Protein AF-A0A1Z5JEF2-F1 (afdb_monomer)

Solvent-accessible surface area (backbone atoms only — not comparable to full-atom values): 67616 Å² total; per-residue (Å²): 136,86,89,84,88,87,86,86,85,82,87,80,86,84,80,88,66,92,82,70,74,78,62,92,79,62,76,77,81,68,90,64,78,68,43,89,60,90,74,77,93,62,70,68,46,42,43,78,57,40,65,59,73,60,76,70,49,68,72,42,95,94,56,54,61,65,60,53,50,50,50,50,39,24,65,69,62,42,24,32,37,39,38,31,70,34,79,54,55,49,65,35,36,37,33,29,79,90,44,35,33,44,58,77,52,59,85,44,60,69,34,50,51,47,52,42,48,53,52,30,44,30,37,38,53,29,63,71,39,94,88,47,55,20,70,59,51,48,48,56,48,19,52,51,30,44,76,66,35,30,17,39,30,27,39,36,30,40,74,79,90,44,56,46,47,53,65,33,72,43,73,48,58,32,42,77,48,37,32,35,62,52,72,77,69,41,68,55,55,74,67,57,41,43,52,60,20,65,74,72,58,47,46,36,53,42,40,32,33,25,61,44,57,68,28,46,49,43,55,53,48,55,45,71,76,26,31,72,73,41,34,38,83,60,48,55,58,52,50,50,69,41,25,81,42,57,30,66,34,79,64,50,52,62,72,32,45,30,47,75,35,42,29,39,35,39,35,57,44,80,39,96,64,66,61,65,64,52,52,52,52,49,51,52,52,20,55,48,36,54,58,48,52,74,52,27,65,56,83,86,58,78,58,56,40,58,50,56,66,73,73,56,60,94,77,76,79,50,71,52,52,56,51,54,66,67,59,50,43,62,60,20,70,79,76,39,72,70,50,34,49,50,50,58,48,50,42,45,55,75,68,67,63,60,73,45,74,44,47,44,54,89,62,46,72,65,56,56,49,58,56,29,65,72,34,52,77,46,89,49,69,44,25,24,19,55,23,43,38,54,52,52,52,63,72,65,73,63,72,62,49,62,46,41,30,44,36,39,42,94,89,48,78,48,35,36,40,33,40,25,53,74,51,76,76,52,54,64,57,47,54,69,68,44,77,88,50,84,43,65,84,65,44,54,20,36,32,31,34,50,32,64,75,73,69,91,78,71,69,76,75,69,80,69,60,83,77,68,82,85,76,83,87,66,82,81,54,44,40,36,46,66,18,36,61,23,44,44,41,40,58,38,62,35,59,31,47,60,40,26,74,76,55,32,35,68,46,26,43,52,53,40,52,52,49,42,56,75,70,65,56,51,72,67,54,46,68,66,45,47,45,58,50,43,42,46,27,46,39,53,38,22,54,78,68,76,44,76,68,58,92,79,76,68,75,74,78,71,84,64,70,81,69,91,69,71,87,43,68,58,46,36,61,60,49,50,56,54,48,48,55,40,48,76,71,45,75,43,60,78,57,65,75,57,72,73,66,68,23,32,28,56,20,41,38,35,25,39,14,54,31,49,69,64,6,38,53,55,21,54,52,53,14,53,75,24,54,57,20,44,79,40,73,62,64,81,72,62,48,72,71,47,52,56,53,13,58,35,81,28,22,8,30,19,33,25,36,14,47,75,72,65,72,78,46,58,66,55,54,51,59,48,33,78,79,43,20,78,43,28,36,36,36,38,35,50,62,76,88,44,74,72,66,64,71,42,73,65,44,43,50,50,50,56,50,54,72,65,53,77,46,52,44,79,48,79,48,68,67,92,78,33,64,46,100,86,69,50,79,53,89,48,75,67,53,52,51,50,49,61,74,58,42,54,79,84,66,74,62,30,56,8,37,39,36,38,29,68,52,44,69,46,70,50,61,62,70,62,61,64,52,51,67,63,51,40,54,60,50,40,72,72,37,65,90,92,65,48,54,54,74,45,76,48,55,47,60,78,48,91,65,70,59,69,63,53,52,36,56,59,31,67,78,40,41,48,26,38,37,41,43,45,45,72,39,43,61,86,44,43,51,61,52,11,43,40,19,35,76,33,51,15,37,38,34,46,48,39,46,58,81,36,50,32,64,34,77,42,78,33,27,21,40,62,85,70,48,78,49,67,85,39,79,48,31,23,27,45,31,69,67,50,53,50,33,14,42,42,54,27,52,70,35,57,65,79,70,41,81,70,57,65,17,53,66,30,87,50,44,53,49,53,42,52,54,51,55,53,50,38,56,80,30,41,34,87,48,46,63,59,56,50,47,48,41,18,40,79,45,43,12,44,62,50,95,64,66,41,69,28,68,50,51,33,91,71,40,84,79,53,80,72,57,67,72,48,49,52,53,53,50,52,51,52,18,33,55,54,21,46,59,60,47,52,61,63,47,70,78,50,53,76,69,55,41,52,50,53,53,48,42,46,50,52,43,49,54,51,52,24,52,54,49,53,52,45,43,61,73,44,36,69,67,45,55,65,33,44,42,63,68,65,62,30,42,53,47,45,52,54,45,52,46,52,53,51,52,56,38,59,69,40,58,64,73,85,66,65,55,74,66,45,54,52,28,35,30,32,43,35,60,60,66,60,55,47,54,55,57,59,58,34,76,81,35,82,89,38,47,65,56,45,46,73,74,44,47,100,54,55,62,67,57,51,72,72,48,87,54,84,39,45,50,89,75,29,34,32,64,35,42,45,48,92,79,39,55,69,67,57,50,44,76,72,40,60,93,44,54,71,41,45,29,51,31,33,39,41,30,43,37,39,46,95,48,38,32,33,35,35,44,51,71,52,60,38,30,80,88,70,48,81,43,83,75,54,72,46,93,62,44,38,30,51,48,35,32,37,96,89,53,57,71,76,59,58,68,46,46,70,62,30,36,77,67,73,66,28,49,77,48,75,48,94,68,60,49,82,46,63,22,31,29,42,72,42,65,116

Structure (mmCIF, N/CA/C/O backbone):
data_AF-A0A1Z5JEF2-F1
#
_entry.id   AF-A0A1Z5JEF2-F1
#
loop_
_atom_site.group_PDB
_atom_site.id
_atom_site.type_symbol
_atom_site.label_atom_id
_atom_site.label_alt_id
_atom_site.label_comp_id
_atom_site.label_asym_id
_atom_site.label_entity_id
_atom_site.label_seq_id
_atom_site.pdbx_PDB_ins_code
_atom_site.Cartn_x
_atom_site.Cartn_y
_atom_site.Cartn_z
_atom_site.occupancy
_atom_site.B_iso_or_equiv
_atom_site.auth_seq_id
_atom_site.auth_comp_id
_atom_site.auth_asym_id
_atom_site.auth_atom_id
_atom_site.pdbx_PDB_model_num
ATOM 1 N N . MET A 1 1 ? 32.557 15.741 56.851 1.00 29.97 1 MET A N 1
ATOM 2 C CA . MET A 1 1 ? 31.474 16.714 56.596 1.00 29.97 1 MET A CA 1
ATOM 3 C C . MET A 1 1 ? 31.023 16.601 55.144 1.00 29.97 1 MET A C 1
ATOM 5 O O . MET A 1 1 ? 31.876 16.558 54.274 1.00 29.97 1 MET A O 1
ATOM 9 N N . ALA A 1 2 ? 29.700 16.559 54.952 1.00 27.38 2 ALA A N 1
ATOM 10 C CA . ALA A 1 2 ? 28.909 16.792 53.732 1.00 27.38 2 ALA A CA 1
ATOM 11 C C . ALA A 1 2 ? 29.033 15.845 52.507 1.00 27.38 2 ALA A C 1
ATOM 13 O O . ALA A 1 2 ? 29.961 15.918 51.709 1.00 27.38 2 ALA A O 1
ATOM 14 N N . LYS A 1 3 ? 27.972 15.038 52.315 1.00 37.88 3 LYS A N 1
ATOM 15 C CA . LYS A 1 3 ? 27.498 14.445 51.044 1.00 37.88 3 LYS A CA 1
ATOM 16 C C . LYS A 1 3 ? 26.755 15.499 50.195 1.00 37.88 3 LYS A C 1
ATOM 18 O O . LYS A 1 3 ? 26.026 16.293 50.780 1.00 37.88 3 LYS A O 1
ATOM 23 N N . ARG A 1 4 ? 26.818 15.402 48.854 1.00 27.50 4 ARG A N 1
ATOM 24 C CA . ARG A 1 4 ? 25.796 15.836 47.852 1.00 27.50 4 ARG A CA 1
ATOM 25 C C . ARG A 1 4 ? 26.129 15.206 46.479 1.00 27.50 4 ARG A C 1
ATOM 27 O O . ARG A 1 4 ? 27.225 15.398 45.977 1.00 27.50 4 ARG A O 1
ATOM 34 N N . SER A 1 5 ? 25.404 14.163 46.055 1.00 25.30 5 SER A N 1
ATOM 35 C CA . SER A 1 5 ? 24.268 14.131 45.098 1.00 25.30 5 SER A CA 1
ATOM 36 C C . SER A 1 5 ? 24.632 14.369 43.614 1.00 25.30 5 SER A C 1
ATOM 38 O O . SER A 1 5 ? 24.854 15.501 43.198 1.00 25.30 5 SER A O 1
ATOM 40 N N . ARG A 1 6 ? 24.626 13.285 42.816 1.00 25.06 6 ARG A N 1
ATOM 41 C CA . ARG A 1 6 ? 24.721 13.251 41.339 1.00 25.06 6 ARG A CA 1
ATOM 42 C C . ARG A 1 6 ? 23.323 13.322 40.708 1.00 25.06 6 ARG A C 1
ATOM 44 O O . ARG A 1 6 ? 22.441 12.576 41.121 1.00 25.06 6 ARG A O 1
ATOM 51 N N . ALA A 1 7 ? 23.161 14.144 39.672 1.00 23.50 7 ALA A N 1
ATOM 52 C CA . ALA A 1 7 ? 21.969 14.193 38.825 1.00 23.50 7 ALA A CA 1
ATOM 53 C C . ALA A 1 7 ? 22.122 13.266 37.601 1.00 23.50 7 ALA A C 1
ATOM 55 O O . ALA A 1 7 ? 23.136 13.322 36.906 1.00 23.50 7 ALA A O 1
ATOM 56 N N . LYS A 1 8 ? 21.114 12.424 37.337 1.00 26.20 8 LYS A N 1
ATOM 57 C CA . LYS A 1 8 ? 20.925 11.667 36.085 1.00 26.20 8 LYS A CA 1
ATOM 58 C C . LYS A 1 8 ? 19.991 12.473 35.168 1.00 26.20 8 LYS A C 1
ATOM 60 O O . LYS A 1 8 ? 18.915 12.860 35.616 1.00 26.20 8 LYS A O 1
ATOM 65 N N . LYS A 1 9 ? 20.373 12.703 33.906 1.00 28.38 9 LYS A N 1
ATOM 66 C CA . LYS A 1 9 ? 19.474 13.177 32.835 1.00 28.38 9 LYS A CA 1
ATOM 67 C C . LYS A 1 9 ? 19.142 11.998 31.915 1.00 28.38 9 LYS A C 1
ATOM 69 O O . LYS A 1 9 ? 20.048 11.368 31.376 1.00 28.38 9 LYS A O 1
ATOM 74 N N . ASN A 1 10 ? 17.848 11.705 31.800 1.00 26.00 10 ASN A N 1
ATOM 75 C CA . ASN A 1 10 ? 17.260 10.669 30.953 1.00 26.00 10 ASN A CA 1
ATOM 76 C C . ASN A 1 10 ? 17.127 11.155 29.502 1.00 26.00 10 ASN A C 1
ATOM 78 O O . ASN A 1 10 ? 16.744 12.300 29.271 1.00 26.00 10 ASN A O 1
ATOM 82 N N . LYS A 1 11 ? 17.404 10.249 28.556 1.00 26.12 11 LYS A N 1
ATOM 83 C CA . LYS A 1 11 ? 16.993 10.312 27.146 1.00 26.12 11 LYS A CA 1
ATOM 84 C C . LYS A 1 11 ? 15.492 10.002 27.054 1.00 26.12 11 LYS A C 1
ATOM 86 O O . LYS A 1 11 ? 15.078 8.981 27.600 1.00 26.12 11 LYS A O 1
ATOM 91 N N . SER A 1 12 ? 14.706 10.823 26.360 1.00 25.62 12 SER A N 1
ATOM 92 C CA . SER A 1 12 ? 13.373 10.449 25.869 1.00 25.62 12 SER A CA 1
ATOM 93 C C . SER A 1 12 ? 13.462 10.182 24.367 1.00 25.62 12 SER A C 1
ATOM 95 O O . SER A 1 12 ? 13.947 11.026 23.621 1.00 25.62 12 SER A O 1
ATOM 97 N N . LYS A 1 13 ? 13.053 8.980 23.954 1.00 24.56 13 LYS A N 1
ATOM 98 C CA . LYS A 1 13 ? 12.656 8.664 22.579 1.00 24.56 13 LYS A CA 1
ATOM 99 C C . LYS A 1 13 ? 11.247 9.229 22.390 1.00 24.56 13 LYS A C 1
ATOM 101 O O . LYS A 1 13 ? 10.395 8.947 23.232 1.00 24.56 13 LYS A O 1
ATOM 106 N N . ASP A 1 14 ? 11.025 10.015 21.345 1.00 26.92 14 ASP A N 1
ATOM 107 C CA . ASP A 1 14 ? 9.692 10.472 20.956 1.00 26.92 14 ASP A CA 1
ATOM 108 C C . ASP A 1 14 ? 9.155 9.554 19.851 1.00 26.92 14 ASP A C 1
ATOM 110 O O . ASP A 1 14 ? 9.616 9.584 18.713 1.00 26.92 14 ASP A O 1
ATOM 114 N N . ASP A 1 15 ? 8.193 8.707 20.222 1.00 24.39 15 ASP A N 1
ATOM 115 C CA . ASP A 1 15 ? 7.328 7.983 19.295 1.00 24.39 15 ASP A CA 1
ATOM 116 C C . ASP A 1 15 ? 6.268 8.963 18.760 1.00 24.39 15 ASP A C 1
ATOM 118 O O . ASP A 1 15 ? 5.462 9.507 19.524 1.00 24.39 15 ASP A O 1
ATOM 122 N N . HIS A 1 16 ? 6.260 9.202 17.446 1.00 25.09 16 HIS A N 1
ATOM 123 C CA . HIS A 1 16 ? 5.211 9.971 16.774 1.00 25.09 16 HIS A CA 1
ATOM 124 C C . HIS A 1 16 ? 3.930 9.131 16.655 1.00 25.09 16 HIS A C 1
ATOM 126 O O . HIS A 1 16 ? 3.722 8.342 15.725 1.00 25.09 16 HIS A O 1
ATOM 132 N N . ASP A 1 17 ? 3.062 9.315 17.644 1.00 25.77 17 ASP A N 1
ATOM 133 C CA . ASP A 1 17 ? 1.716 8.763 17.700 1.00 25.77 17 ASP A CA 1
ATOM 134 C C . ASP A 1 17 ? 0.770 9.613 16.829 1.00 25.77 17 ASP A C 1
ATOM 136 O O . ASP A 1 17 ? 0.467 10.767 17.136 1.00 25.77 17 ASP A O 1
ATOM 140 N N . ALA A 1 18 ? 0.308 9.045 15.712 1.00 25.69 18 ALA A N 1
ATOM 141 C CA . ALA A 1 18 ? -0.560 9.692 14.716 1.00 25.69 18 ALA A CA 1
ATOM 142 C C . ALA A 1 18 ? -2.037 9.786 15.164 1.00 25.69 18 ALA A C 1
ATOM 144 O O . ALA A 1 18 ? -2.947 9.845 14.340 1.00 25.69 18 ALA A O 1
ATOM 145 N N . SER A 1 19 ? -2.287 9.767 16.473 1.00 25.39 19 SER A N 1
ATOM 146 C CA . SER A 1 19 ? -3.623 9.794 17.076 1.00 25.39 19 SER A CA 1
ATOM 147 C C . SER A 1 19 ? -3.971 11.129 17.747 1.00 25.39 19 SER A C 1
ATOM 149 O O . SER A 1 19 ? -5.098 11.293 18.208 1.00 25.39 19 SER A O 1
ATOM 151 N N . ALA A 1 20 ? -3.038 12.090 17.780 1.00 25.12 20 ALA A N 1
ATOM 152 C CA . ALA A 1 20 ? -3.181 13.343 18.525 1.00 25.12 20 ALA A CA 1
ATOM 153 C C . ALA A 1 20 ? -2.886 14.607 17.696 1.00 25.12 20 ALA A C 1
ATOM 155 O O . ALA A 1 20 ? -2.366 15.587 18.230 1.00 25.12 20 ALA A O 1
ATOM 156 N N . ALA A 1 21 ? -3.231 14.615 16.406 1.00 23.00 21 ALA A N 1
ATOM 157 C CA . ALA A 1 21 ? -3.535 15.893 15.773 1.00 23.00 21 ALA A CA 1
ATOM 158 C C . ALA A 1 21 ? -4.885 16.350 16.344 1.00 23.00 21 ALA A C 1
ATOM 160 O O . ALA A 1 21 ? -5.909 15.715 16.091 1.00 23.00 21 ALA A O 1
ATOM 161 N N . GLU A 1 22 ? -4.880 17.401 17.168 1.00 27.14 22 GLU A N 1
ATOM 162 C CA . GLU A 1 22 ? -6.088 18.197 17.376 1.00 27.14 22 GLU A CA 1
ATOM 163 C C . GLU A 1 22 ? -6.564 18.617 15.983 1.00 27.14 22 GLU A C 1
ATOM 165 O O . GLU A 1 22 ? -5.872 19.362 15.292 1.00 27.14 22 GLU A O 1
ATOM 170 N N . ASP A 1 23 ? -7.700 18.081 15.540 1.00 29.34 23 ASP A N 1
ATOM 171 C CA . ASP A 1 23 ? -8.413 18.625 14.393 1.00 29.34 23 ASP A CA 1
ATOM 172 C C . ASP A 1 23 ? -8.838 20.048 14.804 1.00 29.34 23 ASP A C 1
ATOM 174 O O . ASP A 1 23 ? -9.654 20.186 15.724 1.00 29.34 23 ASP A O 1
ATOM 178 N N . PRO A 1 24 ? -8.298 21.119 14.187 1.00 26.47 24 PRO A N 1
ATOM 179 C CA . PRO A 1 24 ? -8.674 22.487 14.531 1.00 26.47 24 PRO A CA 1
ATOM 180 C C . PRO A 1 24 ? -10.150 22.788 14.208 1.00 26.47 24 PRO A C 1
ATOM 182 O O . PRO A 1 24 ? -10.619 23.893 14.479 1.00 26.47 24 PRO A O 1
ATOM 185 N N . PHE A 1 25 ? -10.881 21.821 13.634 1.00 28.06 25 PHE A N 1
ATOM 186 C CA . PHE A 1 25 ? -12.281 21.922 13.239 1.00 28.06 25 PHE A CA 1
ATOM 187 C C . PHE A 1 25 ? -13.244 21.027 14.035 1.00 28.06 25 PHE A C 1
ATOM 189 O O . PHE A 1 25 ? -14.428 20.988 13.702 1.00 28.06 25 PHE A O 1
ATOM 196 N N . VAL A 1 26 ? -12.815 20.374 15.125 1.00 28.50 26 VAL A N 1
ATOM 197 C CA . VAL A 1 26 ? -13.777 19.860 16.119 1.00 28.50 26 VAL A CA 1
ATOM 198 C C . VAL A 1 26 ? -14.276 21.054 16.937 1.00 28.50 26 VAL A C 1
ATOM 200 O O . VAL A 1 26 ? -13.471 21.686 17.628 1.00 28.50 26 VAL A O 1
ATOM 203 N N . PRO A 1 27 ? -15.578 21.400 16.906 1.00 27.14 27 PRO A N 1
ATOM 204 C CA . PRO A 1 27 ? -16.099 22.425 17.789 1.00 27.14 27 PRO A CA 1
ATOM 205 C C . PRO A 1 27 ? -15.818 22.001 19.225 1.00 27.14 27 PRO A C 1
ATOM 207 O O . PRO A 1 27 ? -16.122 20.876 19.628 1.00 27.14 27 PRO A O 1
ATOM 210 N N . SER A 1 28 ? -15.246 22.922 19.997 1.00 26.22 28 SER A N 1
ATOM 211 C CA . SER A 1 28 ? -15.292 22.875 21.455 1.00 26.22 28 SER A CA 1
ATOM 212 C C . SER A 1 28 ? -16.706 22.434 21.874 1.00 26.22 28 SER A C 1
ATOM 214 O O . SER A 1 28 ? -17.677 23.046 21.411 1.00 26.22 28 SER A O 1
ATOM 216 N N . PRO A 1 29 ? -16.861 21.357 22.672 1.00 30.72 29 PRO A N 1
ATOM 217 C CA . PRO A 1 29 ? -18.177 20.941 23.116 1.00 30.72 29 PRO A CA 1
ATOM 218 C C . PRO A 1 29 ? -18.758 22.096 23.918 1.00 30.72 29 PRO A C 1
ATOM 220 O O . PRO A 1 29 ? -18.189 22.464 24.944 1.00 30.72 29 PRO A O 1
ATOM 223 N N . SER A 1 30 ? -19.840 22.665 23.378 1.00 36.69 30 SER A N 1
ATOM 224 C CA . SER A 1 30 ? -20.824 23.539 24.013 1.00 36.69 30 SER A CA 1
ATOM 225 C C . SER A 1 30 ? -20.288 24.346 25.199 1.00 36.69 30 SER A C 1
ATOM 227 O O . SER A 1 30 ? -20.064 23.805 26.284 1.00 36.69 30 SER A O 1
ATOM 229 N N . THR A 1 31 ? -20.170 25.664 25.029 1.00 40.38 31 THR A N 1
ATOM 230 C CA . THR A 1 31 ? -20.057 26.632 26.128 1.00 40.38 31 THR A CA 1
ATOM 231 C C . THR A 1 31 ? -21.191 26.406 27.130 1.00 40.38 31 THR A C 1
ATOM 233 O O . THR A 1 31 ? -22.267 26.991 27.010 1.00 40.38 31 THR A O 1
ATOM 236 N N . PHE A 1 32 ? -20.963 25.529 28.110 1.00 46.47 32 PHE A N 1
ATOM 237 C CA . PHE A 1 32 ? -21.769 25.460 29.315 1.00 46.47 32 PHE A CA 1
ATOM 238 C C . PHE A 1 32 ? -21.761 26.863 29.928 1.00 46.47 32 PHE A C 1
ATOM 240 O O . PHE A 1 32 ? -20.728 27.539 29.859 1.00 46.47 32 PHE A O 1
ATOM 247 N N . PRO A 1 33 ? -22.861 27.326 30.535 1.00 45.97 33 PRO A N 1
ATOM 248 C CA . PRO A 1 33 ? -22.788 28.490 31.400 1.00 45.97 33 PRO A CA 1
ATOM 249 C C . PRO A 1 33 ? -21.775 28.179 32.512 1.00 45.97 33 PRO A C 1
ATOM 251 O O . PRO A 1 33 ? -22.056 27.422 33.438 1.00 45.97 33 PRO A O 1
ATOM 254 N N . GLU A 1 34 ? -20.554 28.696 32.371 1.00 52.41 34 GLU A N 1
ATOM 255 C CA . GLU A 1 34 ? -19.517 28.592 33.389 1.00 52.41 34 GLU A CA 1
ATOM 256 C C . GLU A 1 34 ? -19.886 29.544 34.516 1.00 52.41 34 GLU A C 1
ATOM 258 O O . GLU A 1 34 ? -19.660 30.756 34.442 1.00 52.41 34 GLU A O 1
ATOM 263 N N . ILE A 1 35 ? -20.486 28.989 35.560 1.00 62.44 35 ILE A N 1
ATOM 264 C CA . ILE A 1 35 ? -20.835 29.744 36.754 1.00 62.44 35 ILE A CA 1
ATOM 265 C C . ILE A 1 35 ? -19.670 29.615 37.737 1.00 62.44 35 ILE A C 1
ATOM 267 O O . ILE A 1 35 ? -19.067 28.549 37.889 1.00 62.44 35 ILE A O 1
ATOM 271 N N . ALA A 1 36 ? -19.321 30.717 38.400 1.00 61.75 36 ALA A N 1
ATOM 272 C CA . ALA A 1 36 ? -18.446 30.665 39.562 1.00 61.75 36 ALA A CA 1
ATOM 273 C C . ALA A 1 36 ? -19.211 29.960 40.694 1.00 61.75 36 ALA A C 1
ATOM 275 O O . ALA A 1 36 ? -20.071 30.562 41.332 1.00 61.75 36 ALA A O 1
ATOM 276 N N . ILE A 1 37 ? -18.949 28.668 40.884 1.00 70.69 37 ILE A N 1
ATOM 277 C CA . ILE A 1 37 ? -19.489 27.878 41.993 1.00 70.69 37 ILE A CA 1
ATOM 278 C C . ILE A 1 37 ? -18.377 27.744 43.030 1.00 70.69 37 ILE A C 1
ATOM 280 O O . ILE A 1 37 ? -17.254 27.392 42.670 1.00 70.69 37 ILE A O 1
ATOM 284 N N . ASP A 1 38 ? -18.681 28.025 44.297 1.00 71.00 38 ASP A N 1
ATOM 285 C CA . ASP A 1 38 ? -17.731 27.824 45.392 1.00 71.00 38 ASP A CA 1
ATOM 286 C C . ASP A 1 38 ? -17.523 26.317 45.601 1.00 71.00 38 ASP A C 1
ATOM 288 O O . ASP A 1 38 ? -18.461 25.588 45.938 1.00 71.00 38 ASP A O 1
ATOM 292 N N . VAL A 1 39 ? -16.315 25.836 45.304 1.00 77.31 39 VAL A N 1
ATOM 293 C CA . VAL A 1 39 ? -15.955 24.422 45.445 1.00 77.31 39 VAL A CA 1
ATOM 294 C C . VAL A 1 39 ? -15.628 24.157 46.919 1.00 77.31 39 VAL A C 1
ATOM 296 O O . VAL A 1 39 ? -14.822 24.892 47.498 1.00 77.31 39 VAL A O 1
ATOM 299 N N . PRO A 1 40 ? -16.203 23.114 47.546 1.00 77.31 40 PRO A N 1
ATOM 300 C CA . PRO A 1 40 ? -15.904 22.764 48.927 1.00 77.31 40 PRO A CA 1
ATOM 301 C C . PRO A 1 40 ? -14.400 22.626 49.170 1.00 77.31 40 PRO A C 1
ATOM 303 O O . PRO A 1 40 ? -13.677 21.988 48.407 1.00 77.31 40 PRO A O 1
ATOM 306 N N . LYS A 1 41 ? -13.921 23.195 50.281 1.00 69.75 41 LYS A N 1
ATOM 307 C CA . LYS A 1 41 ? -12.490 23.180 50.634 1.00 69.75 41 LYS A CA 1
ATOM 308 C C . LYS A 1 41 ? -11.982 21.808 51.087 1.00 69.75 41 LYS A C 1
ATOM 310 O O . LYS A 1 41 ? -10.772 21.629 51.205 1.00 69.75 41 LYS A O 1
ATOM 315 N N . LYS A 1 42 ? -12.878 20.873 51.418 1.00 79.69 42 LYS A N 1
ATOM 316 C CA . LYS A 1 42 ? -12.547 19.519 51.878 1.00 79.69 42 LYS A CA 1
ATOM 317 C C . LYS A 1 42 ? -13.590 18.520 51.387 1.00 79.69 42 LYS A C 1
ATOM 319 O O . LYS A 1 42 ? -14.783 18.777 51.500 1.00 79.69 42 LYS A O 1
ATOM 324 N N . PHE A 1 43 ? -13.109 17.370 50.931 1.00 88.12 43 PHE A N 1
ATOM 325 C CA . PHE A 1 43 ? -13.901 16.173 50.659 1.00 88.12 43 PHE A CA 1
ATOM 326 C C . PHE A 1 43 ? -13.441 15.065 51.612 1.00 88.12 43 PHE A C 1
ATOM 328 O O . PHE A 1 43 ? -12.285 15.070 52.035 1.00 88.12 43 PHE A O 1
ATOM 335 N N . SER A 1 44 ? -14.332 14.141 51.972 1.00 86.75 44 SER A N 1
ATOM 336 C CA . SER A 1 44 ? -14.045 13.035 52.902 1.00 86.75 44 SER A CA 1
ATOM 337 C C . SER A 1 44 ? -13.949 11.668 52.217 1.00 86.75 44 SER A C 1
ATOM 339 O O . SER A 1 44 ? -13.297 10.770 52.750 1.00 86.75 44 SER A O 1
ATOM 341 N N . ARG A 1 45 ? -14.542 11.504 51.024 1.00 89.12 45 ARG A N 1
ATOM 342 C CA . ARG A 1 45 ? -14.573 10.229 50.284 1.00 89.12 45 ARG A CA 1
ATOM 343 C C . ARG A 1 45 ? -14.630 10.442 48.766 1.00 89.12 45 ARG A C 1
ATOM 345 O O . ARG A 1 45 ? -15.126 11.471 48.304 1.00 89.12 45 ARG A O 1
ATOM 352 N N . MET A 1 46 ? -14.141 9.462 48.002 1.00 90.62 46 MET A N 1
ATOM 353 C CA . MET A 1 46 ? -14.303 9.368 46.545 1.00 90.62 46 MET A CA 1
ATOM 354 C C . MET A 1 46 ? -14.878 8.009 46.143 1.00 90.62 46 MET A C 1
ATOM 356 O O . MET A 1 46 ? -14.475 6.988 46.697 1.00 90.62 46 MET A O 1
ATOM 360 N N . ARG A 1 47 ? -15.763 7.993 45.142 1.00 91.00 47 ARG A N 1
ATOM 361 C CA . ARG A 1 47 ? -16.294 6.761 44.533 1.00 91.00 47 ARG A CA 1
ATOM 362 C C . ARG A 1 47 ? -16.236 6.823 43.012 1.00 91.00 47 ARG A C 1
ATOM 364 O O . ARG A 1 47 ? -16.315 7.903 42.430 1.00 91.00 47 ARG A O 1
ATOM 371 N N . LEU A 1 48 ? -16.118 5.676 42.354 1.00 91.31 48 LEU A N 1
ATOM 372 C CA . LEU A 1 48 ? -16.297 5.578 40.908 1.00 91.31 48 LEU A CA 1
ATOM 373 C C . LEU A 1 48 ? -17.781 5.754 40.565 1.00 91.31 48 LEU A C 1
ATOM 375 O O . LEU A 1 48 ? -18.644 5.121 41.177 1.00 91.31 48 LEU A O 1
ATOM 379 N N . GLU A 1 49 ? -18.064 6.588 39.562 1.00 91.69 49 GLU A N 1
ATOM 380 C CA . GLU A 1 49 ? -19.418 6.838 39.051 1.00 91.69 49 GLU A CA 1
ATOM 381 C C . GLU A 1 49 ? -19.626 6.227 37.660 1.00 91.69 49 GLU A C 1
ATOM 383 O O . GLU A 1 49 ? -20.670 5.622 37.399 1.00 91.69 49 GLU A O 1
ATOM 388 N N . ALA A 1 50 ? -18.637 6.358 36.771 1.00 92.38 50 ALA A N 1
ATOM 389 C CA . ALA A 1 50 ? -18.671 5.780 35.430 1.00 92.38 50 ALA A CA 1
ATOM 390 C C . ALA A 1 50 ? -17.250 5.522 34.906 1.00 92.38 50 ALA A C 1
ATOM 392 O O . ALA A 1 50 ? -16.401 6.413 34.951 1.00 92.38 50 ALA A O 1
ATOM 393 N N . ILE A 1 51 ? -16.992 4.317 34.397 1.00 89.56 51 ILE A N 1
ATOM 394 C CA . ILE A 1 51 ? -15.686 3.891 33.872 1.00 89.56 51 ILE A CA 1
ATOM 395 C C . ILE A 1 51 ? -15.837 3.198 32.510 1.00 89.56 51 ILE A C 1
ATOM 397 O O . ILE A 1 51 ? -16.791 2.454 32.296 1.00 89.56 51 ILE A O 1
ATOM 401 N N . PHE A 1 52 ? -14.899 3.443 31.589 1.00 85.19 52 PHE A N 1
ATOM 402 C CA . PHE A 1 52 ? -14.749 2.650 30.357 1.00 85.19 52 PHE A CA 1
ATOM 403 C C . PHE A 1 52 ? -13.878 1.419 30.616 1.00 85.19 52 PHE A C 1
ATOM 405 O O . PHE A 1 52 ? -13.214 1.352 31.644 1.00 85.19 52 PHE A O 1
ATOM 412 N N . TYR A 1 53 ? -13.799 0.497 29.652 1.00 83.06 53 TYR A N 1
ATOM 413 C CA . TYR A 1 53 ? -12.734 -0.510 29.644 1.00 83.06 53 TYR A CA 1
ATOM 414 C C . TYR A 1 53 ? -11.340 0.138 29.789 1.00 83.06 53 TYR A C 1
ATOM 416 O O . TYR A 1 53 ? -11.111 1.243 29.268 1.00 83.06 53 TYR A O 1
ATOM 424 N N . PRO A 1 54 ? -10.384 -0.542 30.451 1.00 81.06 54 PRO A N 1
ATOM 425 C CA . PRO A 1 54 ? -8.977 -0.166 30.424 1.00 81.06 54 PRO A CA 1
ATOM 426 C C . PRO A 1 54 ? -8.475 -0.050 28.983 1.00 81.06 54 PRO A C 1
ATOM 428 O O . PRO A 1 54 ? -8.981 -0.702 28.068 1.00 81.06 54 PRO A O 1
ATOM 431 N N . LYS A 1 55 ? -7.462 0.786 28.748 1.00 81.19 55 LYS A N 1
ATOM 432 C CA . LYS A 1 55 ? -6.879 0.921 27.405 1.00 81.19 55 LYS A CA 1
ATOM 433 C C . LYS A 1 55 ? -6.202 -0.390 26.977 1.00 81.19 55 LYS A C 1
ATOM 435 O O . LYS A 1 55 ? -5.144 -0.731 27.498 1.00 81.19 55 LYS A O 1
ATOM 440 N N . PHE A 1 56 ? -6.758 -1.044 25.957 1.00 82.69 56 PHE A N 1
ATOM 441 C CA . PHE A 1 56 ? -6.172 -2.209 25.281 1.00 82.69 56 PHE A CA 1
ATOM 442 C C . PHE A 1 56 ? -5.628 -1.864 23.881 1.00 82.69 56 PHE A C 1
ATOM 444 O O . PHE A 1 56 ? -5.881 -0.774 23.338 1.00 82.69 56 PHE A O 1
ATOM 451 N N . GLU A 1 57 ? -4.813 -2.757 23.319 1.00 78.25 57 GLU A N 1
ATOM 452 C CA . GLU A 1 57 ? -3.967 -2.475 22.154 1.00 78.25 57 GLU A CA 1
ATOM 453 C C . GLU A 1 57 ? -4.616 -2.828 20.809 1.00 78.25 57 GLU A C 1
ATOM 455 O O . GLU A 1 57 ? -5.526 -3.651 20.722 1.00 78.25 57 GLU A O 1
ATOM 460 N N . ASN A 1 58 ? -4.175 -2.139 19.749 1.00 81.62 58 ASN A N 1
ATOM 461 C CA . ASN A 1 58 ? -4.445 -2.591 18.383 1.00 81.62 58 ASN A CA 1
ATOM 462 C C . ASN A 1 58 ? -3.497 -3.745 18.052 1.00 81.62 58 ASN A C 1
ATOM 464 O O . ASN A 1 58 ? -2.346 -3.720 18.488 1.00 81.62 58 ASN A O 1
ATOM 468 N N . GLU A 1 59 ? -3.948 -4.676 17.217 1.00 80.75 59 GLU A N 1
ATOM 469 C CA . GLU A 1 59 ? -3.050 -5.671 16.635 1.00 80.75 59 GLU A CA 1
ATOM 470 C C . GLU A 1 59 ? -1.974 -4.987 15.776 1.00 80.75 59 GLU A C 1
ATOM 472 O O . GLU A 1 59 ? -2.278 -4.113 14.958 1.00 80.75 59 GLU A O 1
ATOM 477 N N . GLN A 1 60 ? -0.712 -5.379 15.962 1.00 68.94 60 GLN A N 1
ATOM 478 C CA . GLN A 1 60 ? 0.423 -4.906 15.168 1.00 68.94 60 GLN A CA 1
ATOM 479 C C . GLN A 1 60 ? 1.145 -6.098 14.546 1.00 68.94 60 GLN A C 1
ATOM 481 O O . GLN A 1 60 ? 1.550 -7.017 15.254 1.00 68.94 60 GLN A O 1
ATOM 486 N N . LYS A 1 61 ? 1.366 -6.058 13.225 1.00 60.84 61 LYS A N 1
ATOM 487 C CA . LYS A 1 61 ? 2.005 -7.153 12.471 1.00 60.84 61 LYS A CA 1
ATOM 488 C C . LYS A 1 61 ? 3.391 -7.524 13.016 1.00 60.84 61 LYS A C 1
ATOM 490 O O . LYS A 1 61 ? 3.767 -8.687 13.006 1.00 60.84 61 LYS A O 1
ATOM 495 N N . GLU A 1 62 ? 4.130 -6.537 13.514 1.00 54.81 62 GLU A N 1
ATOM 496 C CA . GLU A 1 62 ? 5.487 -6.704 14.050 1.00 54.81 62 GLU A CA 1
ATOM 497 C C . GLU A 1 62 ? 5.511 -7.201 15.506 1.00 54.81 62 GLU A C 1
ATOM 499 O O . GLU A 1 62 ? 6.568 -7.572 16.014 1.00 54.81 62 GLU A O 1
ATOM 504 N N . ASN A 1 63 ? 4.365 -7.205 16.198 1.00 64.50 63 ASN A N 1
ATOM 505 C CA . ASN A 1 63 ? 4.275 -7.527 17.619 1.00 64.50 63 ASN A CA 1
ATOM 506 C C . ASN A 1 63 ? 2.995 -8.316 17.937 1.00 64.50 63 ASN A C 1
ATOM 508 O O . ASN A 1 63 ? 2.069 -7.812 18.571 1.00 64.50 63 ASN A O 1
ATOM 512 N N . GLN A 1 64 ? 2.982 -9.588 17.535 1.00 79.44 64 GLN A N 1
ATOM 513 C CA . GLN A 1 64 ? 1.878 -10.530 17.770 1.00 79.44 64 GLN A CA 1
ATOM 514 C C . GLN A 1 64 ? 1.890 -11.147 19.182 1.00 79.44 64 GLN A C 1
ATOM 516 O O . GLN A 1 64 ? 1.283 -12.184 19.429 1.00 79.44 64 GLN A O 1
ATOM 521 N N . ARG A 1 65 ? 2.576 -10.531 20.155 1.00 85.38 65 ARG A N 1
ATOM 522 C CA . ARG A 1 65 ? 2.785 -11.131 21.482 1.00 85.38 65 ARG A CA 1
ATOM 523 C C . ARG A 1 65 ? 1.480 -11.456 22.216 1.00 85.38 65 ARG A C 1
ATOM 525 O O . ARG A 1 65 ? 1.394 -12.511 22.832 1.00 85.38 65 ARG A O 1
ATOM 532 N N . ILE A 1 66 ? 0.493 -10.559 22.178 1.00 87.50 66 ILE A N 1
ATOM 533 C CA . ILE A 1 66 ? -0.797 -10.772 22.859 1.00 87.50 66 ILE A CA 1
ATOM 534 C C . ILE A 1 66 ? -1.555 -11.925 22.191 1.00 87.50 66 ILE A C 1
ATOM 536 O O . ILE A 1 66 ? -2.096 -12.779 22.886 1.00 87.50 66 ILE A O 1
ATOM 540 N N . ARG A 1 67 ? -1.542 -11.980 20.853 1.00 90.44 67 ARG A N 1
ATOM 541 C CA . ARG A 1 67 ? -2.133 -13.066 20.062 1.00 90.44 67 ARG A CA 1
ATOM 542 C C . ARG A 1 67 ? -1.513 -14.416 20.429 1.00 90.44 67 ARG A C 1
ATOM 544 O O . ARG A 1 67 ? -2.244 -15.360 20.703 1.00 90.44 67 ARG A O 1
ATOM 551 N N . GLU A 1 68 ? -0.187 -14.504 20.496 1.00 92.12 68 GLU A N 1
ATOM 552 C CA . GLU A 1 68 ? 0.491 -15.755 20.862 1.00 92.12 68 GLU A CA 1
ATOM 553 C C . GLU A 1 68 ? 0.197 -16.182 22.304 1.00 92.12 68 GLU A C 1
ATOM 555 O O . GLU A 1 68 ? -0.049 -17.356 22.564 1.00 92.12 68 GLU A O 1
ATOM 560 N N . GLN A 1 69 ? 0.120 -15.228 23.236 1.00 91.81 69 GLN A N 1
ATOM 561 C CA . GLN A 1 69 ? -0.302 -15.512 24.611 1.00 91.81 69 GLN A CA 1
ATOM 562 C C . GLN A 1 69 ? -1.739 -16.048 24.670 1.00 91.81 69 GLN A C 1
ATOM 564 O O . GLN A 1 69 ? -2.006 -17.011 25.382 1.00 91.81 69 GLN A O 1
ATOM 569 N N . MET A 1 70 ? -2.660 -15.468 23.892 1.00 93.56 70 MET A N 1
ATOM 570 C CA . MET A 1 70 ? -4.035 -15.965 23.772 1.00 93.56 70 MET A CA 1
ATOM 571 C C . MET A 1 70 ? -4.075 -17.406 23.243 1.00 93.56 70 MET A C 1
ATOM 573 O O . MET A 1 70 ? -4.768 -18.245 23.821 1.00 93.56 70 MET A O 1
ATOM 577 N N . LYS A 1 71 ? -3.311 -17.705 22.182 1.00 94.56 71 LYS A N 1
ATOM 578 C CA . LYS A 1 71 ? -3.199 -19.057 21.611 1.00 94.56 71 LYS A CA 1
ATOM 579 C C . LYS A 1 71 ? -2.654 -20.056 22.633 1.00 94.56 71 LYS A C 1
ATOM 581 O O . LYS A 1 71 ? -3.230 -21.128 22.806 1.00 94.56 71 LYS A O 1
ATOM 586 N N . GLU A 1 72 ? -1.587 -19.694 23.343 1.00 94.31 72 GLU A N 1
ATOM 587 C CA . GLU A 1 72 ? -0.963 -20.536 24.368 1.00 94.31 72 GLU A CA 1
ATOM 588 C C . GLU A 1 72 ? -1.921 -20.836 25.531 1.00 94.31 72 GLU A C 1
ATOM 590 O O . GLU A 1 72 ? -2.028 -21.985 25.963 1.00 94.31 72 GLU A O 1
ATOM 595 N N . CYS A 1 73 ? -2.668 -19.841 26.016 1.00 92.06 73 CYS A N 1
ATOM 596 C CA . CYS A 1 73 ? -3.645 -20.046 27.086 1.00 92.06 73 CYS A CA 1
ATOM 597 C C . CYS A 1 73 ? -4.763 -21.024 26.687 1.00 92.06 73 CYS A C 1
ATOM 599 O O . CYS A 1 73 ? -5.134 -21.887 27.486 1.00 92.06 73 CYS A O 1
ATOM 601 N N . VAL A 1 74 ? -5.279 -20.929 25.455 1.00 93.00 74 VAL A N 1
ATOM 602 C CA . VAL A 1 74 ? -6.306 -21.860 24.953 1.00 93.00 74 VAL A CA 1
ATOM 603 C C . VAL A 1 74 ? -5.724 -23.253 24.706 1.00 93.00 74 VAL A C 1
ATOM 605 O O . VAL A 1 74 ? -6.335 -24.247 25.094 1.00 93.00 74 VAL A O 1
ATOM 608 N N . LEU A 1 75 ? -4.513 -23.349 24.148 1.00 93.19 75 LEU A N 1
ATOM 609 C CA . LEU A 1 75 ? -3.801 -24.621 23.973 1.00 93.19 75 LEU A CA 1
ATOM 610 C C . LEU A 1 75 ? -3.607 -25.360 25.303 1.00 93.19 75 LEU A C 1
ATOM 612 O O . LEU A 1 75 ? -3.786 -26.574 25.374 1.00 93.19 75 LEU A O 1
ATOM 616 N N . ASN A 1 76 ? -3.303 -24.614 26.364 1.00 90.88 76 ASN A N 1
ATOM 617 C CA . ASN A 1 76 ? -3.146 -25.134 27.719 1.00 90.88 76 ASN A CA 1
ATOM 618 C C . ASN A 1 76 ? -4.480 -25.346 28.460 1.00 90.88 76 ASN A C 1
ATOM 620 O O . ASN A 1 76 ? -4.458 -25.645 29.655 1.00 90.88 76 ASN A O 1
ATOM 624 N N . GLN A 1 77 ? -5.626 -25.192 27.784 1.00 88.25 77 GLN A N 1
ATOM 625 C CA . GLN A 1 77 ? -6.975 -25.363 28.340 1.00 88.25 77 GLN A CA 1
ATOM 626 C C . GLN A 1 77 ? -7.251 -24.479 29.569 1.00 88.25 77 GLN A C 1
ATOM 628 O O . GLN A 1 77 ? -7.957 -24.875 30.493 1.00 88.25 77 GLN A O 1
ATOM 633 N N . GLN A 1 78 ? -6.682 -23.271 29.602 1.00 87.88 78 GLN A N 1
ATOM 634 C CA . GLN A 1 78 ? -6.835 -22.336 30.725 1.00 87.88 78 GLN A CA 1
ATOM 635 C C . GLN A 1 78 ? -8.048 -21.404 30.568 1.00 87.88 78 GLN A C 1
ATOM 637 O O . GLN A 1 78 ? -8.413 -20.685 31.504 1.00 87.88 78 GLN A O 1
ATOM 642 N N . GLY A 1 79 ? -8.673 -21.395 29.390 1.00 90.75 79 GLY A N 1
ATOM 643 C CA . GLY A 1 79 ? -9.760 -20.491 29.043 1.00 90.75 79 GLY A CA 1
ATOM 644 C C . GLY A 1 79 ? -10.142 -20.574 27.569 1.00 90.75 79 GLY A C 1
ATOM 645 O O . GLY A 1 79 ? -9.797 -21.533 26.883 1.00 90.75 79 GLY A O 1
ATOM 646 N N . TYR A 1 80 ? -10.852 -19.556 27.092 1.00 92.94 80 TYR A N 1
ATOM 647 C CA . TYR A 1 80 ? -11.353 -19.441 25.718 1.00 92.94 80 TYR A CA 1
ATOM 648 C C . TYR A 1 80 ? -11.281 -17.983 25.236 1.00 92.94 80 TYR A C 1
ATOM 650 O O . TYR A 1 80 ? -11.055 -17.066 26.033 1.00 92.94 80 TYR A O 1
ATOM 658 N N . LEU A 1 81 ? -11.451 -17.757 23.931 1.00 95.25 81 LEU A N 1
ATOM 659 C CA . LEU A 1 81 ? -11.549 -16.423 23.337 1.00 95.25 81 LEU A CA 1
ATOM 660 C C . LEU A 1 81 ? -12.999 -16.060 23.033 1.00 95.25 81 LEU A C 1
ATOM 662 O O . LEU A 1 81 ? -13.782 -16.883 22.566 1.00 95.25 81 LEU A O 1
ATOM 666 N N . GLU A 1 82 ? -13.329 -14.798 23.265 1.00 94.06 82 GLU A N 1
ATOM 667 C CA . GLU A 1 82 ? -14.584 -14.163 22.882 1.00 94.06 82 GLU A CA 1
ATOM 668 C C . GLU A 1 82 ? -14.284 -13.106 21.819 1.00 94.06 82 GLU A C 1
ATOM 670 O O . GLU A 1 82 ? -13.406 -12.263 22.022 1.00 94.06 82 GLU A O 1
ATOM 675 N N . ALA A 1 83 ? -15.013 -13.124 20.705 1.00 95.81 83 ALA A N 1
ATOM 676 C CA . ALA A 1 83 ? -14.954 -12.085 19.683 1.00 95.81 83 ALA A CA 1
ATOM 677 C C . ALA A 1 83 ? -16.289 -11.338 19.598 1.00 95.81 83 ALA A C 1
ATOM 679 O O . ALA A 1 83 ? -17.353 -11.934 19.745 1.00 95.81 83 ALA A O 1
ATOM 680 N N . SER A 1 84 ? -16.229 -10.033 19.341 1.00 95.44 84 SER A N 1
ATOM 681 C CA . SER A 1 84 ? -17.399 -9.186 19.089 1.00 95.44 84 SER A CA 1
ATOM 682 C C . SER A 1 84 ? -17.089 -8.136 18.027 1.00 95.44 84 SER A C 1
ATOM 684 O O . SER A 1 84 ? -15.925 -7.779 17.813 1.00 95.44 84 SER A O 1
ATOM 686 N N . ILE A 1 85 ? -18.121 -7.623 17.357 1.00 95.12 85 ILE A N 1
ATOM 687 C CA . ILE A 1 85 ? -17.931 -6.628 16.299 1.00 95.12 85 ILE A CA 1
ATOM 688 C C . ILE A 1 85 ? -17.438 -5.313 16.903 1.00 95.12 85 ILE A C 1
ATOM 690 O O . ILE A 1 85 ? -18.009 -4.778 17.856 1.00 95.12 85 ILE A O 1
ATOM 694 N N . LYS A 1 86 ? -16.405 -4.723 16.307 1.00 94.25 86 LYS A N 1
ATOM 695 C CA . LYS A 1 86 ? -16.047 -3.341 16.589 1.00 94.25 86 LYS A CA 1
ATOM 696 C C . LYS A 1 86 ? -16.944 -2.418 15.764 1.00 94.25 86 LYS A C 1
ATOM 698 O O . LYS A 1 86 ? -16.641 -2.115 14.615 1.00 94.25 86 LYS A O 1
ATOM 703 N N . HIS A 1 87 ? -18.019 -1.937 16.377 1.00 92.38 87 HIS A N 1
ATOM 704 C CA . HIS A 1 87 ? -18.850 -0.883 15.799 1.00 92.38 87 HIS A CA 1
ATOM 705 C C . HIS A 1 87 ? -18.091 0.445 15.712 1.00 92.38 87 HIS A C 1
ATOM 707 O O . HIS A 1 87 ? -17.135 0.676 16.466 1.00 92.38 87 HIS A O 1
ATOM 713 N N . SER A 1 88 ? -18.528 1.305 14.788 1.00 88.31 88 SER A N 1
ATOM 714 C CA . SER A 1 88 ? -17.946 2.631 14.608 1.00 88.31 88 SER A CA 1
ATOM 715 C C . SER A 1 88 ? -18.935 3.721 14.985 1.00 88.31 88 SER A C 1
ATOM 717 O O . SER A 1 88 ? -19.817 4.092 14.213 1.00 88.31 88 SER A O 1
ATOM 719 N N . GLY A 1 89 ? -18.795 4.231 16.204 1.00 89.25 89 GLY A N 1
ATOM 720 C CA . GLY A 1 89 ? -19.643 5.292 16.712 1.00 89.25 89 GLY A CA 1
ATOM 721 C C . GLY A 1 89 ? -18.993 6.075 17.845 1.00 89.25 89 GLY A C 1
ATOM 722 O O . GLY A 1 89 ? -17.770 6.215 17.956 1.00 89.25 89 GLY A O 1
ATOM 723 N N . SER A 1 90 ? -19.856 6.631 18.688 1.00 88.88 90 SER A N 1
ATOM 724 C CA . SER A 1 90 ? -19.472 7.387 19.873 1.00 88.88 90 SER A CA 1
ATOM 725 C C . SER A 1 90 ? -19.714 6.563 21.131 1.00 88.88 90 SER A C 1
ATOM 727 O O . SER A 1 90 ? -20.843 6.201 21.444 1.00 88.88 90 SER A O 1
ATOM 729 N N . LEU A 1 91 ? -18.646 6.294 21.877 1.00 90.50 91 LEU A N 1
ATOM 730 C CA . LEU A 1 91 ? -18.716 5.507 23.106 1.00 90.50 91 LEU A CA 1
ATOM 731 C C . LEU A 1 91 ? -19.301 6.336 24.266 1.00 90.50 91 LEU A C 1
ATOM 733 O O . LEU A 1 91 ? -18.723 7.359 24.653 1.00 90.50 91 LEU A O 1
ATOM 737 N N . ILE A 1 92 ? -20.408 5.865 24.840 1.00 94.44 92 ILE A N 1
ATOM 738 C CA . ILE A 1 92 ? -21.170 6.505 25.921 1.00 94.44 92 ILE A CA 1
ATOM 739 C C . ILE A 1 92 ? -21.337 5.536 27.091 1.00 94.44 92 ILE A C 1
ATOM 741 O O . ILE A 1 92 ? -21.533 4.343 26.899 1.00 94.44 92 ILE A O 1
ATOM 745 N N . LEU A 1 93 ? -21.264 6.048 28.315 1.00 95.62 93 LEU A N 1
ATOM 746 C CA . LEU A 1 93 ? -21.513 5.298 29.542 1.00 95.62 93 LEU A CA 1
ATOM 747 C C . LEU A 1 93 ? -22.883 5.646 30.105 1.00 95.62 93 LEU A C 1
ATOM 749 O O . LEU A 1 93 ? -23.269 6.814 30.116 1.00 95.62 93 LEU A O 1
ATOM 753 N N . TRP A 1 94 ? -23.563 4.648 30.652 1.00 96.62 94 TRP A N 1
ATOM 754 C CA . TRP A 1 94 ? -24.826 4.787 31.357 1.00 96.62 94 TRP A CA 1
ATOM 755 C C . TRP A 1 94 ? -24.741 4.111 32.725 1.00 96.62 94 TRP A C 1
ATOM 757 O O . TRP A 1 94 ? -24.433 2.923 32.827 1.00 96.62 94 TRP A O 1
ATOM 767 N N . SER A 1 95 ? -25.019 4.874 33.781 1.00 94.44 95 SER A N 1
ATOM 768 C CA . SER A 1 95 ? -25.050 4.389 35.172 1.00 94.44 95 SER A CA 1
ATOM 769 C C . SER A 1 95 ? -26.481 4.352 35.730 1.00 94.44 95 SER A C 1
ATOM 771 O O . SER A 1 95 ? -26.680 4.434 36.942 1.00 94.44 95 SER A O 1
ATOM 773 N N . GLY A 1 96 ? -27.475 4.236 34.842 1.00 92.75 96 GLY A N 1
ATOM 774 C CA . GLY A 1 96 ? -28.899 4.226 35.165 1.00 92.75 96 GLY A CA 1
ATOM 775 C C . GLY A 1 96 ? -29.521 5.625 35.229 1.00 92.75 96 GLY A C 1
ATOM 776 O O . GLY A 1 96 ? -28.850 6.631 35.458 1.00 92.75 96 GLY A O 1
ATOM 777 N N . GLY A 1 97 ? -30.832 5.694 35.023 1.00 89.06 97 GLY A N 1
ATOM 778 C CA . GLY A 1 97 ? -31.610 6.931 34.988 1.00 89.06 97 GLY A CA 1
ATOM 779 C C . GLY A 1 97 ? -31.122 7.858 33.879 1.00 89.06 97 GLY A C 1
ATOM 780 O O . GLY A 1 97 ? -30.777 7.406 32.790 1.00 89.06 97 GLY A O 1
ATOM 781 N N . GLU A 1 98 ? -31.023 9.146 34.193 1.00 89.12 98 GLU A N 1
ATOM 782 C CA . GLU A 1 98 ? -30.521 10.202 33.299 1.00 89.12 98 GLU A CA 1
ATOM 783 C C . GLU A 1 98 ? -28.980 10.365 33.369 1.00 89.12 98 GLU A C 1
ATOM 785 O O . GLU A 1 98 ? -28.407 11.370 32.927 1.00 89.12 98 GLU A O 1
ATOM 790 N N . ARG A 1 99 ? -28.268 9.400 33.973 1.00 92.19 99 ARG A N 1
ATOM 791 C CA . ARG A 1 99 ? -26.816 9.462 34.212 1.00 92.19 99 ARG A CA 1
ATOM 792 C C . ARG A 1 99 ? -26.033 8.899 33.029 1.00 92.19 99 ARG A C 1
ATOM 794 O O . ARG A 1 99 ? -25.562 7.758 33.055 1.00 92.19 99 ARG A O 1
ATOM 801 N N . PHE A 1 100 ? -25.899 9.729 31.998 1.00 93.88 100 PHE A N 1
ATOM 802 C CA . PHE A 1 100 ? -25.110 9.451 30.799 1.00 93.88 100 PHE A CA 1
ATOM 803 C C . PHE A 1 100 ? -23.801 10.243 30.792 1.00 93.88 100 PHE A C 1
ATOM 805 O O . PHE A 1 100 ? -23.787 11.439 31.090 1.00 93.88 100 PHE A O 1
ATOM 812 N N . TYR A 1 101 ? -22.707 9.590 30.405 1.00 93.25 101 TYR A N 1
ATOM 813 C CA . TYR A 1 101 ? -21.369 10.178 30.371 1.00 93.25 101 TYR A CA 1
ATOM 814 C C . TYR A 1 101 ? -20.669 9.878 29.047 1.00 93.25 101 TYR A C 1
ATOM 816 O O . TYR A 1 101 ? -20.759 8.785 28.502 1.00 93.25 101 TYR A O 1
ATOM 824 N N . SER A 1 102 ? -19.915 10.850 28.553 1.00 88.50 102 SER A N 1
ATOM 825 C CA . SER A 1 102 ? -18.986 10.704 27.429 1.00 88.50 102 SER A CA 1
ATOM 826 C C . SER A 1 102 ? -17.542 10.703 27.947 1.00 88.50 102 SER A C 1
ATOM 828 O O . SER A 1 102 ? -17.300 10.899 29.138 1.00 88.50 102 SER A O 1
ATOM 830 N N . LYS A 1 103 ? -16.553 10.517 27.062 1.00 79.00 103 LYS A N 1
ATOM 831 C CA . LYS A 1 103 ? -15.125 10.446 27.443 1.00 79.00 103 LYS A CA 1
ATOM 832 C C . LYS A 1 103 ? -14.613 11.649 28.241 1.00 79.00 103 LYS A C 1
ATOM 834 O O . LYS A 1 103 ? -13.689 11.492 29.032 1.00 79.00 103 LYS A O 1
ATOM 839 N N . ASN A 1 104 ? -15.186 12.828 28.024 1.00 80.81 104 ASN A N 1
ATOM 840 C CA . ASN A 1 104 ? -14.692 14.094 28.565 1.00 80.81 104 ASN A CA 1
ATOM 841 C C . ASN A 1 104 ? -15.786 14.981 29.190 1.00 80.81 104 ASN A C 1
ATOM 843 O O . ASN A 1 104 ? -15.469 16.075 29.656 1.00 80.81 104 ASN A O 1
ATOM 847 N N . SER A 1 105 ? -17.059 14.564 29.181 1.00 86.81 105 SER A N 1
ATOM 848 C CA . SER A 1 105 ? -18.186 15.415 29.594 1.00 86.81 105 SER A CA 1
ATOM 849 C C . SER A 1 105 ? -19.479 14.619 29.876 1.00 86.81 105 SER A C 1
ATOM 851 O O . SER A 1 105 ? -19.539 13.411 29.655 1.00 86.81 105 SER A O 1
ATOM 853 N N . THR A 1 106 ? -20.530 15.305 30.325 1.00 89.88 106 THR A N 1
ATOM 854 C CA . THR A 1 106 ? -21.916 14.834 30.541 1.00 89.88 106 THR A CA 1
ATOM 855 C C . THR A 1 106 ? -22.888 15.924 30.066 1.00 89.88 106 THR A C 1
ATOM 857 O O . THR A 1 106 ? -22.477 17.079 29.974 1.00 89.88 106 THR A O 1
ATOM 860 N N . ASN A 1 107 ? -24.163 15.593 29.815 1.00 86.12 107 ASN A N 1
ATOM 861 C CA . ASN A 1 107 ? -25.203 16.553 29.397 1.00 86.12 107 ASN A CA 1
ATOM 862 C C . ASN A 1 107 ? -24.802 17.367 28.156 1.00 86.12 107 ASN A C 1
ATOM 864 O O . ASN A 1 107 ? -24.855 18.596 28.131 1.00 86.12 107 ASN A O 1
ATOM 868 N N . ASN A 1 108 ? -24.345 16.640 27.142 1.00 85.94 108 ASN A N 1
ATOM 869 C CA . ASN A 1 108 ? -24.085 17.137 25.801 1.00 85.94 108 ASN A CA 1
ATOM 870 C C . ASN A 1 108 ? -24.915 16.344 24.780 1.00 85.94 108 ASN A C 1
ATOM 872 O O . ASN A 1 108 ? -25.495 15.309 25.112 1.00 85.94 108 ASN A O 1
ATOM 876 N N . VAL A 1 109 ? -24.903 16.789 23.523 1.00 87.62 109 VAL A N 1
ATOM 877 C CA . VAL A 1 109 ? -25.693 16.175 22.446 1.00 87.62 109 VAL A CA 1
ATOM 878 C C . VAL A 1 109 ? -25.436 14.671 22.272 1.00 87.62 109 VAL A C 1
ATOM 880 O O . VAL A 1 109 ? -26.362 13.928 21.965 1.00 87.62 109 VAL A O 1
ATOM 883 N N . PHE A 1 110 ? -24.220 14.177 22.538 1.00 91.00 110 PHE A N 1
ATOM 884 C CA . PHE A 1 110 ? -23.920 12.746 22.441 1.00 91.00 110 PHE A CA 1
ATOM 885 C C . PHE A 1 110 ? -24.626 11.947 23.539 1.00 91.00 110 PHE A C 1
ATOM 887 O O . PHE A 1 110 ? -25.237 10.918 23.259 1.00 91.00 110 PHE A O 1
ATOM 894 N N . THR A 1 111 ? -24.557 12.421 24.787 1.00 92.31 111 THR A N 1
ATOM 895 C CA . THR A 1 111 ? -25.243 11.775 25.916 1.00 92.31 111 THR A CA 1
ATOM 896 C C . THR A 1 111 ? -26.761 11.892 25.806 1.00 92.31 111 THR A C 1
ATOM 898 O O . THR A 1 111 ? -27.463 10.947 26.146 1.00 92.31 111 THR A O 1
ATOM 901 N N . ASP A 1 112 ? -27.259 13.014 25.284 1.00 91.94 112 ASP A N 1
ATOM 902 C CA . ASP A 1 112 ? -28.690 13.262 25.110 1.00 91.94 112 ASP A CA 1
ATOM 903 C C . ASP A 1 112 ? -29.280 12.369 24.003 1.00 91.94 112 ASP A C 1
ATOM 905 O O . ASP A 1 112 ? -30.302 11.714 24.199 1.00 91.94 112 ASP A O 1
ATOM 909 N N . CYS A 1 113 ? -28.598 12.244 22.861 1.00 93.00 113 CYS A N 1
ATOM 910 C CA . CYS A 1 113 ? -28.990 11.303 21.809 1.00 93.00 113 CYS A CA 1
ATOM 911 C C . CYS A 1 113 ? -28.935 9.844 22.285 1.00 93.00 113 CYS A C 1
ATOM 913 O O . CYS A 1 113 ? -29.818 9.060 21.937 1.00 93.00 113 CYS A O 1
ATOM 915 N N . ALA A 1 114 ? -27.938 9.474 23.098 1.00 94.94 114 ALA A N 1
ATOM 916 C CA . ALA A 1 114 ? -27.845 8.135 23.679 1.00 94.94 114 ALA A CA 1
ATOM 917 C C . ALA A 1 114 ? -29.048 7.809 24.579 1.00 94.94 114 ALA A C 1
ATOM 919 O O . ALA A 1 114 ? -29.591 6.708 24.498 1.00 94.94 114 ALA A O 1
ATOM 920 N N . GLU A 1 115 ? -29.493 8.768 25.397 1.00 93.75 115 GLU A N 1
ATOM 921 C CA . GLU A 1 115 ? -30.685 8.620 26.236 1.00 93.75 115 GLU A CA 1
ATOM 922 C C . GLU A 1 115 ? -31.935 8.358 25.386 1.00 93.75 115 GLU A C 1
ATOM 924 O O . GLU A 1 115 ? -32.676 7.404 25.638 1.00 93.75 115 GLU A O 1
ATOM 929 N N . ILE A 1 116 ? -32.145 9.168 24.345 1.00 92.50 116 ILE A N 1
ATOM 930 C CA . ILE A 1 116 ? -33.294 9.045 23.440 1.00 92.50 116 ILE A CA 1
ATOM 931 C C . ILE A 1 116 ? -33.291 7.675 22.754 1.00 92.50 116 ILE A C 1
ATOM 933 O O . ILE A 1 116 ? -34.298 6.965 22.786 1.00 92.50 116 ILE A O 1
ATOM 937 N N . LEU A 1 117 ? -32.155 7.279 22.177 1.00 94.25 117 LEU A N 1
ATOM 938 C CA . LEU A 1 117 ? -32.009 6.004 21.475 1.00 94.25 117 LEU A CA 1
ATOM 939 C C . LEU A 1 117 ? -32.186 4.802 22.412 1.00 94.25 117 LEU A C 1
ATOM 941 O O . LEU A 1 117 ? -32.778 3.804 22.003 1.00 94.25 117 LEU A O 1
ATOM 945 N N . LEU A 1 118 ? -31.739 4.885 23.672 1.00 95.19 118 LEU A N 1
ATOM 946 C CA . LEU A 1 118 ? -31.901 3.790 24.635 1.00 95.19 118 LEU A CA 1
ATOM 947 C C . LEU A 1 118 ? -33.374 3.618 25.008 1.00 95.19 118 LEU A C 1
ATOM 949 O O . LEU A 1 118 ? -33.889 2.502 25.013 1.00 95.19 118 LEU A O 1
ATOM 953 N N . ARG A 1 119 ? -34.084 4.721 25.252 1.00 91.62 119 ARG A N 1
ATOM 954 C CA . ARG A 1 119 ? -35.528 4.698 25.531 1.00 91.62 119 ARG A CA 1
ATOM 955 C C . ARG A 1 119 ? -36.325 4.168 24.336 1.00 91.62 119 ARG A C 1
ATOM 957 O O . ARG A 1 119 ? -37.191 3.312 24.504 1.00 91.62 119 ARG A O 1
ATOM 964 N N . GLN A 1 120 ? -35.986 4.601 23.120 1.00 90.44 120 GLN A N 1
ATOM 965 C CA . GLN A 1 120 ? -36.568 4.066 21.881 1.00 90.44 120 GLN A CA 1
ATOM 966 C C . GLN A 1 120 ? -36.273 2.573 21.696 1.00 90.44 120 GLN A C 1
ATOM 968 O O . GLN A 1 120 ? -37.143 1.817 21.260 1.00 90.44 120 GLN A O 1
ATOM 973 N N . HIS A 1 121 ? -35.075 2.121 22.066 1.00 92.81 121 HIS A N 1
ATOM 974 C CA . HIS A 1 121 ? -34.734 0.707 22.052 1.00 92.81 121 HIS A CA 1
ATOM 975 C C . HIS A 1 121 ? -35.664 -0.110 22.961 1.00 92.81 121 HIS A C 1
ATOM 977 O O . HIS A 1 121 ? -36.200 -1.113 22.497 1.00 92.81 121 HIS A O 1
ATOM 983 N N . PHE A 1 122 ? -35.932 0.324 24.198 1.00 92.31 122 PHE A N 1
ATOM 984 C CA . PHE A 1 122 ? -36.865 -0.389 25.081 1.00 92.31 122 PHE A CA 1
ATOM 985 C C . PHE A 1 122 ? -38.282 -0.466 24.496 1.00 92.31 122 PHE A C 1
ATOM 987 O O . PHE A 1 122 ? -38.928 -1.508 24.574 1.00 92.31 122 PHE A O 1
ATOM 994 N N . VAL A 1 123 ? -38.753 0.595 23.840 1.00 88.25 123 VAL A N 1
ATOM 995 C CA . VAL A 1 123 ? -40.048 0.573 23.141 1.00 88.25 123 VAL A CA 1
ATOM 996 C C . VAL A 1 123 ? -40.054 -0.454 22.010 1.00 88.25 123 VAL A C 1
ATOM 998 O O . VAL A 1 123 ? -41.010 -1.215 21.878 1.00 88.25 123 VAL A O 1
ATOM 1001 N N . ARG A 1 124 ? -38.976 -0.537 21.225 1.00 88.69 124 ARG A N 1
ATOM 1002 C CA . ARG A 1 124 ? -38.827 -1.563 20.184 1.00 88.69 124 ARG A CA 1
ATOM 1003 C C . ARG A 1 124 ? -38.743 -2.978 20.776 1.00 88.69 124 ARG A C 1
ATOM 1005 O O . ARG A 1 124 ? -39.362 -3.898 20.246 1.00 88.69 124 ARG A O 1
ATOM 1012 N N . ALA A 1 125 ? -37.973 -3.165 21.844 1.00 91.31 125 ALA A N 1
ATOM 1013 C CA . ALA A 1 125 ? -37.685 -4.470 22.437 1.00 91.31 125 ALA A CA 1
ATOM 1014 C C . ALA A 1 125 ? -38.897 -5.099 23.142 1.00 91.31 125 ALA A C 1
ATOM 1016 O O . ALA A 1 125 ? -38.961 -6.320 23.266 1.00 91.31 125 ALA A O 1
ATOM 1017 N N . TYR A 1 126 ? -39.865 -4.288 23.571 1.00 90.56 126 TYR A N 1
ATOM 1018 C CA . TYR A 1 126 ? -41.101 -4.743 24.220 1.00 90.56 126 TYR A CA 1
ATOM 1019 C C . TYR A 1 126 ? -42.359 -4.408 23.410 1.00 90.56 126 TYR A C 1
ATOM 1021 O O . TYR A 1 126 ? -43.470 -4.524 23.905 1.00 90.56 126 TYR A O 1
ATOM 1029 N N . TRP A 1 127 ? -42.210 -4.040 22.134 1.00 84.12 127 TRP A N 1
ATOM 1030 C CA . TRP A 1 127 ? -43.330 -3.611 21.293 1.00 84.12 127 TRP A CA 1
ATOM 1031 C C . TRP A 1 127 ? -44.470 -4.633 21.202 1.00 84.12 127 TRP A C 1
ATOM 1033 O O . TRP A 1 127 ? -45.637 -4.246 21.192 1.00 84.12 127 TRP A O 1
ATOM 1043 N N . ASN A 1 128 ? -44.135 -5.923 21.106 1.00 84.31 128 ASN A N 1
ATOM 1044 C CA . ASN A 1 128 ? -45.097 -7.023 20.980 1.00 84.31 128 ASN A CA 1
ATOM 1045 C C . ASN A 1 128 ? -45.507 -7.620 22.339 1.00 84.31 128 ASN A C 1
ATOM 1047 O O . ASN A 1 128 ? -46.179 -8.646 22.365 1.00 84.31 128 ASN A O 1
ATOM 1051 N N . ASP A 1 129 ? -45.075 -7.029 23.455 1.00 82.88 129 ASP A N 1
ATOM 1052 C CA . ASP A 1 129 ? -45.380 -7.523 24.796 1.00 82.88 129 ASP A CA 1
ATOM 1053 C C . ASP A 1 129 ? -46.505 -6.692 25.421 1.00 82.88 129 ASP A C 1
ATOM 1055 O O . ASP A 1 129 ? -46.285 -5.595 25.928 1.00 82.88 129 ASP A O 1
ATOM 1059 N N . ASP A 1 130 ? -47.730 -7.219 25.391 1.00 74.00 130 ASP A N 1
ATOM 1060 C CA . ASP A 1 130 ? -48.906 -6.516 25.920 1.00 74.00 130 ASP A CA 1
ATOM 1061 C C . ASP A 1 130 ? -48.861 -6.316 27.450 1.00 74.00 130 ASP A C 1
ATOM 1063 O O . ASP A 1 130 ? -49.612 -5.500 27.986 1.00 74.00 130 ASP A O 1
ATOM 1067 N N . ASN A 1 131 ? -47.981 -7.027 28.170 1.00 73.31 131 ASN A N 1
ATOM 1068 C CA . ASN A 1 131 ? -47.848 -6.921 29.627 1.00 73.31 131 ASN A CA 1
ATOM 1069 C C . ASN A 1 131 ? -46.765 -5.925 30.070 1.00 73.31 131 ASN A C 1
ATOM 1071 O O . ASN A 1 131 ? -46.760 -5.510 31.235 1.00 73.31 131 ASN A O 1
ATOM 1075 N N . ASN A 1 132 ? -45.847 -5.551 29.174 1.00 73.38 132 ASN A N 1
ATOM 1076 C CA . ASN A 1 132 ? -44.669 -4.753 29.502 1.00 73.38 132 ASN A CA 1
ATOM 1077 C C . ASN A 1 132 ? -44.571 -3.505 28.618 1.00 73.38 132 ASN A C 1
ATOM 1079 O O . ASN A 1 132 ? -44.299 -3.577 27.426 1.00 73.38 132 ASN A O 1
ATOM 1083 N N . ASP A 1 133 ? -44.722 -2.333 29.238 1.00 80.31 133 ASP A N 1
ATOM 1084 C CA . ASP A 1 133 ? -44.470 -1.043 28.592 1.00 80.31 133 ASP A CA 1
ATOM 1085 C C . ASP A 1 133 ? -42.960 -0.744 28.527 1.00 80.31 133 ASP A C 1
ATOM 1087 O O . ASP A 1 133 ? -42.240 -0.895 29.517 1.00 80.31 133 ASP A O 1
ATOM 1091 N N . GLY A 1 134 ? -42.470 -0.276 27.375 1.00 86.56 134 GLY A N 1
ATOM 1092 C CA . GLY A 1 134 ? -41.044 -0.012 27.156 1.00 86.56 134 GLY A CA 1
ATOM 1093 C C . GLY A 1 134 ? -40.455 1.013 28.135 1.00 86.56 134 GLY A C 1
ATOM 1094 O O . GLY A 1 134 ? -39.360 0.814 28.654 1.00 86.56 134 GLY A O 1
ATOM 1095 N N . GLU A 1 135 ? -41.185 2.082 28.467 1.00 84.81 135 GLU A N 1
ATOM 1096 C CA . GLU A 1 135 ? -40.713 3.085 29.437 1.00 84.81 135 GLU A CA 1
ATOM 1097 C C . GLU A 1 135 ? -40.682 2.546 30.869 1.00 84.81 135 GLU A C 1
ATOM 1099 O O . GLU A 1 135 ? -39.789 2.895 31.648 1.00 84.81 135 GLU A O 1
ATOM 1104 N N . ARG A 1 136 ? -41.635 1.679 31.227 1.00 88.69 136 ARG A N 1
ATOM 1105 C CA . ARG A 1 136 ? -41.585 0.937 32.489 1.00 88.69 136 ARG A CA 1
ATOM 1106 C C . ARG A 1 136 ? -40.340 0.048 32.548 1.00 88.69 136 ARG A C 1
ATOM 1108 O O . ARG A 1 136 ? -39.605 0.130 33.528 1.00 88.69 136 ARG A O 1
ATOM 1115 N N . MET A 1 137 ? -40.064 -0.730 31.501 1.00 92.94 137 MET A N 1
ATOM 1116 C CA . MET A 1 137 ? -38.893 -1.618 31.459 1.00 92.94 137 MET A CA 1
ATOM 1117 C C . MET A 1 137 ? -37.565 -0.852 31.475 1.00 92.94 137 MET A C 1
ATOM 1119 O O . MET A 1 137 ? -36.621 -1.284 32.137 1.00 92.94 137 MET A O 1
ATOM 1123 N N . PHE A 1 138 ? -37.499 0.315 30.825 1.00 93.00 138 PHE A N 1
ATOM 1124 C CA . PHE A 1 138 ? -36.354 1.223 30.934 1.00 93.00 138 PHE A CA 1
ATOM 1125 C C . PHE A 1 138 ? -36.110 1.649 32.389 1.00 93.00 138 PHE A C 1
ATOM 1127 O O . PHE A 1 138 ? -34.969 1.624 32.851 1.00 93.00 138 PHE A O 1
ATOM 1134 N N . ARG A 1 139 ? -37.171 1.995 33.132 1.00 91.75 139 ARG A N 1
ATOM 1135 C CA . ARG A 1 139 ? -37.073 2.405 34.542 1.00 91.75 139 ARG A CA 1
ATOM 1136 C C . ARG A 1 139 ? -36.637 1.260 35.453 1.00 91.75 139 ARG A C 1
ATOM 1138 O O . ARG A 1 139 ? -35.710 1.445 36.233 1.00 91.75 139 ARG A O 1
ATOM 1145 N N . GLU A 1 140 ? -37.238 0.081 35.304 1.00 94.94 140 GLU A N 1
ATOM 1146 C CA . GLU A 1 140 ? -36.865 -1.111 36.079 1.00 94.94 140 GLU A CA 1
ATOM 1147 C C . GLU A 1 140 ? -35.399 -1.508 35.822 1.00 94.94 140 GLU A C 1
ATOM 1149 O O . GLU A 1 140 ? -34.641 -1.767 36.758 1.00 94.94 140 GLU A O 1
ATOM 1154 N N . CYS A 1 141 ? -34.956 -1.484 34.558 1.00 96.69 141 CYS A N 1
ATOM 1155 C CA . CYS A 1 141 ? -33.554 -1.721 34.208 1.00 96.69 141 CYS A CA 1
ATOM 1156 C C . CYS A 1 141 ? -32.633 -0.646 34.802 1.00 96.69 141 CYS A C 1
ATOM 1158 O O . CYS A 1 141 ? -31.591 -0.959 35.375 1.00 96.69 141 CYS A O 1
ATOM 1160 N N . SER A 1 142 ? -33.035 0.622 34.705 1.00 94.88 142 SER A N 1
ATOM 1161 C CA . SER A 1 142 ? -32.323 1.759 35.283 1.00 94.88 142 SER A CA 1
ATOM 1162 C C . SER A 1 142 ? -32.110 1.598 36.791 1.00 94.88 142 SER A C 1
ATOM 1164 O O . SER A 1 142 ? -30.987 1.762 37.265 1.00 94.88 142 SER A O 1
ATOM 1166 N N . GLU A 1 143 ? -33.162 1.275 37.544 1.00 94.56 143 GLU A N 1
ATOM 1167 C CA . GLU A 1 143 ? -33.091 1.049 38.991 1.00 94.56 143 GLU A CA 1
ATOM 1168 C C . GLU A 1 143 ? -32.144 -0.107 39.317 1.00 94.56 143 GLU A C 1
ATOM 1170 O O . GLU A 1 143 ? -31.274 0.032 40.177 1.00 94.56 143 GLU A O 1
ATOM 1175 N N . TYR A 1 144 ? -32.232 -1.204 38.561 1.00 95.50 144 TYR A N 1
ATOM 1176 C CA . TYR A 1 144 ? -31.342 -2.349 38.718 1.00 95.50 144 TYR A CA 1
ATOM 1177 C C . TYR A 1 144 ? -29.867 -1.990 38.468 1.00 95.50 144 TYR A C 1
ATOM 1179 O O . TYR A 1 144 ? -28.999 -2.364 39.258 1.00 95.50 144 TYR A O 1
ATOM 1187 N N . VAL A 1 145 ? -29.567 -1.233 37.406 1.00 95.25 145 VAL A N 1
ATOM 1188 C CA . VAL A 1 145 ? -28.206 -0.755 37.090 1.00 95.25 145 VAL A CA 1
ATOM 1189 C C . VAL A 1 145 ? -27.654 0.126 38.216 1.00 95.25 145 VAL A C 1
ATOM 1191 O O . VAL A 1 145 ? -26.487 -0.019 38.588 1.00 95.25 145 VAL A O 1
ATOM 1194 N N . GLN A 1 146 ? -28.481 1.006 38.788 1.00 90.75 146 GLN A N 1
ATOM 1195 C CA . GLN A 1 146 ? -28.079 1.883 39.892 1.00 90.75 146 GLN A CA 1
ATOM 1196 C C . GLN A 1 146 ? -27.812 1.100 41.180 1.00 90.75 146 GLN A C 1
ATOM 1198 O O . GLN A 1 146 ? -26.744 1.257 41.772 1.00 90.75 146 GLN A O 1
ATOM 1203 N N . GLN A 1 147 ? -28.752 0.239 41.584 1.00 89.75 147 GLN A N 1
ATOM 1204 C CA . GLN A 1 147 ? -28.672 -0.558 42.814 1.00 89.75 147 GLN A CA 1
ATOM 1205 C C . GLN A 1 147 ? -27.445 -1.473 42.817 1.00 89.75 147 GLN A C 1
ATOM 1207 O O . GLN A 1 147 ? -26.734 -1.552 43.812 1.00 89.75 147 GLN A O 1
ATOM 1212 N N . ASN A 1 148 ? -27.137 -2.097 41.678 1.00 89.12 148 ASN A N 1
ATOM 1213 C CA . ASN A 1 148 ? -25.988 -2.996 41.556 1.00 89.12 148 ASN A CA 1
ATOM 1214 C C . ASN A 1 148 ? -24.667 -2.273 41.237 1.00 89.12 148 ASN A C 1
ATOM 1216 O O . ASN A 1 148 ? -23.646 -2.918 40.997 1.00 89.12 148 ASN A O 1
ATOM 1220 N N . ARG A 1 149 ? -24.659 -0.932 41.220 1.00 91.25 149 ARG A N 1
ATOM 1221 C CA . ARG A 1 149 ? -23.488 -0.104 40.887 1.00 91.25 149 ARG A CA 1
ATOM 1222 C C . ARG A 1 149 ? -22.843 -0.495 39.552 1.00 91.25 149 ARG A C 1
ATOM 1224 O O . ARG A 1 149 ? -21.615 -0.531 39.429 1.00 91.25 149 ARG A O 1
ATOM 1231 N N . TYR A 1 150 ? -23.655 -0.729 38.529 1.00 94.25 150 TYR A N 1
ATOM 1232 C CA . TYR A 1 150 ? -23.158 -1.011 37.187 1.00 94.25 150 TYR A CA 1
ATOM 1233 C C . TYR A 1 150 ? -22.904 0.268 36.388 1.00 94.25 150 TYR A C 1
ATOM 1235 O O . TYR A 1 150 ? -23.497 1.326 36.625 1.00 94.25 150 TYR A O 1
ATOM 1243 N N . THR A 1 151 ? -21.987 0.161 35.434 1.00 94.94 151 THR A N 1
ATOM 1244 C CA . THR A 1 151 ? -21.809 1.110 34.340 1.00 94.94 151 THR A CA 1
ATOM 1245 C C . THR A 1 151 ? -21.839 0.332 33.036 1.00 94.94 151 THR A C 1
ATOM 1247 O O . THR A 1 151 ? -21.000 -0.535 32.805 1.00 94.94 151 THR A O 1
ATOM 1250 N N . LEU A 1 152 ? -22.817 0.642 32.194 1.00 96.62 152 LEU A N 1
ATOM 1251 C CA . LEU A 1 152 ? -23.000 0.039 30.879 1.00 96.62 152 LEU A CA 1
ATOM 1252 C C . LEU A 1 152 ? -22.356 0.954 29.838 1.00 96.62 152 LEU A C 1
ATOM 1254 O O . LEU A 1 152 ? -22.651 2.148 29.814 1.00 96.62 152 LEU A O 1
ATOM 1258 N N . ALA A 1 153 ? -21.485 0.418 28.986 1.00 95.25 153 ALA A N 1
ATOM 1259 C CA . ALA A 1 153 ? -20.902 1.159 27.874 1.00 95.25 153 ALA A CA 1
ATOM 1260 C C . ALA A 1 153 ? -21.612 0.802 26.569 1.00 95.25 153 ALA A C 1
ATOM 1262 O O . ALA A 1 153 ? -21.688 -0.368 26.196 1.00 95.25 153 ALA A O 1
ATOM 1263 N N . PHE A 1 154 ? -22.083 1.820 25.863 1.00 96.31 154 PHE A N 1
ATOM 1264 C CA . PHE A 1 154 ? -22.734 1.698 24.572 1.00 96.31 154 PHE A CA 1
ATOM 1265 C C . PHE A 1 154 ? -21.900 2.364 23.489 1.00 96.31 154 PHE A C 1
ATOM 1267 O O . PHE A 1 154 ? -21.425 3.484 23.676 1.00 96.31 154 PHE A O 1
ATOM 1274 N N . GLU A 1 155 ? -21.774 1.708 22.341 1.00 94.62 155 GLU A N 1
ATOM 1275 C CA . GLU A 1 155 ? -21.400 2.402 21.114 1.00 94.62 155 GLU A CA 1
ATOM 1276 C C . GLU A 1 155 ? -22.674 3.003 20.512 1.00 94.62 155 GLU A C 1
ATOM 1278 O O . GLU A 1 155 ? -23.616 2.277 20.197 1.00 94.62 155 GLU A O 1
ATOM 1283 N N . VAL A 1 156 ? -22.726 4.330 20.399 1.00 94.25 156 VAL A N 1
ATOM 1284 C CA . VAL A 1 156 ? -23.844 5.072 19.806 1.00 94.25 156 VAL A CA 1
ATOM 1285 C C . VAL A 1 156 ? -23.518 5.340 18.343 1.00 94.25 156 VAL A C 1
ATOM 1287 O O . VAL A 1 156 ? -22.621 6.128 18.033 1.00 94.25 156 VAL A O 1
ATOM 1290 N N . VAL A 1 157 ? -24.230 4.660 17.447 1.00 92.88 157 VAL A N 1
ATOM 1291 C CA . VAL A 1 157 ? -23.954 4.623 16.009 1.00 92.88 157 VAL A CA 1
ATOM 1292 C C . VAL A 1 157 ? -25.053 5.403 15.295 1.00 92.88 157 VAL A C 1
ATOM 1294 O O . VAL A 1 157 ? -26.203 4.969 15.225 1.00 92.88 157 VAL A O 1
ATOM 1297 N N . THR A 1 158 ? -24.710 6.597 14.808 1.00 90.56 158 THR A N 1
ATOM 1298 C CA . THR A 1 158 ? -25.682 7.536 14.229 1.00 90.56 158 THR A CA 1
ATOM 1299 C C . THR A 1 158 ? -25.129 8.221 12.990 1.00 90.56 158 THR A C 1
ATOM 1301 O O . THR A 1 158 ? -23.917 8.352 12.849 1.00 90.56 158 THR A O 1
ATOM 1304 N N . SER A 1 159 ? -26.010 8.712 12.122 1.00 84.06 159 SER A N 1
ATOM 1305 C CA . SER A 1 159 ? -25.621 9.477 10.930 1.00 84.06 159 SER A CA 1
ATOM 1306 C C . SER A 1 159 ? -25.337 10.966 11.188 1.00 84.06 159 SER A C 1
ATOM 1308 O O . SER A 1 159 ? -25.187 11.717 10.230 1.00 84.06 159 SER A O 1
ATOM 1310 N N . PHE A 1 160 ? -25.366 11.429 12.444 1.00 82.44 160 PHE A N 1
ATOM 1311 C CA . PHE A 1 160 ? -25.359 12.864 12.775 1.00 82.44 160 PHE A CA 1
ATOM 1312 C C . PHE A 1 160 ? -24.413 13.270 13.915 1.00 82.44 160 PHE A C 1
ATOM 1314 O O . PHE A 1 160 ? -24.088 14.449 14.035 1.00 82.44 160 PHE A O 1
ATOM 1321 N N . LEU A 1 161 ? -23.919 12.331 14.730 1.00 79.38 161 LEU A N 1
ATOM 1322 C CA . LEU A 1 161 ? -22.885 12.604 15.746 1.00 79.38 161 LEU A CA 1
ATOM 1323 C C . LEU A 1 161 ? -21.452 12.472 15.198 1.00 79.38 161 LEU A C 1
ATOM 1325 O O . LEU A 1 161 ? -20.493 12.401 15.966 1.00 79.38 161 LEU A O 1
ATOM 1329 N N . GLY A 1 162 ? -21.312 12.478 13.871 1.00 69.69 162 GLY A N 1
ATOM 1330 C CA . GLY A 1 162 ? -20.054 12.354 13.147 1.00 69.69 162 GLY A CA 1
ATOM 1331 C C . GLY A 1 162 ? -20.011 11.100 12.280 1.00 69.69 162 GLY A C 1
ATOM 1332 O O . GLY A 1 162 ? -20.447 10.027 12.687 1.00 69.69 162 GLY A O 1
ATOM 1333 N N . ASP A 1 163 ? -19.447 11.242 11.085 1.00 69.94 163 ASP A N 1
ATOM 1334 C CA . ASP A 1 163 ? -19.243 10.131 10.165 1.00 69.94 163 ASP A CA 1
ATOM 1335 C C . ASP A 1 163 ? -17.993 9.321 10.599 1.00 69.94 163 ASP A C 1
ATOM 1337 O O . ASP A 1 163 ? -16.838 9.772 10.525 1.00 69.94 163 ASP A O 1
ATOM 1341 N N . HIS A 1 164 ? -18.225 8.111 11.116 1.00 70.69 164 HIS A N 1
ATOM 1342 C CA . HIS A 1 164 ? -17.203 7.195 11.632 1.00 70.69 164 HIS A CA 1
ATOM 1343 C C . HIS A 1 164 ? -16.923 6.080 10.615 1.00 70.69 164 HIS A C 1
ATOM 1345 O O . HIS A 1 164 ? -17.253 4.921 10.825 1.00 70.69 164 HIS A O 1
ATOM 1351 N N . GLY A 1 165 ? -16.321 6.438 9.480 1.00 73.69 165 GLY A N 1
ATOM 1352 C CA . GLY A 1 165 ? -15.895 5.493 8.439 1.00 73.69 165 GLY A CA 1
ATOM 1353 C C . GLY A 1 165 ? -17.006 4.982 7.518 1.00 73.69 165 GLY A C 1
ATOM 1354 O O . GLY A 1 165 ? -16.726 4.769 6.343 1.00 73.69 165 GLY A O 1
ATOM 1355 N N . ASP A 1 166 ? -18.245 4.873 7.996 1.00 85.19 166 ASP A N 1
ATOM 1356 C CA . ASP A 1 166 ? -19.441 4.705 7.163 1.00 85.19 166 ASP A CA 1
ATOM 1357 C C . ASP A 1 166 ? -20.672 5.348 7.822 1.00 85.19 166 ASP A C 1
ATOM 1359 O O . ASP A 1 166 ? -20.658 5.632 9.025 1.00 85.19 166 ASP A O 1
ATOM 1363 N N . ARG A 1 167 ? -21.726 5.607 7.038 1.00 87.00 167 ARG A N 1
ATOM 1364 C CA . ARG A 1 167 ? -22.978 6.179 7.547 1.00 87.00 167 ARG A CA 1
ATOM 1365 C C . ARG A 1 167 ? -23.960 5.043 7.827 1.00 87.00 167 ARG A C 1
ATOM 1367 O O . ARG A 1 167 ? -24.302 4.319 6.897 1.00 87.00 167 ARG A O 1
ATOM 1374 N N . PRO A 1 168 ? -24.464 4.895 9.064 1.00 89.88 168 PRO A N 1
ATOM 1375 C CA . PRO A 1 168 ? -25.312 3.762 9.380 1.00 89.88 168 PRO A CA 1
ATOM 1376 C C . PRO A 1 168 ? -26.642 3.833 8.631 1.00 89.88 168 PRO A C 1
ATOM 1378 O O . PRO A 1 168 ? -27.279 4.889 8.564 1.00 89.88 168 PRO A O 1
ATOM 1381 N N . ASN A 1 169 ? -27.124 2.691 8.149 1.00 88.75 169 ASN A N 1
ATOM 1382 C CA . ASN A 1 169 ? -28.454 2.564 7.551 1.00 88.75 169 ASN A CA 1
ATOM 1383 C C . ASN A 1 169 ? -29.566 3.012 8.509 1.00 88.75 169 ASN A C 1
ATOM 1385 O O . ASN A 1 169 ? -30.562 3.597 8.076 1.00 88.75 169 ASN A O 1
ATOM 1389 N N . ARG A 1 170 ? -29.400 2.787 9.817 1.00 87.88 170 ARG A N 1
ATOM 1390 C CA . ARG A 1 170 ? -30.349 3.143 10.884 1.00 87.88 170 ARG A CA 1
ATOM 1391 C C . ARG A 1 170 ? -29.584 3.579 12.126 1.00 87.88 170 ARG A C 1
ATOM 1393 O O . ARG A 1 170 ? -28.526 3.034 12.391 1.00 87.88 170 ARG A O 1
ATOM 1400 N N . ASP A 1 171 ? -30.110 4.526 12.896 1.00 90.19 171 ASP A N 1
ATOM 1401 C CA . ASP A 1 171 ? -29.449 4.935 14.138 1.00 90.19 171 ASP A CA 1
ATOM 1402 C C . ASP A 1 171 ? -29.781 3.959 15.257 1.00 90.19 171 ASP A C 1
ATOM 1404 O O . ASP A 1 171 ? -30.933 3.551 15.431 1.00 90.19 171 ASP A O 1
ATOM 1408 N N . PHE A 1 172 ? -28.762 3.583 16.014 1.00 92.69 172 PHE A N 1
ATOM 1409 C CA . PHE A 1 172 ? -28.896 2.637 17.105 1.00 92.69 172 PHE A CA 1
ATOM 1410 C C . PHE A 1 172 ? -27.793 2.846 18.135 1.00 92.69 172 PHE A C 1
ATOM 1412 O O . PHE A 1 172 ? -26.885 3.664 17.983 1.00 92.69 172 PHE A O 1
ATOM 1419 N N . LEU A 1 173 ? -27.889 2.084 19.212 1.00 95.31 173 LEU A N 1
ATOM 1420 C CA . LEU A 1 173 ? -26.801 1.910 20.151 1.00 95.31 173 LEU A CA 1
ATOM 1421 C C . LEU A 1 173 ? -26.675 0.439 20.501 1.00 95.31 173 LEU A C 1
ATOM 1423 O O . LEU A 1 173 ? -27.659 -0.302 20.441 1.00 95.31 173 LEU A O 1
ATOM 1427 N N . ILE A 1 174 ? -25.467 0.034 20.865 1.00 96.06 174 ILE A N 1
ATOM 1428 C CA . ILE A 1 174 ? -25.157 -1.360 21.156 1.00 96.06 174 ILE A CA 1
ATOM 1429 C C . ILE A 1 174 ? -24.246 -1.466 22.375 1.00 96.06 174 ILE A C 1
ATOM 1431 O O . ILE A 1 174 ? -23.287 -0.710 22.520 1.00 96.06 174 ILE A O 1
ATOM 1435 N N . LEU A 1 175 ? -24.593 -2.360 23.296 1.00 97.00 175 LEU A N 1
ATOM 1436 C CA . LEU A 1 175 ? -23.894 -2.601 24.550 1.00 97.00 175 LEU A CA 1
ATOM 1437 C C . LEU A 1 175 ? -22.595 -3.355 24.262 1.00 97.00 175 LEU A C 1
ATOM 1439 O O . LEU A 1 175 ? -22.618 -4.461 23.722 1.00 97.00 175 LEU A O 1
ATOM 1443 N N . THR A 1 176 ? -21.471 -2.758 24.651 1.00 93.81 176 THR A N 1
ATOM 1444 C CA . THR A 1 176 ? -20.121 -3.289 24.408 1.00 93.81 176 THR A CA 1
ATOM 1445 C C . THR A 1 176 ? -19.385 -3.671 25.689 1.00 93.81 176 THR A C 1
ATOM 1447 O O . THR A 1 176 ? -18.459 -4.474 25.638 1.00 93.81 176 THR A O 1
ATOM 1450 N N . ALA A 1 177 ? -19.774 -3.111 26.839 1.00 93.25 177 ALA A N 1
ATOM 1451 C CA . ALA A 1 177 ? -19.145 -3.404 28.124 1.00 93.25 177 ALA A CA 1
ATOM 1452 C C . ALA A 1 177 ? -20.112 -3.245 29.293 1.00 93.25 177 ALA A C 1
ATOM 1454 O O . ALA A 1 177 ? -20.975 -2.366 29.275 1.00 93.25 177 ALA A O 1
ATOM 1455 N N . VAL A 1 178 ? -19.878 -4.009 30.361 1.00 94.38 178 VAL A N 1
ATOM 1456 C CA . VAL A 1 178 ? -20.490 -3.780 31.673 1.00 94.38 178 VAL A CA 1
ATOM 1457 C C . VAL A 1 178 ? -19.399 -3.812 32.730 1.00 94.38 178 VAL A C 1
ATOM 1459 O O . VAL A 1 178 ? -18.659 -4.789 32.846 1.00 94.38 178 VAL A O 1
ATOM 1462 N N . ALA A 1 179 ? -19.309 -2.731 33.497 1.00 92.12 179 ALA A N 1
ATOM 1463 C CA . ALA A 1 179 ? -18.382 -2.598 34.605 1.00 92.12 179 ALA A CA 1
ATOM 1464 C C . ALA A 1 179 ? -19.134 -2.597 35.938 1.00 92.12 179 ALA A C 1
ATOM 1466 O O . ALA A 1 179 ? -20.112 -1.867 36.108 1.00 92.12 179 ALA A O 1
ATOM 1467 N N . VAL A 1 180 ? -18.643 -3.370 36.901 1.00 90.19 180 VAL A N 1
ATOM 1468 C CA . VAL A 1 180 ? -19.105 -3.364 38.290 1.00 90.19 180 VAL A CA 1
ATOM 1469 C C . VAL A 1 180 ? -18.207 -2.427 39.088 1.00 90.19 180 VAL A C 1
ATOM 1471 O O . VAL A 1 180 ? -17.014 -2.691 39.272 1.00 90.19 180 VAL A O 1
ATOM 1474 N N . LYS A 1 181 ? -18.778 -1.316 39.564 1.00 86.81 181 LYS A N 1
ATOM 1475 C CA . LYS A 1 181 ? -18.075 -0.301 40.360 1.00 86.81 181 LYS A CA 1
ATOM 1476 C C . LYS A 1 181 ? -17.959 -0.774 41.807 1.00 86.81 181 LYS A C 1
ATOM 1478 O O . LYS A 1 181 ? -18.732 -0.365 42.675 1.00 86.81 181 LYS A O 1
ATOM 1483 N N . SER A 1 182 ? -17.016 -1.675 42.045 1.00 74.25 182 SER A N 1
ATOM 1484 C CA . SER A 1 182 ? -16.664 -2.149 43.383 1.00 74.25 182 SER A CA 1
ATOM 1485 C C . SER A 1 182 ? -15.350 -1.523 43.850 1.00 74.25 182 SER A C 1
ATOM 1487 O O . SER A 1 182 ? -14.793 -0.658 43.170 1.00 74.25 182 SER A O 1
ATOM 1489 N N . ALA A 1 183 ? -14.819 -1.998 44.984 1.00 63.75 183 ALA A N 1
ATOM 1490 C CA . ALA A 1 183 ? -13.422 -1.773 45.282 1.00 63.75 183 ALA A CA 1
ATOM 1491 C C . ALA A 1 183 ? -12.575 -2.216 44.067 1.00 63.75 183 ALA A C 1
ATOM 1493 O O . ALA A 1 183 ? -12.088 -1.356 43.346 1.00 63.75 183 ALA A O 1
ATOM 1494 N N . SER A 1 184 ? -12.413 -3.494 43.739 1.00 69.50 184 SER A N 1
ATOM 1495 C CA . SER A 1 184 ? -11.705 -3.877 42.501 1.00 69.50 184 SER A CA 1
ATOM 1496 C C . SER A 1 184 ? -12.663 -3.818 41.305 1.00 69.50 184 SER A C 1
ATOM 1498 O O . SER A 1 184 ? -13.544 -4.678 41.235 1.00 69.50 184 SER A O 1
ATOM 1500 N N . PRO A 1 185 ? -12.579 -2.831 40.385 1.00 76.56 185 PRO A N 1
ATOM 1501 C CA . PRO A 1 185 ? -13.541 -2.758 39.294 1.00 76.56 185 PRO A CA 1
ATOM 1502 C C . PRO A 1 185 ? -13.454 -4.021 38.444 1.00 76.56 185 PRO A C 1
ATOM 1504 O O . PRO A 1 185 ? -12.370 -4.426 38.028 1.00 76.56 185 PRO A O 1
ATOM 1507 N N . TYR A 1 186 ? -14.602 -4.642 38.212 1.00 82.69 186 TYR A N 1
ATOM 1508 C CA . TYR A 1 186 ? -14.708 -5.886 37.465 1.00 82.69 186 TYR A CA 1
ATOM 1509 C C . TYR A 1 186 ? -15.443 -5.625 36.157 1.00 82.69 186 TYR A C 1
ATOM 1511 O O . TYR A 1 186 ? -16.487 -4.974 36.157 1.00 82.69 186 TYR A O 1
ATOM 1519 N N . PHE A 1 187 ? -14.905 -6.128 35.049 1.00 88.06 187 PHE A N 1
ATOM 1520 C CA . PHE A 1 187 ? -15.567 -6.064 33.751 1.00 88.06 187 PHE A CA 1
ATOM 1521 C C . PHE A 1 187 ? -16.113 -7.437 33.394 1.00 88.06 187 PHE A C 1
ATOM 1523 O O . PHE A 1 187 ? -15.333 -8.371 33.167 1.00 88.06 187 PHE A O 1
ATOM 1530 N N . MET A 1 188 ? -17.438 -7.523 33.294 1.00 90.12 188 MET A N 1
ATOM 1531 C CA . MET A 1 188 ? -18.142 -8.760 32.963 1.00 90.12 188 MET A CA 1
ATOM 1532 C C . MET A 1 188 ? -17.578 -9.347 31.658 1.00 90.12 188 MET A C 1
ATOM 1534 O O . MET A 1 188 ? -17.380 -8.597 30.692 1.00 90.12 188 MET A O 1
ATOM 1538 N N . PRO A 1 189 ? -17.231 -10.645 31.602 1.00 88.00 189 PRO A N 1
ATOM 1539 C CA . PRO A 1 189 ? -17.048 -11.387 30.357 1.00 88.00 189 PRO A CA 1
ATOM 1540 C C . PRO A 1 189 ? -18.244 -11.189 29.427 1.00 88.00 189 PRO A C 1
ATOM 1542 O O . PRO A 1 189 ? -19.356 -10.924 29.891 1.00 88.00 189 PRO A O 1
ATOM 1545 N N . THR A 1 190 ? -18.034 -11.320 28.118 1.00 86.62 190 THR A N 1
ATOM 1546 C CA . THR A 1 190 ? -19.070 -11.031 27.111 1.00 86.62 190 THR A CA 1
ATOM 1547 C C . THR A 1 190 ? -20.333 -11.848 27.372 1.00 86.62 190 THR A C 1
ATOM 1549 O O . THR A 1 190 ? -21.440 -11.342 27.232 1.00 86.62 190 THR A O 1
ATOM 1552 N N . LEU A 1 191 ? -20.186 -13.084 27.849 1.00 84.25 191 LEU A N 1
ATOM 1553 C CA . LEU A 1 191 ? -21.308 -13.977 28.137 1.00 84.25 191 LEU A CA 1
ATOM 1554 C C . LEU A 1 191 ? -22.129 -13.572 29.368 1.00 84.25 191 LEU A C 1
ATOM 1556 O O . LEU A 1 191 ? -23.354 -13.666 29.347 1.00 84.25 191 LEU A O 1
ATOM 1560 N N . GLU A 1 192 ? -21.486 -13.076 30.424 1.00 90.12 192 GLU A N 1
ATOM 1561 C CA . GLU A 1 192 ? -22.194 -12.538 31.593 1.00 90.12 192 GLU A CA 1
ATOM 1562 C C . GLU A 1 192 ? -22.897 -11.216 31.242 1.00 90.12 192 GLU A C 1
ATOM 1564 O O . GLU A 1 192 ? -24.040 -10.985 31.642 1.00 90.12 192 GLU A O 1
ATOM 1569 N N . LEU A 1 193 ? -22.256 -10.385 30.411 1.00 93.75 193 LEU A N 1
ATOM 1570 C CA . LEU A 1 193 ? -22.875 -9.195 29.829 1.00 93.75 193 LEU A CA 1
ATOM 1571 C C . LEU A 1 193 ? -24.121 -9.559 29.017 1.00 93.75 193 LEU A C 1
ATOM 1573 O O . LEU A 1 193 ? -25.155 -8.911 29.179 1.00 93.75 193 LEU A O 1
ATOM 1577 N N . VAL A 1 194 ? -24.043 -10.584 28.164 1.00 94.25 194 VAL A N 1
ATOM 1578 C CA . VAL A 1 194 ? -25.181 -11.078 27.374 1.00 94.25 194 VAL A CA 1
ATOM 1579 C C . VAL A 1 194 ? -26.302 -11.561 28.289 1.00 94.25 194 VAL A C 1
ATOM 1581 O O . VAL A 1 194 ? -27.461 -11.240 28.043 1.00 94.25 194 VAL A O 1
ATOM 1584 N N . GLU A 1 195 ? -25.996 -12.272 29.372 1.00 93.06 195 GLU A N 1
ATOM 1585 C CA . GLU A 1 195 ? -27.015 -12.725 30.321 1.00 93.06 195 GLU A CA 1
ATOM 1586 C C . GLU A 1 195 ? -27.745 -11.555 30.997 1.00 93.06 195 GLU A C 1
ATOM 1588 O O . GLU A 1 195 ? -28.984 -11.527 31.026 1.00 93.06 195 GLU A O 1
ATOM 1593 N N . LEU A 1 196 ? -26.998 -10.549 31.469 1.00 94.62 196 LEU A N 1
ATOM 1594 C CA . LEU A 1 196 ? -27.574 -9.305 31.983 1.00 94.62 196 LEU A CA 1
ATOM 1595 C C . LEU A 1 196 ? -28.415 -8.607 30.908 1.00 94.62 196 LEU A C 1
ATOM 1597 O O . LEU A 1 196 ? -29.520 -8.135 31.188 1.00 94.62 196 LEU A O 1
ATOM 1601 N N . ALA A 1 197 ? -27.914 -8.560 29.675 1.00 96.56 197 ALA A N 1
ATOM 1602 C CA . ALA A 1 197 ? -28.602 -7.915 28.574 1.00 96.56 197 ALA A CA 1
ATOM 1603 C C . ALA A 1 197 ? -29.930 -8.607 28.261 1.00 96.56 197 ALA A C 1
ATOM 1605 O O . ALA A 1 197 ? -30.963 -7.947 28.194 1.00 96.56 197 ALA A O 1
ATOM 1606 N N . GLN A 1 198 ? -29.947 -9.935 28.175 1.00 95.50 198 GLN A N 1
ATOM 1607 C CA . GLN A 1 198 ? -31.149 -10.724 27.920 1.00 95.50 198 GLN A CA 1
ATOM 1608 C C . GLN A 1 198 ? -32.184 -10.651 29.051 1.00 95.50 198 GLN A C 1
ATOM 1610 O O . GLN A 1 198 ? -33.358 -10.921 28.804 1.00 95.50 198 GLN A O 1
ATOM 1615 N N . ARG A 1 199 ? -31.792 -10.294 30.285 1.00 94.25 199 ARG A N 1
ATOM 1616 C CA . ARG A 1 199 ? -32.739 -10.062 31.392 1.00 94.25 199 ARG A CA 1
ATOM 1617 C C . ARG A 1 199 ? -33.656 -8.869 31.124 1.00 94.25 199 ARG A C 1
ATOM 1619 O O . ARG A 1 199 ? -34.838 -8.944 31.433 1.00 94.25 199 ARG A O 1
ATOM 1626 N N . PHE A 1 200 ? -33.113 -7.799 30.549 1.00 95.06 200 PHE A N 1
ATOM 1627 C CA . PHE A 1 200 ? -33.851 -6.565 30.257 1.00 95.06 200 PHE A CA 1
ATOM 1628 C C . PHE A 1 200 ? -34.047 -6.314 28.757 1.00 95.06 200 PHE A C 1
ATOM 1630 O O . PHE A 1 200 ? -34.620 -5.291 28.392 1.00 95.06 200 PHE A O 1
ATOM 1637 N N . ARG A 1 201 ? -33.629 -7.253 27.900 1.00 95.31 201 ARG A N 1
ATOM 1638 C CA . ARG A 1 201 ? -33.543 -7.125 26.436 1.00 95.31 201 ARG A CA 1
ATOM 1639 C C . ARG A 1 201 ? -32.681 -5.944 25.974 1.00 95.31 201 ARG A C 1
ATOM 1641 O O . ARG A 1 201 ? -32.982 -5.365 24.945 1.00 95.31 201 ARG A O 1
ATOM 1648 N N . LEU A 1 202 ? -31.607 -5.613 26.698 1.00 96.94 202 LEU A N 1
ATOM 1649 C CA . LEU A 1 202 ? -30.636 -4.588 26.289 1.00 96.94 202 LEU A CA 1
ATOM 1650 C C . LEU A 1 202 ? -29.922 -4.984 24.984 1.00 96.94 202 LEU A C 1
ATOM 1652 O O . LEU A 1 202 ? -29.678 -6.173 24.765 1.00 96.94 202 LEU A O 1
ATOM 1656 N N . PRO A 1 203 ? -29.514 -4.018 24.143 1.00 95.62 203 PRO A N 1
ATOM 1657 C CA . PRO A 1 203 ? -29.013 -4.275 22.797 1.00 95.62 203 PRO A CA 1
ATOM 1658 C C . PRO A 1 203 ? -27.565 -4.773 22.824 1.00 95.62 203 PRO A C 1
ATOM 1660 O O . PRO A 1 203 ? -26.651 -4.004 22.564 1.00 95.62 203 PRO A O 1
ATOM 1663 N N . HIS A 1 204 ? -27.322 -6.035 23.177 1.00 95.75 204 HIS A N 1
ATOM 1664 C CA . HIS A 1 204 ? -25.968 -6.600 23.168 1.00 95.75 204 HIS A CA 1
ATOM 1665 C C . HIS A 1 204 ? -25.425 -6.804 21.746 1.00 95.75 204 HIS A C 1
ATOM 1667 O O . HIS A 1 204 ? -26.183 -6.968 20.787 1.00 95.75 204 HIS A O 1
ATOM 1673 N N . ASN A 1 205 ? -24.098 -6.800 21.629 1.00 95.31 205 ASN A N 1
ATOM 1674 C CA . ASN A 1 205 ? -23.371 -7.090 20.394 1.00 95.31 205 ASN A CA 1
ATOM 1675 C C . ASN A 1 205 ? -23.458 -8.571 19.997 1.00 95.31 205 ASN A C 1
ATOM 1677 O O . ASN A 1 205 ? -23.794 -9.415 20.832 1.00 95.31 205 ASN A O 1
ATOM 1681 N N . ASP A 1 206 ? -23.139 -8.878 18.742 1.00 94.94 206 ASP A N 1
ATOM 1682 C CA . ASP A 1 206 ? -22.825 -10.242 18.332 1.00 94.94 206 ASP A CA 1
ATOM 1683 C C . ASP A 1 206 ? -21.607 -10.733 19.118 1.00 94.94 206 ASP A C 1
ATOM 1685 O O . ASP A 1 206 ? -20.640 -9.990 19.335 1.00 94.94 206 ASP A O 1
ATOM 1689 N N . ALA A 1 207 ? -21.687 -11.979 19.579 1.00 94.81 207 ALA A N 1
ATOM 1690 C CA . ALA A 1 207 ? -20.643 -12.608 20.373 1.00 94.81 207 ALA A CA 1
ATOM 1691 C C . ALA A 1 207 ? -20.347 -14.016 19.852 1.00 94.81 207 ALA A C 1
ATOM 1693 O O . ALA A 1 207 ? -21.250 -14.848 19.745 1.00 94.81 207 ALA A O 1
ATOM 1694 N N . TRP A 1 208 ? -19.073 -14.285 19.576 1.00 96.44 208 TRP A N 1
ATOM 1695 C CA . TRP A 1 208 ? -18.564 -15.586 19.144 1.00 96.44 208 TRP A CA 1
ATOM 1696 C C . TRP A 1 208 ? -17.577 -16.138 20.166 1.00 96.44 208 TRP A C 1
ATOM 1698 O O . TRP A 1 208 ? -16.760 -15.388 20.702 1.00 96.44 208 TRP A O 1
ATOM 1708 N N . VAL A 1 209 ? -17.644 -17.443 20.423 1.00 95.56 209 VAL A N 1
ATOM 1709 C CA . VAL A 1 209 ? -16.775 -18.144 21.379 1.00 95.56 209 VAL A CA 1
ATOM 1710 C C . VAL A 1 209 ? -15.872 -19.137 20.654 1.00 95.56 209 VAL A C 1
ATOM 1712 O O . VAL A 1 209 ? -16.355 -19.934 19.856 1.00 95.56 209 VAL A O 1
ATOM 1715 N N . PHE A 1 210 ? -14.576 -19.105 20.974 1.00 96.25 210 PHE A N 1
ATOM 1716 C CA . PHE A 1 210 ? -13.541 -19.979 20.418 1.00 96.25 210 PHE A CA 1
ATOM 1717 C C . PHE A 1 210 ? -12.741 -20.612 21.558 1.00 96.25 210 PHE A C 1
ATOM 1719 O O . PHE A 1 210 ? -11.971 -19.950 22.255 1.00 96.25 210 PHE A O 1
ATOM 1726 N N . SER A 1 211 ? -12.939 -21.903 21.772 1.00 93.44 211 SER A N 1
ATOM 1727 C CA . SER A 1 211 ? -12.468 -22.654 22.936 1.00 93.44 211 SER A CA 1
ATOM 1728 C C . SER A 1 211 ? -11.413 -23.705 22.599 1.00 93.44 211 SER A C 1
ATOM 1730 O O . SER A 1 211 ? -10.759 -24.226 23.499 1.00 93.44 211 SER A O 1
ATOM 1732 N N . THR A 1 212 ? -11.210 -23.998 21.312 1.00 93.94 212 THR A N 1
ATOM 1733 C CA . THR A 1 212 ? -10.213 -24.965 20.840 1.00 93.94 212 THR A CA 1
ATOM 1734 C C . THR A 1 212 ? -9.085 -24.275 20.068 1.00 93.94 212 THR A C 1
ATOM 1736 O O . THR A 1 212 ? -9.320 -23.240 19.439 1.00 93.94 212 THR A O 1
ATOM 1739 N N . PRO A 1 213 ? -7.862 -24.844 20.042 1.00 95.94 213 PRO A N 1
ATOM 1740 C CA . PRO A 1 213 ? -6.767 -24.301 19.235 1.00 95.94 213 PRO A CA 1
ATOM 1741 C C . PRO A 1 213 ? -7.125 -24.139 17.752 1.00 95.94 213 PRO A C 1
ATOM 1743 O O . PRO A 1 213 ? -6.750 -23.142 17.147 1.00 95.94 213 PRO A O 1
ATOM 1746 N N . ALA A 1 214 ? -7.892 -25.075 17.183 1.00 96.31 214 ALA A N 1
ATOM 1747 C CA . ALA A 1 214 ? -8.326 -25.021 15.787 1.00 96.31 214 ALA A CA 1
ATOM 1748 C C . ALA A 1 214 ? -9.305 -23.864 15.521 1.00 96.31 214 ALA A C 1
ATOM 1750 O O . ALA A 1 214 ? -9.141 -23.127 14.549 1.00 96.31 214 ALA A O 1
ATOM 1751 N N . ALA A 1 215 ? -10.282 -23.662 16.411 1.00 96.62 215 ALA A N 1
ATOM 1752 C CA . ALA A 1 215 ? -11.225 -22.549 16.317 1.00 96.62 215 ALA A CA 1
ATOM 1753 C C . ALA A 1 215 ? -10.503 -21.196 16.469 1.00 96.62 215 ALA A C 1
ATOM 1755 O O . ALA A 1 215 ? -10.749 -20.260 15.710 1.00 96.62 215 ALA A O 1
ATOM 1756 N N . VAL A 1 216 ? -9.548 -21.105 17.402 1.00 97.19 216 VAL A N 1
ATOM 1757 C CA . VAL A 1 216 ? -8.719 -19.904 17.597 1.00 97.19 216 VAL A CA 1
ATOM 1758 C C . VAL A 1 216 ? -7.830 -19.614 16.386 1.00 97.19 216 VAL A C 1
ATOM 1760 O O . VAL A 1 216 ? -7.704 -18.456 15.989 1.00 97.19 216 VAL A O 1
ATOM 1763 N N . GLU A 1 217 ? -7.221 -20.633 15.779 1.00 96.12 217 GLU A N 1
ATOM 1764 C CA . GLU A 1 217 ? -6.437 -20.443 14.555 1.00 96.12 217 GLU A CA 1
ATOM 1765 C C . GLU A 1 217 ? -7.325 -19.958 13.405 1.00 96.12 217 GLU A C 1
ATOM 1767 O O . GLU A 1 217 ? -6.961 -19.016 12.703 1.00 96.12 217 GLU A O 1
ATOM 1772 N N . SER A 1 218 ? -8.528 -20.524 13.280 1.00 97.19 218 SER A N 1
ATOM 1773 C CA . SER A 1 218 ? -9.517 -20.116 12.278 1.00 97.19 218 SER A CA 1
ATOM 1774 C C . SER A 1 218 ? -9.938 -18.653 12.457 1.00 97.19 218 SER A C 1
ATOM 1776 O O . SER A 1 218 ? -9.919 -17.898 11.489 1.00 97.19 218 SER A O 1
ATOM 1778 N N . LEU A 1 219 ? -10.216 -18.206 13.690 1.00 96.62 219 LEU A N 1
ATOM 1779 C CA . LEU A 1 219 ? -10.514 -16.800 14.005 1.00 96.62 219 LEU A CA 1
ATOM 1780 C C . LEU A 1 219 ? -9.425 -15.849 13.486 1.00 96.62 219 LEU A C 1
ATOM 1782 O O . LEU A 1 219 ? -9.722 -14.847 12.830 1.00 96.62 219 LEU A O 1
ATOM 1786 N N . PHE A 1 220 ? -8.158 -16.142 13.789 1.00 95.62 220 PHE A N 1
ATOM 1787 C CA . PHE A 1 220 ? -7.054 -15.282 13.365 1.00 95.62 220 PHE A CA 1
ATOM 1788 C C . PHE A 1 220 ? -6.775 -15.387 11.863 1.00 95.62 220 PHE A C 1
ATOM 1790 O O . PHE A 1 220 ? -6.458 -14.369 11.250 1.00 95.62 220 PHE A O 1
ATOM 1797 N N . SER A 1 221 ? -6.959 -16.564 11.261 1.00 95.19 221 SER A N 1
ATOM 1798 C CA . SER A 1 221 ? -6.836 -16.766 9.815 1.00 95.19 221 SER A CA 1
ATOM 1799 C C . SER A 1 221 ? -7.891 -15.977 9.036 1.00 95.19 221 SER A C 1
ATOM 1801 O O . SER A 1 221 ? -7.542 -15.288 8.077 1.00 95.19 221 SER A O 1
ATOM 1803 N N . ILE A 1 222 ? -9.150 -15.979 9.495 1.00 95.38 222 ILE A N 1
ATOM 1804 C CA . ILE A 1 222 ? -10.230 -15.168 8.913 1.00 95.38 222 ILE A CA 1
ATOM 1805 C C . ILE A 1 222 ? -9.820 -13.698 8.884 1.00 95.38 222 ILE A C 1
ATOM 1807 O O . ILE A 1 222 ? -9.929 -13.051 7.842 1.00 95.38 222 ILE A O 1
ATOM 1811 N N . TYR A 1 223 ? -9.306 -13.161 9.995 1.00 93.25 223 TYR A N 1
ATOM 1812 C CA . TYR A 1 223 ? -8.835 -11.778 10.017 1.00 93.25 223 TYR A CA 1
ATOM 1813 C C . TYR A 1 223 ? -7.629 -11.562 9.098 1.00 93.25 223 TYR A C 1
ATOM 1815 O O . TYR A 1 223 ? -7.642 -10.626 8.306 1.00 93.25 223 TYR A O 1
ATOM 1823 N N . ASP A 1 224 ? -6.594 -12.398 9.166 1.00 91.62 224 ASP A N 1
ATOM 1824 C CA . ASP A 1 224 ? -5.361 -12.184 8.402 1.00 91.62 224 ASP A CA 1
ATOM 1825 C C . ASP A 1 224 ? -5.605 -12.211 6.883 1.00 91.62 224 ASP A C 1
ATOM 1827 O O . ASP A 1 224 ? -5.037 -11.380 6.165 1.00 91.62 224 ASP A O 1
ATOM 1831 N N . ASN A 1 225 ? -6.503 -13.086 6.418 1.00 91.12 225 ASN A N 1
ATOM 1832 C CA . ASN A 1 225 ? -6.886 -13.209 5.010 1.00 91.12 225 ASN A CA 1
ATOM 1833 C C . ASN A 1 225 ? -7.822 -12.080 4.548 1.00 91.12 225 ASN A C 1
ATOM 1835 O O . ASN A 1 225 ? -7.773 -11.672 3.391 1.00 91.12 225 ASN A O 1
ATOM 1839 N N . SER A 1 226 ? -8.649 -11.537 5.447 1.00 91.06 226 SER A N 1
ATOM 1840 C CA . SER A 1 226 ? -9.639 -10.506 5.107 1.00 91.06 226 SER A CA 1
ATOM 1841 C C . SER A 1 226 ? -9.236 -9.086 5.507 1.00 91.06 226 SER A C 1
ATOM 1843 O O . SER A 1 226 ? -9.906 -8.136 5.125 1.00 91.06 226 SER A O 1
ATOM 1845 N N . ARG A 1 227 ? -8.138 -8.860 6.237 1.00 91.56 227 ARG A N 1
ATOM 1846 C CA . ARG A 1 227 ? -7.818 -7.530 6.800 1.00 91.56 227 ARG A CA 1
ATOM 1847 C C . ARG A 1 227 ? -7.746 -6.396 5.768 1.00 91.56 227 ARG A C 1
ATOM 1849 O O . ARG A 1 227 ? -7.969 -5.242 6.125 1.00 91.56 227 ARG A O 1
ATOM 1856 N N . GLU A 1 228 ? -7.405 -6.698 4.512 1.00 92.06 228 GLU A N 1
ATOM 1857 C CA . GLU A 1 228 ? -7.210 -5.706 3.440 1.00 92.06 228 GLU A CA 1
ATOM 1858 C C . GLU A 1 228 ? -8.476 -5.462 2.592 1.00 92.06 228 GLU A C 1
ATOM 1860 O O . GLU A 1 228 ? -8.582 -4.426 1.933 1.00 92.06 228 GLU A O 1
ATOM 1865 N N . THR A 1 229 ? -9.450 -6.375 2.643 1.00 89.81 229 THR A N 1
ATOM 1866 C CA . THR A 1 229 ? -10.634 -6.412 1.755 1.00 89.81 229 THR A CA 1
ATOM 1867 C C . THR A 1 229 ? -11.953 -6.685 2.484 1.00 89.81 229 THR A C 1
ATOM 1869 O O . THR A 1 229 ? -13.014 -6.646 1.873 1.00 89.81 229 THR A O 1
ATOM 1872 N N . GLY A 1 230 ? -11.893 -6.972 3.779 1.00 89.06 230 GLY A N 1
ATOM 1873 C CA . GLY A 1 230 ? -12.962 -7.575 4.557 1.00 89.06 230 GLY A CA 1
ATOM 1874 C C . GLY A 1 230 ? -14.176 -6.677 4.735 1.00 89.06 230 GLY A C 1
ATOM 1875 O O . GLY A 1 230 ? -14.049 -5.479 5.005 1.00 89.06 230 GLY A O 1
ATOM 1876 N N . LEU A 1 231 ? -15.348 -7.296 4.623 1.00 92.56 231 LEU A N 1
ATOM 1877 C CA . LEU A 1 231 ? -16.669 -6.689 4.755 1.00 92.56 231 LEU A CA 1
ATOM 1878 C C . LEU A 1 231 ? -17.492 -7.496 5.767 1.00 92.56 231 LEU A C 1
ATOM 1880 O O . LEU A 1 231 ? -17.182 -8.656 6.042 1.00 92.56 231 LEU A O 1
ATOM 1884 N N . ALA A 1 232 ? -18.535 -6.895 6.339 1.00 93.00 232 ALA A N 1
ATOM 1885 C CA . ALA A 1 232 ? -19.381 -7.573 7.322 1.00 93.00 232 ALA A CA 1
ATOM 1886 C C . ALA A 1 232 ? -20.047 -8.828 6.731 1.00 93.00 232 ALA A C 1
ATOM 1888 O O . ALA A 1 232 ? -20.039 -9.880 7.368 1.00 93.00 232 ALA A O 1
ATOM 1889 N N . SER A 1 233 ? -20.526 -8.731 5.488 1.00 92.06 233 SER A N 1
ATOM 1890 C CA . SER A 1 233 ? -21.188 -9.794 4.727 1.00 92.06 233 SER A CA 1
ATOM 1891 C C . SER A 1 233 ? -20.327 -11.037 4.502 1.00 92.06 233 SER A C 1
ATOM 1893 O O . SER A 1 233 ? -20.874 -12.124 4.330 1.00 92.06 233 SER A O 1
ATOM 1895 N N . THR A 1 234 ? -18.999 -10.902 4.527 1.00 91.56 234 THR A N 1
ATOM 1896 C CA . THR A 1 234 ? -18.063 -12.025 4.381 1.00 91.56 234 THR A CA 1
ATOM 1897 C C . THR A 1 234 ? -17.517 -12.494 5.724 1.00 91.56 234 THR A C 1
ATOM 1899 O O . THR A 1 234 ? -17.417 -13.695 5.969 1.00 91.56 234 THR A O 1
ATOM 1902 N N . ILE A 1 235 ? -17.207 -11.564 6.626 1.00 95.31 235 ILE A N 1
ATOM 1903 C CA . ILE A 1 235 ? -16.573 -11.876 7.909 1.00 95.31 235 ILE A CA 1
ATOM 1904 C C . ILE A 1 235 ? -17.561 -12.490 8.902 1.00 95.31 235 ILE A C 1
ATOM 1906 O O . ILE A 1 235 ? -17.218 -13.473 9.554 1.00 95.31 235 ILE A O 1
ATOM 1910 N N . ASN A 1 236 ? -18.775 -11.950 9.040 1.00 95.31 236 ASN A N 1
ATOM 1911 C CA . ASN A 1 236 ? -19.720 -12.426 10.056 1.00 95.31 236 ASN A CA 1
ATOM 1912 C C . ASN A 1 236 ? -20.137 -13.896 9.849 1.00 95.31 236 ASN A C 1
ATOM 1914 O O . ASN A 1 236 ? -20.132 -14.646 10.833 1.00 95.31 236 ASN A O 1
ATOM 1918 N N . PRO A 1 237 ? -20.448 -14.359 8.618 1.00 94.81 237 PRO A N 1
ATOM 1919 C CA . PRO A 1 237 ? -20.702 -15.777 8.372 1.00 94.81 237 PRO A CA 1
ATOM 1920 C C . PRO A 1 237 ? -19.484 -16.652 8.678 1.00 94.81 237 PRO A C 1
ATOM 1922 O O . PRO A 1 237 ? -19.627 -17.645 9.386 1.00 94.81 237 PRO A O 1
ATOM 1925 N N . ALA A 1 238 ? -18.285 -16.244 8.244 1.00 95.69 238 ALA A N 1
ATOM 1926 C CA . ALA A 1 238 ? -17.053 -16.996 8.485 1.00 95.69 238 ALA A CA 1
ATOM 1927 C C . ALA A 1 238 ? -16.727 -17.124 9.984 1.00 95.69 238 ALA A C 1
ATOM 1929 O O . ALA A 1 238 ? -16.356 -18.196 10.456 1.00 95.69 238 ALA A O 1
ATOM 1930 N N . LEU A 1 239 ? -16.916 -16.053 10.764 1.00 97.12 239 LEU A N 1
ATOM 1931 C CA . LEU A 1 239 ? -16.774 -16.103 12.223 1.00 97.12 239 LEU A CA 1
ATOM 1932 C C . LEU A 1 239 ? -17.794 -17.048 12.858 1.00 97.12 239 LEU A C 1
ATOM 1934 O O . LEU A 1 239 ? -17.456 -17.767 13.794 1.00 97.12 239 LEU A O 1
ATOM 1938 N N . SER A 1 240 ? -19.030 -17.049 12.357 1.00 96.06 240 SER A N 1
ATOM 1939 C CA . SER A 1 240 ? -20.100 -17.910 12.869 1.00 96.06 240 SER A CA 1
ATOM 1940 C C . SER A 1 240 ? -19.847 -19.385 12.572 1.00 96.06 240 SER A C 1
ATOM 1942 O O . SER A 1 240 ? -20.169 -20.225 13.404 1.00 96.06 240 SER A O 1
ATOM 1944 N N . GLU A 1 241 ? -19.248 -19.691 11.422 1.00 96.25 241 GLU A N 1
ATOM 1945 C CA . GLU A 1 241 ? -18.839 -21.043 11.039 1.00 96.25 241 GLU A CA 1
ATOM 1946 C C . GLU A 1 241 ? -17.634 -21.539 11.852 1.00 96.25 241 GLU A C 1
ATOM 1948 O O . GLU A 1 241 ? -17.608 -22.690 12.281 1.00 96.25 241 GLU A O 1
ATOM 1953 N N . ALA A 1 242 ? -16.652 -20.670 12.104 1.00 96.31 242 ALA A N 1
ATOM 1954 C CA . ALA A 1 242 ? -15.442 -21.024 12.846 1.00 96.31 242 ALA A CA 1
ATOM 1955 C C . ALA A 1 242 ? -15.633 -21.094 14.373 1.00 96.31 242 ALA A C 1
ATOM 1957 O O . ALA A 1 242 ? -14.809 -21.691 15.070 1.00 96.31 242 ALA A O 1
ATOM 1958 N N . ALA A 1 243 ? -16.660 -20.435 14.912 1.00 96.56 243 ALA A N 1
ATOM 1959 C CA . ALA A 1 243 ? -16.912 -20.370 16.347 1.00 96.56 243 ALA A CA 1
ATOM 1960 C C . ALA A 1 243 ? -17.588 -21.639 16.881 1.00 96.56 243 ALA A C 1
ATOM 1962 O O . ALA A 1 243 ? -18.439 -22.236 16.229 1.00 96.56 243 ALA A O 1
ATOM 1963 N N . ASP A 1 244 ? -17.302 -21.991 18.136 1.00 93.75 244 ASP A N 1
ATOM 1964 C CA . ASP A 1 244 ? -18.007 -23.079 18.821 1.00 93.75 244 ASP A CA 1
ATOM 1965 C C . ASP A 1 244 ? -19.472 -22.709 19.102 1.00 93.75 244 ASP A C 1
ATOM 1967 O O . ASP A 1 244 ? -20.360 -23.565 19.091 1.00 93.75 244 ASP A O 1
ATOM 1971 N N . VAL A 1 245 ? -19.726 -21.428 19.402 1.00 92.88 245 VAL A N 1
ATOM 1972 C CA . VAL A 1 245 ? -21.069 -20.875 19.607 1.00 92.88 245 VAL A CA 1
ATOM 1973 C C . VAL A 1 245 ? -21.117 -19.415 19.153 1.00 92.88 245 VAL A C 1
ATOM 1975 O O . VAL A 1 245 ? -20.231 -18.624 19.484 1.00 92.88 245 VAL A O 1
ATOM 1978 N N . HIS A 1 246 ? -22.201 -19.046 18.467 1.00 95.50 246 HIS A N 1
ATOM 1979 C CA . HIS A 1 246 ? -22.571 -17.668 18.134 1.00 95.50 246 HIS A CA 1
ATOM 1980 C C . HIS A 1 246 ? -23.832 -17.256 18.901 1.00 95.50 246 HIS A C 1
ATOM 1982 O O . HIS A 1 246 ? -24.827 -17.985 18.928 1.00 95.50 246 HIS A O 1
ATOM 1988 N N . VAL A 1 247 ? -23.799 -16.082 19.530 1.00 95.50 247 VAL A N 1
ATOM 1989 C CA . VAL A 1 247 ? -24.963 -15.434 20.140 1.00 95.50 247 VAL A CA 1
ATOM 1990 C C . VAL A 1 247 ? -25.316 -14.192 19.326 1.00 95.50 247 VAL A C 1
ATOM 1992 O O . VAL A 1 247 ? -24.597 -13.193 19.363 1.00 95.50 247 VAL A O 1
ATOM 1995 N N . SER A 1 248 ? -26.440 -14.260 18.611 1.00 94.50 248 SER A N 1
ATOM 1996 C CA . SER A 1 248 ? -26.850 -13.225 17.660 1.00 94.50 248 SER A CA 1
ATOM 1997 C C . SER A 1 248 ? -27.332 -11.938 18.333 1.00 94.50 248 SER A C 1
ATOM 1999 O O . SER A 1 248 ? -28.082 -11.984 19.316 1.00 94.50 248 SER A O 1
ATOM 2001 N N . SER A 1 249 ? -26.955 -10.787 17.773 1.00 94.38 249 SER A N 1
ATOM 2002 C CA . SER A 1 249 ? -27.425 -9.471 18.221 1.00 94.38 249 SER A CA 1
ATOM 2003 C C . SER A 1 249 ? -28.874 -9.165 17.814 1.00 94.38 249 SER A C 1
ATOM 2005 O O . SER A 1 249 ? -29.353 -9.561 16.753 1.00 94.38 249 SER A O 1
ATOM 2007 N N . MET A 1 250 ? -29.552 -8.324 18.607 1.00 91.88 250 MET A N 1
ATOM 2008 C CA . MET A 1 250 ? -30.805 -7.647 18.218 1.00 91.88 250 MET A CA 1
ATOM 2009 C C . MET A 1 250 ? -30.625 -6.546 17.160 1.00 91.88 250 MET A C 1
ATOM 2011 O O . MET A 1 250 ? -31.623 -6.003 16.663 1.00 91.88 250 MET A O 1
ATOM 2015 N N . TYR A 1 251 ? -29.372 -6.203 16.851 1.00 92.75 251 TYR A N 1
ATOM 2016 C CA . TYR A 1 251 ? -28.959 -5.172 15.905 1.00 92.75 251 TYR A CA 1
ATOM 2017 C C . TYR A 1 251 ? -27.900 -5.724 14.936 1.00 92.75 251 TYR A C 1
ATOM 2019 O O . TYR A 1 251 ? -26.737 -5.339 15.038 1.00 92.75 251 TYR A O 1
ATOM 2027 N N . PRO A 1 252 ? -28.284 -6.604 13.987 1.00 91.50 252 PRO A N 1
ATOM 2028 C CA . PRO A 1 252 ? -27.350 -7.141 12.999 1.00 91.50 252 PRO A CA 1
ATOM 2029 C C . PRO A 1 252 ? -26.631 -6.018 12.246 1.00 91.50 252 PRO A C 1
ATOM 2031 O O . PRO A 1 252 ? -27.279 -5.083 11.751 1.00 91.50 252 PRO A O 1
ATOM 2034 N N . HIS A 1 253 ? -25.303 -6.102 12.177 1.00 93.31 253 HIS A N 1
ATOM 2035 C CA . HIS A 1 253 ? -24.456 -5.026 11.664 1.00 93.31 253 HIS A CA 1
ATOM 2036 C C . HIS A 1 253 ? -24.809 -4.651 10.218 1.00 93.31 253 HIS A C 1
ATOM 2038 O O . HIS A 1 253 ? -24.953 -3.470 9.911 1.00 93.31 253 HIS A O 1
ATOM 2044 N N . GLU A 1 254 ? -25.034 -5.636 9.351 1.00 90.69 254 GLU A N 1
ATOM 2045 C CA . GLU A 1 254 ? -25.339 -5.466 7.925 1.00 90.69 254 GLU A CA 1
ATOM 2046 C C . GLU A 1 254 ? -26.654 -4.705 7.704 1.00 90.69 254 GLU A C 1
ATOM 2048 O O . GLU A 1 254 ? -26.786 -3.919 6.766 1.00 90.69 254 GLU A O 1
ATOM 2053 N N . ILE A 1 255 ? -27.629 -4.898 8.599 1.00 90.19 255 ILE A N 1
ATOM 2054 C CA . ILE A 1 255 ? -28.942 -4.250 8.516 1.00 90.19 255 ILE A CA 1
ATOM 2055 C C . ILE A 1 255 ? -28.877 -2.819 9.056 1.00 90.19 255 ILE A C 1
ATOM 2057 O O . ILE A 1 255 ? -29.438 -1.902 8.452 1.00 90.19 255 ILE A O 1
ATOM 2061 N N . PHE A 1 256 ? -28.236 -2.619 10.210 1.00 91.00 256 PHE A N 1
ATOM 2062 C CA . PHE A 1 256 ? -28.274 -1.339 10.921 1.00 91.00 256 PHE A CA 1
ATOM 2063 C C . PHE A 1 256 ? -27.143 -0.390 10.537 1.00 91.00 256 PHE A C 1
ATOM 2065 O O . PHE A 1 256 ? -27.392 0.802 10.368 1.00 91.00 256 PHE A O 1
ATOM 2072 N N . GLN A 1 257 ? -25.922 -0.892 10.385 1.00 91.12 257 GLN A N 1
ATOM 2073 C CA . GLN A 1 257 ? -24.751 -0.079 10.071 1.00 91.12 257 GLN A CA 1
ATOM 2074 C C . GLN A 1 257 ? -24.384 -0.166 8.586 1.00 91.12 257 GLN A C 1
ATOM 2076 O O . GLN A 1 257 ? -24.102 0.866 7.991 1.00 91.12 257 GLN A O 1
ATOM 2081 N N . GLY A 1 258 ? -24.473 -1.351 7.980 1.00 91.38 258 GLY A N 1
ATOM 2082 C CA . GLY A 1 258 ? -24.088 -1.605 6.591 1.00 91.38 258 GLY A CA 1
ATOM 2083 C C . GLY A 1 258 ? -22.927 -2.592 6.490 1.00 91.38 258 GLY A C 1
ATOM 2084 O O . GLY A 1 258 ? -22.619 -3.303 7.448 1.00 91.38 258 GLY A O 1
ATOM 2085 N N . ASP A 1 259 ? -22.298 -2.654 5.318 1.00 92.00 259 ASP A N 1
ATOM 2086 C CA . ASP A 1 259 ? -21.294 -3.684 5.021 1.00 92.00 259 ASP A CA 1
ATOM 2087 C C . ASP A 1 259 ? -19.861 -3.285 5.424 1.00 92.00 259 ASP A C 1
ATOM 2089 O O . ASP A 1 259 ? -19.004 -4.136 5.661 1.00 92.00 259 ASP A O 1
ATOM 2093 N N . ILE A 1 260 ? -19.588 -1.981 5.567 1.00 92.38 260 ILE A N 1
ATOM 2094 C CA . ILE A 1 260 ? -18.291 -1.493 6.043 1.00 92.38 260 ILE A CA 1
ATOM 2095 C C . ILE A 1 260 ? -18.200 -1.678 7.560 1.00 92.38 260 ILE A C 1
ATOM 2097 O O . ILE A 1 260 ? -18.816 -0.955 8.346 1.00 92.38 260 ILE A O 1
ATOM 2101 N N . MET A 1 261 ? -17.379 -2.638 7.974 1.00 92.44 261 MET A N 1
ATOM 2102 C CA . MET A 1 261 ? -17.089 -2.931 9.374 1.00 92.44 261 MET A CA 1
ATOM 2103 C C . MET A 1 261 ? -15.770 -2.277 9.800 1.00 92.44 261 MET A C 1
ATOM 2105 O O . MET A 1 261 ? -14.776 -2.330 9.077 1.00 92.44 261 MET A O 1
ATOM 2109 N N . GLU A 1 262 ? -15.722 -1.676 10.995 1.00 94.00 262 GLU A N 1
ATOM 2110 C CA . GLU A 1 262 ? -14.457 -1.133 11.504 1.00 94.00 262 GLU A CA 1
ATOM 2111 C C . GLU A 1 262 ? -13.470 -2.244 11.887 1.00 94.00 262 GLU A C 1
ATOM 2113 O O . GLU A 1 262 ? -12.265 -2.096 11.662 1.00 94.00 262 GLU A O 1
ATOM 2118 N N . GLY A 1 263 ? -13.956 -3.337 12.476 1.00 94.94 263 GLY A N 1
ATOM 2119 C CA . GLY A 1 263 ? -13.117 -4.462 12.859 1.00 94.94 263 GLY A CA 1
ATOM 2120 C C . GLY A 1 263 ? -13.746 -5.414 13.870 1.00 94.94 263 GLY A C 1
ATOM 2121 O O . GLY A 1 263 ? -14.958 -5.418 14.061 1.00 94.94 263 GLY A O 1
ATOM 2122 N N . ILE A 1 264 ? -12.896 -6.168 14.567 1.00 95.44 264 ILE A N 1
ATOM 2123 C CA . ILE A 1 264 ? -13.257 -7.163 15.587 1.00 95.44 264 ILE A CA 1
ATOM 2124 C C . ILE A 1 264 ? -12.531 -6.825 16.898 1.00 95.44 264 ILE A C 1
ATOM 2126 O O . ILE A 1 264 ? -11.372 -6.397 16.886 1.00 95.44 264 ILE A O 1
ATOM 2130 N N . VAL A 1 265 ? -13.201 -7.005 18.037 1.00 94.25 265 VAL A N 1
ATOM 2131 C CA . VAL A 1 265 ? -12.591 -6.982 19.375 1.00 94.25 265 VAL A CA 1
ATOM 2132 C C . VAL A 1 265 ? -12.535 -8.406 19.913 1.00 94.25 265 VAL A C 1
ATOM 2134 O O . VAL A 1 265 ? -13.567 -9.066 19.984 1.00 94.25 265 VAL A O 1
ATOM 2137 N N . ILE A 1 266 ? -11.345 -8.855 20.311 1.00 94.50 266 ILE A N 1
ATOM 2138 C CA . ILE A 1 266 ? -11.088 -10.195 20.847 1.00 94.50 266 ILE A CA 1
ATOM 2139 C C . ILE A 1 266 ? -10.650 -10.071 22.304 1.00 94.50 266 ILE A C 1
ATOM 2141 O O . ILE A 1 266 ? -9.807 -9.233 22.636 1.00 94.50 266 ILE A O 1
ATOM 2145 N N . ARG A 1 267 ? -11.199 -10.917 23.173 1.00 91.88 267 ARG A N 1
ATOM 2146 C CA . ARG A 1 267 ? -10.878 -10.999 24.599 1.00 91.88 267 ARG A CA 1
ATOM 2147 C C . ARG A 1 267 ? -10.602 -12.444 24.983 1.00 91.88 267 ARG A C 1
ATOM 2149 O O . ARG A 1 267 ? -11.375 -13.325 24.640 1.00 91.88 267 ARG A O 1
ATOM 2156 N N . TYR A 1 268 ? -9.549 -12.674 25.757 1.00 92.69 268 TYR A N 1
ATOM 2157 C CA . TYR A 1 268 ? -9.376 -13.940 26.463 1.00 92.69 268 TYR A CA 1
ATOM 2158 C C . TYR A 1 268 ? -10.148 -13.936 27.782 1.00 92.69 268 TYR A C 1
ATOM 2160 O O . TYR A 1 268 ? -10.125 -12.950 28.529 1.00 92.69 268 TYR A O 1
ATOM 2168 N N . VAL A 1 269 ? -10.798 -15.057 28.083 1.00 90.06 269 VAL A N 1
ATOM 2169 C CA . VAL A 1 269 ? -11.482 -15.291 29.352 1.00 90.06 269 VAL A CA 1
ATOM 2170 C C . VAL A 1 269 ? -10.928 -16.553 29.993 1.00 90.06 269 VAL A C 1
ATOM 2172 O O . VAL A 1 269 ? -11.068 -17.655 29.464 1.00 90.06 269 VAL A O 1
ATOM 2175 N N . ALA A 1 270 ? -10.302 -16.383 31.158 1.00 86.56 270 ALA A N 1
ATOM 2176 C CA . ALA A 1 270 ? -9.812 -17.494 31.958 1.00 86.56 270 ALA A CA 1
ATOM 2177 C C . ALA A 1 270 ? -10.992 -18.294 32.525 1.00 86.56 270 ALA A C 1
ATOM 2179 O O . ALA A 1 270 ? -11.850 -17.736 33.213 1.00 86.56 270 ALA A O 1
ATOM 2180 N N . SER A 1 271 ? -10.997 -19.604 32.289 1.00 79.19 271 SER A N 1
ATOM 2181 C CA . SER A 1 271 ? -11.989 -20.531 32.831 1.00 79.19 271 SER A CA 1
ATOM 2182 C C . SER A 1 271 ? -11.271 -21.599 33.658 1.00 79.19 271 SER A C 1
ATOM 2184 O O . SER A 1 271 ? -10.898 -22.641 33.132 1.00 79.19 271 SER A O 1
ATOM 2186 N N . PRO A 1 272 ? -11.041 -21.363 34.964 1.00 55.81 272 PRO A N 1
ATOM 2187 C CA . PRO A 1 272 ? -10.366 -22.323 35.838 1.00 55.81 272 PRO A CA 1
ATOM 2188 C C . PRO A 1 272 ? -11.247 -23.540 36.195 1.00 55.81 272 PRO A C 1
ATOM 2190 O O . PRO A 1 272 ? -10.874 -24.319 37.070 1.00 55.81 272 PRO A O 1
ATOM 2193 N N . GLY A 1 273 ? -12.430 -23.673 35.580 1.00 64.75 273 GLY A N 1
ATOM 2194 C CA . GLY A 1 273 ? -13.450 -24.680 35.879 1.00 64.75 273 GLY A CA 1
ATOM 2195 C C . GLY A 1 273 ? -13.817 -25.556 34.676 1.00 64.75 273 GLY A C 1
ATOM 2196 O O . GLY A 1 273 ? -13.022 -25.751 33.763 1.00 64.75 273 GLY A O 1
ATOM 2197 N N . ASP A 1 274 ? -15.034 -26.103 34.686 1.00 77.31 274 ASP A N 1
ATOM 2198 C CA . ASP A 1 274 ? -15.549 -26.959 33.612 1.00 77.31 274 ASP A CA 1
ATOM 2199 C C . ASP A 1 274 ? -15.915 -26.129 32.365 1.00 77.31 274 ASP A C 1
ATOM 2201 O O . ASP A 1 274 ? -16.960 -25.468 32.292 1.00 77.31 274 ASP A O 1
ATOM 2205 N N . LEU A 1 275 ? -15.024 -26.150 31.372 1.00 82.25 275 LEU A N 1
ATOM 2206 C CA . LEU A 1 275 ? -15.217 -25.484 30.085 1.00 82.25 275 LEU A CA 1
ATOM 2207 C C . LEU A 1 275 ? -16.464 -26.004 29.349 1.00 82.25 275 LEU A C 1
ATOM 2209 O O . LEU A 1 275 ? -17.142 -25.213 28.696 1.00 82.25 275 LEU A O 1
ATOM 2213 N N . ALA A 1 276 ? -16.823 -27.284 29.498 1.00 83.56 276 ALA A N 1
ATOM 2214 C CA . ALA A 1 276 ? -18.008 -27.845 28.851 1.00 83.56 276 ALA A CA 1
ATOM 2215 C C . ALA A 1 276 ? -19.294 -27.238 29.428 1.00 83.56 276 ALA A C 1
ATOM 2217 O O . ALA A 1 276 ? -20.149 -26.778 28.673 1.00 83.56 276 ALA A O 1
ATOM 2218 N N . ALA A 1 277 ? -19.384 -27.124 30.757 1.00 84.75 277 ALA A N 1
ATOM 2219 C CA . ALA A 1 277 ? -20.502 -26.447 31.416 1.00 84.75 277 ALA A CA 1
ATOM 2220 C C . ALA A 1 277 ? -20.608 -24.967 31.004 1.00 84.75 277 ALA A C 1
ATOM 2222 O O . ALA A 1 277 ? -21.708 -24.433 30.841 1.00 84.75 277 ALA A O 1
ATOM 2223 N N . THR A 1 278 ? -19.463 -24.305 30.798 1.00 82.25 278 THR A N 1
ATOM 2224 C CA . THR A 1 278 ? -19.425 -22.927 30.288 1.00 82.25 278 THR A CA 1
ATOM 2225 C C . THR A 1 278 ? -20.010 -22.858 28.879 1.00 82.25 278 THR A C 1
ATOM 2227 O O . THR A 1 278 ? -20.916 -22.063 28.647 1.00 82.25 278 THR A O 1
ATOM 2230 N N . LEU A 1 279 ? -19.560 -23.720 27.961 1.00 86.25 279 LEU A N 1
ATOM 2231 C CA . LEU A 1 279 ? -20.055 -23.777 26.582 1.00 86.25 279 LEU A CA 1
ATOM 2232 C C . LEU A 1 279 ? -21.548 -24.116 26.503 1.00 86.25 279 LEU A C 1
ATOM 2234 O O . LEU A 1 279 ? -22.262 -23.528 25.693 1.00 86.25 279 LEU A O 1
ATOM 2238 N N . ASP A 1 280 ? -22.052 -25.009 27.354 1.00 88.88 280 ASP A N 1
ATOM 2239 C CA . ASP A 1 280 ? -23.482 -25.328 27.395 1.00 88.88 280 ASP A CA 1
ATOM 2240 C C . ASP A 1 280 ? -24.323 -24.130 27.854 1.00 88.88 280 ASP A C 1
ATOM 2242 O O . ASP A 1 280 ? -25.349 -23.831 27.238 1.00 88.88 280 ASP A O 1
ATOM 2246 N N . ARG A 1 281 ? -23.835 -23.355 28.833 1.00 88.31 281 ARG A N 1
ATOM 2247 C CA . ARG A 1 281 ? -24.452 -22.069 29.196 1.00 88.31 281 ARG A CA 1
ATOM 2248 C C . ARG A 1 281 ? -24.461 -21.096 28.012 1.00 88.31 281 ARG A C 1
ATOM 2250 O O . ARG A 1 281 ? -25.469 -20.426 27.804 1.00 88.31 281 ARG A O 1
ATOM 2257 N N . VAL A 1 282 ? -23.401 -21.042 27.196 1.00 88.38 282 VAL A N 1
ATOM 2258 C CA . VAL A 1 282 ? -23.380 -20.196 25.980 1.00 88.38 282 VAL A CA 1
ATOM 2259 C C . VAL A 1 282 ? -24.418 -20.642 24.959 1.00 88.38 282 VAL A C 1
ATOM 2261 O O . VAL A 1 282 ? -25.115 -19.803 24.390 1.00 88.38 282 VAL A O 1
ATOM 2264 N N . LYS A 1 283 ? -24.570 -21.951 24.739 1.00 93.06 283 LYS A N 1
ATOM 2265 C CA . LYS A 1 283 ? -25.594 -22.483 23.826 1.00 93.06 283 LYS A CA 1
ATOM 2266 C C . LYS A 1 283 ? -26.999 -22.102 24.283 1.00 93.06 283 LYS A C 1
ATOM 2268 O O . LYS A 1 283 ? -27.844 -21.783 23.450 1.00 93.06 283 LYS A O 1
ATOM 2273 N N . ASP A 1 284 ? -27.257 -22.100 25.586 1.00 94.31 284 ASP A N 1
ATOM 2274 C CA . ASP A 1 284 ? -28.552 -21.680 26.122 1.00 94.31 284 ASP A CA 1
ATOM 2275 C C . ASP A 1 284 ? -28.784 -20.171 25.976 1.00 94.31 284 ASP A C 1
ATOM 2277 O O . ASP A 1 284 ? -29.890 -19.759 25.615 1.00 94.31 284 ASP A O 1
ATOM 2281 N N . LEU A 1 285 ? -27.742 -19.348 26.146 1.00 94.88 285 LEU A N 1
ATOM 2282 C CA . LEU A 1 285 ? -27.804 -17.923 25.805 1.00 94.88 285 LEU A CA 1
ATOM 2283 C C . LEU A 1 285 ? -28.095 -17.722 24.310 1.00 94.88 285 LEU A C 1
ATOM 2285 O O . LEU A 1 285 ? -28.962 -16.918 23.978 1.00 94.88 285 LEU A O 1
ATOM 2289 N N . SER A 1 286 ? -27.451 -18.479 23.417 1.00 95.50 286 SER A N 1
ATOM 2290 C CA . SER A 1 286 ? -27.699 -18.422 21.968 1.00 95.50 286 SER A CA 1
ATOM 2291 C C . SER A 1 286 ? -29.165 -18.727 21.625 1.00 95.50 286 SER A C 1
ATOM 2293 O O . SER A 1 286 ? -29.841 -17.906 21.000 1.00 95.50 286 SER A O 1
ATOM 2295 N N . LYS A 1 287 ? -29.719 -19.833 22.148 1.00 95.50 287 LYS A N 1
ATOM 2296 C CA . LYS A 1 287 ? -31.148 -20.175 21.988 1.00 95.50 287 LYS A CA 1
ATOM 2297 C C . LYS A 1 287 ? -32.066 -19.071 22.514 1.00 95.50 287 LYS A C 1
ATOM 2299 O O . LYS A 1 287 ? -33.069 -18.739 21.887 1.00 95.50 287 LYS A O 1
ATOM 2304 N N . LYS A 1 288 ? -31.738 -18.489 23.672 1.00 95.56 288 LYS A N 1
ATOM 2305 C CA . LYS A 1 288 ? -32.531 -17.405 24.262 1.00 95.56 288 LYS A CA 1
ATOM 2306 C C . LYS A 1 288 ? -32.488 -16.132 23.413 1.00 95.56 288 LYS A C 1
ATOM 2308 O O . LYS A 1 288 ? -33.521 -15.477 23.299 1.00 95.56 288 LYS A O 1
ATOM 2313 N N . SER A 1 289 ? -31.358 -15.807 22.782 1.00 94.44 289 SER A N 1
ATOM 2314 C CA . SER A 1 289 ? -31.279 -14.695 21.826 1.00 94.44 289 SER A CA 1
ATOM 2315 C C . SER A 1 289 ? -32.187 -14.919 20.619 1.00 94.44 289 SER A C 1
ATOM 2317 O O . SER A 1 289 ? -32.913 -13.998 20.254 1.00 94.44 289 SER A O 1
ATOM 2319 N N . ILE A 1 290 ? -32.235 -16.136 20.062 1.00 93.06 290 ILE A N 1
ATOM 2320 C CA . ILE A 1 290 ? -33.157 -16.484 18.965 1.00 93.06 290 ILE A CA 1
ATOM 2321 C C . ILE A 1 290 ? -34.617 -16.262 19.394 1.00 93.06 290 ILE A C 1
ATOM 2323 O O . ILE A 1 290 ? -35.355 -15.545 18.722 1.00 93.06 290 ILE A O 1
ATOM 2327 N N . ASN A 1 291 ? -35.012 -16.759 20.571 1.00 93.19 291 ASN A N 1
ATOM 2328 C CA . ASN A 1 291 ? -36.369 -16.554 21.096 1.00 93.19 291 ASN A CA 1
ATOM 2329 C C . ASN A 1 291 ? -36.701 -15.066 21.320 1.00 93.19 291 ASN A C 1
ATOM 2331 O O . ASN A 1 291 ? -37.827 -14.626 21.087 1.00 93.19 291 ASN A O 1
ATOM 2335 N N . ILE A 1 292 ? -35.732 -14.270 21.790 1.00 92.19 292 ILE A N 1
ATOM 2336 C CA . ILE A 1 292 ? -35.918 -12.822 21.942 1.00 92.19 292 ILE A CA 1
ATOM 2337 C C . ILE A 1 292 ? -36.118 -12.178 20.567 1.00 92.19 292 ILE A C 1
ATOM 2339 O O . ILE A 1 292 ? -37.062 -11.405 20.419 1.00 92.19 292 ILE A O 1
ATOM 2343 N N . LEU A 1 293 ? -35.297 -12.517 19.568 1.00 91.12 293 LEU A N 1
ATOM 2344 C CA . LEU A 1 293 ? -35.392 -11.990 18.202 1.00 91.12 293 LEU A CA 1
ATOM 2345 C C . LEU A 1 293 ? -36.765 -12.236 17.564 1.00 91.12 293 LEU A C 1
ATOM 2347 O O . LEU A 1 293 ? -37.289 -11.343 16.900 1.00 91.12 293 LEU A O 1
ATOM 2351 N N . GLU A 1 294 ? -37.372 -13.396 17.817 1.00 89.62 294 GLU A N 1
ATOM 2352 C CA . GLU A 1 294 ? -38.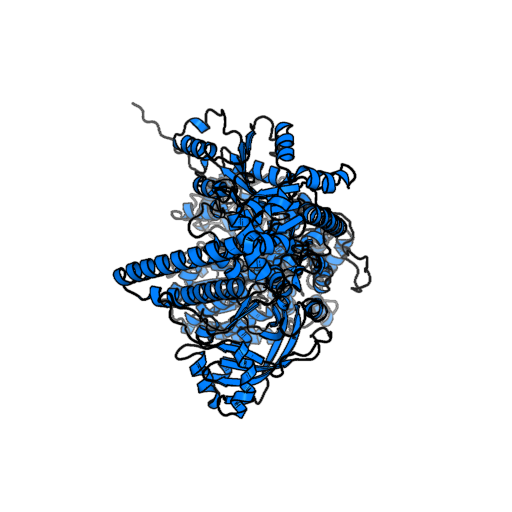735 -13.721 17.371 1.00 89.62 294 GLU A CA 1
ATOM 2353 C C . GLU A 1 294 ? -39.818 -12.898 18.093 1.00 89.62 294 GLU A C 1
ATOM 2355 O O . GLU A 1 294 ? -40.896 -12.663 17.548 1.00 89.62 294 GLU A O 1
ATOM 2360 N N . SER A 1 295 ? -39.539 -12.435 19.316 1.00 87.81 295 SER A N 1
ATOM 2361 C CA . SER A 1 295 ? -40.490 -11.694 20.159 1.00 87.81 295 SER A CA 1
ATOM 2362 C C . SER A 1 295 ? -40.426 -10.168 20.013 1.00 87.81 295 SER A C 1
ATOM 2364 O O . SER A 1 295 ? -41.357 -9.473 20.426 1.00 87.81 295 SER A O 1
ATOM 2366 N N . ILE A 1 296 ? -39.348 -9.617 19.450 1.00 89.00 296 ILE A N 1
ATOM 2367 C CA . ILE A 1 296 ? -39.184 -8.169 19.251 1.00 89.00 296 ILE A CA 1
ATOM 2368 C C . ILE A 1 296 ? -39.668 -7.732 17.866 1.00 89.00 296 ILE A C 1
ATOM 2370 O O . ILE A 1 296 ? -40.025 -8.543 17.017 1.00 89.00 296 ILE A O 1
ATOM 2374 N N . VAL A 1 297 ? -39.653 -6.425 17.603 1.00 85.81 297 VAL A N 1
ATOM 2375 C CA . VAL A 1 297 ? -39.908 -5.914 16.250 1.00 85.81 297 VAL A CA 1
ATOM 2376 C C . VAL A 1 297 ? -38.773 -6.345 15.318 1.00 85.81 297 VAL A C 1
ATOM 2378 O O . VAL A 1 297 ? -37.619 -5.964 15.578 1.00 85.81 297 VAL A O 1
ATOM 2381 N N . PRO A 1 298 ? -39.075 -7.062 14.216 1.00 83.94 298 PRO A N 1
ATOM 2382 C CA . PRO A 1 298 ? -38.069 -7.484 13.256 1.00 83.94 298 PRO A CA 1
ATOM 2383 C C . PRO A 1 298 ? -37.176 -6.330 12.811 1.00 83.94 298 PRO A C 1
ATOM 2385 O O . PRO A 1 298 ? -37.646 -5.230 12.513 1.00 83.94 298 PRO A O 1
ATOM 2388 N N . SER A 1 299 ? -35.875 -6.598 12.731 1.00 82.88 299 SER A N 1
ATOM 2389 C CA . SER A 1 299 ? -34.849 -5.623 12.338 1.00 82.88 299 SER A CA 1
ATOM 2390 C C . SER A 1 299 ? -35.078 -5.013 10.949 1.00 82.88 299 SER A C 1
ATOM 2392 O O . SER A 1 299 ? -34.530 -3.958 10.653 1.00 82.88 299 SER A O 1
ATOM 2394 N N . THR A 1 300 ? -35.911 -5.635 10.112 1.00 79.31 300 THR A N 1
ATOM 2395 C CA . THR A 1 300 ? -36.278 -5.168 8.769 1.00 79.31 300 THR A CA 1
ATOM 2396 C C . THR A 1 300 ? -37.436 -4.159 8.751 1.00 79.31 300 THR A C 1
ATOM 2398 O O . THR A 1 300 ? -37.518 -3.366 7.814 1.00 79.31 300 THR A O 1
ATOM 2401 N N . LEU A 1 301 ? -38.296 -4.111 9.778 1.00 77.06 301 LEU A N 1
ATOM 2402 C CA . LEU A 1 301 ? -39.487 -3.241 9.817 1.00 77.06 301 LEU A CA 1
ATOM 2403 C C . LEU A 1 301 ? -39.163 -1.766 10.134 1.00 77.06 301 LEU A C 1
ATOM 2405 O O . LEU A 1 301 ? -38.014 -1.422 10.400 1.00 77.06 301 LEU A O 1
ATOM 2409 N N . ALA A 1 302 ? -40.175 -0.889 10.059 1.00 67.00 302 ALA A N 1
ATOM 2410 C CA . ALA A 1 302 ? -40.055 0.567 10.205 1.00 67.00 302 ALA A CA 1
ATOM 2411 C C . ALA A 1 302 ? -39.399 1.015 11.532 1.00 67.00 302 ALA A C 1
ATOM 2413 O O . ALA A 1 302 ? -39.434 0.303 12.535 1.00 67.00 302 ALA A O 1
ATOM 2414 N N . ALA A 1 303 ? -38.799 2.212 11.536 1.00 71.69 303 ALA A N 1
ATOM 2415 C CA . ALA A 1 303 ? -38.101 2.765 12.698 1.00 71.69 303 ALA A CA 1
ATOM 2416 C C . ALA A 1 303 ? -39.045 2.986 13.896 1.00 71.69 303 ALA A C 1
ATOM 2418 O O . ALA A 1 303 ? -40.250 3.172 13.727 1.00 71.69 303 ALA A O 1
ATOM 2419 N N . CYS A 1 304 ? -38.490 3.031 15.114 1.00 76.31 304 CYS A N 1
ATOM 2420 C CA . CYS A 1 304 ? -39.265 3.198 16.351 1.00 76.31 304 CYS A CA 1
ATOM 2421 C C . CYS A 1 304 ? -40.297 4.347 16.310 1.00 76.31 304 CYS A C 1
ATOM 2423 O O . CYS A 1 304 ? -41.438 4.113 16.715 1.00 76.31 304 CYS A O 1
ATOM 2425 N N . PRO A 1 305 ? -39.984 5.548 15.778 1.00 73.81 305 PRO A N 1
ATOM 2426 C CA . PRO A 1 305 ? -40.973 6.620 15.653 1.00 73.81 305 PRO A CA 1
ATOM 2427 C C . PRO A 1 305 ? -42.207 6.243 14.825 1.00 73.81 305 PRO A C 1
ATOM 2429 O O . PRO A 1 305 ? -43.306 6.711 15.117 1.00 73.81 305 PRO A O 1
ATOM 2432 N N . ASP A 1 306 ? -42.047 5.409 13.799 1.00 77.12 306 ASP A N 1
ATOM 2433 C CA . ASP A 1 306 ? -43.146 4.986 12.933 1.00 77.12 306 ASP A CA 1
ATOM 2434 C C . ASP A 1 306 ? -43.960 3.859 13.560 1.00 77.12 306 ASP A C 1
ATOM 2436 O O . ASP A 1 306 ? -45.184 3.876 13.455 1.00 77.12 306 ASP A O 1
ATOM 2440 N N . LEU A 1 307 ? -43.310 2.948 14.289 1.00 76.56 307 LEU A N 1
ATOM 2441 C CA . LEU A 1 307 ? -43.997 1.935 15.092 1.00 76.56 307 LEU A CA 1
ATOM 2442 C C . LEU A 1 307 ? -44.927 2.614 16.097 1.00 76.56 307 LEU A C 1
ATOM 2444 O O . LEU A 1 307 ? -46.128 2.366 16.093 1.00 76.56 307 LEU A O 1
ATOM 2448 N N . VAL A 1 308 ? -44.407 3.562 16.882 1.00 71.38 308 VAL A N 1
ATOM 2449 C CA . VAL A 1 308 ? -45.158 4.276 17.932 1.00 71.38 308 VAL A CA 1
ATOM 2450 C C . VAL A 1 308 ? -46.401 4.986 17.387 1.00 71.38 308 VAL A C 1
ATOM 2452 O O . VAL A 1 308 ? -47.422 5.019 18.072 1.00 71.38 308 VAL A O 1
ATOM 2455 N N . LYS A 1 309 ? -46.356 5.513 16.155 1.00 70.56 309 LYS A N 1
ATOM 2456 C CA . LYS A 1 309 ? -47.533 6.106 15.489 1.00 70.56 309 LYS A CA 1
ATOM 2457 C C . LYS A 1 309 ? -48.626 5.078 15.173 1.00 70.56 309 LYS A C 1
ATOM 2459 O O . LYS A 1 309 ? -49.787 5.457 15.100 1.00 70.56 309 LYS A O 1
ATOM 2464 N N . GLN A 1 310 ? -48.275 3.807 14.970 1.00 70.50 310 GLN A N 1
ATOM 2465 C CA . GLN A 1 310 ? -49.217 2.751 14.580 1.00 70.50 310 GLN A CA 1
ATOM 2466 C C . GLN A 1 310 ? -50.047 2.201 15.752 1.00 70.50 310 GLN A C 1
ATOM 2468 O O . GLN A 1 310 ? -51.151 1.724 15.513 1.00 70.50 310 GLN A O 1
ATOM 2473 N N . LYS A 1 311 ? -49.556 2.264 17.003 1.00 65.56 311 LYS A N 1
ATOM 2474 C CA . LYS A 1 311 ? -50.297 1.802 18.205 1.00 65.56 311 LYS A CA 1
ATOM 2475 C C . LYS A 1 311 ? -50.985 2.915 19.011 1.00 65.56 311 LYS A C 1
ATOM 2477 O O . LYS A 1 311 ? -51.652 2.605 19.992 1.00 65.56 311 LYS A O 1
ATOM 2482 N N . SER A 1 312 ? -50.803 4.196 18.687 1.00 53.88 312 SER A N 1
ATOM 2483 C CA . SER A 1 312 ? -51.207 5.257 19.620 1.00 53.88 312 SER A CA 1
ATOM 2484 C C . SER A 1 312 ? -52.688 5.648 19.549 1.00 53.88 312 SER A C 1
ATOM 2486 O O . SER A 1 312 ? -53.116 6.192 18.533 1.00 53.88 312 SER A O 1
ATOM 2488 N N . ASP A 1 313 ? -53.388 5.535 20.684 1.00 52.06 313 ASP A N 1
ATOM 2489 C CA . ASP A 1 313 ? -54.360 6.544 21.136 1.00 52.06 313 ASP A CA 1
ATOM 2490 C C . ASP A 1 313 ? -53.605 7.805 21.621 1.00 52.06 313 ASP A C 1
ATOM 2492 O O . ASP A 1 313 ? -52.439 7.732 22.028 1.00 52.06 313 ASP A O 1
ATOM 2496 N N . GLU A 1 314 ? -54.257 8.975 21.611 1.00 46.75 314 GLU A N 1
ATOM 2497 C CA . GLU A 1 314 ? -53.685 10.307 21.926 1.00 46.75 314 GLU A CA 1
ATOM 2498 C C . GLU A 1 314 ? -52.929 10.404 23.278 1.00 46.75 314 GLU A C 1
ATOM 2500 O O . GLU A 1 314 ? -52.160 11.343 23.497 1.00 46.75 314 GLU A O 1
ATOM 2505 N N . ASN A 1 315 ? -53.067 9.408 24.162 1.00 48.97 315 ASN A N 1
ATOM 2506 C CA . ASN A 1 315 ? -52.468 9.356 25.497 1.00 48.97 315 ASN A CA 1
ATOM 2507 C C . ASN A 1 315 ? -51.054 8.742 25.598 1.00 48.97 315 ASN A C 1
ATOM 2509 O O . ASN A 1 315 ? -50.472 8.791 26.682 1.00 48.97 315 ASN A O 1
ATOM 2513 N N . THR A 1 316 ? -50.430 8.228 24.527 1.00 51.25 316 THR A N 1
ATOM 2514 C CA . THR A 1 316 ? -49.000 7.820 24.573 1.00 51.25 316 THR A CA 1
ATOM 2515 C C . THR A 1 316 ? -48.076 9.056 24.468 1.00 51.25 316 THR A C 1
ATOM 2517 O O . THR A 1 316 ? -47.394 9.297 23.471 1.00 51.25 316 THR A O 1
ATOM 2520 N N . GLN A 1 317 ? -48.136 9.920 25.486 1.00 51.91 317 GLN A N 1
ATOM 2521 C CA . GLN A 1 317 ? -47.598 11.287 25.529 1.00 51.91 317 GLN A CA 1
ATOM 2522 C C . GLN A 1 317 ? -46.108 11.378 25.919 1.00 51.91 317 GLN A C 1
ATOM 2524 O O . GLN A 1 317 ? -45.792 11.884 26.994 1.00 51.91 317 GLN A O 1
ATOM 2529 N N . ARG A 1 318 ? -45.150 10.966 25.074 1.00 67.25 318 ARG A N 1
ATOM 2530 C CA . ARG A 1 318 ? -43.742 11.405 25.257 1.00 67.25 318 ARG A CA 1
ATOM 2531 C C . ARG A 1 318 ? -43.080 11.775 23.930 1.00 67.25 318 ARG A C 1
ATOM 2533 O O . ARG A 1 318 ? -42.853 10.923 23.074 1.00 67.25 318 ARG A O 1
ATOM 2540 N N . SER A 1 319 ? -42.759 13.062 23.772 1.00 75.62 319 SER A N 1
ATOM 2541 C CA . SER A 1 319 ? -42.084 13.641 22.596 1.00 75.62 319 SER A CA 1
ATOM 2542 C C . SER A 1 319 ? -40.753 12.955 22.277 1.00 75.62 319 SER A C 1
ATOM 2544 O O . SER A 1 319 ? -40.429 12.781 21.108 1.00 75.62 319 SER A O 1
ATOM 2546 N N . VAL A 1 320 ? -40.030 12.509 23.310 1.00 81.69 320 VAL A N 1
ATOM 2547 C CA . VAL A 1 320 ? -38.732 11.821 23.212 1.00 81.69 320 VAL A CA 1
ATOM 2548 C C . VAL A 1 320 ? -38.807 10.536 22.389 1.00 81.69 320 VAL A C 1
ATOM 2550 O O . VAL A 1 320 ? -38.024 10.342 21.466 1.00 81.69 320 VAL A O 1
ATOM 2553 N N . ILE A 1 321 ? -39.790 9.679 22.661 1.00 83.62 321 ILE A N 1
ATOM 2554 C CA . ILE A 1 321 ? -39.918 8.376 21.994 1.00 83.62 321 ILE A CA 1
ATOM 2555 C C . ILE A 1 321 ? -40.288 8.553 20.514 1.00 83.62 321 ILE A C 1
ATOM 2557 O O . ILE A 1 321 ? -39.809 7.817 19.654 1.00 83.62 321 ILE A O 1
ATOM 2561 N N . ARG A 1 322 ? -41.121 9.556 20.208 1.00 81.06 322 ARG A N 1
ATOM 2562 C CA . ARG A 1 322 ? -41.583 9.870 18.845 1.00 81.06 322 ARG A CA 1
ATOM 2563 C C . ARG A 1 322 ? -40.569 10.669 18.022 1.00 81.06 322 ARG A C 1
ATOM 2565 O O . ARG A 1 322 ? -40.830 10.925 16.847 1.00 81.06 322 ARG A O 1
ATOM 2572 N N . ALA A 1 323 ? -39.460 11.096 18.620 1.00 86.38 323 ALA A N 1
ATOM 2573 C CA . ALA A 1 323 ? -38.487 11.933 17.942 1.00 86.38 323 ALA A CA 1
ATOM 2574 C C . ALA A 1 323 ? -37.736 11.161 16.856 1.00 86.38 323 ALA A C 1
ATOM 2576 O O . ALA A 1 323 ? -37.228 10.063 17.072 1.00 86.38 323 ALA A O 1
ATOM 2577 N N . ASP A 1 324 ? -37.635 11.774 15.685 1.00 88.44 324 ASP A N 1
ATOM 2578 C CA . ASP A 1 324 ? -36.816 11.286 14.585 1.00 88.44 324 ASP A CA 1
ATOM 2579 C C . ASP A 1 324 ? -35.558 12.155 14.516 1.00 88.44 324 ASP A C 1
ATOM 2581 O O . ASP A 1 324 ? -35.572 13.249 13.947 1.00 88.44 324 ASP A O 1
ATOM 2585 N N . LEU A 1 325 ? -34.487 11.687 15.163 1.00 89.00 325 LEU A N 1
ATOM 2586 C CA . LEU A 1 325 ? -33.241 12.444 15.294 1.00 89.00 325 LEU A CA 1
ATOM 2587 C C . LEU A 1 325 ? -32.613 12.770 13.931 1.00 89.00 325 LEU A C 1
ATOM 2589 O O . LEU A 1 325 ? -32.083 13.867 13.768 1.00 89.00 325 LEU A O 1
ATOM 2593 N N . ARG A 1 326 ? -32.752 11.897 12.920 1.00 87.62 326 ARG A N 1
ATOM 2594 C CA . ARG A 1 326 ? -32.279 12.180 11.550 1.00 87.62 326 ARG A CA 1
ATOM 2595 C C . ARG A 1 326 ? -33.049 13.312 10.905 1.00 87.62 326 ARG A C 1
ATOM 2597 O O . ARG A 1 326 ? -32.443 14.171 10.265 1.00 87.62 326 ARG A O 1
ATOM 2604 N N . LYS A 1 327 ? -34.377 13.330 11.060 1.00 86.56 327 LYS A N 1
ATOM 2605 C CA . LYS A 1 327 ? -35.203 14.434 10.551 1.00 86.56 327 LYS A CA 1
ATOM 2606 C C . LYS A 1 327 ? -34.877 15.745 11.257 1.00 86.56 327 LYS A C 1
ATOM 2608 O O . LYS A 1 327 ? -34.753 16.761 10.577 1.00 86.56 327 LYS A O 1
ATOM 2613 N N . ILE A 1 328 ? -34.693 15.720 12.580 1.00 87.25 328 ILE A N 1
ATOM 2614 C CA . ILE A 1 328 ? -34.282 16.902 13.354 1.00 87.25 328 ILE A CA 1
ATOM 2615 C C . ILE A 1 328 ? -32.922 17.405 12.848 1.00 87.25 328 ILE A C 1
ATOM 2617 O O . ILE A 1 328 ? -32.786 18.588 12.539 1.00 87.25 328 ILE A O 1
ATOM 2621 N N . TYR A 1 329 ? -31.952 16.506 12.664 1.00 84.50 329 TYR A N 1
ATOM 2622 C CA . TYR A 1 329 ? -30.629 16.846 12.146 1.00 84.50 329 TYR A CA 1
ATOM 2623 C C . TYR A 1 329 ? -30.685 17.446 10.735 1.00 84.50 329 TYR A C 1
ATOM 2625 O O . TYR A 1 329 ? -30.173 18.541 10.503 1.00 84.50 329 TYR A O 1
ATOM 2633 N N . THR A 1 330 ? -31.386 16.789 9.809 1.00 80.06 330 THR A N 1
ATOM 2634 C CA . THR A 1 330 ? -31.520 17.247 8.415 1.00 80.06 330 THR A CA 1
ATOM 2635 C C . THR A 1 330 ? -32.184 18.625 8.334 1.00 80.06 330 THR A C 1
ATOM 2637 O O . THR A 1 330 ? -31.744 19.479 7.569 1.00 80.06 330 THR A O 1
ATOM 2640 N N . ALA A 1 331 ? -33.211 18.877 9.153 1.00 78.50 331 ALA A N 1
ATOM 2641 C CA . ALA A 1 331 ? -33.850 20.189 9.234 1.00 78.50 331 ALA A CA 1
ATOM 2642 C C . ALA A 1 331 ? -32.913 21.257 9.828 1.00 78.50 331 ALA A C 1
ATOM 2644 O O . ALA A 1 331 ? -32.906 22.394 9.365 1.00 78.50 331 ALA A O 1
ATOM 2645 N N . SER A 1 332 ? -32.100 20.894 10.825 1.00 70.25 332 SER A N 1
ATOM 2646 C CA . SER A 1 332 ? -31.174 21.814 11.498 1.00 70.25 332 SER A CA 1
ATOM 2647 C C . SER A 1 332 ? -29.934 22.184 10.674 1.00 70.25 332 SER A C 1
ATOM 2649 O O . SER A 1 332 ? -29.451 23.308 10.806 1.00 70.25 332 SER A O 1
ATOM 2651 N N . GLN A 1 333 ? -29.458 21.313 9.770 1.00 62.91 333 GLN A N 1
ATOM 2652 C CA . GLN A 1 333 ? -28.351 21.636 8.852 1.00 62.91 333 GLN A CA 1
ATOM 2653 C C . GLN A 1 333 ? -28.658 22.851 7.957 1.00 62.91 333 GLN A C 1
ATOM 2655 O O . GLN A 1 333 ? -27.739 23.541 7.525 1.00 62.91 333 GLN A O 1
ATOM 2660 N N . LEU A 1 334 ? -29.939 23.152 7.710 1.00 58.59 334 LEU A N 1
ATOM 2661 C CA . LEU A 1 334 ? -30.366 24.354 6.987 1.00 58.59 334 LEU A CA 1
ATOM 2662 C C . LEU A 1 334 ? -30.249 25.642 7.828 1.00 58.59 334 LEU A C 1
ATOM 2664 O O . LEU A 1 334 ? -30.316 26.732 7.261 1.00 58.59 334 LEU A O 1
ATOM 2668 N N . CYS A 1 335 ? -30.112 25.538 9.157 1.00 44.94 335 CYS A N 1
ATOM 2669 C CA . CYS A 1 335 ? -30.260 26.660 10.090 1.00 44.94 335 CYS A CA 1
ATOM 2670 C C . CYS A 1 335 ? -29.050 26.959 10.999 1.00 44.94 335 CYS A C 1
ATOM 2672 O O . CYS A 1 335 ? -28.946 28.125 11.367 1.00 44.94 335 CYS A O 1
ATOM 2674 N N . ASP A 1 336 ? -28.194 25.981 11.356 1.00 62.84 336 ASP A N 1
ATOM 2675 C CA . ASP A 1 336 ? -26.904 26.055 12.113 1.00 62.84 336 ASP A CA 1
ATOM 2676 C C . ASP A 1 336 ? -26.759 24.780 12.984 1.00 62.84 336 ASP A C 1
ATOM 2678 O O . ASP A 1 336 ? -27.742 24.284 13.531 1.00 62.84 336 ASP A O 1
ATOM 2682 N N . GLU A 1 337 ? -25.545 24.255 13.175 1.00 63.84 337 GLU A N 1
ATOM 2683 C CA . GLU A 1 337 ? -25.271 23.065 14.003 1.00 63.84 337 GLU A CA 1
ATOM 2684 C C . GLU A 1 337 ? -25.739 23.233 15.455 1.00 63.84 337 GLU A C 1
ATOM 2686 O O . GLU A 1 337 ? -26.259 22.297 16.063 1.00 63.84 337 GLU A O 1
ATOM 2691 N N . ARG A 1 338 ? -25.627 24.447 16.010 1.00 75.81 338 ARG A N 1
ATOM 2692 C CA . ARG A 1 338 ? -26.110 24.748 17.370 1.00 75.81 338 ARG A CA 1
ATOM 2693 C C . ARG A 1 338 ? -27.621 24.575 17.515 1.00 75.81 338 ARG A C 1
ATOM 2695 O O . ARG A 1 338 ? -28.104 24.408 18.636 1.00 75.81 338 ARG A O 1
ATOM 2702 N N . ALA A 1 339 ? -28.365 24.621 16.409 1.00 80.06 339 ALA A N 1
ATOM 2703 C CA . ALA A 1 339 ? -29.801 24.396 16.417 1.00 80.06 339 ALA A CA 1
ATOM 2704 C C . ALA A 1 339 ? -30.144 22.925 16.694 1.00 80.06 339 ALA A C 1
ATOM 2706 O O . ALA A 1 339 ? -31.120 22.669 17.395 1.00 80.06 339 ALA A O 1
ATOM 2707 N N . PHE A 1 340 ? -29.334 21.970 16.212 1.00 85.25 340 PHE A N 1
ATOM 2708 C CA . PHE A 1 340 ? -29.535 20.545 16.494 1.00 85.25 340 PHE A CA 1
ATOM 2709 C C . PHE A 1 340 ? -29.403 20.253 17.989 1.00 85.25 340 PHE A C 1
ATOM 2711 O O . PHE A 1 340 ? -30.331 19.727 18.603 1.00 85.25 340 PHE A O 1
ATOM 2718 N N . ASP A 1 341 ? -28.276 20.664 18.578 1.00 86.31 341 ASP A N 1
ATOM 2719 C CA . ASP A 1 341 ? -27.979 20.475 19.999 1.00 86.31 341 ASP A CA 1
ATOM 2720 C C . ASP A 1 341 ? -29.090 21.063 20.878 1.00 86.31 341 ASP A C 1
ATOM 2722 O O . ASP A 1 341 ? -29.539 20.433 21.836 1.00 86.31 341 ASP A O 1
ATOM 2726 N N . LEU A 1 342 ? -29.563 22.266 20.533 1.00 85.50 342 LEU A N 1
ATOM 2727 C CA . LEU A 1 342 ? -30.620 22.943 21.274 1.00 85.50 342 LEU A CA 1
ATOM 2728 C C . LEU A 1 342 ? -31.970 22.227 21.141 1.00 85.50 342 LEU A C 1
ATOM 2730 O O . LEU A 1 342 ? -32.675 22.099 22.138 1.00 85.50 342 LEU A O 1
ATOM 2734 N N . GLU A 1 343 ? -32.336 21.740 19.953 1.00 87.50 343 GLU A N 1
ATOM 2735 C CA . GLU A 1 343 ? -33.613 21.047 19.746 1.00 87.50 343 GLU A CA 1
ATOM 2736 C C . GLU A 1 343 ? -33.646 19.690 20.461 1.00 87.50 343 GLU A C 1
ATOM 2738 O O . GLU A 1 343 ? -34.628 19.371 21.135 1.00 87.50 343 GLU A O 1
ATOM 2743 N N . VAL A 1 344 ? -32.549 18.925 20.400 1.00 89.00 344 VAL A N 1
ATOM 2744 C CA . VAL A 1 344 ? -32.392 17.669 21.152 1.00 89.00 344 VAL A CA 1
ATOM 2745 C C . VAL A 1 344 ? -32.472 17.929 22.658 1.00 89.00 344 VAL A C 1
ATOM 2747 O O . VAL A 1 344 ? -33.183 17.224 23.377 1.00 89.00 344 VAL A O 1
ATOM 2750 N N . LYS A 1 345 ? -31.813 18.985 23.144 1.00 86.25 345 LYS A N 1
ATOM 2751 C CA . LYS A 1 345 ? -31.872 19.368 24.556 1.00 86.25 345 LYS A CA 1
ATOM 2752 C C . LYS A 1 345 ? -33.283 19.785 24.982 1.00 86.25 345 LYS A C 1
ATOM 2754 O O . LYS A 1 345 ? -33.792 19.290 25.986 1.00 86.25 345 LYS A O 1
ATOM 2759 N N . ASN A 1 346 ? -33.948 20.631 24.194 1.00 86.19 346 ASN A N 1
ATOM 2760 C CA . ASN A 1 346 ? -35.325 21.071 24.436 1.00 86.19 346 ASN A CA 1
ATOM 2761 C C . ASN A 1 346 ? -36.302 19.887 24.474 1.00 86.19 346 ASN A C 1
ATOM 2763 O O . ASN A 1 346 ? -37.261 19.893 25.246 1.00 86.19 346 ASN A O 1
ATOM 2767 N N . LEU A 1 347 ? -36.085 18.876 23.629 1.00 86.88 347 LEU A N 1
ATOM 2768 C CA . LEU A 1 347 ? -36.893 17.660 23.590 1.00 86.88 347 LEU A CA 1
ATOM 2769 C C . LEU A 1 347 ? -36.832 16.898 24.922 1.00 86.88 347 LEU A C 1
ATOM 2771 O O . LEU A 1 347 ? -37.878 16.472 25.420 1.00 86.88 347 LEU A O 1
ATOM 2775 N N . LEU A 1 348 ? -35.634 16.759 25.501 1.00 85.50 348 LEU A N 1
ATOM 2776 C CA . LEU A 1 348 ? -35.435 16.117 26.801 1.00 85.50 348 LEU A CA 1
ATOM 2777 C C . LEU A 1 348 ? -35.947 16.986 27.958 1.00 85.50 348 LEU A C 1
ATOM 2779 O O . LEU A 1 348 ? -36.635 16.468 28.835 1.00 85.50 348 LEU A O 1
ATOM 2783 N N . GLU A 1 349 ? -35.711 18.301 27.941 1.00 80.94 349 GLU A N 1
ATOM 2784 C CA . GLU A 1 349 ? -36.230 19.226 28.964 1.00 80.94 349 GLU A CA 1
ATOM 2785 C C . GLU A 1 349 ? -37.769 19.191 29.032 1.00 80.94 349 GLU A C 1
ATOM 2787 O O . GLU A 1 349 ? -38.348 19.093 30.116 1.00 80.94 349 GLU A O 1
ATOM 2792 N N . LYS A 1 350 ? -38.451 19.151 27.876 1.00 78.06 350 LYS A N 1
ATOM 2793 C CA . LYS A 1 350 ? -39.916 18.976 27.791 1.00 78.06 350 LYS A CA 1
ATOM 2794 C C . LYS A 1 350 ? -40.402 17.632 28.339 1.00 78.06 350 LYS A C 1
ATOM 2796 O O . LYS A 1 350 ? -41.574 17.514 28.687 1.00 78.06 350 LYS A O 1
ATOM 2801 N N . SER A 1 351 ? -39.530 16.627 28.417 1.00 71.62 351 SER A N 1
ATOM 2802 C CA . SER A 1 351 ? -39.861 15.303 28.954 1.00 71.62 351 SER A CA 1
ATOM 2803 C C . SER A 1 351 ? -39.763 15.200 30.479 1.00 71.62 351 SER A C 1
ATOM 2805 O O . SER A 1 351 ? -39.876 14.095 31.000 1.00 71.62 351 SER A O 1
ATOM 2807 N N . GLN A 1 352 ? -39.626 16.343 31.171 1.00 68.00 352 GLN A N 1
ATOM 2808 C CA . GLN A 1 352 ? -39.445 16.455 32.623 1.00 68.00 352 GLN A CA 1
ATOM 2809 C C . GLN A 1 352 ? -38.097 15.899 33.105 1.00 68.00 352 GLN A C 1
ATOM 2811 O O . GLN A 1 352 ? -38.053 15.194 34.104 1.00 68.00 352 GLN A O 1
ATOM 2816 N N . LYS A 1 353 ? -37.000 16.229 32.406 1.00 72.25 353 LYS A N 1
ATOM 2817 C CA . LYS A 1 353 ? -35.636 15.860 32.824 1.00 72.25 353 LYS A CA 1
ATOM 2818 C C . LYS A 1 353 ? -35.358 16.362 34.250 1.00 72.25 353 LYS A C 1
ATOM 2820 O O . LYS A 1 353 ? -35.351 17.574 34.482 1.00 72.25 353 LYS A O 1
ATOM 2825 N N . GLU A 1 354 ? -35.146 15.451 35.198 1.00 76.25 354 GLU A N 1
ATOM 2826 C CA . GLU A 1 354 ? -34.965 15.774 36.624 1.00 76.25 354 GLU A CA 1
ATOM 2827 C C . GLU A 1 354 ? -33.510 16.127 36.967 1.00 76.25 354 GLU A C 1
ATOM 2829 O O . GLU A 1 354 ? -33.243 16.862 37.922 1.00 76.25 354 GLU A O 1
ATOM 2834 N N . ARG A 1 355 ? -32.550 15.625 36.186 1.00 85.69 355 ARG A N 1
ATOM 2835 C CA . ARG A 1 355 ? -31.113 15.788 36.403 1.00 85.69 355 ARG A CA 1
ATOM 2836 C C . ARG A 1 355 ? -30.588 17.061 35.756 1.00 85.69 355 ARG A C 1
ATOM 2838 O O . ARG A 1 355 ? -30.526 17.202 34.534 1.00 85.69 355 ARG A O 1
ATOM 2845 N N . GLN A 1 356 ? -30.055 17.942 36.591 1.00 83.81 356 GLN A N 1
ATOM 2846 C CA . GLN A 1 356 ? -29.341 19.145 36.183 1.00 83.81 356 GLN A CA 1
ATOM 2847 C C . GLN A 1 356 ? -27.863 19.044 36.559 1.00 83.81 356 GLN A C 1
ATOM 2849 O O . GLN A 1 356 ? -27.505 18.571 37.636 1.00 83.81 356 GLN A O 1
ATOM 2854 N N . THR A 1 357 ? -26.977 19.511 35.679 1.00 85.56 357 THR A N 1
ATOM 2855 C CA . THR A 1 357 ? -25.539 19.590 35.975 1.00 85.56 357 THR A CA 1
ATOM 2856 C C . THR A 1 357 ? -24.984 20.951 35.604 1.00 85.56 357 THR A C 1
ATOM 2858 O O . THR A 1 357 ? -25.234 21.436 34.500 1.00 85.56 357 THR A O 1
ATOM 2861 N N . VAL A 1 358 ? -24.147 21.517 36.469 1.00 85.56 358 VAL A N 1
ATOM 2862 C CA . VAL A 1 358 ? -23.446 22.780 36.210 1.00 85.56 358 VAL A CA 1
ATOM 2863 C C . VAL A 1 358 ? -21.941 22.561 36.317 1.00 85.56 358 VAL A C 1
ATOM 2865 O O . VAL A 1 358 ? -21.461 22.003 37.302 1.00 85.56 358 VAL A O 1
ATOM 2868 N N . LYS A 1 359 ? -21.187 22.993 35.303 1.00 85.81 359 LYS A N 1
ATOM 2869 C CA . LYS A 1 359 ? -19.723 22.888 35.271 1.00 85.81 359 LYS A CA 1
ATOM 2870 C C . LYS A 1 359 ? -19.089 24.003 36.110 1.00 85.81 359 LYS A C 1
ATOM 2872 O O . LYS A 1 359 ? -19.425 25.173 35.932 1.00 85.81 359 LYS A O 1
ATOM 2877 N N . ALA A 1 360 ? -18.155 23.652 36.992 1.00 84.12 360 ALA A N 1
ATOM 2878 C CA . ALA A 1 360 ? -17.406 24.617 37.790 1.00 84.12 360 ALA A CA 1
ATOM 2879 C C . ALA A 1 360 ? -16.335 25.326 36.943 1.00 84.12 360 ALA A C 1
ATOM 2881 O O . ALA A 1 360 ? -15.590 24.693 36.189 1.00 84.12 360 ALA A O 1
ATOM 2882 N N . LYS A 1 361 ? -16.243 26.652 37.082 1.00 79.31 361 LYS A N 1
ATOM 2883 C CA . LYS A 1 361 ? -15.232 27.475 36.407 1.00 79.31 361 LYS A CA 1
ATOM 2884 C C . LYS A 1 361 ? -13.851 27.303 37.061 1.00 79.31 361 LYS A C 1
ATOM 2886 O O . LYS A 1 361 ? -13.763 27.212 38.278 1.00 79.31 361 LYS A O 1
ATOM 2891 N N . GLN A 1 362 ? -12.778 27.314 36.260 1.00 70.38 362 GLN A N 1
ATOM 2892 C CA . GLN A 1 362 ? -11.374 27.355 36.726 1.00 70.38 362 GLN A CA 1
ATOM 2893 C C . GLN A 1 362 ? -10.874 26.157 37.566 1.00 70.38 362 GLN A C 1
ATOM 2895 O O . GLN A 1 362 ? -9.847 26.287 38.220 1.00 70.38 362 GLN A O 1
ATOM 2900 N N . PHE A 1 363 ? -11.510 24.980 37.517 1.00 81.06 363 PHE A N 1
ATOM 2901 C CA . PHE A 1 363 ? -10.966 23.783 38.178 1.00 81.06 363 PHE A CA 1
ATOM 2902 C C . PHE A 1 363 ? -9.737 23.237 37.427 1.00 81.06 363 PHE A C 1
ATOM 2904 O O . PHE A 1 363 ? -9.810 22.922 36.237 1.00 81.06 363 PHE A O 1
ATOM 2911 N N . THR A 1 364 ? -8.604 23.131 38.115 1.00 80.06 364 THR A N 1
ATOM 2912 C CA . THR A 1 364 ? -7.290 22.793 37.552 1.00 80.06 364 THR A CA 1
ATOM 2913 C C . THR A 1 364 ? -6.719 21.495 38.123 1.00 80.06 364 THR A C 1
ATOM 2915 O O . THR A 1 364 ? -7.166 20.969 39.142 1.00 80.06 364 THR A O 1
ATOM 2918 N N . SER A 1 365 ? -5.644 20.996 37.505 1.00 80.81 365 SER A N 1
ATOM 2919 C CA . SER A 1 365 ? -4.891 19.847 38.019 1.00 80.81 365 SER A CA 1
ATOM 2920 C C . SER A 1 365 ? -4.328 20.076 39.429 1.00 80.81 365 SER A C 1
ATOM 2922 O O . SER A 1 365 ? -4.179 19.116 40.182 1.00 80.81 365 SER A O 1
ATOM 2924 N N . SER A 1 366 ? -4.019 21.320 39.817 1.00 82.38 366 SER A N 1
ATOM 2925 C CA . SER A 1 366 ? -3.586 21.629 41.187 1.00 82.38 366 SER A CA 1
ATOM 2926 C C . SER A 1 366 ? -4.698 21.414 42.208 1.00 82.38 366 SER A C 1
ATOM 2928 O O . SER A 1 366 ? -4.419 20.887 43.283 1.00 82.38 366 SER A O 1
ATOM 2930 N N . ASP A 1 367 ? -5.940 21.752 41.862 1.00 84.88 367 ASP A N 1
ATOM 2931 C CA . ASP A 1 367 ? -7.077 21.656 42.783 1.00 84.88 367 ASP A CA 1
ATOM 2932 C C . ASP A 1 367 ? -7.378 20.194 43.120 1.00 84.88 367 ASP A C 1
ATOM 2934 O O . ASP A 1 367 ? -7.441 19.818 44.291 1.00 84.88 367 ASP A O 1
ATOM 2938 N N . ILE A 1 368 ? -7.459 19.328 42.103 1.00 87.19 368 ILE A N 1
ATOM 2939 C CA . ILE A 1 368 ? -7.665 17.892 42.336 1.00 87.19 368 ILE A CA 1
ATOM 2940 C C . ILE A 1 368 ? -6.477 17.252 43.066 1.00 87.19 368 ILE A C 1
ATOM 2942 O O . ILE A 1 368 ? -6.687 16.374 43.899 1.00 87.19 368 ILE A O 1
ATOM 2946 N N . THR A 1 369 ? -5.243 17.708 42.814 1.00 85.81 369 THR A N 1
ATOM 2947 C CA . THR A 1 369 ? -4.049 17.178 43.495 1.00 85.81 369 THR A CA 1
ATOM 2948 C C . THR A 1 369 ? -4.090 17.478 44.998 1.00 85.81 369 THR A C 1
ATOM 2950 O O . THR A 1 369 ? -3.848 16.582 45.803 1.00 85.81 369 THR A O 1
ATOM 2953 N N . GLN A 1 370 ? -4.491 18.694 45.388 1.00 86.00 370 GLN A N 1
ATOM 2954 C CA . GLN A 1 370 ? -4.674 19.059 46.800 1.00 86.00 370 GLN A CA 1
ATOM 2955 C C . GLN A 1 370 ? -5.771 18.225 47.475 1.00 86.00 370 GLN A C 1
ATOM 2957 O O . GLN A 1 370 ? -5.598 17.777 48.609 1.00 86.00 370 GLN A O 1
ATOM 2962 N N . ILE A 1 371 ? -6.883 17.970 46.774 1.00 87.62 371 ILE A N 1
ATOM 2963 C CA . ILE A 1 371 ? -7.961 17.112 47.285 1.00 87.62 371 ILE A CA 1
ATOM 2964 C C . ILE A 1 371 ? -7.424 15.701 47.559 1.00 87.62 371 ILE A C 1
ATOM 2966 O O . ILE A 1 371 ? -7.586 15.182 48.666 1.00 87.62 371 ILE A O 1
ATOM 2970 N N . VAL A 1 372 ? -6.736 15.083 46.591 1.00 89.25 372 VAL A N 1
ATOM 2971 C CA . VAL A 1 372 ? -6.271 13.695 46.747 1.00 89.25 372 VAL A CA 1
ATOM 2972 C C . VAL A 1 372 ? -5.141 13.541 47.763 1.00 89.25 372 VAL A C 1
ATOM 2974 O O . VAL A 1 372 ? -5.071 12.491 48.395 1.00 89.25 372 VAL A O 1
ATOM 2977 N N . GLU A 1 373 ? -4.299 14.557 47.988 1.00 86.31 373 GLU A N 1
ATOM 2978 C CA . GLU A 1 373 ? -3.273 14.537 49.048 1.00 86.31 373 GLU A CA 1
ATOM 2979 C C . GLU A 1 373 ? -3.887 14.282 50.431 1.00 86.31 373 GLU A C 1
ATOM 2981 O O . GLU A 1 373 ? -3.361 13.483 51.207 1.00 86.31 373 GLU A O 1
ATOM 2986 N N . THR A 1 374 ? -5.041 14.892 50.719 1.00 83.62 374 THR A N 1
ATOM 2987 C CA . THR A 1 374 ? -5.749 14.682 51.993 1.00 83.62 374 THR A CA 1
ATOM 2988 C C . THR A 1 374 ? -6.415 13.307 52.097 1.00 83.62 374 THR A C 1
ATOM 2990 O O . THR A 1 374 ? -6.583 12.785 53.197 1.00 83.62 374 THR A O 1
ATOM 2993 N N . LEU A 1 375 ? -6.745 12.687 50.960 1.00 87.88 375 LEU A N 1
ATOM 2994 C CA . LEU A 1 375 ? -7.508 11.438 50.884 1.00 87.88 375 LEU A CA 1
ATOM 2995 C C . LEU A 1 375 ? -6.644 10.179 50.709 1.00 87.88 375 LEU A C 1
ATOM 2997 O O . LEU A 1 375 ? -7.141 9.067 50.883 1.00 87.88 375 LEU A O 1
ATOM 3001 N N . GLN A 1 376 ? -5.344 10.315 50.430 1.00 81.62 376 GLN A N 1
ATOM 3002 C CA . GLN A 1 376 ? -4.413 9.178 50.310 1.00 81.62 376 GLN A CA 1
ATOM 3003 C C . GLN A 1 376 ? -4.293 8.335 51.590 1.00 81.62 376 GLN A C 1
ATOM 3005 O O . GLN A 1 376 ? -3.923 7.160 51.525 1.00 81.62 376 GLN A O 1
ATOM 3010 N N . GLN A 1 377 ? -4.594 8.925 52.749 1.00 82.44 377 GLN A N 1
ATOM 3011 C CA . GLN A 1 377 ? -4.570 8.251 54.051 1.00 82.44 377 GLN A CA 1
ATOM 3012 C C . GLN A 1 377 ? -5.942 7.701 54.474 1.00 82.44 377 GLN A C 1
ATOM 3014 O O . GLN A 1 377 ? -6.072 7.212 55.593 1.00 82.44 377 GLN A O 1
ATOM 3019 N N . SER A 1 378 ? -6.955 7.761 53.600 1.00 83.75 378 SER A N 1
ATOM 3020 C CA . SER A 1 378 ? -8.289 7.230 53.891 1.00 83.75 378 SER A CA 1
ATOM 3021 C C . SER A 1 378 ? -8.255 5.723 54.187 1.00 83.75 378 SER A C 1
ATOM 3023 O O . SER A 1 378 ? -7.497 4.968 53.567 1.00 83.75 378 SER A O 1
ATOM 3025 N N . SER A 1 379 ? -9.091 5.284 55.135 1.00 81.81 379 SER A N 1
ATOM 3026 C CA . SER A 1 379 ? -9.360 3.867 55.411 1.00 81.81 379 SER A CA 1
ATOM 3027 C C . SER A 1 379 ? -10.274 3.226 54.359 1.00 81.81 379 SER A C 1
ATOM 3029 O O . SER A 1 379 ? -10.276 2.002 54.229 1.00 81.81 379 SER A O 1
ATOM 3031 N N . ASP A 1 380 ? -11.005 4.027 53.574 1.00 85.12 380 ASP A N 1
ATOM 3032 C CA . ASP A 1 380 ? -11.838 3.555 52.465 1.00 85.12 380 ASP A CA 1
ATOM 3033 C C . ASP A 1 380 ? -10.961 3.128 51.278 1.00 85.12 380 ASP A C 1
ATOM 3035 O O . ASP A 1 380 ? -10.223 3.921 50.680 1.00 85.12 380 ASP A O 1
ATOM 3039 N N . SER A 1 381 ? -11.032 1.840 50.938 1.00 83.12 381 SER A N 1
ATOM 3040 C CA . SER A 1 381 ? -10.149 1.221 49.945 1.00 83.12 381 SER A CA 1
ATOM 3041 C C . SER A 1 381 ? -10.378 1.747 48.523 1.00 83.12 381 SER A C 1
ATOM 3043 O O . SER A 1 381 ? -9.434 1.801 47.734 1.00 83.12 381 SER A O 1
ATOM 3045 N N . GLU A 1 382 ? -11.602 2.146 48.170 1.00 86.44 382 GLU A N 1
ATOM 3046 C CA . GLU A 1 382 ? -11.934 2.784 46.890 1.00 86.44 382 GLU A CA 1
ATOM 3047 C C . GLU A 1 382 ? -11.327 4.188 46.804 1.00 86.44 382 GLU A C 1
ATOM 3049 O O . GLU A 1 382 ? -10.521 4.451 45.907 1.00 86.44 382 GLU A O 1
ATOM 3054 N N . THR A 1 383 ? -11.577 5.032 47.808 1.00 89.50 383 THR A N 1
ATOM 3055 C CA . THR A 1 383 ? -11.002 6.380 47.921 1.00 89.50 383 THR A CA 1
ATOM 3056 C C . THR A 1 383 ? -9.483 6.355 47.823 1.00 89.50 383 THR A C 1
ATOM 3058 O O . THR A 1 383 ? -8.901 7.097 47.030 1.00 89.50 383 THR A O 1
ATOM 3061 N N . LYS A 1 384 ? -8.823 5.474 48.586 1.00 87.00 384 LYS A N 1
ATOM 3062 C CA . LYS A 1 384 ? -7.359 5.374 48.608 1.00 87.00 384 LYS A CA 1
ATOM 3063 C C . LYS A 1 384 ? -6.775 5.062 47.227 1.00 87.00 384 LYS A C 1
ATOM 3065 O O . LYS A 1 384 ? -5.729 5.600 46.861 1.00 87.00 384 LYS A O 1
ATOM 3070 N N . ARG A 1 385 ? -7.448 4.224 46.435 1.00 86.94 385 ARG A N 1
ATOM 3071 C CA . ARG A 1 385 ? -6.972 3.812 45.104 1.00 86.94 385 ARG A CA 1
ATOM 3072 C C . ARG A 1 385 ? -7.262 4.841 44.024 1.00 86.94 385 ARG A C 1
ATOM 3074 O O . ARG A 1 385 ? -6.389 5.084 43.190 1.00 86.94 385 ARG A O 1
ATOM 3081 N N . ILE A 1 386 ? -8.416 5.507 44.074 1.00 90.31 386 ILE A N 1
ATOM 3082 C CA . ILE A 1 386 ? -8.701 6.662 43.209 1.00 90.31 386 ILE A CA 1
ATOM 3083 C C . ILE A 1 386 ? -7.674 7.773 43.483 1.00 90.31 386 ILE A C 1
ATOM 3085 O O . ILE A 1 386 ? -7.045 8.276 42.550 1.00 90.31 386 ILE A O 1
ATOM 3089 N N . ALA A 1 387 ? -7.419 8.087 44.760 1.00 90.62 387 ALA A N 1
ATOM 3090 C CA . ALA A 1 387 ? -6.417 9.073 45.172 1.00 90.62 387 ALA A CA 1
ATOM 3091 C C . ALA A 1 387 ? -5.012 8.712 44.666 1.00 90.62 387 ALA A C 1
ATOM 3093 O O . ALA A 1 387 ? -4.317 9.557 44.099 1.00 90.62 387 ALA A O 1
ATOM 3094 N N . GLY A 1 388 ? -4.608 7.447 44.830 1.00 89.62 388 GLY A N 1
ATOM 3095 C CA . GLY A 1 388 ? -3.335 6.929 44.323 1.00 89.62 388 GLY A CA 1
ATOM 3096 C C . GLY A 1 388 ? -3.217 7.028 42.801 1.00 89.62 388 GLY A C 1
ATOM 3097 O O . GLY A 1 388 ? -2.168 7.414 42.288 1.00 89.62 388 GLY A O 1
ATOM 3098 N N . THR A 1 389 ? -4.306 6.770 42.075 1.00 89.81 389 THR A N 1
ATOM 3099 C CA . THR A 1 389 ? -4.352 6.851 40.607 1.00 89.81 389 THR A CA 1
ATOM 3100 C C . THR A 1 389 ? -4.150 8.275 40.107 1.00 89.81 389 THR A C 1
ATOM 3102 O O . THR A 1 389 ? -3.294 8.510 39.254 1.00 89.81 389 THR A O 1
ATOM 3105 N N . ILE A 1 390 ? -4.884 9.238 40.669 1.00 90.69 390 ILE A N 1
ATOM 3106 C CA . ILE A 1 390 ? -4.776 10.656 40.297 1.00 90.69 390 ILE A CA 1
ATOM 3107 C C . ILE A 1 390 ? -3.404 11.216 40.690 1.00 90.69 390 ILE A C 1
ATOM 3109 O O . ILE A 1 390 ? -2.779 11.921 39.900 1.00 90.69 390 ILE A O 1
ATOM 3113 N N . SER A 1 391 ? -2.893 10.851 41.869 1.00 89.44 391 SER A N 1
ATOM 3114 C CA . SER A 1 391 ? -1.550 11.234 42.323 1.00 89.44 391 SER A CA 1
ATOM 3115 C C . SER A 1 391 ? -0.456 10.710 41.386 1.00 89.44 391 SER A C 1
ATOM 3117 O O . SER A 1 391 ? 0.438 11.454 40.968 1.00 89.44 391 SER A O 1
ATOM 3119 N N . LEU A 1 392 ? -0.562 9.443 40.969 1.00 89.38 392 LEU A N 1
ATOM 3120 C CA . LEU A 1 392 ? 0.362 8.853 40.008 1.00 89.38 392 LEU A CA 1
ATOM 3121 C C . LEU A 1 392 ? 0.287 9.574 38.656 1.00 89.38 392 LEU A C 1
ATOM 3123 O O . LEU A 1 392 ? 1.337 9.932 38.119 1.00 89.38 392 LEU A O 1
ATOM 3127 N N . LEU A 1 393 ? -0.915 9.861 38.144 1.00 89.31 393 LEU A N 1
ATOM 3128 C CA . LEU A 1 393 ? -1.109 10.635 36.912 1.00 89.31 393 LEU A CA 1
ATOM 3129 C C . LEU A 1 393 ? -0.480 12.030 36.997 1.00 89.31 393 LEU A C 1
ATOM 3131 O O . LEU A 1 393 ? 0.264 12.421 36.096 1.00 89.31 393 LEU A O 1
ATOM 3135 N N . ALA A 1 394 ? -0.698 12.753 38.097 1.00 87.00 394 ALA A N 1
ATOM 3136 C CA . ALA A 1 394 ? -0.080 14.056 38.330 1.00 87.00 394 ALA A CA 1
ATOM 3137 C C . ALA A 1 394 ? 1.462 13.966 38.321 1.00 87.00 394 ALA A C 1
ATOM 3139 O O . ALA A 1 394 ? 2.142 14.825 37.752 1.00 87.00 394 ALA A O 1
ATOM 3140 N N . SER A 1 395 ? 2.033 12.880 38.859 1.00 86.19 395 SER A N 1
ATOM 3141 C CA . SER A 1 395 ? 3.486 12.643 38.877 1.00 86.19 395 SER A CA 1
ATOM 3142 C C . SER A 1 395 ? 4.109 12.361 37.497 1.00 86.19 395 SER A C 1
ATOM 3144 O O . SER A 1 395 ? 5.332 12.473 37.335 1.00 86.19 395 SER A O 1
ATOM 3146 N N . LEU A 1 396 ? 3.307 11.958 36.502 1.00 86.19 396 LEU A N 1
ATOM 3147 C CA . LEU A 1 396 ? 3.787 11.685 35.141 1.00 86.19 396 LEU A CA 1
ATOM 3148 C C . LEU A 1 396 ? 4.093 12.972 34.365 1.00 86.19 396 LEU A C 1
ATOM 3150 O O . LEU A 1 396 ? 4.854 12.915 33.401 1.00 86.19 396 LEU A O 1
ATOM 3154 N N . LYS A 1 397 ? 3.559 14.123 34.805 1.00 77.62 397 LYS A N 1
ATOM 3155 C CA . LYS A 1 397 ? 3.670 15.430 34.127 1.00 77.62 397 LYS A CA 1
ATOM 3156 C C . LYS A 1 397 ? 3.173 15.428 32.670 1.00 77.62 397 LYS A C 1
ATOM 3158 O O . LYS A 1 397 ? 3.571 16.286 31.886 1.00 77.62 397 LYS A O 1
ATOM 3163 N N . ASP A 1 398 ? 2.316 14.478 32.308 1.00 78.50 398 ASP A N 1
ATOM 3164 C CA . ASP A 1 398 ? 1.605 14.471 31.027 1.00 78.50 398 ASP A CA 1
ATOM 3165 C C . ASP A 1 398 ? 0.313 15.314 31.131 1.00 78.50 398 ASP A C 1
ATOM 3167 O O . ASP A 1 398 ? -0.135 15.655 32.229 1.00 78.50 398 ASP A O 1
ATOM 3171 N N . ARG A 1 399 ? -0.300 15.681 29.993 1.00 79.69 399 ARG A N 1
ATOM 3172 C CA . ARG A 1 399 ? -1.553 16.457 30.001 1.00 79.69 399 ARG A CA 1
ATOM 3173 C C . ARG A 1 399 ? -2.750 15.550 30.313 1.00 79.69 399 ARG A C 1
ATOM 3175 O O . ARG A 1 399 ? -3.103 14.681 29.517 1.00 79.69 399 ARG A O 1
ATOM 3182 N N . VAL A 1 400 ? -3.389 15.803 31.451 1.00 85.44 400 VAL A N 1
ATOM 3183 C CA . VAL A 1 400 ? -4.675 15.223 31.864 1.00 85.44 400 VAL A CA 1
ATOM 3184 C C . VAL A 1 400 ? -5.652 16.372 32.075 1.00 85.44 400 VAL A C 1
ATOM 3186 O O . VAL A 1 400 ? -5.291 17.379 32.686 1.00 85.44 400 VAL A O 1
ATOM 3189 N N . GLN A 1 401 ? -6.866 16.234 31.552 1.00 87.75 401 GLN A N 1
ATOM 3190 C CA . GLN A 1 401 ? -7.934 17.208 31.732 1.00 87.75 401 GLN A CA 1
ATOM 3191 C C . GLN A 1 401 ? -8.855 16.763 32.871 1.00 87.75 401 GLN A C 1
ATOM 3193 O O . GLN A 1 401 ? -9.261 15.604 32.929 1.00 87.75 401 GLN A O 1
ATOM 3198 N N . TYR A 1 402 ? -9.196 17.704 33.748 1.00 88.88 402 TYR A N 1
ATOM 3199 C CA . TYR A 1 402 ? -10.141 17.512 34.842 1.00 88.88 402 TYR A CA 1
ATOM 3200 C C . TYR A 1 402 ? -11.312 18.473 34.653 1.00 88.88 402 TYR A C 1
ATOM 3202 O O . TYR A 1 402 ? -11.102 19.664 34.422 1.00 88.88 402 TYR A O 1
ATOM 3210 N N . ALA A 1 403 ? -12.538 17.967 34.734 1.00 89.19 403 ALA A N 1
ATOM 3211 C CA . ALA A 1 403 ? -13.745 18.777 34.649 1.00 89.19 403 ALA A CA 1
ATOM 3212 C C . ALA A 1 403 ? -14.651 18.479 35.846 1.00 89.19 403 ALA A C 1
ATOM 3214 O O . ALA A 1 403 ? -15.147 17.364 35.986 1.00 89.19 403 ALA A O 1
ATOM 3215 N N . LEU A 1 404 ? -14.851 19.480 36.704 1.00 90.81 404 LEU A N 1
ATOM 3216 C CA . LEU A 1 404 ? -15.698 19.375 37.887 1.00 90.81 404 LEU A CA 1
ATOM 3217 C C . LEU A 1 404 ? -17.117 19.867 37.576 1.00 90.81 404 LEU A C 1
ATOM 3219 O O . LEU A 1 404 ? -17.302 20.936 36.991 1.00 90.81 404 LEU A O 1
ATOM 3223 N N . PHE A 1 405 ? -18.111 19.100 38.005 1.00 90.00 405 PHE A N 1
ATOM 3224 C CA . PHE A 1 405 ? -19.531 19.373 37.847 1.00 90.00 405 PHE A CA 1
ATOM 3225 C C . PHE A 1 405 ? -20.244 19.253 39.192 1.00 90.00 405 PHE A C 1
ATOM 3227 O O . PHE A 1 405 ? -19.925 18.382 40.001 1.00 90.00 405 PHE A O 1
ATOM 3234 N N . ARG A 1 406 ? -21.250 20.099 39.403 1.00 89.44 406 ARG A N 1
ATOM 3235 C CA . ARG A 1 406 ? -22.253 19.931 40.453 1.00 89.44 406 ARG A CA 1
ATOM 3236 C C . ARG A 1 406 ? -23.510 19.344 39.826 1.00 89.44 406 ARG A C 1
ATOM 3238 O O . ARG A 1 406 ? -24.055 19.940 38.898 1.00 89.44 406 ARG A O 1
ATOM 3245 N N . GLU A 1 407 ? -23.936 18.185 40.307 1.00 89.62 407 GLU A N 1
ATOM 3246 C CA . GLU A 1 407 ? -25.153 17.493 39.883 1.00 89.62 407 GLU A CA 1
ATOM 3247 C C . GLU A 1 407 ? -26.266 17.717 40.907 1.00 89.62 407 GLU A C 1
ATOM 3249 O O . GLU A 1 407 ? -26.030 17.588 42.107 1.00 89.62 407 GLU A O 1
ATOM 3254 N N . GLN A 1 408 ? -27.463 18.039 40.421 1.00 86.12 408 GLN A N 1
ATOM 3255 C CA . GLN A 1 408 ? -28.692 18.165 41.199 1.00 86.12 408 GLN A CA 1
ATOM 3256 C C . GLN A 1 408 ? -29.785 17.306 40.562 1.00 86.12 408 GLN A C 1
ATOM 3258 O O . GLN A 1 408 ? -30.019 17.390 39.358 1.00 86.12 408 GLN A O 1
ATOM 3263 N N . THR A 1 409 ? -30.447 16.492 41.375 1.00 81.00 409 THR A N 1
ATOM 3264 C CA . THR A 1 409 ? -31.671 15.753 41.035 1.00 81.00 409 THR A CA 1
ATOM 3265 C C . THR A 1 409 ? -32.747 16.050 42.087 1.00 81.00 409 THR A C 1
ATOM 3267 O O . THR A 1 409 ? -32.485 16.793 43.035 1.00 81.00 409 THR A O 1
ATOM 3270 N N . SER A 1 410 ? -33.941 15.461 41.952 1.00 72.69 410 SER A N 1
ATOM 3271 C CA . SER A 1 410 ? -34.989 15.464 42.992 1.00 72.69 410 SER A CA 1
ATOM 3272 C C . SER A 1 410 ? -34.452 15.079 44.378 1.00 72.69 410 SER A C 1
ATOM 3274 O O . SER A 1 410 ? -34.785 15.719 45.374 1.00 72.69 410 SER A O 1
ATOM 3276 N N . ASP A 1 411 ? -33.579 14.070 44.414 1.00 68.69 411 ASP A N 1
ATOM 3277 C CA . ASP A 1 411 ? -33.175 13.378 45.643 1.00 68.69 411 ASP A CA 1
ATOM 3278 C C . ASP A 1 411 ? -31.686 13.534 45.998 1.00 68.69 411 ASP A C 1
ATOM 3280 O O . ASP A 1 411 ? -31.263 13.126 47.079 1.00 68.69 411 ASP A O 1
ATOM 3284 N N . THR A 1 412 ? -30.854 14.098 45.110 1.00 71.94 412 THR A N 1
ATOM 3285 C CA . THR A 1 412 ? -29.394 14.151 45.309 1.00 71.94 412 THR A CA 1
ATOM 3286 C C . THR A 1 412 ? -28.774 15.481 44.879 1.00 71.94 412 THR A C 1
ATOM 3288 O O . THR A 1 412 ? -29.178 16.095 43.896 1.00 71.94 412 THR A O 1
ATOM 3291 N N . ASN A 1 413 ? -27.748 15.926 45.611 1.00 83.44 413 ASN A N 1
ATOM 3292 C CA . ASN A 1 413 ? -26.885 17.048 45.233 1.00 83.44 413 ASN A CA 1
ATOM 3293 C C . ASN A 1 413 ? -25.427 16.640 45.488 1.00 83.44 413 ASN A C 1
ATOM 3295 O O . ASN A 1 413 ? -25.014 16.568 46.645 1.00 83.44 413 ASN A O 1
ATOM 3299 N N . ARG A 1 414 ? -24.664 16.351 44.426 1.00 88.94 414 ARG A N 1
ATOM 3300 C CA . ARG A 1 414 ? -23.317 15.751 44.517 1.00 88.94 414 ARG A CA 1
ATOM 3301 C C . ARG A 1 414 ? -22.306 16.369 43.554 1.00 88.94 414 ARG A C 1
ATOM 3303 O O . ARG A 1 414 ? -22.673 17.018 42.574 1.00 88.94 414 ARG A O 1
ATOM 3310 N N . TRP A 1 415 ? -21.022 16.154 43.831 1.00 91.31 415 TRP A N 1
ATOM 3311 C CA . TRP A 1 415 ? -19.917 16.635 43.002 1.00 91.31 415 TRP A CA 1
ATOM 3312 C C . TRP A 1 415 ? -19.347 15.515 42.146 1.00 91.31 415 TRP A C 1
ATOM 3314 O O . TRP A 1 415 ? -19.027 14.443 42.650 1.00 91.31 415 TRP A O 1
ATOM 3324 N N . LEU A 1 416 ? -19.178 15.782 40.856 1.00 93.12 416 LEU A N 1
ATOM 3325 C CA . LEU A 1 416 ? -18.635 14.838 39.887 1.00 93.12 416 LEU A CA 1
ATOM 3326 C C . LEU A 1 416 ? -17.382 15.422 39.243 1.00 93.12 416 LEU A C 1
ATOM 3328 O O . LEU A 1 416 ? -17.415 16.530 38.717 1.00 93.12 416 LEU A O 1
ATOM 3332 N N . CYS A 1 417 ? -16.285 14.677 39.243 1.00 92.88 417 CYS A N 1
ATOM 3333 C CA . CYS A 1 417 ? -15.071 15.035 38.524 1.00 92.88 417 CYS A CA 1
ATOM 3334 C C . CYS A 1 417 ? -14.858 14.047 37.374 1.00 92.88 417 CYS A C 1
ATOM 3336 O O . CYS A 1 417 ? -14.741 12.842 37.581 1.00 92.88 417 CYS A O 1
ATOM 3338 N N . ILE A 1 418 ? -14.822 14.556 36.145 1.00 92.25 418 ILE A N 1
ATOM 3339 C CA . ILE A 1 418 ? -14.487 13.771 34.957 1.00 92.25 418 ILE A CA 1
ATOM 3340 C C . ILE A 1 418 ? -12.995 13.941 34.683 1.00 92.25 418 ILE A C 1
ATOM 3342 O O . ILE A 1 418 ? -12.508 15.061 34.517 1.00 92.25 418 ILE A O 1
ATOM 3346 N N . VAL A 1 419 ? -12.282 12.820 34.631 1.00 90.94 419 VAL A N 1
ATOM 3347 C CA . VAL A 1 419 ? -10.849 12.733 34.346 1.00 90.94 419 VAL A CA 1
ATOM 3348 C C . VAL A 1 419 ? -10.671 12.224 32.921 1.00 90.94 419 VAL A C 1
ATOM 3350 O O . VAL A 1 419 ? -11.189 11.160 32.592 1.00 90.94 419 VAL A O 1
ATOM 3353 N N . HIS A 1 420 ? -9.930 12.950 32.083 1.00 90.06 420 HIS A N 1
ATOM 3354 C CA . HIS A 1 420 ? -9.665 12.578 30.690 1.00 90.06 420 HIS A CA 1
ATOM 3355 C C . HIS A 1 420 ? -8.161 12.607 30.379 1.00 90.06 420 HIS A C 1
ATOM 3357 O O . HIS A 1 420 ? -7.500 13.645 30.474 1.00 90.06 420 HIS A O 1
ATOM 3363 N N . VAL A 1 421 ? -7.612 11.452 29.999 1.00 88.56 421 VAL A N 1
ATOM 3364 C CA . VAL A 1 421 ? -6.196 11.272 29.652 1.00 88.56 421 VAL A CA 1
ATOM 3365 C C . VAL A 1 421 ? -6.005 11.507 28.155 1.00 88.56 421 VAL A C 1
ATOM 3367 O O . VAL A 1 421 ? -6.451 10.709 27.328 1.00 88.56 421 VAL A O 1
ATOM 3370 N N . LEU A 1 422 ? -5.313 12.593 27.801 1.00 83.75 422 LEU A N 1
ATOM 3371 C CA . LEU A 1 422 ? -5.266 13.079 26.418 1.00 83.75 422 LEU A CA 1
ATOM 3372 C C . LEU A 1 422 ? -4.337 12.270 25.507 1.00 83.75 422 LEU A C 1
ATOM 3374 O O . LEU A 1 422 ? -4.626 12.131 24.325 1.00 83.75 422 LEU A O 1
ATOM 3378 N N . PHE A 1 423 ? -3.240 11.717 26.034 1.00 83.00 423 PHE A N 1
ATOM 3379 C CA . PHE A 1 423 ? -2.199 11.100 25.207 1.00 83.00 423 PHE A CA 1
ATOM 3380 C C . PHE A 1 423 ? -2.030 9.600 25.458 1.00 83.00 423 PHE A C 1
ATOM 3382 O O . PHE A 1 423 ? -1.901 9.154 26.597 1.00 83.00 423 PHE A O 1
ATOM 3389 N N . ASP A 1 424 ? -1.929 8.821 24.380 1.00 80.31 424 ASP A N 1
ATOM 3390 C CA . ASP A 1 424 ? -1.703 7.368 24.419 1.00 80.31 424 ASP A CA 1
ATOM 3391 C C . ASP A 1 424 ? -0.362 6.998 25.068 1.00 80.31 424 ASP A C 1
ATOM 3393 O O . ASP A 1 424 ? -0.295 6.048 25.848 1.00 80.31 424 ASP A O 1
ATOM 3397 N N . ARG A 1 425 ? 0.683 7.816 24.880 1.00 83.25 425 ARG A N 1
ATOM 3398 C CA . ARG A 1 425 ? 1.989 7.636 25.545 1.00 83.25 425 ARG A CA 1
ATOM 3399 C C . ARG A 1 425 ? 1.928 7.647 27.078 1.00 83.25 425 ARG A C 1
ATOM 3401 O O . ARG A 1 425 ? 2.881 7.222 27.728 1.00 83.25 425 ARG A O 1
ATOM 3408 N N . THR A 1 426 ? 0.845 8.148 27.673 1.00 87.31 426 THR A N 1
ATOM 3409 C CA . THR A 1 426 ? 0.670 8.172 29.131 1.00 87.31 426 THR A CA 1
ATOM 3410 C C . THR A 1 426 ? 0.346 6.785 29.688 1.00 87.31 426 THR A C 1
ATOM 3412 O O . THR A 1 426 ? 0.778 6.473 30.796 1.00 87.31 426 THR A O 1
ATOM 3415 N N . PHE A 1 427 ? -0.325 5.911 28.929 1.00 87.19 427 PHE A N 1
ATOM 3416 C CA . PHE A 1 427 ? -0.740 4.588 29.416 1.00 87.19 427 PHE A CA 1
ATOM 3417 C C . PHE A 1 427 ? 0.441 3.635 29.647 1.00 87.19 427 PHE A C 1
ATOM 3419 O O . PHE A 1 427 ? 0.511 3.065 30.737 1.00 87.19 427 PHE A O 1
ATOM 3426 N N . PRO A 1 428 ? 1.420 3.492 28.726 1.00 83.31 428 PRO A N 1
ATOM 3427 C CA . PRO A 1 428 ? 2.611 2.685 28.988 1.00 83.31 428 PRO A CA 1
ATOM 3428 C C . PRO A 1 428 ? 3.420 3.199 30.184 1.00 83.31 428 PRO A C 1
ATOM 3430 O O . PRO A 1 428 ? 3.801 2.411 31.047 1.00 83.31 428 PRO A O 1
ATOM 3433 N N . LYS A 1 429 ? 3.621 4.524 30.287 1.00 87.31 429 LYS A N 1
ATOM 3434 C CA . LYS A 1 429 ? 4.326 5.146 31.423 1.00 87.31 429 LYS A CA 1
ATOM 3435 C C . LYS A 1 429 ? 3.605 4.899 32.749 1.00 87.31 429 LYS A C 1
ATOM 3437 O O . LYS A 1 429 ? 4.253 4.666 33.768 1.00 87.31 429 LYS A O 1
ATOM 3442 N N . TYR A 1 430 ? 2.273 4.980 32.740 1.00 87.94 430 TYR A N 1
ATOM 3443 C CA . TYR A 1 430 ? 1.448 4.686 33.905 1.00 87.94 430 TYR A CA 1
ATOM 3444 C C . TYR A 1 430 ? 1.607 3.223 34.317 1.00 87.94 430 TYR A C 1
ATOM 3446 O O . TYR A 1 430 ? 1.960 2.969 35.465 1.00 87.94 430 TYR A O 1
ATOM 3454 N N . ARG A 1 431 ? 1.436 2.275 33.382 1.00 84.88 431 ARG A N 1
ATOM 3455 C CA . ARG A 1 431 ? 1.594 0.834 33.643 1.00 84.88 431 ARG A CA 1
ATOM 3456 C C . ARG A 1 431 ? 2.960 0.509 34.236 1.00 84.88 431 ARG A C 1
ATOM 3458 O O . ARG A 1 431 ? 3.030 -0.200 35.231 1.00 84.88 431 ARG A O 1
ATOM 3465 N N . GLU A 1 432 ? 4.037 1.067 33.683 1.00 83.69 432 GLU A N 1
ATOM 3466 C CA . GLU A 1 432 ? 5.396 0.837 34.185 1.00 83.69 432 GLU A CA 1
ATOM 3467 C C . GLU A 1 432 ? 5.561 1.270 35.649 1.00 83.69 432 GLU A C 1
ATOM 3469 O O . GLU A 1 432 ? 6.158 0.537 36.436 1.00 83.69 432 GLU A O 1
ATOM 3474 N N . ARG A 1 433 ? 4.997 2.423 36.035 1.00 83.94 433 ARG A N 1
ATOM 3475 C CA . ARG A 1 433 ? 5.059 2.914 37.421 1.00 83.94 433 ARG A CA 1
ATOM 3476 C C . ARG A 1 433 ? 4.032 2.273 38.355 1.00 83.94 433 ARG A C 1
ATOM 3478 O O . ARG A 1 433 ? 4.234 2.312 39.564 1.00 83.94 433 ARG A O 1
ATOM 3485 N N . ASN A 1 434 ? 2.941 1.723 37.824 1.00 83.75 434 ASN A N 1
ATOM 3486 C CA . ASN A 1 434 ? 1.865 1.147 38.627 1.00 83.75 434 ASN A CA 1
ATOM 3487 C C . ASN A 1 434 ? 2.145 -0.293 39.090 1.00 83.75 434 ASN A C 1
ATOM 3489 O O . ASN A 1 434 ? 1.419 -0.787 39.945 1.00 83.75 434 ASN A O 1
ATOM 3493 N N . LYS A 1 435 ? 3.197 -0.955 38.577 1.00 73.06 435 LYS A N 1
ATOM 3494 C CA . LYS A 1 435 ? 3.533 -2.361 38.896 1.00 73.06 435 LYS A CA 1
ATOM 3495 C C . LYS A 1 435 ? 3.651 -2.665 40.394 1.00 73.06 435 LYS A C 1
ATOM 3497 O O . LYS A 1 435 ? 3.344 -3.778 40.801 1.00 73.06 435 LYS A O 1
ATOM 3502 N N . ASP A 1 436 ? 4.058 -1.678 41.192 1.00 63.06 436 ASP A N 1
ATOM 3503 C CA . ASP A 1 436 ? 4.296 -1.817 42.636 1.00 63.06 436 ASP A CA 1
ATOM 3504 C C . ASP A 1 436 ? 3.239 -1.092 43.502 1.00 63.06 436 ASP A C 1
ATOM 3506 O O . ASP A 1 436 ? 3.435 -0.915 44.706 1.00 63.06 436 ASP A O 1
ATOM 3510 N N . SER A 1 437 ? 2.133 -0.617 42.910 1.00 66.62 437 SER A N 1
ATOM 3511 C CA . SER A 1 437 ? 1.129 0.224 43.580 1.00 66.62 437 SER A CA 1
ATOM 3512 C C . SER A 1 437 ? -0.219 -0.483 43.766 1.00 66.62 437 SER A C 1
ATOM 3514 O O . SER A 1 437 ? -0.574 -1.403 43.040 1.00 66.62 437 SER A O 1
ATOM 3516 N N . LEU A 1 438 ? -1.015 0.004 44.724 1.00 63.62 438 LEU A N 1
ATOM 3517 C CA . LEU A 1 438 ? -2.420 -0.377 44.916 1.00 63.62 438 LEU A CA 1
ATOM 3518 C C . LEU A 1 438 ? -3.381 0.358 43.953 1.00 63.62 438 LEU A C 1
ATOM 3520 O O . LEU A 1 438 ? -4.591 0.214 44.097 1.00 63.62 438 LEU A O 1
ATOM 3524 N N . SER A 1 439 ? -2.895 1.195 43.027 1.00 74.88 439 SER A N 1
ATOM 3525 C CA . SER A 1 439 ? -3.756 2.008 42.148 1.00 74.88 439 SER A CA 1
ATOM 3526 C C . SER A 1 439 ? -4.490 1.165 41.096 1.00 74.88 439 SER A C 1
ATOM 3528 O O . SER A 1 439 ? -4.055 0.070 40.747 1.00 74.88 439 SER A O 1
ATOM 3530 N N . MET A 1 440 ? -5.603 1.688 40.572 1.00 83.12 440 MET A N 1
ATOM 3531 C CA . MET A 1 440 ? -6.428 0.991 39.576 1.00 83.12 440 MET A CA 1
ATOM 3532 C C . MET A 1 440 ? -5.805 1.024 38.169 1.00 83.12 440 MET A C 1
ATOM 3534 O O . MET A 1 440 ? -4.898 1.808 37.902 1.00 83.12 440 MET A O 1
ATOM 3538 N N . GLU A 1 441 ? -6.301 0.200 37.246 1.00 81.31 441 GLU A N 1
ATOM 3539 C CA . GLU A 1 441 ? -5.929 0.305 35.830 1.00 81.31 441 GLU A CA 1
ATOM 3540 C C . GLU A 1 441 ? -6.358 1.650 35.225 1.00 81.31 441 GLU A C 1
ATOM 3542 O O . GLU A 1 441 ? -7.332 2.272 35.655 1.00 81.31 441 GLU A O 1
ATOM 3547 N N . LEU A 1 442 ? -5.625 2.126 34.213 1.00 86.62 442 LEU A N 1
ATOM 3548 C CA . LEU A 1 442 ? -5.876 3.448 33.648 1.00 86.62 442 LEU A CA 1
ATOM 3549 C C . LEU A 1 442 ? -6.905 3.416 32.512 1.00 86.62 442 LEU A C 1
ATOM 3551 O O . LEU A 1 442 ? -6.703 2.783 31.471 1.00 86.62 442 LEU A O 1
ATOM 3555 N N . PHE A 1 443 ? -7.964 4.204 32.682 1.00 86.50 443 PHE A N 1
ATOM 3556 C CA . PHE A 1 443 ? -9.003 4.440 31.681 1.00 86.50 443 PHE A CA 1
ATOM 3557 C C . PHE A 1 443 ? -8.726 5.718 30.880 1.00 86.50 443 PHE A C 1
ATOM 3559 O O . PHE A 1 443 ? -8.150 6.678 31.394 1.00 86.50 443 PHE A O 1
ATOM 3566 N N . ARG A 1 444 ? -9.178 5.766 29.618 1.00 85.75 444 ARG A N 1
ATOM 3567 C CA . ARG A 1 444 ? -9.100 6.986 28.788 1.00 85.75 444 ARG A CA 1
ATOM 3568 C C . ARG A 1 444 ? -9.880 8.144 29.387 1.00 85.75 444 ARG A C 1
ATOM 3570 O O . ARG A 1 444 ? -9.378 9.263 29.413 1.00 85.75 444 ARG A O 1
ATOM 3577 N N . GLY A 1 445 ? -11.088 7.853 29.843 1.00 88.19 445 GLY A N 1
ATOM 3578 C CA . GLY A 1 445 ? -11.947 8.773 30.566 1.00 88.19 445 GLY A CA 1
ATOM 3579 C C . GLY A 1 445 ? -12.607 8.038 31.726 1.00 88.19 445 GLY A C 1
ATOM 3580 O O . GLY A 1 445 ? -12.852 6.838 31.626 1.00 88.19 445 GLY A O 1
ATOM 3581 N N . PHE A 1 446 ? -12.869 8.714 32.834 1.00 90.94 446 PHE A N 1
ATOM 3582 C CA . PHE A 1 446 ? -13.698 8.167 33.906 1.00 90.94 446 PHE A CA 1
ATOM 3583 C C . PHE A 1 446 ? -14.284 9.286 34.766 1.00 90.94 446 PHE A C 1
ATOM 3585 O O . PHE A 1 446 ? -13.714 10.371 34.864 1.00 90.94 446 PHE A O 1
ATOM 3592 N N . CYS A 1 447 ? -15.434 9.018 35.378 1.00 93.44 447 CYS A N 1
ATOM 3593 C CA . CYS A 1 447 ? -16.130 9.927 36.277 1.00 93.44 447 CYS A CA 1
ATOM 3594 C C . CYS A 1 447 ? -16.014 9.421 37.715 1.00 93.44 447 CYS A C 1
ATOM 3596 O O . CYS A 1 447 ? -16.302 8.253 37.994 1.00 93.44 447 CYS A O 1
ATOM 3598 N N . ILE A 1 448 ? -15.627 10.316 38.619 1.00 93.19 448 ILE A N 1
ATOM 3599 C CA . ILE A 1 448 ? -15.585 10.076 40.061 1.00 93.19 448 ILE A CA 1
ATOM 3600 C C . ILE A 1 448 ? -16.579 10.989 40.767 1.00 93.19 448 ILE A C 1
ATOM 3602 O O . ILE A 1 448 ? -16.734 12.153 40.404 1.00 93.19 448 ILE A O 1
ATOM 3606 N N . GLU A 1 449 ? -17.228 10.465 41.792 1.00 93.12 449 GLU A N 1
ATOM 3607 C CA . GLU A 1 449 ? -18.018 11.235 42.741 1.00 93.12 449 GLU A CA 1
ATOM 3608 C C . GLU A 1 449 ? -17.123 11.700 43.896 1.00 93.12 449 GLU A C 1
ATOM 3610 O O . GLU A 1 449 ? -16.380 10.901 44.473 1.00 93.12 449 GLU A O 1
ATOM 3615 N N . LEU A 1 450 ? -17.190 12.992 44.228 1.00 91.50 450 LEU A N 1
ATOM 3616 C CA . LEU A 1 450 ? -16.504 13.612 45.361 1.00 91.50 450 LEU A CA 1
ATOM 3617 C C . LEU A 1 450 ? -17.529 13.916 46.463 1.00 91.50 450 LEU A C 1
ATOM 3619 O O . LEU A 1 450 ? -18.470 14.680 46.251 1.00 91.50 450 LEU A O 1
ATOM 3623 N N . MET A 1 451 ? -17.347 13.335 47.650 1.00 88.69 451 MET A N 1
ATOM 3624 C CA . MET A 1 451 ? -18.316 13.432 48.749 1.00 88.69 451 MET A CA 1
ATOM 3625 C C . MET A 1 451 ? -17.815 14.354 49.862 1.00 88.69 451 MET A C 1
ATOM 3627 O O . MET A 1 451 ? -16.699 14.190 50.362 1.00 88.69 451 MET A O 1
ATOM 3631 N N . GLU A 1 452 ? -18.642 15.322 50.265 1.00 82.94 452 GLU A N 1
ATOM 3632 C CA . GLU A 1 452 ? -18.329 16.266 51.351 1.00 82.94 452 GLU A CA 1
ATOM 3633 C C . GLU A 1 452 ? -18.409 15.576 52.723 1.00 82.94 452 GLU A C 1
ATOM 3635 O O . GLU A 1 452 ? -17.461 15.634 53.512 1.00 82.94 452 GLU A O 1
ATOM 3640 N N . HIS A 1 453 ? -19.488 14.826 52.966 1.00 72.81 453 HIS A N 1
ATOM 3641 C CA . HIS A 1 453 ? -19.748 14.089 54.202 1.00 72.81 453 HIS A CA 1
ATOM 3642 C C . HIS A 1 453 ? -20.008 12.612 53.886 1.00 72.81 453 HIS A C 1
ATOM 3644 O O . HIS A 1 453 ? -20.914 12.300 53.118 1.00 72.81 453 HIS A O 1
ATOM 3650 N N . ALA A 1 454 ? -19.218 11.706 54.461 1.00 60.75 454 ALA A N 1
ATOM 3651 C CA . ALA A 1 454 ? -19.479 10.272 54.400 1.00 60.75 454 ALA A CA 1
ATOM 3652 C C . ALA A 1 454 ? -20.314 9.857 55.621 1.00 60.75 454 ALA A C 1
ATOM 3654 O O . ALA A 1 454 ? -19.899 10.111 56.750 1.00 60.75 454 ALA A O 1
ATOM 3655 N N . ASN A 1 455 ? -21.465 9.215 55.410 1.00 55.09 455 ASN A N 1
ATOM 3656 C CA . ASN A 1 455 ? -22.147 8.498 56.488 1.00 55.09 455 ASN A CA 1
ATOM 3657 C C . ASN A 1 455 ? -21.322 7.249 56.831 1.00 55.09 455 ASN A C 1
ATOM 3659 O O . ASN A 1 455 ? -21.005 6.460 55.938 1.00 55.09 455 ASN A O 1
ATOM 3663 N N . GLU A 1 456 ? -20.972 7.073 58.108 1.00 46.66 456 GLU A N 1
ATOM 3664 C CA . GLU A 1 456 ? -20.217 5.904 58.595 1.00 46.66 456 GLU A CA 1
ATOM 3665 C C . GLU A 1 456 ? -21.005 4.583 58.428 1.00 46.66 456 GLU A C 1
ATOM 3667 O O . GLU A 1 456 ? -20.392 3.523 58.366 1.00 46.66 456 GLU A O 1
ATOM 3672 N N . ASP A 1 457 ? -22.334 4.661 58.253 1.00 41.16 457 ASP A N 1
ATOM 3673 C CA . ASP A 1 457 ? -23.272 3.526 58.182 1.00 41.16 457 ASP A CA 1
ATOM 3674 C C . ASP A 1 457 ? -23.669 3.073 56.759 1.00 41.16 457 ASP A C 1
ATOM 3676 O O . ASP A 1 457 ? -24.496 2.170 56.613 1.00 41.16 457 ASP A O 1
ATOM 3680 N N . GLU A 1 458 ? -23.105 3.643 55.684 1.00 48.50 458 GLU A N 1
ATOM 3681 C CA . GLU A 1 458 ? -23.260 3.039 54.348 1.00 48.50 458 GLU A CA 1
ATOM 3682 C C . GLU A 1 458 ? -22.370 1.792 54.248 1.00 48.50 458 GLU A C 1
ATOM 3684 O O . GLU A 1 458 ? -21.276 1.824 53.671 1.00 48.50 458 GLU A O 1
ATOM 3689 N N . ASN A 1 459 ? -22.851 0.697 54.848 1.00 39.00 459 ASN A N 1
ATOM 3690 C CA . ASN A 1 459 ? -22.344 -0.646 54.613 1.00 39.00 459 ASN A CA 1
ATOM 3691 C C . ASN A 1 459 ? -22.247 -0.861 53.103 1.00 39.00 459 ASN A C 1
ATOM 3693 O O . ASN A 1 459 ? -23.212 -0.682 52.360 1.00 39.00 459 ASN A O 1
ATOM 3697 N N . ILE A 1 460 ? -21.045 -1.212 52.657 1.00 46.28 460 ILE A N 1
ATOM 3698 C CA . ILE A 1 460 ? -20.809 -1.715 51.310 1.00 46.28 460 ILE A CA 1
ATOM 3699 C C . ILE A 1 460 ? -21.675 -2.968 51.205 1.00 46.28 460 ILE A C 1
ATOM 3701 O O . ILE A 1 460 ? -21.422 -3.924 51.928 1.00 46.28 460 ILE A O 1
ATOM 3705 N N . ASP A 1 461 ? -22.722 -2.937 50.382 1.00 43.16 461 ASP A N 1
ATOM 3706 C CA . ASP A 1 461 ? -23.591 -4.095 50.190 1.00 43.16 461 ASP A CA 1
ATOM 3707 C C . ASP A 1 461 ? -22.713 -5.279 49.742 1.00 43.16 461 ASP A C 1
ATOM 3709 O O . ASP A 1 461 ? -22.075 -5.241 48.684 1.00 43.16 461 ASP A O 1
ATOM 3713 N N . ASP A 1 462 ? -22.639 -6.310 50.588 1.00 41.00 462 ASP A N 1
ATOM 3714 C CA . ASP A 1 462 ? -21.755 -7.486 50.500 1.00 41.00 462 ASP A CA 1
ATOM 3715 C C . ASP A 1 462 ? -22.011 -8.366 49.254 1.00 41.00 462 ASP A C 1
ATOM 3717 O O . ASP A 1 462 ? -21.391 -9.418 49.073 1.00 41.00 462 ASP A O 1
ATOM 3721 N N . ALA A 1 463 ? -22.890 -7.941 48.341 1.00 39.88 463 ALA A N 1
ATOM 3722 C CA . ALA A 1 463 ? -23.251 -8.663 47.123 1.00 39.88 463 ALA A CA 1
ATOM 3723 C C . ALA A 1 463 ? -22.061 -8.901 46.167 1.00 39.88 463 ALA A C 1
ATOM 3725 O O . ALA A 1 463 ? -22.109 -9.811 45.342 1.00 39.88 463 ALA A O 1
ATOM 3726 N N . ALA A 1 464 ? -20.964 -8.143 46.292 1.00 42.91 464 ALA A N 1
ATOM 3727 C CA . ALA A 1 464 ? -19.760 -8.317 45.473 1.00 42.91 464 ALA A CA 1
ATOM 3728 C C . ALA A 1 464 ? -18.783 -9.402 45.985 1.00 42.91 464 ALA A C 1
ATOM 3730 O O . ALA A 1 464 ? -17.833 -9.743 45.278 1.00 42.91 464 ALA A O 1
ATOM 3731 N N . ILE A 1 465 ? -18.989 -9.968 47.185 1.00 41.06 465 ILE A N 1
ATOM 3732 C CA . ILE A 1 465 ? -18.045 -10.931 47.790 1.00 41.06 465 ILE A CA 1
ATOM 3733 C C . ILE A 1 465 ? -18.184 -12.348 47.201 1.00 41.06 465 ILE A C 1
ATOM 3735 O O . ILE A 1 465 ? -17.239 -13.134 47.264 1.00 41.06 465 ILE A O 1
ATOM 3739 N N . LEU A 1 466 ? -19.295 -12.687 46.533 1.00 39.88 466 LEU A N 1
ATOM 3740 C CA . LEU A 1 466 ? -19.455 -14.038 45.972 1.00 39.88 466 LEU A CA 1
ATOM 3741 C C . LEU A 1 466 ? -18.532 -14.333 44.772 1.00 39.88 466 LEU A C 1
ATOM 3743 O O . LEU A 1 466 ? -18.277 -15.497 44.476 1.00 39.88 466 LEU A O 1
ATOM 3747 N N . HIS A 1 467 ? -17.994 -13.304 44.107 1.00 42.53 467 HIS A N 1
ATOM 3748 C CA . HIS A 1 467 ? -17.126 -13.460 42.930 1.00 42.53 467 HIS A CA 1
ATOM 3749 C C . HIS A 1 467 ? -15.624 -13.332 43.240 1.00 42.53 467 HIS A C 1
ATOM 3751 O O . HIS A 1 467 ? -14.800 -13.443 42.334 1.00 42.53 467 HIS A O 1
ATOM 3757 N N . SER A 1 468 ? -15.232 -13.115 44.504 1.00 32.50 468 SER A N 1
ATOM 3758 C CA . SER A 1 468 ? -13.844 -12.776 44.859 1.00 32.50 468 SER A CA 1
ATOM 3759 C C . SER A 1 468 ? -12.944 -13.961 45.229 1.00 32.50 468 SER A C 1
ATOM 3761 O O . SER A 1 468 ? -11.791 -13.748 45.611 1.00 32.50 468 SER A O 1
ATOM 3763 N N . SER A 1 469 ? -13.404 -15.211 45.146 1.00 31.69 469 SER A N 1
ATOM 3764 C CA . SER A 1 469 ? -12.526 -16.358 45.393 1.00 31.69 469 SER A CA 1
ATOM 3765 C C . SER A 1 469 ? -11.921 -16.874 44.085 1.00 31.69 469 SER A C 1
ATOM 3767 O O . SER A 1 469 ? -12.602 -17.566 43.337 1.00 31.69 469 SER A O 1
ATOM 3769 N N . THR A 1 470 ? -10.618 -16.613 43.893 1.00 32.38 470 THR A N 1
ATOM 3770 C CA . THR A 1 470 ? -9.630 -17.380 43.083 1.00 32.38 470 THR A CA 1
ATOM 3771 C C . THR A 1 470 ? -9.082 -16.853 41.746 1.00 32.38 470 THR A C 1
ATOM 3773 O O . THR A 1 470 ? -8.423 -17.625 41.056 1.00 32.38 470 THR A O 1
ATOM 3776 N N . GLN A 1 471 ? -9.154 -15.564 41.400 1.00 37.69 471 GLN A N 1
ATOM 3777 C CA . GLN A 1 471 ? -8.325 -15.056 40.285 1.00 37.69 471 GLN A CA 1
ATOM 3778 C C . GLN A 1 471 ? -7.438 -13.880 40.704 1.00 37.69 471 GLN A C 1
ATOM 3780 O O . GLN A 1 471 ? -7.905 -12.784 40.999 1.00 37.69 471 GLN A O 1
ATOM 3785 N N . LYS A 1 472 ? -6.118 -14.123 40.737 1.00 37.06 472 LYS A N 1
ATOM 3786 C CA . LYS A 1 472 ? -5.122 -13.049 40.648 1.00 37.06 472 LYS A CA 1
ATOM 3787 C C . LYS A 1 472 ? -5.408 -12.293 39.349 1.00 37.06 472 LYS A C 1
ATOM 3789 O O . LYS A 1 472 ? -5.437 -12.919 38.297 1.00 37.06 472 LYS A O 1
ATOM 3794 N N . HIS A 1 473 ? -5.628 -10.983 39.434 1.00 44.81 473 HIS A N 1
ATOM 3795 C CA . HIS A 1 473 ? -5.806 -10.120 38.267 1.00 44.81 473 HIS A CA 1
ATOM 3796 C C . HIS A 1 473 ? -4.510 -10.095 37.441 1.00 44.81 473 HIS A C 1
ATOM 3798 O O . HIS A 1 473 ? -3.591 -9.332 37.736 1.00 44.81 473 HIS A O 1
ATOM 3804 N N . GLU A 1 474 ? -4.422 -10.964 36.439 1.00 53.41 474 GLU A N 1
ATOM 3805 C CA . GLU A 1 474 ? -3.535 -10.772 35.292 1.00 53.41 474 GLU A CA 1
ATOM 3806 C C . GLU A 1 474 ? -4.179 -9.743 34.347 1.00 53.41 474 GLU A C 1
ATOM 3808 O O . GLU A 1 474 ? -5.407 -9.626 34.304 1.00 53.41 474 GLU A O 1
ATOM 3813 N N . GLU A 1 475 ? -3.360 -8.947 33.646 1.00 56.38 475 GLU A N 1
ATOM 3814 C CA . GLU A 1 475 ? -3.853 -7.938 32.695 1.00 56.38 475 GLU A CA 1
ATOM 3815 C C . GLU A 1 475 ? -4.821 -8.589 31.686 1.00 56.38 475 GLU A C 1
ATOM 3817 O O . GLU A 1 475 ? -4.522 -9.671 31.169 1.00 56.38 475 GLU A O 1
ATOM 3822 N N . PRO A 1 476 ? -5.966 -7.955 31.365 1.00 66.38 476 PRO A N 1
ATOM 3823 C CA . PRO A 1 476 ? -6.903 -8.511 30.400 1.00 66.38 476 PRO A CA 1
ATOM 3824 C C . PRO A 1 476 ? -6.246 -8.572 29.017 1.00 66.38 476 PRO A C 1
ATOM 3826 O O . PRO A 1 476 ? -6.004 -7.545 28.377 1.00 66.38 476 PRO A O 1
ATOM 3829 N N . LEU A 1 477 ? -5.974 -9.789 28.539 1.00 87.06 477 LEU A N 1
ATOM 3830 C CA . LEU A 1 477 ? -5.522 -10.019 27.171 1.00 87.06 477 LEU A CA 1
ATOM 3831 C C . LEU A 1 477 ? -6.683 -9.677 26.228 1.00 87.06 477 LEU A C 1
ATOM 3833 O O . LEU A 1 477 ? -7.664 -10.419 26.123 1.00 87.06 477 LEU A O 1
ATOM 3837 N N . MET A 1 478 ? -6.582 -8.522 25.570 1.00 88.88 478 MET A N 1
ATOM 3838 C CA . MET A 1 478 ? -7.574 -8.006 24.628 1.00 88.88 478 MET A CA 1
ATOM 3839 C C . MET A 1 478 ? -6.904 -7.376 23.407 1.00 88.88 478 MET A C 1
ATOM 3841 O O . MET A 1 478 ? -5.890 -6.685 23.529 1.00 88.88 478 MET A O 1
ATOM 3845 N N . LEU A 1 479 ? -7.515 -7.571 22.240 1.00 90.88 479 LEU A N 1
ATOM 3846 C CA . LEU A 1 479 ? -7.057 -7.058 20.953 1.00 90.88 479 LEU A CA 1
ATOM 3847 C C . LEU A 1 479 ? -8.205 -6.403 20.196 1.00 90.88 479 LEU A C 1
ATOM 3849 O O . LEU A 1 479 ? -9.341 -6.865 20.239 1.00 90.88 479 LEU A O 1
ATOM 3853 N N . LYS A 1 480 ? -7.894 -5.344 19.450 1.00 90.81 480 LYS A N 1
ATOM 3854 C CA . LYS A 1 480 ? -8.765 -4.838 18.383 1.00 90.81 480 LYS A CA 1
ATOM 3855 C C . LYS A 1 480 ? -8.056 -4.929 17.043 1.00 90.81 480 LYS A C 1
ATOM 3857 O O . LYS A 1 480 ? -6.928 -4.458 16.884 1.00 90.81 480 LYS A O 1
ATOM 3862 N N . MET A 1 481 ? -8.762 -5.508 16.092 1.00 92.50 481 MET A N 1
ATOM 3863 C CA . MET A 1 481 ? -8.299 -5.866 14.762 1.00 92.50 481 MET A CA 1
ATOM 3864 C C . MET A 1 481 ? -9.131 -5.081 13.759 1.00 92.50 481 MET A C 1
ATOM 3866 O O . MET A 1 481 ? -10.338 -5.278 13.705 1.00 92.50 481 MET A O 1
ATOM 3870 N N . LYS A 1 482 ? -8.526 -4.119 13.054 1.00 93.38 482 LYS A N 1
ATOM 3871 C CA . LYS A 1 482 ? -9.247 -3.192 12.168 1.00 93.38 482 LYS A CA 1
ATOM 3872 C C . LYS A 1 482 ? -9.127 -3.607 10.710 1.00 93.38 482 LYS A C 1
ATOM 3874 O O . LYS A 1 482 ? -8.083 -4.105 10.307 1.00 93.38 482 LYS A O 1
ATOM 3879 N N . LEU A 1 483 ? -10.167 -3.332 9.930 1.00 94.44 483 LEU A N 1
ATOM 3880 C CA . LEU A 1 483 ? -10.214 -3.652 8.504 1.00 94.44 483 LEU A CA 1
ATOM 3881 C C . LEU A 1 483 ? -9.844 -2.436 7.650 1.00 94.44 483 LEU A C 1
ATOM 3883 O O . LEU A 1 483 ? -10.234 -1.298 7.937 1.00 94.44 483 LEU A O 1
ATOM 3887 N N . LEU A 1 484 ? -9.094 -2.681 6.576 1.00 93.75 484 LEU A N 1
ATOM 3888 C CA . LEU A 1 484 ? -8.563 -1.640 5.705 1.00 93.75 484 LEU A CA 1
ATOM 3889 C C . LEU A 1 484 ? -9.647 -0.770 5.044 1.00 93.75 484 LEU A C 1
ATOM 3891 O O . LEU A 1 484 ? -9.463 0.446 5.072 1.00 93.75 484 LEU A O 1
ATOM 3895 N N . PRO A 1 485 ? -10.784 -1.292 4.530 1.00 93.25 485 PRO A N 1
ATOM 3896 C CA . PRO A 1 485 ? -11.811 -0.446 3.909 1.00 93.25 485 PRO A CA 1
ATOM 3897 C C . PRO A 1 485 ? -12.308 0.682 4.828 1.00 93.25 485 PRO A C 1
ATOM 3899 O O . PRO A 1 485 ? -12.417 1.840 4.415 1.00 93.25 485 PRO A O 1
ATOM 3902 N N . TYR A 1 486 ? -12.520 0.376 6.111 1.00 94.00 486 TYR A N 1
ATOM 3903 C CA . TYR A 1 486 ? -12.835 1.376 7.131 1.00 94.00 486 TYR A CA 1
ATOM 3904 C C . TYR A 1 486 ? -11.673 2.353 7.369 1.00 94.00 486 TYR A C 1
ATOM 3906 O O . TYR A 1 486 ? -11.872 3.571 7.488 1.00 94.00 486 TYR A O 1
ATOM 3914 N N . MET A 1 487 ? -10.450 1.824 7.475 1.00 93.75 487 MET A N 1
ATOM 3915 C CA . MET A 1 487 ? -9.257 2.619 7.763 1.00 93.75 487 MET A CA 1
ATOM 3916 C C . MET A 1 487 ? -8.953 3.621 6.646 1.00 93.75 487 MET A C 1
ATOM 3918 O O . MET A 1 487 ? -8.612 4.761 6.954 1.00 93.75 487 MET A O 1
ATOM 3922 N N . ILE A 1 488 ? -9.148 3.243 5.381 1.00 94.19 488 ILE A N 1
ATOM 3923 C CA . ILE A 1 488 ? -9.029 4.132 4.219 1.00 94.19 488 ILE A CA 1
ATOM 3924 C C . ILE A 1 488 ? -9.982 5.319 4.366 1.00 94.19 488 ILE A C 1
ATOM 3926 O O . ILE A 1 488 ? -9.548 6.469 4.359 1.00 94.19 488 ILE A O 1
ATOM 3930 N N . ARG A 1 489 ? -11.276 5.068 4.585 1.00 93.06 489 ARG A N 1
ATOM 3931 C CA . ARG A 1 489 ? -12.276 6.143 4.701 1.00 93.06 489 ARG A CA 1
ATOM 3932 C C . ARG A 1 489 ? -11.971 7.078 5.873 1.00 93.06 489 ARG A C 1
ATOM 3934 O O . ARG A 1 489 ? -12.022 8.300 5.744 1.00 93.06 489 ARG A O 1
ATOM 3941 N N . THR A 1 490 ? -11.597 6.509 7.014 1.00 90.81 490 THR A N 1
ATOM 3942 C CA . THR A 1 490 ? -11.421 7.266 8.260 1.00 90.81 490 THR A CA 1
ATOM 3943 C C . THR A 1 490 ? -10.080 7.993 8.337 1.00 90.81 490 THR A C 1
ATOM 3945 O O . THR A 1 490 ? -10.026 9.170 8.688 1.00 90.81 490 THR A O 1
ATOM 3948 N N . PHE A 1 491 ? -8.976 7.306 8.057 1.00 92.06 491 PHE A N 1
ATOM 3949 C CA . PHE A 1 491 ? -7.633 7.852 8.252 1.00 92.06 491 PHE A CA 1
ATOM 3950 C C . PHE A 1 491 ? -7.056 8.450 6.975 1.00 92.06 491 PHE A C 1
ATOM 3952 O O . PHE A 1 491 ? -6.336 9.435 7.069 1.00 92.06 491 PHE A O 1
ATOM 3959 N N . CYS A 1 492 ? -7.394 7.929 5.796 1.00 93.69 492 CYS A N 1
ATOM 3960 C CA . CYS A 1 492 ? -6.989 8.560 4.545 1.00 93.69 492 CYS A CA 1
ATOM 3961 C C . CYS A 1 492 ? -8.001 9.641 4.158 1.00 93.69 492 CYS A C 1
ATOM 3963 O O . CYS A 1 492 ? -7.684 10.822 4.260 1.00 93.69 492 CYS A O 1
ATOM 3965 N N . CYS A 1 493 ? -9.235 9.279 3.796 1.00 94.56 493 CYS A N 1
ATOM 3966 C CA . CYS A 1 493 ? -10.166 10.232 3.189 1.00 94.56 493 CYS A CA 1
ATOM 3967 C C . CYS A 1 493 ? -10.556 11.388 4.118 1.00 94.56 493 CYS A C 1
ATOM 3969 O O . CYS A 1 493 ? -10.492 12.536 3.690 1.00 94.56 493 CYS A O 1
ATOM 3971 N N . ARG A 1 494 ? -10.923 11.110 5.378 1.00 91.88 494 ARG A N 1
ATOM 3972 C CA . ARG A 1 494 ? -11.328 12.143 6.347 1.00 91.88 494 ARG A CA 1
ATOM 3973 C C . ARG A 1 494 ? -10.143 12.895 6.948 1.00 91.88 494 ARG A C 1
ATOM 3975 O O . ARG A 1 494 ? -10.075 14.117 6.850 1.00 91.88 494 ARG A O 1
ATOM 3982 N N . ASN A 1 495 ? -9.213 12.188 7.594 1.00 90.12 495 ASN A N 1
ATOM 3983 C CA . ASN A 1 495 ? -8.112 12.850 8.304 1.00 90.12 495 ASN A CA 1
ATOM 3984 C C . ASN A 1 495 ? -7.080 13.468 7.340 1.00 90.12 495 ASN A C 1
ATOM 3986 O O . ASN A 1 495 ? -6.446 14.467 7.679 1.00 90.12 495 ASN A O 1
ATOM 3990 N N . GLY A 1 496 ? -6.939 12.927 6.126 1.00 88.12 496 GLY A N 1
ATOM 3991 C CA . GLY A 1 496 ? -6.044 13.470 5.106 1.00 88.12 496 GLY A CA 1
ATOM 3992 C C . GLY A 1 496 ? -6.546 14.753 4.436 1.00 88.12 496 GLY A C 1
ATOM 3993 O O . GLY A 1 496 ? -5.766 15.388 3.728 1.00 88.12 496 GLY A O 1
ATOM 3994 N N . LEU A 1 497 ? -7.785 15.203 4.696 1.00 88.75 497 LEU A N 1
ATOM 3995 C CA . LEU A 1 497 ? -8.279 16.503 4.211 1.00 88.75 497 LEU A CA 1
ATOM 3996 C C . LEU A 1 497 ? -7.376 17.665 4.649 1.00 88.75 497 LEU A C 1
ATOM 3998 O O . LEU A 1 497 ? -7.159 18.599 3.878 1.00 88.75 497 LEU A O 1
ATOM 4002 N N . ALA A 1 498 ? -6.810 17.601 5.860 1.00 82.75 498 ALA A N 1
ATOM 4003 C CA . ALA A 1 498 ? -5.867 18.607 6.347 1.00 82.75 498 ALA A CA 1
ATOM 4004 C C . ALA A 1 498 ? -4.591 18.655 5.490 1.00 82.75 498 ALA A C 1
ATOM 4006 O O . ALA A 1 498 ? -4.138 19.740 5.131 1.00 82.75 498 ALA A O 1
ATOM 4007 N N . THR A 1 499 ? -4.065 17.486 5.110 1.00 72.19 499 THR A N 1
ATOM 4008 C CA . THR A 1 499 ? -2.897 17.350 4.229 1.00 72.19 499 THR A CA 1
ATOM 4009 C C . THR A 1 499 ? -3.190 17.859 2.820 1.00 72.19 499 THR A C 1
ATOM 4011 O O . THR A 1 499 ? -2.362 18.551 2.237 1.00 72.19 499 THR A O 1
ATOM 4014 N N . ILE A 1 500 ? -4.381 17.579 2.281 1.00 80.88 500 ILE A N 1
ATOM 4015 C CA . ILE A 1 500 ? -4.803 18.105 0.972 1.00 80.88 500 ILE A CA 1
ATOM 4016 C C . ILE A 1 500 ? -4.865 19.632 1.017 1.00 80.88 500 ILE A C 1
ATOM 4018 O O . ILE A 1 500 ? -4.373 20.301 0.112 1.00 80.88 500 ILE A O 1
ATOM 4022 N N . LYS A 1 501 ? -5.435 20.197 2.085 1.00 75.81 501 LYS A N 1
ATOM 4023 C CA . LYS A 1 501 ? -5.579 21.647 2.238 1.00 75.81 501 LYS A CA 1
ATOM 4024 C C . LYS A 1 501 ? -4.233 22.371 2.348 1.00 75.81 501 LYS A C 1
ATOM 4026 O O . LYS A 1 501 ? -4.128 23.496 1.871 1.00 75.81 501 LYS A O 1
ATOM 4031 N N . SER A 1 502 ? -3.232 21.766 2.991 1.00 65.62 502 SER A N 1
ATOM 4032 C CA . SER A 1 502 ? -1.915 22.385 3.186 1.00 65.62 502 SER A CA 1
ATOM 4033 C C . SER A 1 502 ? -0.914 22.097 2.065 1.00 65.62 502 SER A C 1
ATOM 4035 O O . SER A 1 502 ? -0.099 22.964 1.765 1.00 65.62 502 SER A O 1
ATOM 4037 N N . GLY A 1 503 ? -0.959 20.908 1.455 1.00 51.50 503 GLY A N 1
ATOM 4038 C CA . GLY A 1 503 ? 0.063 20.426 0.515 1.00 51.50 503 GLY A CA 1
ATOM 4039 C C . GLY A 1 503 ? -0.464 19.834 -0.797 1.00 51.50 503 GLY A C 1
ATOM 4040 O O . GLY A 1 503 ? 0.331 19.378 -1.617 1.00 51.50 503 GLY A O 1
ATOM 4041 N N . GLY A 1 504 ? -1.779 19.831 -1.024 1.00 70.25 504 GLY A N 1
ATOM 4042 C CA . GLY A 1 504 ? -2.395 19.358 -2.265 1.00 70.25 504 GLY A CA 1
ATOM 4043 C C . GLY A 1 504 ? -2.406 17.829 -2.455 1.00 70.25 504 GLY A C 1
ATOM 4044 O O . GLY A 1 504 ? -2.045 17.072 -1.546 1.00 70.25 504 GLY A O 1
ATOM 4045 N N . PRO A 1 505 ? -2.836 17.352 -3.641 1.00 70.75 505 PRO A N 1
ATOM 4046 C CA . PRO A 1 505 ? -3.001 15.924 -3.932 1.00 70.75 505 PRO A CA 1
ATOM 4047 C C . PRO A 1 505 ? -1.717 15.089 -3.797 1.00 70.75 505 PRO A C 1
ATOM 4049 O O . PRO A 1 505 ? -1.774 13.981 -3.269 1.00 70.75 505 PRO A O 1
ATOM 4052 N N . SER A 1 506 ? -0.548 15.612 -4.191 1.00 59.66 506 SER A N 1
ATOM 4053 C CA . SER A 1 506 ? 0.724 14.876 -4.072 1.00 59.66 506 SER A CA 1
ATOM 4054 C C . SER A 1 506 ? 1.138 14.664 -2.608 1.00 59.66 506 SER A C 1
ATOM 4056 O O . SER A 1 506 ? 1.530 13.559 -2.230 1.00 59.66 506 SER A O 1
ATOM 4058 N N . ALA A 1 507 ? 0.986 15.681 -1.746 1.00 54.62 507 ALA A N 1
ATOM 4059 C CA . ALA A 1 507 ? 1.251 15.537 -0.311 1.00 54.62 507 ALA A CA 1
ATOM 4060 C C . ALA A 1 507 ? 0.290 14.532 0.344 1.00 54.62 507 ALA A C 1
ATOM 4062 O O . ALA A 1 507 ? 0.685 13.753 1.213 1.00 54.62 507 ALA A O 1
ATOM 4063 N N . PHE A 1 508 ? -0.967 14.516 -0.105 1.00 77.12 508 PHE A N 1
ATOM 4064 C CA . PHE A 1 508 ? -1.955 13.532 0.320 1.00 77.12 508 PHE A CA 1
ATOM 4065 C C . PHE A 1 508 ? -1.601 12.104 -0.111 1.00 77.12 508 PHE A C 1
ATOM 4067 O O . PHE A 1 508 ? -1.704 11.183 0.702 1.00 77.12 508 PHE A O 1
ATOM 4074 N N . SER A 1 509 ? -1.146 11.919 -1.353 1.00 73.25 509 SER A N 1
ATOM 4075 C CA . SER A 1 509 ? -0.697 10.621 -1.864 1.00 73.25 509 SER A CA 1
ATOM 4076 C C . SER A 1 509 ? 0.424 10.047 -0.991 1.00 73.25 509 SER A C 1
ATOM 4078 O O . SER A 1 509 ? 0.325 8.916 -0.509 1.00 73.25 509 SER A O 1
ATOM 4080 N N . PHE A 1 510 ? 1.432 10.866 -0.667 1.00 63.75 510 PHE A N 1
ATOM 4081 C CA . PHE A 1 510 ? 2.531 10.476 0.220 1.00 63.75 510 PHE A CA 1
ATOM 4082 C C . PHE A 1 510 ? 2.064 10.180 1.653 1.00 63.75 510 PHE A C 1
ATOM 4084 O O . PHE A 1 510 ? 2.470 9.186 2.257 1.00 63.75 510 PHE A O 1
ATOM 4091 N N . TYR A 1 511 ? 1.172 11.012 2.199 1.00 76.56 511 TYR A N 1
ATOM 4092 C CA . TYR A 1 511 ? 0.545 10.768 3.498 1.00 76.56 511 TYR A CA 1
ATOM 4093 C C . TYR A 1 511 ? -0.135 9.395 3.549 1.00 76.56 511 TYR A C 1
ATOM 4095 O O . TYR A 1 511 ? 0.074 8.643 4.504 1.00 76.56 511 TYR A O 1
ATOM 4103 N N . CYS A 1 512 ? -0.884 9.030 2.507 1.00 76.94 512 CYS A N 1
ATOM 4104 C CA . CYS A 1 512 ? -1.551 7.736 2.446 1.00 76.94 512 CYS A CA 1
ATOM 4105 C C . CYS A 1 512 ? -0.568 6.577 2.260 1.00 76.94 512 CYS A C 1
ATOM 4107 O O . CYS A 1 512 ? -0.697 5.579 2.963 1.00 76.94 512 CYS A O 1
ATOM 4109 N N . GLN A 1 513 ? 0.451 6.714 1.406 1.00 74.69 513 GLN A N 1
ATOM 4110 C CA . GLN A 1 513 ? 1.501 5.697 1.248 1.00 74.69 513 GLN A CA 1
ATOM 4111 C C . GLN A 1 513 ? 2.205 5.395 2.576 1.00 74.69 513 GLN A C 1
ATOM 4113 O O . GLN A 1 513 ? 2.392 4.230 2.932 1.00 74.69 513 GLN A O 1
ATOM 4118 N N . ASN A 1 514 ? 2.526 6.430 3.358 1.00 71.38 514 ASN A N 1
ATOM 4119 C CA . ASN A 1 514 ? 3.118 6.263 4.684 1.00 71.38 514 ASN A CA 1
ATOM 4120 C C . ASN A 1 514 ? 2.181 5.540 5.654 1.00 71.38 514 ASN A C 1
ATOM 4122 O O . ASN A 1 514 ? 2.636 4.694 6.424 1.00 71.38 514 ASN A O 1
ATOM 4126 N N . LEU A 1 515 ? 0.881 5.850 5.628 1.00 79.12 515 LEU A N 1
ATOM 4127 C CA . LEU A 1 515 ? -0.107 5.145 6.445 1.00 79.12 515 LEU A CA 1
ATOM 4128 C C . LEU A 1 515 ? -0.210 3.667 6.056 1.00 79.12 515 LEU A C 1
ATOM 4130 O O . LEU A 1 515 ? -0.100 2.814 6.933 1.00 79.12 515 LEU A O 1
ATOM 4134 N N . LEU A 1 516 ? -0.347 3.360 4.763 1.00 81.00 516 LEU A N 1
ATOM 4135 C CA . LEU A 1 516 ? -0.427 1.985 4.259 1.00 81.00 516 LEU A CA 1
ATOM 4136 C C . LEU A 1 516 ? 0.830 1.176 4.608 1.00 81.00 516 LEU A C 1
ATOM 4138 O O . LEU A 1 516 ? 0.726 0.038 5.070 1.00 81.00 516 LEU A O 1
ATOM 4142 N N . SER A 1 517 ? 2.009 1.786 4.463 1.00 77.44 517 SER A N 1
ATOM 4143 C CA . SER A 1 517 ? 3.286 1.190 4.864 1.00 77.44 517 SER A CA 1
ATOM 4144 C C . SER A 1 517 ? 3.335 0.930 6.373 1.00 77.44 517 SER A C 1
ATOM 4146 O O . SER A 1 517 ? 3.600 -0.191 6.803 1.00 77.44 517 SER A O 1
ATOM 4148 N N . LYS A 1 518 ? 2.963 1.923 7.196 1.00 77.31 518 LYS A N 1
ATOM 4149 C CA . LYS A 1 518 ? 2.919 1.799 8.664 1.00 77.31 518 LYS A CA 1
ATOM 4150 C C . LYS A 1 518 ? 1.916 0.747 9.147 1.00 77.31 518 LYS A C 1
ATOM 4152 O O . LYS A 1 518 ? 2.126 0.135 10.191 1.00 77.31 518 LYS A O 1
ATOM 4157 N N . TRP A 1 519 ? 0.821 0.534 8.423 1.00 82.50 519 TRP A N 1
ATOM 4158 C CA . TRP A 1 519 ? -0.149 -0.527 8.714 1.00 82.50 519 TRP A CA 1
ATOM 4159 C C . TRP A 1 519 ? 0.291 -1.903 8.190 1.00 82.50 519 TRP A C 1
ATOM 4161 O O . TRP A 1 519 ? -0.365 -2.910 8.465 1.00 82.50 519 TRP A O 1
ATOM 4171 N N . GLY A 1 520 ? 1.409 -1.970 7.461 1.00 78.12 520 GLY A N 1
ATOM 4172 C CA . GLY A 1 520 ? 1.962 -3.200 6.910 1.00 78.12 520 GLY A CA 1
ATOM 4173 C C . GLY A 1 520 ? 1.056 -3.843 5.861 1.00 78.12 520 GLY A C 1
ATOM 4174 O O . GLY A 1 520 ? 0.971 -5.078 5.831 1.00 78.12 520 GLY A O 1
ATOM 4175 N N . ILE A 1 521 ? 0.352 -3.029 5.062 1.00 83.06 521 ILE A N 1
ATOM 4176 C CA . ILE A 1 521 ? -0.499 -3.477 3.948 1.00 83.06 521 ILE A CA 1
ATOM 4177 C C . ILE A 1 521 ? 0.369 -4.130 2.871 1.00 83.06 521 ILE A C 1
ATOM 4179 O O . ILE A 1 521 ? 1.503 -3.712 2.628 1.00 83.06 521 ILE A O 1
ATOM 4183 N N . SER A 1 522 ? -0.132 -5.206 2.266 1.00 78.81 522 SER A N 1
ATOM 4184 C CA . SER A 1 522 ? 0.581 -5.925 1.216 1.00 78.81 522 SER A CA 1
ATOM 4185 C C . SER A 1 522 ? 0.844 -5.027 0.004 1.00 78.81 522 SER A C 1
ATOM 4187 O O . SER A 1 522 ? 0.127 -4.061 -0.254 1.00 78.81 522 SER A O 1
ATOM 4189 N N . ARG A 1 523 ? 1.864 -5.364 -0.792 1.00 70.94 523 ARG A N 1
ATOM 4190 C CA . ARG A 1 523 ? 2.138 -4.643 -2.042 1.00 70.94 523 ARG A CA 1
ATOM 4191 C C . ARG A 1 523 ? 0.925 -4.652 -2.980 1.00 70.94 523 ARG A C 1
ATOM 4193 O O . ARG A 1 523 ? 0.627 -3.622 -3.566 1.00 70.94 523 ARG A O 1
ATOM 4200 N N . GLN A 1 524 ? 0.224 -5.783 -3.071 1.00 67.94 524 GLN A N 1
ATOM 4201 C CA . GLN A 1 524 ? -0.997 -5.918 -3.869 1.00 67.94 524 GLN A CA 1
ATOM 4202 C C . GLN A 1 524 ? -2.116 -5.015 -3.334 1.00 67.94 524 GLN A C 1
ATOM 4204 O O . GLN A 1 524 ? -2.760 -4.322 -4.111 1.00 67.94 524 GLN A O 1
ATOM 4209 N N . GLY A 1 525 ? -2.301 -4.957 -2.011 1.00 71.50 525 GLY A N 1
ATOM 4210 C CA . GLY A 1 525 ? -3.268 -4.064 -1.374 1.00 71.50 525 GLY A CA 1
ATOM 4211 C C . GLY A 1 525 ? -2.948 -2.584 -1.595 1.00 71.50 525 GLY A C 1
ATOM 4212 O O . GLY A 1 525 ? -3.852 -1.796 -1.862 1.00 71.50 525 GLY A O 1
ATOM 4213 N N . ILE A 1 526 ? -1.667 -2.200 -1.554 1.00 76.12 526 ILE A N 1
ATOM 4214 C CA . ILE A 1 526 ? -1.227 -0.841 -1.908 1.00 76.12 526 ILE A CA 1
ATOM 4215 C C . ILE A 1 526 ? -1.518 -0.562 -3.384 1.00 76.12 526 ILE A C 1
ATOM 4217 O O . ILE A 1 526 ? -2.127 0.454 -3.693 1.00 76.12 526 ILE A O 1
ATOM 4221 N N . GLU A 1 527 ? -1.135 -1.463 -4.291 1.00 72.44 527 GLU A N 1
ATOM 4222 C CA . GLU A 1 527 ? -1.391 -1.325 -5.731 1.00 72.44 527 GLU A CA 1
ATOM 4223 C C . GLU A 1 527 ? -2.898 -1.229 -6.045 1.00 72.44 527 GLU A C 1
ATOM 4225 O O . GLU A 1 527 ? -3.279 -0.487 -6.948 1.00 72.44 527 GLU A O 1
ATOM 4230 N N . ALA A 1 528 ? -3.756 -1.898 -5.268 1.00 74.69 528 ALA A N 1
ATOM 4231 C CA . ALA A 1 528 ? -5.210 -1.836 -5.408 1.00 74.69 528 ALA A CA 1
ATOM 4232 C C . ALA A 1 528 ? -5.821 -0.519 -4.890 1.00 74.69 528 ALA A C 1
ATOM 4234 O O . ALA A 1 528 ? -6.700 0.049 -5.536 1.00 74.69 528 ALA A O 1
ATOM 4235 N N . TRP A 1 529 ? -5.368 -0.015 -3.735 1.00 84.06 529 TRP A N 1
ATOM 4236 C CA . TRP A 1 529 ? -5.960 1.168 -3.090 1.00 84.06 529 TRP A CA 1
ATOM 4237 C C . TRP A 1 529 ? -5.333 2.500 -3.511 1.00 84.06 529 TRP A C 1
ATOM 4239 O O . TRP A 1 529 ? -5.999 3.535 -3.436 1.00 84.06 529 TRP A O 1
ATOM 4249 N N . GLN A 1 530 ? -4.072 2.511 -3.947 1.00 80.94 530 GLN A N 1
ATOM 4250 C CA . GLN A 1 530 ? -3.358 3.743 -4.287 1.00 80.94 530 GLN A CA 1
ATOM 4251 C C . GLN A 1 530 ? -4.059 4.564 -5.386 1.00 80.94 530 GLN A C 1
ATOM 4253 O O . GLN A 1 530 ? -4.223 5.766 -5.178 1.00 80.94 530 GLN A O 1
ATOM 4258 N N . PRO A 1 531 ? -4.567 3.972 -6.487 1.00 80.75 531 PRO A N 1
ATOM 4259 C CA . PRO A 1 531 ? -5.274 4.738 -7.515 1.00 80.75 531 PRO A CA 1
ATOM 4260 C C . PRO A 1 531 ? -6.552 5.411 -6.995 1.00 80.75 531 PRO A C 1
ATOM 4262 O O . PRO A 1 531 ? -6.823 6.564 -7.331 1.00 80.75 531 PRO A O 1
ATOM 4265 N N . PHE A 1 532 ? -7.306 4.726 -6.126 1.00 89.56 532 PHE A N 1
ATOM 4266 C CA . PHE A 1 532 ? -8.493 5.286 -5.472 1.00 89.56 532 PHE A CA 1
ATOM 4267 C C . PHE A 1 532 ? -8.126 6.483 -4.591 1.00 89.56 532 PHE A C 1
ATOM 4269 O O . PHE A 1 532 ? -8.793 7.516 -4.625 1.00 89.56 532 PHE A O 1
ATOM 4276 N N . LEU A 1 533 ? -7.045 6.362 -3.818 1.00 91.00 533 LEU A N 1
ATOM 4277 C CA . LEU A 1 533 ? -6.551 7.426 -2.949 1.00 91.00 533 LEU A CA 1
ATOM 4278 C C . LEU A 1 533 ? -6.050 8.630 -3.753 1.00 91.00 533 LEU A C 1
ATOM 4280 O O . LEU A 1 533 ? -6.426 9.759 -3.454 1.00 91.00 533 LEU A O 1
ATOM 4284 N N . ASP A 1 534 ? -5.257 8.413 -4.797 1.00 81.44 534 ASP A N 1
ATOM 4285 C CA . ASP A 1 534 ? -4.749 9.499 -5.639 1.00 81.44 534 ASP A CA 1
ATOM 4286 C C . ASP A 1 534 ? -5.902 10.257 -6.313 1.00 81.44 534 ASP A C 1
ATOM 4288 O O . ASP A 1 534 ? -5.957 11.491 -6.268 1.00 81.44 534 ASP A O 1
ATOM 4292 N N . ALA A 1 535 ? -6.884 9.525 -6.847 1.00 87.56 535 ALA A N 1
ATOM 4293 C CA . ALA A 1 535 ? -8.096 10.104 -7.412 1.00 87.56 535 ALA A CA 1
ATOM 4294 C C . ALA A 1 535 ? -8.922 10.868 -6.362 1.00 87.56 535 ALA A C 1
ATOM 4296 O O . ALA A 1 535 ? -9.384 11.980 -6.635 1.00 87.56 535 ALA A O 1
ATOM 4297 N N . TRP A 1 536 ? -9.057 10.331 -5.144 1.00 93.56 536 TRP A N 1
ATOM 4298 C CA . TRP A 1 536 ? -9.715 11.031 -4.039 1.00 93.56 536 TRP A CA 1
ATOM 4299 C C . TRP A 1 536 ? -8.991 12.335 -3.697 1.00 93.56 536 TRP A C 1
ATOM 4301 O O . TRP A 1 536 ? -9.644 13.359 -3.504 1.00 93.56 536 TRP A O 1
ATOM 4311 N N . GLY A 1 537 ? -7.655 12.328 -3.660 1.00 89.06 537 GLY A N 1
ATOM 4312 C CA . GLY A 1 537 ? -6.842 13.516 -3.403 1.00 89.06 537 GLY A CA 1
ATOM 4313 C C . GLY A 1 537 ? -7.102 14.630 -4.417 1.00 89.06 537 GLY A C 1
ATOM 4314 O O . GLY A 1 537 ? -7.245 15.792 -4.031 1.00 89.06 537 GLY A O 1
ATOM 4315 N N . VAL A 1 538 ? -7.235 14.278 -5.699 1.00 85.62 538 VAL A N 1
ATOM 4316 C CA . VAL A 1 538 ? -7.586 15.224 -6.770 1.00 85.62 538 VAL A CA 1
ATOM 4317 C C . VAL A 1 538 ? -9.017 15.735 -6.621 1.00 85.62 538 VAL A C 1
ATOM 4319 O O . VAL A 1 538 ? -9.226 16.949 -6.622 1.00 85.62 538 VAL A O 1
ATOM 4322 N N . TYR A 1 539 ? -9.992 14.839 -6.439 1.00 91.81 539 TYR A N 1
ATOM 4323 C CA . TYR A 1 539 ? -11.394 15.209 -6.231 1.00 91.81 539 TYR A CA 1
ATOM 4324 C C . TYR A 1 539 ? -11.552 16.164 -5.041 1.00 91.81 539 TYR A C 1
ATOM 4326 O O . TYR A 1 539 ? -12.083 17.266 -5.179 1.00 91.81 539 TYR A O 1
ATOM 4334 N N . ALA A 1 540 ? -11.051 15.769 -3.871 1.00 90.62 540 ALA A N 1
ATOM 4335 C CA . ALA A 1 540 ? -11.165 16.549 -2.649 1.00 90.62 540 ALA A CA 1
ATOM 4336 C C . ALA A 1 540 ? -10.392 17.871 -2.753 1.00 90.62 540 ALA A C 1
ATOM 4338 O O . ALA A 1 540 ? -10.882 18.897 -2.280 1.00 90.62 540 ALA A O 1
ATOM 4339 N N . GLY A 1 541 ? -9.233 17.880 -3.421 1.00 86.56 541 GLY A N 1
ATOM 4340 C CA . GLY A 1 541 ? -8.490 19.102 -3.727 1.00 86.56 541 GLY A CA 1
ATOM 4341 C C . GLY A 1 541 ? -9.303 20.088 -4.569 1.00 86.56 541 GLY A C 1
ATOM 4342 O O . GLY A 1 541 ? -9.373 21.268 -4.226 1.00 86.56 541 GLY A O 1
ATOM 4343 N N . ALA A 1 542 ? -9.982 19.605 -5.613 1.00 84.75 542 ALA A N 1
ATOM 4344 C CA . ALA A 1 542 ? -10.849 20.428 -6.454 1.00 84.75 542 ALA A CA 1
ATOM 4345 C C . ALA A 1 542 ? -12.046 20.993 -5.673 1.00 84.75 542 ALA A C 1
ATOM 4347 O O . ALA A 1 542 ? -12.303 22.195 -5.749 1.00 84.75 542 ALA A O 1
ATOM 4348 N N . VAL A 1 543 ? -12.724 20.166 -4.864 1.00 88.94 543 VAL A N 1
ATOM 4349 C CA . VAL A 1 543 ? -13.837 20.615 -4.005 1.00 88.94 543 VAL A CA 1
ATOM 4350 C C . VAL A 1 543 ? -13.380 21.707 -3.038 1.00 88.94 543 VAL A C 1
ATOM 4352 O O . VAL A 1 543 ? -14.024 22.750 -2.935 1.00 88.94 543 VAL A O 1
ATOM 4355 N N . LEU A 1 544 ? -12.259 21.493 -2.339 1.00 85.81 544 LEU A N 1
ATOM 4356 C CA . LEU A 1 544 ? -11.726 22.452 -1.366 1.00 85.81 544 LEU A CA 1
ATOM 4357 C C . LEU A 1 544 ? -11.279 23.768 -2.021 1.00 85.81 544 LEU A C 1
ATOM 4359 O O . LEU A 1 544 ? -11.330 24.813 -1.373 1.00 85.81 544 LEU A O 1
ATOM 4363 N N . ALA A 1 545 ? -10.878 23.727 -3.293 1.00 81.75 545 ALA A N 1
ATOM 4364 C CA . ALA A 1 545 ? -10.527 24.897 -4.095 1.00 81.75 545 ALA A CA 1
ATOM 4365 C C . ALA A 1 545 ? -11.734 25.562 -4.793 1.00 81.75 545 ALA A C 1
ATOM 4367 O O . ALA A 1 545 ? -11.548 26.544 -5.511 1.00 81.75 545 ALA A O 1
ATOM 4368 N N . GLY A 1 546 ? -12.957 25.038 -4.631 1.00 81.50 546 GLY A N 1
ATOM 4369 C CA . GLY A 1 546 ? -14.152 25.540 -5.323 1.00 81.50 546 GLY A CA 1
ATOM 4370 C C . GLY A 1 546 ? -14.121 25.343 -6.846 1.00 81.50 546 GLY A C 1
ATOM 4371 O O . GLY A 1 546 ? -14.740 26.113 -7.577 1.00 81.50 546 GLY A O 1
ATOM 4372 N N . SER A 1 547 ? -13.365 24.353 -7.326 1.00 78.19 547 SER A N 1
ATOM 4373 C CA . SER A 1 547 ? -13.189 24.022 -8.746 1.00 78.19 547 SER A CA 1
ATOM 4374 C C . SER A 1 547 ? -14.112 22.877 -9.187 1.00 78.19 547 SER A C 1
ATOM 4376 O O . SER A 1 547 ? -14.668 22.164 -8.351 1.00 78.19 547 SER A O 1
ATOM 4378 N N . SER A 1 548 ? -14.273 22.681 -10.504 1.00 68.94 548 SER A N 1
ATOM 4379 C CA . SER A 1 548 ? -15.051 21.549 -11.033 1.00 68.94 548 SER A CA 1
ATOM 4380 C C . SER A 1 548 ? -14.441 20.218 -10.598 1.00 68.94 548 SER A C 1
ATOM 4382 O O . SER A 1 548 ? -13.238 19.999 -10.737 1.00 68.94 548 SER A O 1
ATOM 4384 N N . VAL A 1 549 ? -15.293 19.320 -10.108 1.00 71.44 549 VAL A N 1
ATOM 4385 C CA . VAL A 1 549 ? -14.916 17.954 -9.729 1.00 71.44 549 VAL A CA 1
ATOM 4386 C C . VAL A 1 549 ? -14.960 16.979 -10.902 1.00 71.44 549 VAL A C 1
ATOM 4388 O O . VAL A 1 549 ? -14.320 15.937 -10.830 1.00 71.44 549 VAL A O 1
ATOM 4391 N N . ILE A 1 550 ? -15.678 17.310 -11.982 1.00 67.62 550 ILE A N 1
ATOM 4392 C CA . ILE A 1 550 ? -15.777 16.485 -13.192 1.00 67.62 550 ILE A CA 1
ATOM 4393 C C . ILE A 1 550 ? -14.816 17.065 -14.244 1.00 67.62 550 ILE A C 1
ATOM 4395 O O . ILE A 1 550 ? -15.045 18.195 -14.690 1.00 67.62 550 ILE A O 1
ATOM 4399 N N . PRO A 1 551 ? -13.772 16.323 -14.665 1.00 54.97 551 PRO A N 1
ATOM 4400 C CA . PRO A 1 551 ? -12.766 16.816 -15.614 1.00 54.97 551 PRO A CA 1
ATOM 4401 C C . PRO A 1 551 ? -13.321 17.216 -16.996 1.00 54.97 551 PRO A C 1
ATOM 4403 O O . PRO A 1 551 ? -12.766 18.103 -17.636 1.00 54.97 551 PRO A O 1
ATOM 4406 N N . ASP A 1 552 ? -14.447 16.621 -17.415 1.00 57.72 552 ASP A N 1
ATOM 4407 C CA . ASP A 1 552 ? -14.967 16.681 -18.795 1.00 57.72 552 ASP A CA 1
ATOM 4408 C C . ASP A 1 552 ? -16.307 17.431 -18.969 1.00 57.72 552 ASP A C 1
ATOM 4410 O O . ASP A 1 552 ? -16.908 17.382 -20.042 1.00 57.72 552 ASP A O 1
ATOM 4414 N N . GLY A 1 553 ? -16.847 18.080 -17.930 1.00 53.97 553 GLY A N 1
ATOM 4415 C CA . GLY A 1 553 ? -18.112 18.834 -18.044 1.00 53.97 553 GLY A CA 1
ATOM 4416 C C . GLY A 1 553 ? -19.370 17.991 -18.333 1.00 53.97 553 GLY A C 1
ATOM 4417 O O . GLY A 1 553 ? -20.385 18.528 -18.770 1.00 53.97 553 GLY A O 1
ATOM 4418 N N . ARG A 1 554 ? -19.335 16.672 -18.092 1.00 56.88 554 ARG A N 1
ATOM 4419 C CA . ARG A 1 554 ? -20.493 15.762 -18.223 1.00 56.88 554 ARG A CA 1
ATOM 4420 C C . ARG A 1 554 ? -21.317 15.706 -16.932 1.00 56.88 554 ARG A C 1
ATOM 4422 O O . ARG A 1 554 ? -21.391 14.665 -16.284 1.00 56.88 554 ARG A O 1
ATOM 4429 N N . GLU A 1 555 ? -21.898 16.835 -16.540 1.00 54.28 555 GLU A N 1
ATOM 4430 C CA . GLU A 1 555 ? -22.629 16.982 -15.267 1.00 54.28 555 GLU A CA 1
ATOM 4431 C C . GLU A 1 555 ? -23.900 16.107 -15.173 1.00 54.28 555 GLU A C 1
ATOM 4433 O O . GLU A 1 555 ? -24.316 15.754 -14.072 1.00 54.28 555 GLU A O 1
ATOM 4438 N N . ASP A 1 556 ? -24.461 15.668 -16.306 1.00 55.22 556 ASP A N 1
ATOM 4439 C CA . ASP A 1 556 ? -25.757 14.971 -16.377 1.00 55.22 556 ASP A CA 1
ATOM 4440 C C . ASP A 1 556 ? -25.706 13.439 -16.147 1.00 55.22 556 ASP A C 1
ATOM 4442 O O . ASP A 1 556 ? -26.743 12.776 -16.178 1.00 55.22 556 ASP A O 1
ATOM 4446 N N . PHE A 1 557 ? -24.529 12.830 -15.935 1.00 58.31 557 PHE A N 1
ATOM 4447 C CA . PHE A 1 557 ? -24.379 11.362 -16.017 1.00 58.31 557 PHE A CA 1
ATOM 4448 C C . PHE A 1 557 ? -24.936 10.575 -14.814 1.00 58.31 557 PHE A C 1
ATOM 4450 O O . PHE A 1 557 ? -25.355 9.432 -14.976 1.00 58.31 557 PHE A O 1
ATOM 4457 N N . LEU A 1 558 ? -24.947 11.152 -13.607 1.00 60.16 558 LEU A N 1
ATOM 4458 C CA . LEU A 1 558 ? -25.335 10.432 -12.382 1.00 60.16 558 LEU A CA 1
ATOM 4459 C C . LEU A 1 558 ? -26.784 10.678 -11.931 1.00 60.16 558 LEU A C 1
ATOM 4461 O O . LEU A 1 558 ? -27.215 10.054 -10.962 1.00 60.16 558 LEU A O 1
ATOM 4465 N N . GLY A 1 559 ? -27.538 11.557 -12.603 1.00 55.97 559 GLY A N 1
ATOM 4466 C CA . GLY A 1 559 ? -28.921 11.928 -12.250 1.00 55.97 559 GLY A CA 1
ATOM 4467 C C . GLY A 1 559 ? -29.058 12.751 -10.957 1.00 55.97 559 GLY A C 1
ATOM 4468 O O . GLY A 1 559 ? -29.886 13.657 -10.891 1.00 55.97 559 GLY A O 1
ATOM 4469 N N . ASP A 1 560 ? -28.196 12.497 -9.972 1.00 62.59 560 ASP A N 1
ATOM 4470 C CA . ASP A 1 560 ? -28.013 13.280 -8.756 1.00 62.59 560 ASP A CA 1
ATOM 4471 C C . ASP A 1 560 ? -26.779 14.184 -8.917 1.00 62.59 560 ASP A C 1
ATOM 4473 O O . ASP A 1 560 ? -25.670 13.701 -9.154 1.00 62.59 560 ASP A O 1
ATOM 4477 N N . GLY A 1 561 ? -26.959 15.503 -8.801 1.00 67.12 561 GLY A N 1
ATOM 4478 C CA . GLY A 1 561 ? -25.850 16.466 -8.846 1.00 67.12 561 GLY A CA 1
ATOM 4479 C C . GLY A 1 561 ? -24.848 16.298 -7.687 1.00 67.12 561 GLY A C 1
ATOM 4480 O O . GLY A 1 561 ? -25.108 15.545 -6.744 1.00 67.12 561 GLY A O 1
ATOM 4481 N N . PRO A 1 562 ? -23.708 17.020 -7.712 1.00 76.75 562 PRO A N 1
ATOM 4482 C CA . PRO A 1 562 ? -22.698 16.936 -6.659 1.00 76.75 562 PRO A CA 1
ATOM 4483 C C . PRO A 1 562 ? -23.278 17.272 -5.272 1.00 76.75 562 PRO A C 1
ATOM 4485 O O . PRO A 1 562 ? -24.255 18.030 -5.178 1.00 76.75 562 PRO A O 1
ATOM 4488 N N . PRO A 1 563 ? -22.677 16.756 -4.179 1.00 82.69 563 PRO A N 1
ATOM 4489 C CA . PRO A 1 563 ? -23.129 17.047 -2.824 1.00 82.69 563 PRO A CA 1
ATOM 4490 C C . PRO A 1 563 ? -23.236 18.557 -2.582 1.00 82.69 563 PRO A C 1
ATOM 4492 O O . PRO A 1 563 ? -22.308 19.310 -2.865 1.00 82.69 563 PRO A O 1
ATOM 4495 N N . LYS A 1 564 ? -24.375 19.004 -2.037 1.00 78.38 564 LYS A N 1
ATOM 4496 C CA . LYS A 1 564 ? -24.623 20.424 -1.703 1.00 78.38 564 LYS A CA 1
ATOM 4497 C C . LYS A 1 564 ? -23.991 20.857 -0.375 1.00 78.38 564 LYS A C 1
ATOM 4499 O O . LYS A 1 564 ? -24.070 22.028 -0.011 1.00 78.38 564 LYS A O 1
ATOM 4504 N N . VAL A 1 565 ? -23.420 19.912 0.367 1.00 76.62 565 VAL A N 1
ATOM 4505 C CA . VAL A 1 565 ? -22.748 20.140 1.650 1.00 76.62 565 VAL A CA 1
ATOM 4506 C C . VAL A 1 565 ? -21.273 20.477 1.431 1.00 76.62 565 VAL A C 1
ATOM 4508 O O . VAL A 1 565 ? -20.687 20.105 0.422 1.00 76.62 565 VAL A O 1
ATOM 4511 N N . VAL A 1 566 ? -20.666 21.200 2.374 1.00 82.69 566 VAL A N 1
ATOM 4512 C CA . VAL A 1 566 ? -19.231 21.526 2.326 1.00 82.69 566 VAL A CA 1
ATOM 4513 C C . VAL A 1 566 ? -18.402 20.311 2.747 1.00 82.69 566 VAL A C 1
ATOM 4515 O O . VAL A 1 566 ? -18.691 19.698 3.778 1.00 82.69 566 VAL A O 1
ATOM 4518 N N . LEU A 1 567 ? -17.326 20.023 2.008 1.00 87.31 567 LEU A N 1
ATOM 4519 C CA . LEU A 1 567 ? -16.356 18.989 2.368 1.00 87.31 567 LEU A CA 1
ATOM 4520 C C . LEU A 1 567 ? -15.581 19.375 3.636 1.00 87.31 567 LEU A C 1
ATOM 4522 O O . LEU A 1 567 ? -14.796 20.323 3.650 1.00 87.31 567 LEU A O 1
ATOM 4526 N N . ASN A 1 568 ? -15.790 18.612 4.704 1.00 83.81 568 ASN A N 1
ATOM 4527 C CA . ASN A 1 568 ? -15.083 18.719 5.978 1.00 83.81 568 ASN A CA 1
ATOM 4528 C C . ASN A 1 568 ? -15.082 17.353 6.687 1.00 83.81 568 ASN A C 1
ATOM 4530 O O . ASN A 1 568 ? -15.680 16.400 6.192 1.00 83.81 568 ASN A O 1
ATOM 4534 N N . SER A 1 569 ? -14.441 17.247 7.855 1.00 78.62 569 SER A N 1
ATOM 4535 C CA . SER A 1 569 ? -14.323 15.975 8.580 1.00 78.62 569 SER A CA 1
ATOM 4536 C C . SER A 1 569 ? -15.660 15.377 9.047 1.00 78.62 569 SER A C 1
ATOM 4538 O O . SER A 1 569 ? -15.715 14.177 9.306 1.00 78.62 569 SER A O 1
ATOM 4540 N N . ARG A 1 570 ? -16.743 16.163 9.121 1.00 73.81 570 ARG A N 1
ATOM 4541 C CA . ARG A 1 570 ? -18.080 15.696 9.525 1.00 73.81 570 ARG A CA 1
ATOM 4542 C C . ARG A 1 570 ? -18.927 15.178 8.370 1.00 73.81 570 ARG A C 1
ATOM 4544 O O . ARG A 1 570 ? -19.623 14.198 8.579 1.00 73.81 570 ARG A O 1
ATOM 4551 N N . ASN A 1 571 ? -18.836 15.803 7.193 1.00 78.31 571 ASN A N 1
ATOM 4552 C CA . ASN A 1 571 ? -19.687 15.504 6.028 1.00 78.31 571 ASN A CA 1
ATOM 4553 C C . ASN A 1 571 ? -18.917 14.836 4.873 1.00 78.31 571 ASN A C 1
ATOM 4555 O O . ASN A 1 571 ? -19.385 14.790 3.735 1.00 78.31 571 ASN A O 1
ATOM 4559 N N . PHE A 1 572 ? -17.691 14.366 5.120 1.00 88.38 572 PHE A N 1
ATOM 4560 C CA . PHE A 1 572 ? -16.842 13.806 4.068 1.00 88.38 572 PHE A CA 1
ATOM 4561 C C . PHE A 1 572 ? -17.459 12.577 3.386 1.00 88.38 572 PHE A C 1
ATOM 4563 O O . PHE A 1 572 ? -17.127 12.328 2.231 1.00 88.38 572 PHE A O 1
ATOM 4570 N N . LEU A 1 573 ? -18.346 11.815 4.044 1.00 88.69 573 LEU A N 1
ATOM 4571 C CA . LEU A 1 573 ? -18.932 10.625 3.423 1.00 88.69 573 LEU A CA 1
ATOM 4572 C C . LEU A 1 573 ? -19.883 10.959 2.276 1.00 88.69 573 LEU A C 1
ATOM 4574 O O . LEU A 1 573 ? -19.882 10.224 1.294 1.00 88.69 573 LEU A O 1
ATOM 4578 N N . ASP A 1 574 ? -20.613 12.079 2.326 1.00 85.75 574 ASP A N 1
ATOM 4579 C CA . ASP A 1 574 ? -21.441 12.526 1.193 1.00 85.75 574 ASP A CA 1
ATOM 4580 C C . ASP A 1 574 ? -20.584 12.693 -0.073 1.00 85.75 574 ASP A C 1
ATOM 4582 O O . ASP A 1 574 ? -20.957 12.284 -1.175 1.00 85.75 574 ASP A O 1
ATOM 4586 N N . HIS A 1 575 ? -19.376 13.218 0.120 1.00 89.75 575 HIS A N 1
ATOM 4587 C CA . HIS A 1 575 ? -18.363 13.359 -0.913 1.00 89.75 575 HIS A CA 1
ATOM 4588 C C . HIS A 1 575 ? -17.712 12.031 -1.300 1.00 89.75 575 HIS A C 1
ATOM 4590 O O . HIS A 1 575 ? -17.560 11.784 -2.490 1.00 89.75 575 HIS A O 1
ATOM 4596 N N . VAL A 1 576 ? -17.359 11.159 -0.347 1.00 91.44 576 VAL A N 1
ATOM 4597 C CA . VAL A 1 576 ? -16.785 9.832 -0.640 1.00 91.44 576 VAL A CA 1
ATOM 4598 C C . VAL A 1 576 ? -17.760 8.986 -1.451 1.00 91.44 576 VAL A C 1
ATOM 4600 O O . VAL A 1 576 ? -17.339 8.367 -2.422 1.00 91.44 576 VAL A O 1
ATOM 4603 N N . PHE A 1 577 ? -19.053 8.968 -1.116 1.00 89.00 577 PHE A N 1
ATOM 4604 C CA . PHE A 1 577 ? -20.050 8.207 -1.872 1.00 89.00 577 PHE A CA 1
ATOM 4605 C C . PHE A 1 577 ? -20.211 8.733 -3.297 1.00 89.00 577 PHE A C 1
ATOM 4607 O O . PHE A 1 577 ? -20.206 7.948 -4.243 1.00 89.00 577 PHE A O 1
ATOM 4614 N N . TYR A 1 578 ? -20.312 10.054 -3.464 1.00 88.25 578 TYR A N 1
ATOM 4615 C CA . TYR A 1 578 ? -20.394 10.662 -4.790 1.00 88.25 578 TYR A CA 1
ATOM 4616 C C . TYR A 1 578 ? -19.117 10.425 -5.610 1.00 88.25 578 TYR A C 1
ATOM 4618 O O . TYR A 1 578 ? -19.188 10.001 -6.761 1.00 88.25 578 TYR A O 1
ATOM 4626 N N . PHE A 1 579 ? -17.947 10.623 -5.000 1.00 90.25 579 PHE A N 1
ATOM 4627 C CA . PHE A 1 579 ? -16.651 10.329 -5.605 1.00 90.25 579 PHE A CA 1
ATOM 4628 C C . PHE A 1 579 ? -16.527 8.861 -6.013 1.00 90.25 579 PHE A C 1
ATOM 4630 O O . PHE A 1 579 ? -16.084 8.592 -7.119 1.00 90.25 579 PHE A O 1
ATOM 4637 N N . THR A 1 580 ? -16.941 7.920 -5.163 1.00 88.44 580 THR A N 1
ATOM 4638 C CA . THR A 1 580 ? -16.846 6.482 -5.460 1.00 88.44 580 THR A CA 1
ATOM 4639 C C . THR A 1 580 ? -17.666 6.144 -6.705 1.00 88.44 580 THR A C 1
ATOM 4641 O O . THR A 1 580 ? -17.147 5.501 -7.607 1.00 88.44 580 THR A O 1
ATOM 4644 N N . LYS A 1 581 ? -18.886 6.694 -6.845 1.00 85.69 581 LYS A N 1
ATOM 4645 C CA . LYS A 1 581 ? -19.683 6.554 -8.080 1.00 85.69 581 LYS A CA 1
ATOM 4646 C C . LYS A 1 581 ? -18.947 7.087 -9.317 1.00 85.69 581 LYS A C 1
ATOM 4648 O O . LYS A 1 581 ? -19.001 6.464 -10.373 1.00 85.69 581 LYS A O 1
ATOM 4653 N N . LEU A 1 582 ? -18.272 8.235 -9.205 1.00 82.44 582 LEU A N 1
ATOM 4654 C CA . LEU A 1 582 ? -17.472 8.802 -10.299 1.00 82.44 582 LEU A CA 1
ATOM 4655 C C . LEU A 1 582 ? -16.240 7.945 -10.619 1.00 82.44 582 LEU A C 1
ATOM 4657 O O . LEU A 1 582 ? -15.914 7.732 -11.786 1.00 82.44 582 LEU A O 1
ATOM 4661 N N . TYR A 1 583 ? -15.554 7.462 -9.589 1.00 82.94 583 TYR A N 1
ATOM 4662 C CA . TYR A 1 583 ? -14.381 6.610 -9.708 1.00 82.94 583 TYR A CA 1
ATOM 4663 C C . TYR A 1 583 ? -14.731 5.287 -10.402 1.00 82.94 583 TYR A C 1
ATOM 4665 O O . TYR A 1 583 ? -14.100 4.946 -11.400 1.00 82.94 583 TYR A O 1
ATOM 4673 N N . ASP A 1 584 ? -15.801 4.620 -9.965 1.00 79.75 584 ASP A N 1
ATOM 4674 C CA . ASP A 1 584 ? -16.288 3.362 -10.544 1.00 79.75 584 ASP A CA 1
ATOM 4675 C C . ASP A 1 584 ? -16.810 3.544 -11.980 1.00 79.75 584 ASP A C 1
ATOM 4677 O O . ASP A 1 584 ? -16.673 2.656 -12.824 1.00 79.75 584 ASP A O 1
ATOM 4681 N N . ALA A 1 585 ? -17.362 4.721 -12.295 1.00 76.62 585 ALA A N 1
ATOM 4682 C CA . ALA A 1 585 ? -17.742 5.101 -13.655 1.00 76.62 585 ALA A CA 1
ATOM 4683 C C . ALA A 1 585 ? -16.541 5.479 -14.551 1.00 76.62 585 ALA A C 1
ATOM 4685 O O . ALA A 1 585 ? -16.724 5.725 -15.743 1.00 76.62 585 ALA A O 1
ATOM 4686 N N . GLY A 1 586 ? -15.317 5.504 -14.009 1.00 71.50 586 GLY A N 1
ATOM 4687 C CA . GLY A 1 586 ? -14.082 5.735 -14.757 1.00 71.50 586 GLY A CA 1
ATOM 4688 C C . GLY A 1 586 ? -13.701 7.204 -14.956 1.00 71.50 586 GLY A C 1
ATOM 4689 O O . GLY A 1 586 ? -12.767 7.481 -15.698 1.00 71.50 586 GLY A O 1
ATOM 4690 N N . PHE A 1 587 ? -14.340 8.167 -14.282 1.00 71.31 587 PHE A N 1
ATOM 4691 C CA . PHE A 1 587 ? -14.018 9.600 -14.448 1.00 71.31 587 PHE A CA 1
ATOM 4692 C C . PHE A 1 587 ? -12.600 9.987 -13.996 1.00 71.31 587 PHE A C 1
ATOM 4694 O O . PHE A 1 587 ? -12.123 11.074 -14.316 1.00 71.31 587 PHE A O 1
ATOM 4701 N N . TYR A 1 588 ? -11.924 9.103 -13.263 1.00 71.25 588 TYR A N 1
ATOM 4702 C CA . TYR A 1 588 ? -10.552 9.288 -12.791 1.00 71.25 588 TYR A CA 1
ATOM 4703 C C . TYR A 1 588 ? -9.585 8.219 -13.326 1.00 71.25 588 TYR A C 1
ATOM 4705 O O . TYR A 1 588 ? -8.460 8.116 -12.839 1.00 71.25 588 TYR A O 1
ATOM 4713 N N . SER A 1 589 ? -9.980 7.442 -14.344 1.00 55.16 589 SER A N 1
ATOM 4714 C CA . SER A 1 589 ? -9.152 6.364 -14.910 1.00 55.16 589 SER A CA 1
ATOM 4715 C C . SER A 1 589 ? -7.867 6.860 -15.583 1.00 55.16 589 SER A C 1
ATOM 4717 O O . SER A 1 589 ? -6.931 6.093 -15.755 1.00 55.16 589 SER A O 1
ATOM 4719 N N . GLU A 1 590 ? -7.781 8.142 -15.950 1.00 48.50 590 GLU A N 1
ATOM 4720 C CA . GLU A 1 590 ? -6.550 8.734 -16.497 1.00 48.50 590 GLU A CA 1
ATOM 4721 C C . GLU A 1 590 ? -5.510 9.100 -15.420 1.00 48.50 590 GLU A C 1
ATOM 4723 O O . GLU A 1 590 ? -4.343 9.347 -15.738 1.00 48.50 590 GLU A O 1
ATOM 4728 N N . LEU A 1 591 ? -5.909 9.132 -14.141 1.00 47.88 591 LEU A N 1
ATOM 4729 C CA . LEU A 1 591 ? -5.018 9.420 -13.010 1.00 47.88 591 LEU A CA 1
ATOM 4730 C C . LEU A 1 591 ? -4.329 8.161 -12.469 1.00 47.88 591 LEU A C 1
ATOM 4732 O O . LEU A 1 591 ? -3.239 8.274 -11.914 1.00 47.88 591 LEU A O 1
ATOM 4736 N N . SER A 1 592 ? -4.892 6.966 -12.690 1.00 38.91 592 SER A N 1
ATOM 4737 C CA . SER A 1 592 ? -4.321 5.685 -12.233 1.00 38.91 592 SER A CA 1
ATOM 4738 C C . SER A 1 592 ? -2.980 5.324 -12.895 1.00 38.91 592 SER A C 1
ATOM 4740 O O . SER A 1 592 ? -2.297 4.403 -12.449 1.00 38.91 592 SER A O 1
ATOM 4742 N N . HIS A 1 593 ? -2.571 6.064 -13.934 1.00 33.47 593 HIS A N 1
ATOM 4743 C CA . HIS A 1 593 ? -1.345 5.827 -14.702 1.00 33.47 593 HIS A CA 1
ATOM 4744 C C . HIS A 1 593 ? -0.373 7.011 -14.757 1.00 33.47 593 HIS A C 1
ATOM 4746 O O . HIS A 1 593 ? 0.577 6.979 -15.545 1.00 33.47 593 HIS A O 1
ATOM 4752 N N . ARG A 1 594 ? -0.549 8.039 -13.918 1.00 35.31 594 ARG A N 1
ATOM 4753 C CA . ARG A 1 594 ? 0.435 9.122 -13.796 1.00 35.31 594 ARG A CA 1
ATOM 4754 C C . ARG A 1 594 ? 1.277 8.935 -12.530 1.00 35.31 594 ARG A C 1
ATOM 4756 O O . ARG A 1 594 ? 0.905 9.461 -11.486 1.00 35.31 594 ARG A O 1
ATOM 4763 N N . PRO A 1 595 ? 2.436 8.247 -12.584 1.00 35.91 595 PRO A N 1
ATOM 4764 C CA . PRO A 1 595 ? 3.491 8.601 -11.646 1.00 35.91 595 PRO A CA 1
ATOM 4765 C C . PRO A 1 595 ? 3.750 10.105 -11.811 1.00 35.91 595 PRO A C 1
ATOM 4767 O O . PRO A 1 595 ? 3.740 10.599 -12.936 1.00 35.91 595 PRO A O 1
ATOM 4770 N N . ASP A 1 596 ? 3.906 10.835 -10.709 1.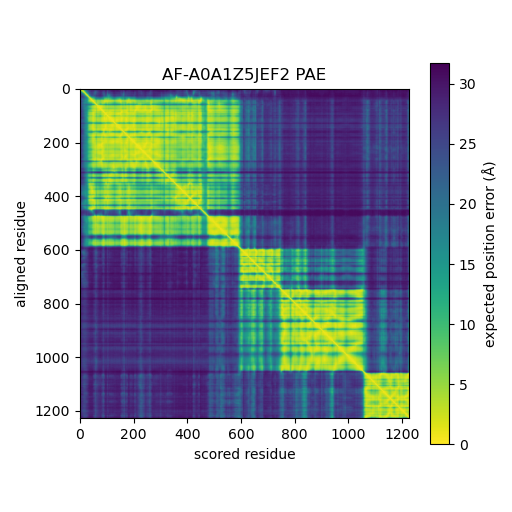00 42.31 596 ASP A N 1
ATOM 4771 C CA . ASP A 1 596 ? 4.129 12.287 -10.693 1.00 42.31 596 ASP A CA 1
ATOM 4772 C C . ASP A 1 596 ? 5.381 12.625 -11.548 1.00 42.31 596 ASP A C 1
ATOM 4774 O O . ASP A 1 596 ? 6.529 12.487 -11.125 1.00 42.31 596 ASP A O 1
ATOM 4778 N N . GLU A 1 597 ? 5.168 12.931 -12.834 1.00 45.75 597 GLU A N 1
ATOM 4779 C CA . GLU A 1 597 ? 6.188 12.948 -13.898 1.00 45.75 597 GLU A CA 1
ATOM 4780 C C . GLU A 1 597 ? 6.827 14.355 -14.069 1.00 45.75 597 GLU A C 1
ATOM 4782 O O . GLU A 1 597 ? 7.450 14.631 -15.101 1.00 45.75 597 GLU A O 1
ATOM 4787 N N . SER A 1 598 ? 6.692 15.265 -13.089 1.00 50.09 598 SER A N 1
ATOM 4788 C CA . SER A 1 598 ? 7.135 16.676 -13.182 1.00 50.09 598 SER A CA 1
ATOM 4789 C C . SER A 1 598 ? 8.400 17.052 -12.397 1.00 50.09 598 SER A C 1
ATOM 4791 O O . SER A 1 598 ? 8.808 18.211 -12.458 1.00 50.09 598 SER A O 1
ATOM 4793 N N . GLY A 1 599 ? 9.034 16.118 -11.681 1.00 56.88 599 GLY A N 1
ATOM 4794 C CA . GLY A 1 599 ? 10.219 16.418 -10.864 1.00 56.88 599 GLY A CA 1
ATOM 4795 C C . GLY A 1 599 ? 11.371 17.029 -11.677 1.00 56.88 599 GLY A C 1
ATOM 4796 O O . GLY A 1 599 ? 11.789 16.467 -12.695 1.00 56.88 599 GLY A O 1
ATOM 4797 N N . SER A 1 600 ? 11.895 18.171 -11.223 1.00 66.31 600 SER A N 1
ATOM 4798 C CA . SER A 1 600 ? 12.941 18.940 -11.913 1.00 66.31 600 SER A CA 1
ATOM 4799 C C . SER A 1 600 ? 14.367 18.545 -11.502 1.00 66.31 600 SER A C 1
ATOM 4801 O O . SER A 1 600 ? 15.332 19.051 -12.066 1.00 66.31 600 SER A O 1
ATOM 4803 N N . PHE A 1 601 ? 14.522 17.588 -10.582 1.00 77.00 601 PHE A N 1
ATOM 4804 C CA . PHE A 1 601 ? 15.796 16.960 -10.215 1.00 77.00 601 PHE A CA 1
ATOM 4805 C C . PHE A 1 601 ? 15.825 15.479 -10.613 1.00 77.00 601 PHE A C 1
ATOM 4807 O O . PHE A 1 601 ? 14.806 14.787 -10.568 1.00 77.00 601 PHE A O 1
ATOM 4814 N N . ARG A 1 602 ? 17.008 14.984 -10.994 1.00 76.19 602 ARG A N 1
ATOM 4815 C CA . ARG A 1 602 ? 17.264 13.577 -11.336 1.00 76.19 602 ARG A CA 1
ATOM 4816 C C . ARG A 1 602 ? 18.564 13.117 -10.695 1.00 76.19 602 ARG A C 1
ATOM 4818 O O . ARG A 1 602 ? 19.579 13.803 -10.790 1.00 76.19 602 ARG A O 1
ATOM 4825 N N . GLY A 1 603 ? 18.538 11.929 -10.102 1.00 80.69 603 GLY A N 1
ATOM 4826 C CA . GLY A 1 603 ? 19.652 11.366 -9.348 1.00 80.69 603 GLY A CA 1
ATOM 4827 C C . GLY A 1 603 ? 19.413 11.416 -7.845 1.00 80.69 603 GLY A C 1
ATOM 4828 O O . GLY A 1 603 ? 18.275 11.335 -7.383 1.00 80.69 603 GLY A O 1
ATOM 4829 N N . LEU A 1 604 ? 20.498 11.497 -7.079 1.00 88.62 604 LEU A N 1
ATOM 4830 C CA . LEU A 1 604 ? 20.459 11.442 -5.620 1.00 88.62 604 LEU A CA 1
ATOM 4831 C C . LEU A 1 604 ? 21.111 12.690 -5.028 1.00 88.62 604 LEU A C 1
ATOM 4833 O O . LEU A 1 604 ? 22.298 12.935 -5.245 1.00 88.62 604 LEU A O 1
ATOM 4837 N N . PHE A 1 605 ? 20.343 13.449 -4.255 1.00 91.25 605 PHE A N 1
ATOM 4838 C CA . PHE A 1 605 ? 20.829 14.593 -3.499 1.00 91.25 605 PHE A CA 1
ATOM 4839 C C . PHE A 1 605 ? 20.951 14.215 -2.023 1.00 91.25 605 PHE A C 1
ATOM 4841 O O . PHE A 1 605 ? 19.978 13.791 -1.416 1.00 91.25 605 PHE A O 1
ATOM 4848 N N . ILE A 1 606 ? 22.137 14.327 -1.435 1.00 93.31 606 ILE A N 1
ATOM 4849 C CA . ILE A 1 606 ? 22.407 13.875 -0.065 1.00 93.31 606 ILE A CA 1
ATOM 4850 C C . ILE A 1 606 ? 22.557 15.086 0.850 1.00 93.31 606 ILE A C 1
ATOM 4852 O O . ILE A 1 606 ? 23.461 15.898 0.670 1.00 93.31 606 ILE A O 1
ATOM 4856 N N . VAL A 1 607 ? 21.713 15.184 1.867 1.00 91.94 607 VAL A N 1
ATOM 4857 C CA . VAL A 1 607 ? 21.763 16.219 2.898 1.00 91.94 607 VAL A CA 1
ATOM 4858 C C . VAL A 1 607 ? 22.429 15.652 4.143 1.00 91.94 607 VAL A C 1
ATOM 4860 O O . VAL A 1 607 ? 21.839 14.849 4.858 1.00 91.94 607 VAL A O 1
ATOM 4863 N N . VAL A 1 608 ? 23.665 16.073 4.418 1.00 90.94 608 VAL A N 1
ATOM 4864 C CA . VAL A 1 608 ? 24.395 15.690 5.633 1.00 90.94 608 VAL A CA 1
ATOM 4865 C C . VAL A 1 608 ? 24.292 16.821 6.650 1.00 90.94 608 VAL A C 1
ATOM 4867 O O . VAL A 1 608 ? 24.905 17.875 6.472 1.00 90.94 608 VAL A O 1
ATOM 4870 N N . GLY A 1 609 ? 23.521 16.593 7.712 1.00 88.31 609 GLY A N 1
ATOM 4871 C CA . GLY A 1 609 ? 23.264 17.554 8.783 1.00 88.31 609 GLY A CA 1
ATOM 4872 C C . GLY A 1 609 ? 23.800 17.114 10.153 1.00 88.31 609 GLY A C 1
ATOM 4873 O O . GLY A 1 609 ? 24.292 15.990 10.312 1.00 88.31 609 GLY A O 1
ATOM 4874 N N . PRO A 1 610 ? 23.715 17.995 11.168 1.00 82.19 610 PRO A N 1
ATOM 4875 C CA . PRO A 1 610 ? 24.149 17.689 12.530 1.00 82.19 610 PRO A CA 1
ATOM 4876 C C . PRO A 1 610 ? 23.358 16.521 13.137 1.00 82.19 610 PRO A C 1
ATOM 4878 O O . PRO A 1 610 ? 23.953 15.589 13.675 1.00 82.19 610 PRO A O 1
ATOM 4881 N N . ASP A 1 611 ? 22.039 16.534 12.974 1.00 80.88 611 ASP A N 1
ATOM 4882 C CA . ASP A 1 611 ? 21.073 15.538 13.441 1.00 80.88 611 ASP A CA 1
ATOM 4883 C C . ASP A 1 611 ? 20.014 15.270 12.359 1.00 80.88 611 ASP A C 1
ATOM 4885 O O . ASP A 1 611 ? 19.902 16.017 11.382 1.00 80.88 611 ASP A O 1
ATOM 4889 N N . ALA A 1 612 ? 19.267 14.178 12.518 1.00 75.88 612 ALA A N 1
ATOM 4890 C CA . ALA A 1 612 ? 18.258 13.715 11.574 1.00 75.88 612 ALA A CA 1
ATOM 4891 C C . ALA A 1 612 ? 17.153 14.750 11.368 1.00 75.88 612 ALA A C 1
ATOM 4893 O O . ALA A 1 612 ? 16.739 14.963 10.241 1.00 75.88 612 ALA A O 1
ATOM 4894 N N . VAL A 1 613 ? 16.728 15.444 12.427 1.00 75.50 613 VAL A N 1
ATOM 4895 C CA . VAL A 1 613 ? 15.657 16.449 12.349 1.00 75.50 613 VAL A CA 1
ATOM 4896 C C . VAL A 1 613 ? 16.070 17.597 11.430 1.00 75.50 613 VAL A C 1
ATOM 4898 O O . VAL A 1 613 ? 15.344 17.957 10.506 1.00 75.50 613 VAL A O 1
ATOM 4901 N N . SER A 1 614 ? 17.274 18.126 11.638 1.00 76.75 614 SER A N 1
ATOM 4902 C CA . SER A 1 614 ? 17.836 19.213 10.839 1.00 76.75 614 SER A CA 1
ATOM 4903 C C . SER A 1 614 ? 18.103 18.783 9.394 1.00 76.75 614 SER A C 1
ATOM 4905 O O . SER A 1 614 ? 17.827 19.534 8.459 1.00 76.75 614 SER A O 1
ATOM 4907 N N . ALA A 1 615 ? 18.628 17.569 9.197 1.00 82.00 615 ALA A N 1
ATOM 4908 C CA . ALA A 1 615 ? 18.886 17.020 7.868 1.00 82.00 615 ALA A CA 1
ATOM 4909 C C . ALA A 1 615 ? 17.587 16.753 7.089 1.00 82.00 615 ALA A C 1
ATOM 4911 O O . ALA A 1 615 ? 17.519 17.082 5.906 1.00 82.00 615 ALA A O 1
ATOM 4912 N N . SER A 1 616 ? 16.558 16.202 7.740 1.00 80.75 616 SER A N 1
ATOM 4913 C CA . SER A 1 616 ? 15.249 15.940 7.135 1.00 80.75 616 SER A CA 1
ATOM 4914 C C . SER A 1 616 ? 14.538 17.237 6.765 1.00 80.75 616 SER A C 1
ATOM 4916 O O . SER A 1 616 ? 14.048 17.331 5.650 1.00 80.75 616 SER A O 1
ATOM 4918 N N . ALA A 1 617 ? 14.572 18.272 7.612 1.00 74.69 617 ALA A N 1
ATOM 4919 C CA . ALA A 1 617 ? 13.947 19.559 7.293 1.00 74.69 617 ALA A CA 1
ATOM 4920 C C . ALA A 1 617 ? 14.522 20.187 6.008 1.00 74.69 617 ALA A C 1
ATOM 4922 O O . ALA A 1 617 ? 13.781 20.627 5.129 1.00 74.69 617 ALA A O 1
ATOM 4923 N N . VAL A 1 618 ? 15.853 20.184 5.863 1.00 78.19 618 VAL A N 1
ATOM 4924 C CA . VAL A 1 618 ? 16.520 20.675 4.646 1.00 78.19 618 VAL A CA 1
ATOM 4925 C C . VAL A 1 618 ? 16.243 19.753 3.453 1.00 78.19 618 VAL A C 1
ATOM 4927 O O . VAL A 1 618 ? 16.037 20.241 2.343 1.00 78.19 618 VAL A O 1
ATOM 4930 N N . ALA A 1 619 ? 16.194 18.434 3.662 1.00 83.88 619 ALA A N 1
ATOM 4931 C CA . ALA A 1 619 ? 15.847 17.477 2.613 1.00 83.88 619 ALA A CA 1
ATOM 4932 C C . ALA A 1 619 ? 14.411 17.665 2.096 1.00 83.88 619 ALA A C 1
ATOM 4934 O O . ALA A 1 619 ? 14.219 17.700 0.883 1.00 83.88 619 ALA A O 1
ATOM 4935 N N . ASP A 1 620 ? 13.435 17.853 2.988 1.00 75.19 620 ASP A N 1
ATOM 4936 C CA . ASP A 1 620 ? 12.029 18.125 2.663 1.00 75.19 620 ASP A CA 1
ATOM 4937 C C . ASP A 1 620 ? 11.891 19.442 1.888 1.00 75.19 620 ASP A C 1
ATOM 4939 O O . ASP A 1 620 ? 11.185 19.521 0.882 1.00 75.19 620 ASP A O 1
ATOM 4943 N N . PHE A 1 621 ? 12.616 20.481 2.310 1.00 76.94 621 PHE A N 1
ATOM 4944 C CA . PHE A 1 621 ? 12.635 21.758 1.603 1.00 76.94 621 PHE A CA 1
ATOM 4945 C C . PHE A 1 621 ? 13.169 21.615 0.171 1.00 76.94 621 PHE A C 1
ATOM 4947 O O . PHE A 1 621 ? 12.529 22.075 -0.774 1.00 76.94 621 PHE A O 1
ATOM 4954 N N . LEU A 1 622 ? 14.310 20.945 -0.014 1.00 78.88 622 LEU A N 1
ATOM 4955 C CA . LEU A 1 622 ? 14.899 20.732 -1.340 1.00 78.88 622 LEU A CA 1
ATOM 4956 C C . LEU A 1 622 ? 14.037 19.821 -2.222 1.00 78.88 622 LEU A C 1
ATOM 4958 O O . LEU A 1 622 ? 13.877 20.088 -3.413 1.00 78.88 622 LEU A O 1
ATOM 4962 N N . ALA A 1 623 ? 13.431 18.789 -1.633 1.00 76.88 623 ALA A N 1
ATOM 4963 C CA . ALA A 1 623 ? 12.471 17.920 -2.303 1.00 76.88 623 ALA A CA 1
ATOM 4964 C C . ALA A 1 623 ? 11.300 18.714 -2.906 1.00 76.88 623 ALA A C 1
ATOM 4966 O O . ALA A 1 623 ? 10.938 18.501 -4.067 1.00 76.88 623 ALA A O 1
ATOM 4967 N N . ASN A 1 624 ? 10.773 19.682 -2.152 1.00 69.69 624 ASN A N 1
ATOM 4968 C CA . ASN A 1 624 ? 9.702 20.570 -2.600 1.00 69.69 624 ASN A CA 1
ATOM 4969 C C . ASN A 1 624 ? 10.157 21.539 -3.706 1.00 69.69 624 ASN A C 1
ATOM 4971 O O . ASN A 1 624 ? 9.421 21.741 -4.671 1.00 69.69 624 ASN A O 1
ATOM 4975 N N . GLN A 1 625 ? 11.372 22.098 -3.614 1.00 73.50 625 GLN A N 1
ATOM 4976 C CA . GLN A 1 625 ? 11.917 23.000 -4.644 1.00 73.50 625 GLN A CA 1
ATOM 4977 C C . GLN A 1 625 ? 12.060 22.317 -6.012 1.00 73.50 625 GLN A C 1
ATOM 4979 O O . GLN A 1 625 ? 11.868 22.951 -7.049 1.00 73.50 625 GLN A O 1
ATOM 4984 N N . TRP A 1 626 ? 12.336 21.011 -6.035 1.00 74.31 626 TRP A N 1
ATOM 4985 C CA . TRP A 1 626 ? 12.438 20.241 -7.276 1.00 74.31 626 TRP A CA 1
ATOM 4986 C C . TRP A 1 626 ? 11.123 19.613 -7.753 1.00 74.31 626 TRP A C 1
ATOM 4988 O O . TRP A 1 626 ? 11.140 18.596 -8.451 1.00 74.31 626 TRP A O 1
ATOM 4998 N N . CYS A 1 627 ? 9.988 20.229 -7.409 1.00 57.84 627 CYS A N 1
ATOM 4999 C CA . CYS A 1 627 ? 8.650 19.770 -7.787 1.00 57.84 627 CYS A CA 1
ATOM 5000 C C . CYS A 1 627 ? 8.403 18.305 -7.374 1.00 57.84 627 CYS A C 1
ATOM 5002 O O . CYS A 1 627 ? 8.008 17.486 -8.206 1.00 57.84 627 CYS A O 1
ATOM 5004 N N . SER A 1 628 ? 8.653 18.005 -6.091 1.00 56.00 628 SER A N 1
ATOM 5005 C CA . SER A 1 628 ? 8.409 16.715 -5.419 1.00 56.00 628 SER A CA 1
ATOM 5006 C C . SER A 1 628 ? 9.446 15.615 -5.687 1.00 56.00 628 SER A C 1
ATOM 5008 O O . SER A 1 628 ? 9.091 14.455 -5.909 1.00 56.00 628 SER A O 1
ATOM 5010 N N . ALA A 1 629 ? 10.746 15.935 -5.627 1.00 64.69 629 ALA A N 1
ATOM 5011 C CA . ALA A 1 629 ? 11.764 14.883 -5.529 1.00 64.69 629 ALA A CA 1
ATOM 5012 C C . ALA A 1 629 ? 11.504 14.022 -4.274 1.00 64.69 629 ALA A C 1
ATOM 5014 O O . ALA A 1 629 ? 11.176 14.534 -3.207 1.00 64.69 629 ALA A O 1
ATOM 5015 N N . LYS A 1 630 ? 11.610 12.698 -4.388 1.00 76.69 630 LYS A N 1
ATOM 5016 C CA . LYS A 1 630 ? 11.184 11.765 -3.336 1.00 76.69 630 LYS A CA 1
ATOM 5017 C C . LYS A 1 630 ? 12.142 11.785 -2.149 1.00 76.69 630 LYS A C 1
ATOM 5019 O O . LYS A 1 630 ? 13.356 11.656 -2.314 1.00 76.69 630 LYS A O 1
ATOM 5024 N N . ARG A 1 631 ? 11.603 11.902 -0.938 1.00 83.00 631 ARG A N 1
ATOM 5025 C CA . ARG A 1 631 ? 12.409 11.944 0.283 1.00 83.00 631 ARG A CA 1
ATOM 5026 C C . ARG A 1 631 ? 12.833 10.547 0.728 1.00 83.00 631 ARG A C 1
ATOM 5028 O O . ARG A 1 631 ? 12.007 9.645 0.826 1.00 83.00 631 ARG A O 1
ATOM 5035 N N . LEU A 1 632 ? 14.105 10.395 1.083 1.00 79.94 632 LEU A N 1
ATOM 5036 C CA . LEU A 1 632 ? 14.665 9.199 1.711 1.00 79.94 632 LEU A CA 1
ATOM 5037 C C . LEU A 1 632 ? 15.298 9.526 3.060 1.00 79.94 632 LEU A C 1
ATOM 5039 O O . LEU A 1 632 ? 15.968 10.545 3.196 1.00 79.94 632 LEU A O 1
ATOM 5043 N N . ASP A 1 633 ? 15.137 8.622 4.021 1.00 77.81 633 ASP A N 1
ATOM 5044 C CA . ASP A 1 633 ? 15.845 8.682 5.310 1.00 77.81 633 ASP A CA 1
ATOM 5045 C C . ASP A 1 633 ? 16.744 7.459 5.539 1.00 77.81 633 ASP A C 1
ATOM 5047 O O . ASP A 1 633 ? 17.627 7.494 6.395 1.00 77.81 633 ASP A O 1
ATOM 5051 N N . ASP A 1 634 ? 16.544 6.371 4.783 1.00 75.19 634 ASP A N 1
ATOM 5052 C CA . ASP A 1 634 ? 17.306 5.139 4.957 1.00 75.19 634 ASP A CA 1
ATOM 5053 C C . ASP A 1 634 ? 18.304 4.911 3.814 1.00 75.19 634 ASP A C 1
ATOM 5055 O O . ASP A 1 634 ? 17.962 4.639 2.663 1.00 75.19 634 ASP A O 1
ATOM 5059 N N . VAL A 1 635 ? 19.591 4.960 4.161 1.00 78.44 635 VAL A N 1
ATOM 5060 C CA . VAL A 1 635 ? 20.699 4.656 3.246 1.00 78.44 635 VAL A CA 1
ATOM 5061 C C . VAL A 1 635 ? 20.713 3.167 2.851 1.00 78.44 635 VAL A C 1
ATOM 5063 O O . VAL A 1 635 ? 21.389 2.780 1.893 1.00 78.44 635 VAL A O 1
ATOM 5066 N N . SER A 1 636 ? 20.000 2.301 3.581 1.00 74.38 636 SER A N 1
ATOM 5067 C CA . SER A 1 636 ? 19.932 0.868 3.303 1.00 74.38 636 SER A CA 1
ATOM 5068 C C . SER A 1 636 ? 19.219 0.552 1.982 1.00 74.38 636 SER A C 1
ATOM 5070 O O . SER A 1 636 ? 19.609 -0.415 1.321 1.00 74.38 636 SER A O 1
ATOM 5072 N N . GLU A 1 637 ? 18.303 1.415 1.545 1.00 68.81 637 GLU A N 1
ATOM 5073 C CA . GLU A 1 637 ? 17.537 1.286 0.299 1.00 68.81 637 GLU A CA 1
ATOM 5074 C C . GLU A 1 637 ? 18.357 1.614 -0.960 1.00 68.81 637 GLU A C 1
ATOM 5076 O O . GLU A 1 637 ? 17.930 1.349 -2.084 1.00 68.81 637 GLU A O 1
ATOM 5081 N N . LEU A 1 638 ? 19.558 2.177 -0.787 1.00 81.38 638 LEU A N 1
ATOM 5082 C CA . LEU A 1 638 ? 20.414 2.563 -1.899 1.00 81.38 638 LEU A CA 1
ATOM 5083 C C . LEU A 1 638 ? 21.136 1.355 -2.507 1.00 81.38 638 LEU A C 1
ATOM 5085 O O . LEU A 1 638 ? 22.038 0.766 -1.899 1.00 81.38 638 LEU A O 1
ATOM 5089 N N . ASP A 1 639 ? 20.797 1.060 -3.758 1.00 81.25 639 ASP A N 1
ATOM 5090 C CA . ASP A 1 639 ? 21.508 0.138 -4.636 1.00 81.25 639 ASP A CA 1
ATOM 5091 C C . ASP A 1 639 ? 21.560 0.668 -6.085 1.00 81.25 639 ASP A C 1
ATOM 5093 O O . ASP A 1 639 ? 21.190 1.809 -6.382 1.00 81.25 639 ASP A O 1
ATOM 5097 N N . LYS A 1 640 ? 22.089 -0.143 -7.009 1.00 72.69 640 LYS A N 1
ATOM 5098 C CA . LYS A 1 640 ? 22.182 0.252 -8.421 1.00 72.69 640 LYS A CA 1
ATOM 5099 C C . LYS A 1 640 ? 20.808 0.427 -9.057 1.00 72.69 640 LYS A C 1
ATOM 5101 O O . LYS A 1 640 ? 20.609 1.396 -9.776 1.00 72.69 640 LYS A O 1
ATOM 5106 N N . ALA A 1 641 ? 19.872 -0.477 -8.779 1.00 65.50 641 ALA A N 1
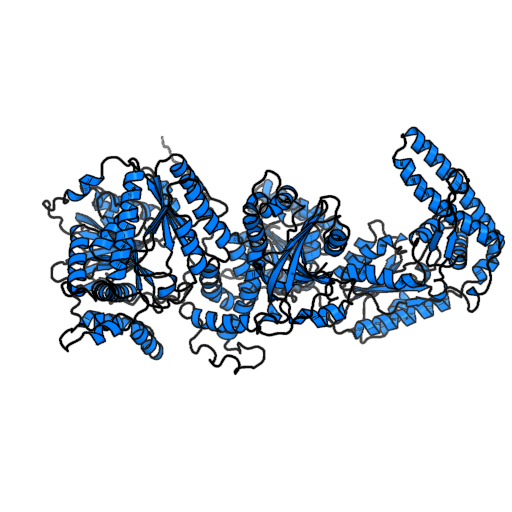ATOM 5107 C CA . ALA A 1 641 ? 18.531 -0.426 -9.350 1.00 65.50 641 ALA A CA 1
ATOM 5108 C C . ALA A 1 641 ? 17.768 0.813 -8.860 1.00 65.50 641 ALA A C 1
ATOM 5110 O O . ALA A 1 641 ? 17.029 1.432 -9.622 1.00 65.50 641 ALA A O 1
ATOM 5111 N N . PHE A 1 642 ? 17.982 1.206 -7.605 1.00 78.25 642 PHE A N 1
ATOM 5112 C CA . PHE A 1 642 ? 17.519 2.461 -7.044 1.00 78.25 642 PHE A CA 1
ATOM 5113 C C . PHE A 1 642 ? 18.073 3.643 -7.834 1.00 78.25 642 PHE A C 1
ATOM 5115 O O . PHE A 1 642 ? 17.287 4.428 -8.351 1.00 78.25 642 PHE A O 1
ATOM 5122 N N . MET A 1 643 ? 19.398 3.743 -7.996 1.00 78.25 643 MET A N 1
ATOM 5123 C CA . MET A 1 643 ? 19.999 4.860 -8.735 1.00 78.25 643 MET A CA 1
ATOM 5124 C C . MET A 1 643 ? 19.482 4.950 -10.169 1.00 78.25 643 MET A C 1
ATOM 5126 O O . MET A 1 643 ? 19.230 6.048 -10.653 1.00 78.25 643 MET A O 1
ATOM 5130 N N . GLU A 1 644 ? 19.275 3.816 -10.832 1.00 65.44 644 GLU A N 1
ATOM 5131 C CA . GLU A 1 644 ? 18.703 3.778 -12.177 1.00 65.44 644 GLU A CA 1
ATOM 5132 C C . GLU A 1 644 ? 17.274 4.325 -12.211 1.00 65.44 644 GLU A C 1
ATOM 5134 O O . GLU A 1 644 ? 16.983 5.186 -13.040 1.00 65.44 644 GLU A O 1
ATOM 5139 N N . ARG A 1 645 ? 16.408 3.916 -11.271 1.00 65.81 645 ARG A N 1
ATOM 5140 C CA . ARG A 1 645 ? 15.065 4.503 -11.114 1.00 65.81 645 ARG A CA 1
ATOM 5141 C C . ARG A 1 645 ? 15.139 5.996 -10.821 1.00 65.81 645 ARG A C 1
ATOM 5143 O O . ARG A 1 645 ? 14.324 6.757 -11.337 1.00 65.81 645 ARG A O 1
ATOM 5150 N N . SER A 1 646 ? 16.132 6.422 -10.044 1.00 70.38 646 SER A N 1
ATOM 5151 C CA . SER A 1 646 ? 16.257 7.814 -9.628 1.00 70.38 646 SER A CA 1
ATOM 5152 C C . SER A 1 646 ? 16.655 8.773 -10.754 1.00 70.38 646 SER A C 1
ATOM 5154 O O . SER A 1 646 ? 16.525 9.991 -10.637 1.00 70.38 646 SER A O 1
ATOM 5156 N N . LEU A 1 647 ? 17.147 8.230 -11.867 1.00 66.12 647 LEU A N 1
ATOM 5157 C CA . LEU A 1 647 ? 17.541 8.987 -13.056 1.00 66.12 647 LEU A CA 1
ATOM 5158 C C . LEU A 1 647 ? 16.428 9.055 -14.112 1.00 66.12 647 LEU A C 1
ATOM 5160 O O . LEU A 1 647 ? 16.547 9.806 -15.087 1.00 66.12 647 LEU A O 1
ATOM 5164 N N . MET A 1 648 ? 15.339 8.312 -13.899 1.00 58.75 648 MET A N 1
ATOM 5165 C CA . MET A 1 648 ? 14.133 8.360 -14.723 1.00 58.75 648 MET A CA 1
ATOM 5166 C C . MET A 1 648 ? 13.308 9.623 -14.427 1.00 58.75 648 MET A C 1
ATOM 5168 O O . MET A 1 648 ? 13.567 10.371 -13.481 1.00 58.75 648 MET A O 1
ATOM 5172 N N . ARG A 1 649 ? 12.303 9.899 -15.265 1.00 52.12 649 ARG A N 1
ATOM 5173 C CA . ARG A 1 649 ? 11.417 11.064 -15.113 1.00 52.12 649 ARG A CA 1
ATOM 5174 C C . ARG A 1 649 ? 10.667 11.019 -13.774 1.00 52.12 649 ARG A C 1
ATOM 5176 O O . ARG A 1 649 ? 10.132 9.975 -13.423 1.00 52.12 649 ARG A O 1
ATOM 5183 N N . GLY A 1 650 ? 10.664 12.131 -13.029 1.00 54.94 650 GLY A N 1
ATOM 5184 C CA . GLY A 1 650 ? 10.090 12.185 -11.673 1.00 54.94 650 GLY A CA 1
ATOM 5185 C C . GLY A 1 650 ? 10.855 11.351 -10.631 1.00 54.94 650 GLY A C 1
ATOM 5186 O O . GLY A 1 650 ? 10.351 11.108 -9.538 1.00 54.94 650 GLY A O 1
ATOM 5187 N N . GLY A 1 651 ? 12.058 10.874 -10.973 1.00 62.12 651 GLY A N 1
ATOM 5188 C CA . GLY A 1 651 ? 12.856 9.970 -10.152 1.00 62.12 651 GLY A CA 1
ATOM 5189 C C . GLY A 1 651 ? 13.856 10.649 -9.217 1.00 62.12 651 GLY A C 1
ATOM 5190 O O . GLY A 1 651 ? 14.536 9.947 -8.490 1.00 62.12 651 GLY A O 1
ATOM 5191 N N . GLY A 1 652 ? 14.013 11.973 -9.192 1.00 79.00 652 GLY A N 1
ATOM 5192 C CA . GLY A 1 652 ? 14.957 12.602 -8.259 1.00 79.00 652 GLY A CA 1
ATOM 5193 C C . GLY A 1 652 ? 14.661 12.229 -6.804 1.00 79.00 652 GLY A C 1
ATOM 5194 O O . GLY A 1 652 ? 13.500 12.242 -6.402 1.00 79.00 652 GLY A O 1
ATOM 5195 N N . HIS A 1 653 ? 15.691 11.904 -6.018 1.00 86.81 653 HIS A N 1
ATOM 5196 C CA . HIS A 1 653 ? 15.543 11.633 -4.584 1.00 86.81 653 HIS A CA 1
ATOM 5197 C C . HIS A 1 653 ? 16.436 12.531 -3.737 1.00 86.81 653 HIS A C 1
ATOM 5199 O O . HIS A 1 653 ? 17.571 12.826 -4.117 1.00 86.81 653 HIS A O 1
ATOM 5205 N N . VAL A 1 654 ? 15.948 12.893 -2.552 1.00 89.94 654 VAL A N 1
ATOM 5206 C CA . VAL A 1 654 ? 16.701 13.648 -1.549 1.00 89.94 654 VAL A CA 1
ATOM 5207 C C . VAL A 1 654 ? 16.847 12.794 -0.291 1.00 89.94 654 VAL A C 1
ATOM 5209 O O . VAL A 1 654 ? 15.861 12.493 0.374 1.00 89.94 654 VAL A O 1
ATOM 5212 N N . LEU A 1 655 ? 18.073 12.370 0.013 1.00 89.88 655 LEU A N 1
ATOM 5213 C CA . LEU A 1 655 ? 18.423 11.555 1.175 1.00 89.88 655 LEU A CA 1
ATOM 5214 C C . LEU A 1 655 ? 18.863 12.441 2.340 1.00 89.88 655 LEU A C 1
ATOM 5216 O O . LEU A 1 655 ? 19.830 13.190 2.202 1.00 89.88 655 LEU A O 1
ATOM 5220 N N . SER A 1 656 ? 18.225 12.297 3.496 1.00 89.44 656 SER A N 1
ATOM 5221 C CA . SER A 1 656 ? 18.642 12.931 4.746 1.00 89.44 656 SER A CA 1
ATOM 5222 C C . SER A 1 656 ? 19.650 12.052 5.511 1.00 89.44 656 SER A C 1
ATOM 5224 O O . SER A 1 656 ? 19.549 10.825 5.536 1.00 89.44 656 SER A O 1
ATOM 5226 N N . VAL A 1 657 ? 20.676 12.661 6.117 1.00 87.88 657 VAL A N 1
ATOM 5227 C CA . VAL A 1 657 ? 21.693 11.975 6.932 1.00 87.88 657 VAL A CA 1
ATOM 5228 C C . VAL A 1 657 ? 22.045 12.819 8.159 1.00 87.88 657 VAL A C 1
ATOM 5230 O O . VAL A 1 657 ? 22.711 13.848 8.045 1.00 87.88 657 VAL A O 1
ATOM 5233 N N . GLY A 1 658 ? 21.665 12.349 9.350 1.00 85.38 658 GLY A N 1
ATOM 5234 C CA . GLY A 1 658 ? 22.054 12.944 10.637 1.00 85.38 658 GLY A CA 1
ATOM 5235 C C . GLY A 1 658 ? 23.351 12.353 11.204 1.00 85.38 658 GLY A C 1
ATOM 5236 O O . GLY A 1 658 ? 23.469 11.142 11.398 1.00 85.38 658 GLY A O 1
ATOM 5237 N N . LEU A 1 659 ? 24.354 13.180 11.508 1.00 82.94 659 LEU A N 1
ATOM 5238 C CA . LEU A 1 659 ? 25.635 12.677 12.030 1.00 82.94 659 LEU A CA 1
ATOM 5239 C C . LEU A 1 659 ? 25.566 12.221 13.498 1.00 82.94 659 LEU A C 1
ATOM 5241 O O . LEU A 1 659 ? 26.220 11.238 13.859 1.00 82.94 659 LEU A O 1
ATOM 5245 N N . LEU A 1 660 ? 24.785 12.904 14.340 1.00 77.94 660 LEU A N 1
ATOM 5246 C CA . LEU A 1 660 ? 24.623 12.583 15.767 1.00 77.94 660 LEU A CA 1
ATOM 5247 C C . LEU A 1 660 ? 23.808 11.300 16.007 1.00 77.94 660 LEU A C 1
ATOM 5249 O O . LEU A 1 660 ? 23.988 10.631 17.028 1.00 77.94 660 LEU A O 1
ATOM 5253 N N . ASP A 1 661 ? 22.993 10.897 15.034 1.00 74.25 661 ASP A N 1
ATOM 5254 C CA . ASP A 1 661 ? 22.144 9.700 15.095 1.00 74.25 661 ASP A CA 1
ATOM 5255 C C . ASP A 1 661 ? 22.885 8.409 14.708 1.00 74.25 661 ASP A C 1
ATOM 5257 O O . ASP A 1 661 ? 22.313 7.323 14.705 1.00 74.25 661 ASP A O 1
ATOM 5261 N N . ASN A 1 662 ? 24.199 8.497 14.460 1.00 60.56 662 ASN A N 1
ATOM 5262 C CA . ASN A 1 662 ? 25.066 7.391 14.042 1.00 60.56 662 ASN A CA 1
ATOM 5263 C C . ASN A 1 662 ? 24.660 6.722 12.715 1.00 60.56 662 ASN A C 1
ATOM 5265 O O . ASN A 1 662 ? 24.906 5.524 12.550 1.00 60.56 662 ASN A O 1
ATOM 5269 N N . TYR A 1 663 ? 24.114 7.468 11.750 1.00 65.94 663 TYR A N 1
ATOM 5270 C CA . TYR A 1 663 ? 23.853 6.927 10.415 1.00 65.94 663 TYR A CA 1
ATOM 5271 C C . TYR A 1 663 ? 25.161 6.483 9.729 1.00 65.94 663 TYR A C 1
ATOM 5273 O O . TYR A 1 663 ? 25.981 7.283 9.266 1.00 65.94 663 TYR A O 1
ATOM 5281 N N . GLY A 1 664 ? 25.374 5.166 9.680 1.00 64.44 664 GLY A N 1
ATOM 5282 C CA . GLY A 1 664 ? 26.388 4.515 8.856 1.00 64.44 664 GLY A CA 1
ATOM 5283 C C . GLY A 1 664 ? 25.825 4.260 7.459 1.00 64.44 664 GLY A C 1
ATOM 5284 O O . GLY A 1 664 ? 24.743 3.710 7.325 1.00 64.44 664 GLY A O 1
ATOM 5285 N N . GLY A 1 665 ? 26.544 4.660 6.406 1.00 71.31 665 GLY A N 1
ATOM 5286 C CA . GLY A 1 665 ? 26.005 4.564 5.040 1.00 71.31 665 GLY A CA 1
ATOM 5287 C C . GLY A 1 665 ? 26.931 5.043 3.919 1.00 71.31 665 GLY A C 1
ATOM 5288 O O . GLY A 1 665 ? 26.822 4.586 2.783 1.00 71.31 665 GLY A O 1
ATOM 5289 N N . SER A 1 666 ? 27.940 5.862 4.245 1.00 80.88 666 SER A N 1
ATOM 5290 C CA . SER A 1 666 ? 28.945 6.357 3.281 1.00 80.88 666 SER A CA 1
ATOM 5291 C C . SER A 1 666 ? 29.692 5.268 2.487 1.00 80.88 666 SER A C 1
ATOM 5293 O O . SER A 1 666 ? 30.307 5.570 1.467 1.00 80.88 666 SER A O 1
ATOM 5295 N N . GLY A 1 667 ? 29.689 4.010 2.950 1.00 82.25 667 GLY A N 1
ATOM 5296 C CA . GLY A 1 667 ? 30.238 2.866 2.213 1.00 82.25 667 GLY A CA 1
ATOM 5297 C C . GLY A 1 667 ? 29.401 2.493 0.986 1.00 82.25 667 GLY A C 1
ATOM 5298 O O . GLY A 1 667 ? 29.962 2.353 -0.097 1.00 82.25 667 GLY A O 1
ATOM 5299 N N . LYS A 1 668 ? 28.069 2.424 1.135 1.00 84.31 668 LYS A N 1
ATOM 5300 C CA . LYS A 1 668 ? 27.130 2.157 0.031 1.00 84.31 668 LYS A CA 1
ATOM 5301 C C . LYS A 1 668 ? 27.156 3.276 -1.002 1.00 84.31 668 LYS A C 1
ATOM 5303 O O . LYS A 1 668 ? 27.302 3.025 -2.192 1.00 84.31 668 LYS A O 1
ATOM 5308 N N . VAL A 1 669 ? 27.132 4.527 -0.542 1.00 87.50 669 VAL A N 1
ATOM 5309 C CA . VAL A 1 669 ? 27.231 5.688 -1.440 1.00 87.50 669 VAL A CA 1
ATOM 5310 C C . VAL A 1 669 ? 28.562 5.681 -2.203 1.00 87.50 669 VAL A C 1
ATOM 5312 O O . VAL A 1 669 ? 28.574 5.925 -3.404 1.00 87.50 669 VAL A O 1
ATOM 5315 N N . ARG A 1 670 ? 29.683 5.313 -1.561 1.00 86.88 670 ARG A N 1
ATOM 5316 C CA . ARG A 1 670 ? 30.976 5.141 -2.255 1.00 86.88 670 ARG A CA 1
ATOM 5317 C C . ARG A 1 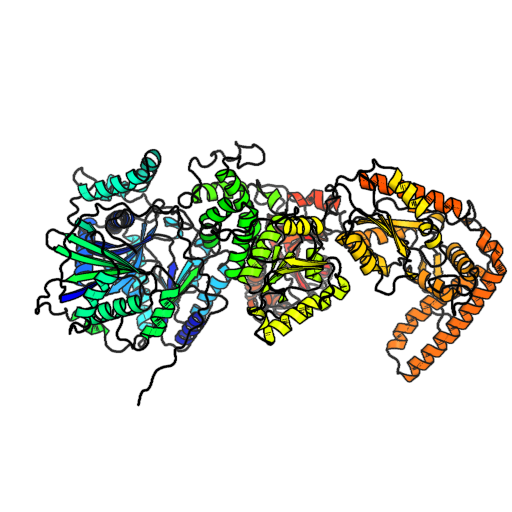670 ? 30.959 4.055 -3.323 1.00 86.88 670 ARG A C 1
ATOM 5319 O O . ARG A 1 670 ? 31.696 4.169 -4.297 1.00 86.88 670 ARG A O 1
ATOM 5326 N N . GLU A 1 671 ? 30.170 3.003 -3.143 1.00 84.12 671 GLU A N 1
ATOM 5327 C CA . GLU A 1 671 ? 29.997 1.978 -4.168 1.00 84.12 671 GLU A CA 1
ATOM 5328 C C . GLU A 1 671 ? 29.224 2.524 -5.371 1.00 84.12 671 GLU A C 1
ATOM 5330 O O . GLU A 1 671 ? 29.675 2.351 -6.502 1.00 84.12 671 GLU A O 1
ATOM 5335 N N . LEU A 1 672 ? 28.135 3.258 -5.128 1.00 83.56 672 LEU A N 1
ATOM 5336 C CA . LEU A 1 672 ? 27.327 3.881 -6.179 1.00 83.56 672 LEU A CA 1
ATOM 5337 C C . LEU A 1 672 ? 28.091 4.959 -6.946 1.00 83.56 672 LEU A C 1
ATOM 5339 O O . LEU A 1 672 ? 28.004 5.019 -8.169 1.00 83.56 672 LEU A O 1
ATOM 5343 N N . VAL A 1 673 ? 28.906 5.761 -6.262 1.00 84.06 673 VAL A N 1
ATOM 5344 C CA . VAL A 1 673 ? 29.728 6.809 -6.884 1.00 84.06 673 VAL A CA 1
ATOM 5345 C C . VAL A 1 673 ? 30.706 6.256 -7.926 1.00 84.06 673 VAL A C 1
ATOM 5347 O O . VAL A 1 673 ? 31.026 6.965 -8.873 1.00 84.06 673 VAL A O 1
ATOM 5350 N N . LYS A 1 674 ? 31.130 4.985 -7.843 1.00 79.38 674 LYS A N 1
ATOM 5351 C CA . LYS A 1 674 ? 31.978 4.376 -8.890 1.00 79.38 674 LYS A CA 1
ATOM 5352 C C . LYS A 1 674 ? 31.319 4.397 -10.273 1.00 79.38 674 LYS A C 1
ATOM 5354 O O . LYS A 1 674 ? 32.026 4.401 -11.274 1.00 79.38 674 LYS A O 1
ATOM 5359 N N . GLU A 1 675 ? 29.990 4.376 -10.315 1.00 71.19 675 GLU A N 1
ATOM 5360 C CA . GLU A 1 675 ? 29.197 4.274 -11.541 1.00 71.19 675 GLU A CA 1
ATOM 5361 C C . GLU A 1 675 ? 28.354 5.536 -11.800 1.00 71.19 675 GLU A C 1
ATOM 5363 O O . GLU A 1 675 ? 28.229 5.966 -12.943 1.00 71.19 675 GLU A O 1
ATOM 5368 N N . TYR A 1 676 ? 27.872 6.190 -10.737 1.00 75.38 676 TYR A N 1
ATOM 5369 C CA . TYR A 1 676 ? 26.910 7.297 -10.781 1.00 75.38 676 TYR A CA 1
ATOM 5370 C C . TYR A 1 676 ? 27.459 8.623 -10.237 1.00 75.38 676 TYR A C 1
ATOM 5372 O O . TYR A 1 676 ? 26.681 9.493 -9.850 1.00 75.38 676 TYR A O 1
ATOM 5380 N N . LYS A 1 677 ? 28.789 8.792 -10.183 1.00 82.12 677 LYS A N 1
ATOM 5381 C CA . LYS A 1 677 ? 29.462 9.969 -9.601 1.00 82.12 677 LYS A CA 1
ATOM 5382 C C . LYS A 1 677 ? 28.759 11.290 -9.911 1.00 82.12 677 LYS A C 1
ATOM 5384 O O . LYS A 1 677 ? 28.451 12.048 -9.002 1.00 82.12 677 LYS A O 1
ATOM 5389 N N . ASP A 1 678 ? 28.509 11.558 -11.187 1.00 71.06 678 ASP A N 1
ATOM 5390 C CA . ASP A 1 678 ? 28.116 12.888 -11.663 1.00 71.06 678 ASP A CA 1
ATOM 5391 C C . ASP A 1 678 ? 26.643 13.247 -11.431 1.00 71.06 678 ASP A C 1
ATOM 5393 O O . ASP A 1 678 ? 26.253 14.386 -11.667 1.00 71.06 678 ASP A O 1
ATOM 5397 N N . VAL A 1 679 ? 25.834 12.286 -10.986 1.00 76.75 679 VAL A N 1
ATOM 5398 C CA . VAL A 1 679 ? 24.398 12.450 -10.692 1.00 76.75 679 VAL A CA 1
ATOM 5399 C C . VAL A 1 679 ? 24.088 12.234 -9.208 1.00 76.75 679 VAL A C 1
ATOM 5401 O O . VAL A 1 679 ? 22.930 12.167 -8.797 1.00 76.75 679 VAL A O 1
ATOM 5404 N N . ILE A 1 680 ? 25.141 12.113 -8.398 1.00 88.44 680 ILE A N 1
ATOM 5405 C CA . ILE A 1 680 ? 25.077 12.147 -6.943 1.00 88.44 680 ILE A CA 1
ATOM 5406 C C . ILE A 1 680 ? 25.641 13.495 -6.509 1.00 88.44 680 ILE A C 1
ATOM 5408 O O . ILE A 1 680 ? 26.778 13.847 -6.832 1.00 88.44 680 ILE A O 1
ATOM 5412 N N . MET A 1 681 ? 24.840 14.250 -5.775 1.00 91.00 681 MET A N 1
ATOM 5413 C CA . MET A 1 681 ? 25.189 15.564 -5.245 1.00 91.00 681 MET A CA 1
ATOM 5414 C C . MET A 1 681 ? 25.031 15.540 -3.731 1.00 91.00 681 MET A C 1
ATOM 5416 O O . MET A 1 681 ? 24.278 14.729 -3.193 1.00 91.00 681 MET A O 1
ATOM 5420 N N . MET A 1 682 ? 25.761 16.397 -3.028 1.00 93.50 682 MET A N 1
ATOM 5421 C CA . MET A 1 682 ? 25.740 16.418 -1.569 1.00 93.50 682 MET A CA 1
ATOM 5422 C C . MET A 1 682 ? 25.781 17.844 -1.036 1.00 93.50 682 MET A C 1
ATOM 5424 O O . MET A 1 682 ? 26.489 18.687 -1.577 1.00 93.50 682 MET A O 1
ATOM 5428 N N . VAL A 1 683 ? 25.082 18.101 0.064 1.00 91.75 683 VAL A N 1
ATOM 5429 C CA . VAL A 1 683 ? 25.205 19.330 0.846 1.00 91.75 683 VAL A CA 1
ATOM 5430 C C . VAL A 1 683 ? 25.616 19.007 2.278 1.00 91.75 683 VAL A C 1
ATOM 5432 O O . VAL A 1 683 ? 25.085 18.095 2.911 1.00 91.75 683 VAL A O 1
ATOM 5435 N N . LEU A 1 684 ? 26.591 19.760 2.781 1.00 90.50 684 LEU A N 1
ATOM 5436 C CA . LEU A 1 684 ? 27.028 19.743 4.170 1.00 90.50 684 LEU A CA 1
ATOM 5437 C C . LEU A 1 684 ? 26.346 20.906 4.900 1.00 90.50 684 LEU A C 1
ATOM 5439 O O . LEU A 1 684 ? 26.752 22.059 4.746 1.00 90.50 684 LEU A O 1
ATOM 5443 N N . PHE A 1 685 ? 25.299 20.610 5.668 1.00 87.38 685 PHE A N 1
ATOM 5444 C CA . PHE A 1 685 ? 24.481 21.605 6.361 1.00 87.38 685 PHE A CA 1
ATOM 5445 C C . PHE A 1 685 ? 24.906 21.756 7.826 1.00 87.38 685 PHE A C 1
ATOM 5447 O O . PHE A 1 685 ? 24.827 20.802 8.588 1.00 87.38 685 PHE A O 1
ATOM 5454 N N . ASP A 1 686 ? 25.382 22.941 8.216 1.00 81.50 686 ASP A N 1
ATOM 5455 C CA . ASP A 1 686 ? 25.760 23.346 9.587 1.00 81.50 686 ASP A CA 1
ATOM 5456 C C . ASP A 1 686 ? 26.774 22.434 10.318 1.00 81.50 686 ASP A C 1
ATOM 5458 O O . ASP A 1 686 ? 27.006 22.534 11.524 1.00 81.50 686 ASP A O 1
ATOM 5462 N N . VAL A 1 687 ? 27.442 21.557 9.567 1.00 76.38 687 VAL A N 1
ATOM 5463 C CA . VAL A 1 687 ? 28.466 20.616 10.054 1.00 76.38 687 VAL A CA 1
ATOM 5464 C C . VAL A 1 687 ? 29.895 21.116 9.820 1.00 76.38 687 VAL A C 1
ATOM 5466 O O . VAL A 1 687 ? 30.849 20.565 10.371 1.00 76.38 687 VAL A O 1
ATOM 5469 N N . VAL A 1 688 ? 30.069 22.175 9.023 1.00 68.50 688 VAL A N 1
ATOM 5470 C CA . VAL A 1 688 ? 31.372 22.779 8.712 1.00 68.50 688 VAL A CA 1
ATOM 5471 C C . VAL A 1 688 ? 31.580 24.013 9.595 1.00 68.50 688 VAL A C 1
ATOM 5473 O O . VAL A 1 688 ? 30.854 24.992 9.486 1.00 68.50 688 VAL A O 1
ATOM 5476 N N . GLY A 1 689 ? 32.575 23.976 10.490 1.00 60.94 689 GLY A N 1
ATOM 5477 C CA . GLY A 1 689 ? 32.944 25.116 11.348 1.00 60.94 689 GLY A CA 1
ATOM 5478 C C . GLY A 1 689 ? 32.216 25.216 12.699 1.00 60.94 689 GLY A C 1
ATOM 5479 O O . GLY A 1 689 ? 32.590 26.054 13.519 1.00 60.94 689 GLY A O 1
ATOM 5480 N N . ASN A 1 690 ? 31.241 24.347 12.988 1.00 57.09 690 ASN A N 1
ATOM 5481 C CA . ASN A 1 690 ? 30.551 24.319 14.280 1.00 57.09 690 ASN A CA 1
ATOM 5482 C C . ASN A 1 690 ? 31.394 23.587 15.351 1.00 57.09 690 ASN A C 1
ATOM 5484 O O . ASN A 1 690 ? 31.695 22.394 15.239 1.00 57.09 690 ASN A O 1
ATOM 5488 N N . SER A 1 691 ? 31.818 24.315 16.390 1.00 54.16 691 SER A N 1
ATOM 5489 C CA . SER A 1 691 ? 32.803 23.825 17.369 1.00 54.16 691 SER A CA 1
ATOM 5490 C C . SER A 1 691 ? 32.263 22.770 18.343 1.00 54.16 691 SER A C 1
ATOM 5492 O O . SER A 1 691 ? 33.061 22.067 18.964 1.00 54.16 691 SER A O 1
ATOM 5494 N N . ASP A 1 692 ? 30.940 22.615 18.454 1.00 60.16 692 ASP A N 1
ATOM 5495 C CA . ASP A 1 692 ? 30.313 21.664 19.379 1.00 60.16 692 ASP A CA 1
ATOM 5496 C C . ASP A 1 692 ? 30.186 20.243 18.800 1.00 60.16 692 ASP A C 1
ATOM 5498 O O . ASP A 1 692 ? 30.488 19.277 19.503 1.00 60.16 692 ASP A O 1
ATOM 5502 N N . ILE A 1 693 ? 29.869 20.095 17.506 1.00 59.97 693 ILE A N 1
ATOM 5503 C CA . ILE A 1 693 ? 29.797 18.790 16.803 1.00 59.97 693 ILE A CA 1
ATOM 5504 C C . ILE A 1 693 ? 31.190 18.141 16.701 1.00 59.97 693 ILE A C 1
ATOM 5506 O O . ILE A 1 693 ? 31.345 16.920 16.731 1.00 59.97 693 ILE A O 1
ATOM 5510 N N . MET A 1 694 ? 32.236 18.970 16.647 1.00 57.41 694 MET A N 1
ATOM 5511 C CA . MET A 1 694 ? 33.637 18.556 16.520 1.00 57.41 694 MET A CA 1
ATOM 5512 C C . MET A 1 694 ? 34.267 18.034 17.827 1.00 57.41 694 MET A C 1
ATOM 5514 O O . MET A 1 694 ? 35.433 17.627 17.812 1.00 57.41 694 MET A O 1
ATOM 5518 N N . LYS A 1 695 ? 33.531 18.030 18.951 1.00 64.81 695 LYS A N 1
ATOM 5519 C CA . LYS A 1 695 ? 34.030 17.572 20.263 1.00 64.81 695 LYS A CA 1
ATOM 5520 C C . LYS A 1 695 ? 34.030 16.049 20.422 1.00 64.81 695 LYS A C 1
ATOM 5522 O O . LYS A 1 695 ? 34.835 15.532 21.196 1.00 64.81 695 LYS A O 1
ATOM 5527 N N . GLU A 1 696 ? 33.174 15.325 19.698 1.00 72.44 696 GLU A N 1
ATOM 5528 C CA . GLU A 1 696 ? 33.048 13.869 19.823 1.00 72.44 696 GLU A CA 1
ATOM 5529 C C . GLU A 1 696 ? 33.831 13.127 18.710 1.00 72.44 696 GLU A C 1
ATOM 5531 O O . GLU A 1 696 ? 33.537 13.300 17.521 1.00 72.44 696 GLU A O 1
ATOM 5536 N N . PRO A 1 697 ? 34.824 12.271 19.043 1.00 74.88 697 PRO A N 1
ATOM 5537 C CA . PRO A 1 697 ? 35.694 11.623 18.051 1.00 74.88 697 PRO A CA 1
ATOM 5538 C C . PRO A 1 697 ? 34.954 10.778 17.006 1.00 74.88 697 PRO A C 1
ATOM 5540 O O . PRO A 1 697 ? 35.388 10.695 15.856 1.00 74.88 697 PRO A O 1
ATOM 5543 N N . LYS A 1 698 ? 33.838 10.152 17.398 1.00 78.62 698 LYS A N 1
ATOM 5544 C CA . LYS A 1 698 ? 33.038 9.274 16.535 1.00 78.62 698 LYS A CA 1
ATOM 5545 C C . LYS A 1 698 ? 32.312 10.064 15.441 1.00 78.62 698 LYS A C 1
ATOM 5547 O O . LYS A 1 698 ? 32.437 9.727 14.266 1.00 78.62 698 LYS A O 1
ATOM 5552 N N . THR A 1 699 ? 31.642 11.151 15.814 1.00 77.88 699 THR A N 1
ATOM 5553 C CA . THR A 1 699 ? 30.927 12.067 14.908 1.00 77.88 699 THR A CA 1
ATOM 5554 C C . THR A 1 699 ? 31.891 12.738 13.931 1.00 77.88 699 THR A C 1
ATOM 5556 O O . THR A 1 699 ? 31.636 12.781 12.728 1.00 77.88 699 THR A O 1
ATOM 5559 N N . LYS A 1 700 ? 33.080 13.130 14.412 1.00 79.25 700 LYS A N 1
ATOM 5560 C CA . LYS A 1 700 ? 34.184 13.608 13.564 1.00 79.25 700 LYS A CA 1
ATOM 5561 C C . LYS A 1 700 ? 34.645 12.552 12.550 1.00 79.25 700 LYS A C 1
ATOM 5563 O O . LYS A 1 700 ? 34.927 12.876 11.399 1.00 79.25 700 LYS A O 1
ATOM 5568 N N . GLY A 1 701 ? 34.717 11.284 12.959 1.00 81.19 701 GLY A N 1
ATOM 5569 C CA . GLY A 1 701 ? 35.024 10.161 12.071 1.00 81.19 701 GLY A CA 1
ATOM 5570 C C . GLY A 1 701 ? 33.976 9.960 10.970 1.00 81.19 701 GLY A C 1
ATOM 5571 O O . GLY A 1 701 ? 34.347 9.750 9.815 1.00 81.19 701 GLY A O 1
ATOM 5572 N N . LEU A 1 702 ? 32.688 10.076 11.308 1.00 84.44 702 LEU A N 1
ATOM 5573 C CA . LEU A 1 702 ? 31.580 9.987 10.351 1.00 84.44 702 LEU A CA 1
ATOM 5574 C C . LEU A 1 702 ? 31.597 11.153 9.356 1.00 84.44 702 LEU A C 1
ATOM 5576 O O . LEU A 1 702 ? 31.566 10.902 8.152 1.00 84.44 702 LEU A O 1
ATOM 5580 N N . LEU A 1 703 ? 31.746 12.396 9.825 1.00 86.50 703 LEU A N 1
ATOM 5581 C CA . LEU A 1 703 ? 31.864 13.573 8.955 1.00 86.50 703 LEU A CA 1
ATOM 5582 C C . LEU A 1 703 ? 33.030 13.427 7.967 1.00 86.50 703 LEU A C 1
ATOM 5584 O O . LEU A 1 703 ? 32.842 13.572 6.762 1.00 86.50 703 LEU A O 1
ATOM 5588 N N . ASN A 1 704 ? 34.212 13.033 8.457 1.00 85.06 704 ASN A N 1
ATOM 5589 C CA . ASN A 1 704 ? 35.379 12.767 7.609 1.00 85.06 704 ASN A CA 1
ATOM 5590 C C . ASN A 1 704 ? 35.118 11.666 6.567 1.00 85.06 704 ASN A C 1
ATOM 5592 O O . ASN A 1 704 ? 35.743 11.650 5.510 1.00 85.06 704 ASN A O 1
ATOM 5596 N N . SER A 1 705 ? 34.248 10.701 6.874 1.00 87.06 705 SER A N 1
ATOM 5597 C CA . SER A 1 705 ? 33.886 9.617 5.961 1.00 87.06 705 SER A CA 1
ATOM 5598 C C . SER A 1 705 ? 32.980 10.101 4.826 1.00 87.06 705 SER A C 1
ATOM 5600 O O . SER A 1 705 ? 33.176 9.686 3.685 1.00 87.06 705 SER A O 1
ATOM 5602 N N . TRP A 1 706 ? 32.030 10.993 5.124 1.00 89.25 706 TRP A N 1
ATOM 5603 C CA . TRP A 1 706 ? 31.147 11.625 4.138 1.00 89.25 706 TRP A CA 1
ATOM 5604 C C . TRP A 1 706 ? 31.884 12.667 3.281 1.00 89.25 706 TRP A C 1
ATOM 5606 O O . TRP A 1 706 ? 31.735 12.666 2.066 1.00 89.25 706 TRP A O 1
ATOM 5616 N N . GLN A 1 707 ? 32.787 13.459 3.867 1.00 87.19 707 GLN A N 1
ATOM 5617 C CA . GLN A 1 707 ? 33.620 14.428 3.133 1.00 87.19 707 GLN A CA 1
ATOM 5618 C C . GLN A 1 707 ? 34.578 13.789 2.114 1.00 87.19 707 GLN A C 1
ATOM 5620 O O . GLN A 1 707 ? 35.023 14.450 1.183 1.00 87.19 707 GLN A O 1
ATOM 5625 N N . LYS A 1 708 ? 34.922 12.507 2.288 1.00 87.94 708 LYS A N 1
ATOM 5626 C CA . LYS A 1 708 ? 35.792 11.754 1.368 1.00 87.94 708 LYS A CA 1
ATOM 5627 C C . LYS A 1 708 ? 35.050 11.158 0.170 1.00 87.94 708 LYS A C 1
ATOM 5629 O O . LYS A 1 708 ? 35.685 10.492 -0.648 1.00 87.94 708 LYS A O 1
ATOM 5634 N N . ILE A 1 709 ? 33.729 11.306 0.093 1.00 89.00 709 ILE A N 1
ATOM 5635 C CA . ILE A 1 709 ? 32.951 10.802 -1.038 1.00 89.00 709 ILE A CA 1
ATOM 5636 C C . ILE A 1 709 ? 33.194 11.714 -2.242 1.00 89.00 709 ILE A C 1
ATOM 5638 O O . ILE A 1 709 ? 32.873 12.895 -2.212 1.00 89.00 709 ILE A O 1
ATOM 5642 N N . ASP A 1 710 ? 33.745 11.141 -3.309 1.00 86.75 710 ASP A N 1
ATOM 5643 C CA . ASP A 1 710 ? 34.045 11.833 -4.565 1.00 86.75 710 ASP A CA 1
ATOM 5644 C C . ASP A 1 710 ? 32.806 11.885 -5.479 1.00 86.75 710 ASP A C 1
ATOM 5646 O O . ASP A 1 710 ? 32.775 11.251 -6.531 1.00 86.75 710 ASP A O 1
ATOM 5650 N N . CYS A 1 711 ? 31.745 12.567 -5.039 1.00 86.25 711 CYS A N 1
ATOM 5651 C CA . CYS A 1 711 ? 30.514 12.761 -5.815 1.00 86.25 711 CYS A CA 1
ATOM 5652 C C . CYS A 1 711 ? 30.614 13.964 -6.774 1.00 86.25 711 CYS A C 1
ATOM 5654 O O . CYS A 1 711 ? 31.628 14.659 -6.814 1.00 86.25 711 CYS A O 1
ATOM 5656 N N . GLY A 1 712 ? 29.585 14.194 -7.592 1.00 81.00 712 GLY A N 1
ATOM 5657 C CA . GLY A 1 712 ? 29.618 15.170 -8.684 1.00 81.00 712 GLY A CA 1
ATOM 5658 C C . GLY A 1 712 ? 29.798 16.610 -8.207 1.00 81.00 712 GLY A C 1
ATOM 5659 O O . GLY A 1 712 ? 30.630 17.338 -8.748 1.00 81.00 712 GLY A O 1
ATOM 5660 N N . LYS A 1 713 ? 29.047 17.009 -7.175 1.00 86.94 713 LYS A N 1
ATOM 5661 C CA . LYS A 1 713 ? 29.174 18.313 -6.507 1.00 86.94 713 LYS A CA 1
ATOM 5662 C C . LYS A 1 713 ? 28.951 18.189 -5.003 1.00 86.94 713 LYS A C 1
ATOM 5664 O O . LYS A 1 713 ? 28.166 17.348 -4.561 1.00 86.94 713 LYS A O 1
ATOM 5669 N N . VAL A 1 714 ? 29.629 19.052 -4.243 1.00 90.44 714 VAL A N 1
ATOM 5670 C CA . VAL A 1 714 ? 29.465 19.198 -2.791 1.00 90.44 714 VAL A CA 1
ATOM 5671 C C . VAL A 1 714 ? 29.236 20.669 -2.454 1.00 90.44 714 VAL A C 1
ATOM 5673 O O . VAL A 1 714 ? 30.068 21.512 -2.781 1.00 90.44 714 VAL A O 1
ATOM 5676 N N . PHE A 1 715 ? 28.130 20.961 -1.777 1.00 89.44 715 PHE A N 1
ATOM 5677 C CA . PHE A 1 715 ? 27.751 22.290 -1.302 1.00 89.44 715 PHE A CA 1
ATOM 5678 C C . PHE A 1 715 ? 27.954 22.400 0.215 1.00 89.44 715 PHE A C 1
ATOM 5680 O O . PHE A 1 715 ? 28.008 21.393 0.921 1.00 89.44 715 PHE A O 1
ATOM 5687 N N . THR A 1 716 ? 28.071 23.620 0.739 1.00 86.94 716 THR A N 1
ATOM 5688 C CA . THR A 1 716 ? 28.130 23.885 2.188 1.00 86.94 716 THR A CA 1
ATOM 5689 C C . THR A 1 716 ? 27.138 24.986 2.541 1.00 86.94 716 THR A C 1
ATOM 5691 O O . THR A 1 716 ? 27.155 26.036 1.908 1.00 86.94 716 THR A O 1
ATOM 5694 N N . LEU A 1 717 ? 26.297 24.746 3.550 1.00 81.56 717 LEU A N 1
ATOM 5695 C CA . LEU A 1 717 ? 25.267 25.675 4.032 1.00 81.56 717 LEU A CA 1
ATOM 5696 C C . LEU A 1 717 ? 25.385 25.856 5.556 1.00 81.56 717 LEU A C 1
ATOM 5698 O O . LEU A 1 717 ? 25.818 24.936 6.251 1.00 81.56 717 LEU A O 1
ATOM 5702 N N . SER A 1 718 ? 24.988 27.016 6.092 1.00 75.94 718 SER A N 1
ATOM 5703 C CA . SER A 1 718 ? 25.029 27.323 7.537 1.00 75.94 718 SER A CA 1
ATOM 5704 C C . SER A 1 718 ? 23.678 27.812 8.062 1.00 75.94 718 SER A C 1
ATOM 5706 O O . SER A 1 718 ? 23.033 28.622 7.405 1.00 75.94 718 SER A O 1
ATOM 5708 N N . GLY A 1 719 ? 23.269 27.378 9.260 1.00 62.94 719 GLY A N 1
ATOM 5709 C CA . GLY A 1 719 ? 21.882 27.496 9.741 1.00 62.94 719 GLY A CA 1
ATOM 5710 C C . GLY A 1 719 ? 21.424 28.863 10.274 1.00 62.94 719 GLY A C 1
ATOM 5711 O O . GLY A 1 719 ? 20.255 29.009 10.617 1.00 62.94 719 GLY A O 1
ATOM 5712 N N . LYS A 1 720 ? 22.292 29.882 10.361 1.00 57.12 720 LYS A N 1
ATOM 5713 C CA . LYS A 1 720 ? 21.942 31.172 11.002 1.00 57.12 720 LYS A CA 1
ATOM 5714 C C . LYS A 1 720 ? 20.969 32.061 10.204 1.00 57.12 720 LYS A C 1
ATOM 5716 O O . LYS A 1 720 ? 20.504 33.047 10.765 1.00 57.12 720 LYS A O 1
ATOM 5721 N N . SER A 1 721 ? 20.663 31.729 8.949 1.00 49.47 721 SER A N 1
ATOM 5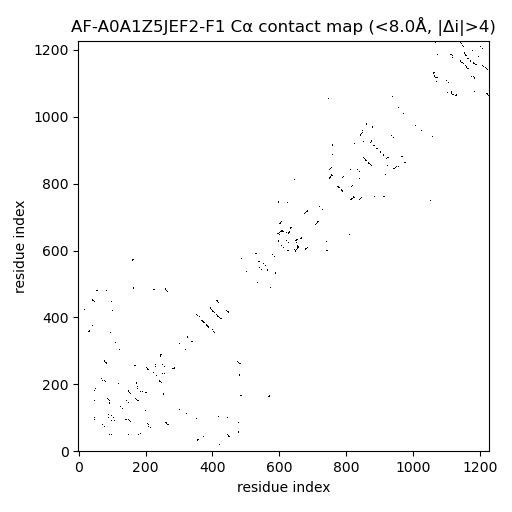722 C CA . SER A 1 721 ? 19.788 32.510 8.052 1.00 49.47 721 SER A CA 1
ATOM 5723 C C . SER A 1 721 ? 18.569 31.746 7.520 1.00 49.47 721 SER A C 1
ATOM 5725 O O . SER A 1 721 ? 17.792 32.333 6.779 1.00 49.47 721 SER A O 1
ATOM 5727 N N . LEU A 1 722 ? 18.398 30.464 7.867 1.00 57.81 722 LEU A N 1
ATOM 5728 C CA . LEU A 1 722 ? 17.514 29.561 7.115 1.00 57.81 722 LEU A CA 1
ATOM 5729 C C . LEU A 1 722 ? 16.182 29.228 7.793 1.00 57.81 722 LEU A C 1
ATOM 5731 O O . LEU A 1 722 ? 15.247 28.859 7.095 1.00 57.81 722 LEU A O 1
ATOM 5735 N N . PHE A 1 723 ? 16.059 29.383 9.113 1.00 57.75 723 PHE A N 1
ATOM 5736 C CA . PHE A 1 723 ? 14.830 29.064 9.849 1.00 57.75 723 PHE A CA 1
ATOM 5737 C C . PHE A 1 723 ? 14.126 30.325 10.360 1.00 57.75 723 PHE A C 1
ATOM 5739 O O . PHE A 1 723 ? 14.753 31.178 10.994 1.00 57.75 723 PHE A O 1
ATOM 5746 N N . ARG A 1 724 ? 12.812 30.411 10.139 1.00 56.09 724 ARG A N 1
ATOM 5747 C CA . ARG A 1 724 ? 11.917 31.402 10.754 1.00 56.09 724 ARG A CA 1
ATOM 5748 C C . ARG A 1 724 ? 11.607 31.065 12.215 1.00 56.09 724 ARG A C 1
ATOM 5750 O O . ARG A 1 724 ? 11.803 29.936 12.661 1.00 56.09 724 ARG A O 1
ATOM 5757 N N . GLU A 1 725 ? 11.057 32.033 12.956 1.00 50.38 725 GLU A N 1
ATOM 5758 C CA . GLU A 1 725 ? 10.599 31.835 14.347 1.00 50.38 725 GLU A CA 1
ATOM 5759 C C . GLU A 1 725 ? 9.500 30.759 14.482 1.00 50.38 725 GLU A C 1
ATOM 5761 O O . GLU A 1 725 ? 9.342 30.181 15.556 1.00 50.38 725 GLU A O 1
ATOM 5766 N N . ASP A 1 726 ? 8.776 30.456 13.398 1.00 46.75 726 ASP A N 1
ATOM 5767 C CA . ASP A 1 726 ? 7.754 29.401 13.317 1.00 46.75 726 ASP A CA 1
ATOM 5768 C C . ASP A 1 726 ? 8.300 28.025 12.875 1.00 46.75 726 ASP A C 1
ATOM 5770 O O . ASP A 1 726 ? 7.542 27.057 12.810 1.00 46.75 726 ASP A O 1
ATOM 5774 N N . GLY A 1 727 ? 9.606 27.920 12.597 1.00 50.78 727 GLY A N 1
ATOM 5775 C CA . GLY A 1 727 ? 10.273 26.688 12.166 1.00 50.78 727 GLY A CA 1
ATOM 5776 C C . GLY A 1 727 ? 10.243 26.410 10.658 1.00 50.78 727 GLY A C 1
ATOM 5777 O O . GLY A 1 727 ? 10.764 25.378 10.239 1.00 50.78 727 GLY A O 1
ATOM 5778 N N . SER A 1 728 ? 9.676 27.299 9.834 1.00 50.22 728 SER A N 1
ATOM 5779 C CA . SER A 1 728 ? 9.697 27.165 8.368 1.00 50.22 728 SER A CA 1
ATOM 5780 C C . SER A 1 728 ? 11.033 27.612 7.749 1.00 50.22 728 SER A C 1
ATOM 5782 O O . SER A 1 728 ? 11.711 28.496 8.278 1.00 50.22 728 SER A O 1
ATOM 5784 N N . LEU A 1 729 ? 11.426 26.971 6.639 1.00 63.97 729 LEU A N 1
ATOM 5785 C CA . LEU A 1 729 ? 12.654 27.274 5.891 1.00 63.97 729 LEU A CA 1
ATOM 5786 C C . LEU A 1 729 ? 12.404 28.367 4.834 1.00 63.97 729 LEU A C 1
ATOM 5788 O O . LEU A 1 729 ? 11.449 28.261 4.066 1.00 63.97 729 LEU A O 1
ATOM 5792 N N . GLU A 1 730 ? 13.268 29.385 4.769 1.00 61.78 730 GLU A N 1
ATOM 5793 C CA . GLU A 1 730 ? 13.246 30.445 3.742 1.00 61.78 730 GLU A CA 1
ATOM 5794 C C . GLU A 1 730 ? 14.481 30.315 2.831 1.00 61.78 730 GLU A C 1
ATOM 5796 O O . GLU A 1 730 ? 15.584 30.056 3.314 1.00 61.78 730 GLU A O 1
ATOM 5801 N N . ALA A 1 731 ? 14.302 30.427 1.509 1.00 62.16 731 ALA A N 1
ATOM 5802 C CA . ALA A 1 731 ? 15.403 30.305 0.553 1.00 62.16 731 ALA A CA 1
ATOM 5803 C C . ALA A 1 731 ? 16.351 31.509 0.675 1.00 62.16 731 ALA A C 1
ATOM 5805 O O . ALA A 1 731 ? 15.903 32.652 0.618 1.00 62.16 731 ALA A O 1
ATOM 5806 N N . ASP A 1 732 ? 17.655 31.258 0.809 1.00 71.81 732 ASP A N 1
ATOM 5807 C CA . ASP A 1 732 ? 18.680 32.284 0.613 1.00 71.81 732 ASP A CA 1
ATOM 5808 C C . ASP A 1 732 ? 19.332 32.156 -0.777 1.00 71.81 732 ASP A C 1
ATOM 5810 O O . ASP A 1 732 ? 19.167 31.154 -1.478 1.00 71.81 732 ASP A O 1
ATOM 5814 N N . GLU A 1 733 ? 20.099 33.171 -1.177 1.00 73.44 733 GLU A N 1
ATOM 5815 C CA . GLU A 1 733 ? 20.747 33.242 -2.497 1.00 73.44 733 GLU A CA 1
ATOM 5816 C C . GLU A 1 733 ? 21.686 32.042 -2.768 1.00 73.44 733 GLU A C 1
ATOM 5818 O O . GLU A 1 733 ? 21.847 31.604 -3.913 1.00 73.44 733 GLU A O 1
ATOM 5823 N N . ASN A 1 734 ? 22.270 31.448 -1.718 1.00 74.00 734 ASN A N 1
ATOM 5824 C CA . ASN A 1 734 ? 23.143 30.278 -1.841 1.00 74.00 734 ASN A CA 1
ATOM 5825 C C . ASN A 1 734 ? 22.339 29.000 -2.113 1.00 74.00 734 ASN A C 1
ATOM 5827 O O . ASN A 1 734 ? 22.750 28.179 -2.938 1.00 74.00 734 ASN A O 1
ATOM 5831 N N . ILE A 1 735 ? 21.194 28.831 -1.446 1.00 77.44 735 ILE A N 1
ATOM 5832 C CA . ILE A 1 735 ? 20.269 27.725 -1.701 1.00 77.44 735 ILE A CA 1
ATOM 5833 C C . ILE A 1 735 ? 19.650 27.848 -3.088 1.00 77.44 735 ILE A C 1
ATOM 5835 O O . ILE A 1 735 ? 19.608 26.850 -3.802 1.00 77.44 735 ILE A O 1
ATOM 5839 N N . GLU A 1 736 ? 19.225 29.039 -3.510 1.00 76.94 736 GLU A N 1
ATOM 5840 C CA . GLU A 1 736 ? 18.683 29.243 -4.858 1.00 76.94 736 GLU A CA 1
ATOM 5841 C C . GLU A 1 736 ? 19.718 28.915 -5.937 1.00 76.94 736 GLU A C 1
ATOM 5843 O O . GLU A 1 736 ? 19.411 28.222 -6.909 1.00 76.94 736 GLU A O 1
ATOM 5848 N N . THR A 1 737 ? 20.968 29.344 -5.750 1.00 78.38 737 THR A N 1
ATOM 5849 C CA . THR A 1 737 ? 22.070 29.006 -6.662 1.00 78.38 737 THR A CA 1
ATOM 5850 C C . THR A 1 737 ? 22.297 27.495 -6.717 1.00 78.38 737 THR A C 1
ATOM 5852 O O . THR A 1 737 ? 22.362 26.920 -7.803 1.00 78.38 737 THR A O 1
ATOM 5855 N N . MET A 1 738 ? 22.351 26.828 -5.560 1.00 84.69 738 MET A N 1
ATOM 5856 C CA . MET A 1 738 ? 22.495 25.373 -5.472 1.00 84.69 738 MET A CA 1
ATOM 5857 C C . MET A 1 738 ? 21.337 24.643 -6.161 1.00 84.69 738 MET A C 1
ATOM 5859 O O . MET A 1 738 ? 21.581 23.754 -6.976 1.00 84.69 738 MET A O 1
ATOM 5863 N N . VAL A 1 739 ? 20.091 25.020 -5.862 1.00 79.56 739 VAL A N 1
ATOM 5864 C CA . VAL A 1 739 ? 18.888 24.449 -6.479 1.00 79.56 739 VAL A CA 1
ATOM 5865 C C . VAL A 1 739 ? 18.978 24.612 -7.990 1.00 79.56 739 VAL A C 1
ATOM 5867 O O . VAL A 1 739 ? 18.925 23.611 -8.692 1.00 79.56 739 VAL A O 1
ATOM 5870 N N . ASN A 1 740 ? 19.244 25.818 -8.495 1.00 75.31 740 ASN A N 1
ATOM 5871 C CA . ASN A 1 740 ? 19.370 26.097 -9.928 1.00 75.31 740 ASN A CA 1
ATOM 5872 C C . ASN A 1 740 ? 20.503 25.321 -10.618 1.00 75.31 740 ASN A C 1
ATOM 5874 O O . ASN A 1 740 ? 20.361 24.926 -11.776 1.00 75.31 740 ASN A O 1
ATOM 5878 N N . GLU A 1 741 ? 21.626 25.097 -9.934 1.00 74.94 741 GLU A N 1
ATOM 5879 C CA . GLU A 1 741 ? 22.748 24.305 -10.449 1.00 74.94 741 GLU A CA 1
ATOM 5880 C C . GLU A 1 741 ? 22.468 22.801 -10.512 1.00 74.94 741 GLU A C 1
ATOM 5882 O O . GLU A 1 741 ? 23.138 22.086 -11.265 1.00 74.94 741 GLU A O 1
ATOM 5887 N N . CYS A 1 742 ? 21.533 22.324 -9.693 1.00 74.38 742 CYS A N 1
ATOM 5888 C CA . CYS A 1 742 ? 21.166 20.915 -9.581 1.00 74.38 742 CYS A CA 1
ATOM 5889 C C . CYS A 1 742 ? 19.855 20.602 -10.312 1.00 74.38 742 CYS A C 1
ATOM 5891 O O . CYS A 1 742 ? 19.606 19.446 -10.649 1.00 74.38 742 CYS A O 1
ATOM 5893 N N . THR A 1 743 ? 19.047 21.622 -10.603 1.00 72.19 743 THR A N 1
ATOM 5894 C CA . THR A 1 743 ? 17.848 21.521 -11.428 1.00 72.19 743 THR A CA 1
ATOM 5895 C C . THR A 1 743 ? 18.231 21.056 -12.827 1.00 72.19 743 THR A C 1
ATOM 5897 O O . THR A 1 743 ? 18.988 21.697 -13.562 1.00 72.19 743 THR A O 1
ATOM 5900 N N . PHE A 1 744 ? 17.665 19.922 -13.215 1.00 62.72 744 PHE A N 1
ATOM 5901 C CA . PHE A 1 744 ? 17.745 19.391 -14.558 1.00 62.72 744 PHE A CA 1
ATOM 5902 C C . PHE A 1 744 ? 16.920 20.292 -15.484 1.00 62.72 744 PHE A C 1
ATOM 5904 O O . PHE A 1 744 ? 15.692 20.333 -15.408 1.00 62.72 744 PHE A O 1
ATOM 5911 N N . ARG A 1 745 ? 17.586 21.050 -16.362 1.00 54.78 745 ARG A N 1
ATOM 5912 C CA . ARG A 1 745 ? 16.890 21.917 -17.322 1.00 54.78 745 ARG A CA 1
ATOM 5913 C C . ARG A 1 745 ? 16.151 21.056 -18.344 1.00 54.78 745 ARG A C 1
ATOM 5915 O O . ARG A 1 745 ? 16.762 20.275 -19.068 1.00 54.78 745 ARG A O 1
ATOM 5922 N N . ASN A 1 746 ? 14.832 21.213 -18.394 1.00 45.75 746 ASN A N 1
ATOM 5923 C CA . ASN A 1 746 ? 13.968 20.587 -19.386 1.00 45.75 746 ASN A CA 1
ATOM 5924 C C . ASN A 1 746 ? 14.433 20.918 -20.817 1.00 45.75 746 ASN A C 1
ATOM 5926 O O . ASN A 1 746 ? 14.350 22.068 -21.231 1.00 45.75 746 ASN A O 1
ATOM 5930 N N . SER A 1 747 ? 14.816 19.905 -21.599 1.00 47.19 747 SER A N 1
ATOM 5931 C CA . SER A 1 747 ? 14.822 19.950 -23.074 1.00 47.19 747 SER A CA 1
ATOM 5932 C C . SER A 1 747 ? 13.746 19.019 -23.675 1.00 47.19 747 SER A C 1
ATOM 5934 O O . SER A 1 747 ? 13.875 18.531 -24.795 1.00 47.19 747 SER A O 1
ATOM 5936 N N . TYR A 1 748 ? 12.667 18.747 -22.921 1.00 49.66 748 TYR A N 1
ATOM 5937 C CA . TYR A 1 748 ? 11.653 17.698 -23.178 1.00 49.66 748 TYR A CA 1
ATOM 5938 C C . TYR A 1 748 ? 10.644 17.959 -24.299 1.00 49.66 748 TYR A C 1
ATOM 5940 O O . TYR A 1 748 ? 9.536 17.422 -24.257 1.00 49.66 748 TYR A O 1
ATOM 5948 N N . GLU A 1 749 ? 10.988 18.709 -25.335 1.00 53.84 749 GLU A N 1
ATOM 5949 C CA . GLU A 1 749 ? 10.124 18.681 -26.517 1.00 53.84 749 GLU A CA 1
ATOM 5950 C C . GLU A 1 749 ? 10.355 17.414 -27.366 1.00 53.84 749 GLU A C 1
ATOM 5952 O O . GLU A 1 749 ? 9.506 17.117 -28.200 1.00 53.84 749 GLU A O 1
ATOM 5957 N N . ARG A 1 750 ? 11.474 16.666 -27.195 1.00 66.06 750 ARG A N 1
ATOM 5958 C CA . ARG A 1 750 ? 11.952 15.712 -28.228 1.00 66.06 750 ARG A CA 1
ATOM 5959 C C . ARG A 1 750 ? 12.729 14.488 -27.679 1.00 66.06 750 ARG A C 1
ATOM 5961 O O . ARG A 1 750 ? 13.551 14.666 -26.778 1.00 66.06 750 ARG A O 1
ATOM 5968 N N . PRO A 1 751 ? 12.554 13.267 -28.233 1.00 74.62 751 PRO A N 1
ATOM 5969 C CA . PRO A 1 751 ? 13.319 12.063 -27.863 1.00 74.62 751 PRO A CA 1
ATOM 5970 C C . PRO A 1 751 ? 14.786 12.154 -28.299 1.00 74.62 751 PRO A C 1
ATOM 5972 O O . PRO A 1 751 ? 15.080 12.765 -29.325 1.00 74.62 751 PRO A O 1
ATOM 5975 N N . GLY A 1 752 ? 15.724 11.545 -27.566 1.00 82.12 752 GLY A N 1
ATOM 5976 C CA . GLY A 1 752 ? 17.139 11.475 -27.967 1.00 82.12 752 GLY A CA 1
ATOM 5977 C C . GLY A 1 752 ? 17.409 10.423 -29.045 1.00 82.12 752 GLY A C 1
ATOM 5978 O O . GLY A 1 752 ? 16.563 9.583 -29.322 1.00 82.12 752 GLY A O 1
ATOM 5979 N N . ILE A 1 753 ? 18.618 10.406 -29.617 1.00 90.44 753 ILE A N 1
ATOM 5980 C CA . ILE A 1 753 ? 18.953 9.500 -30.739 1.00 90.44 753 ILE A CA 1
ATOM 5981 C C . ILE A 1 753 ? 20.237 8.735 -30.440 1.00 90.44 753 ILE A C 1
ATOM 5983 O O . ILE A 1 753 ? 21.250 9.359 -30.119 1.00 90.44 753 ILE A O 1
ATOM 5987 N N . LEU A 1 754 ? 20.207 7.400 -30.503 1.00 94.62 754 LEU A N 1
ATOM 5988 C CA . LEU A 1 754 ? 21.395 6.550 -30.370 1.00 94.62 754 LEU A CA 1
ATOM 5989 C C . LEU A 1 754 ? 21.710 5.889 -31.711 1.00 94.62 754 LEU A C 1
ATOM 5991 O O . LEU A 1 754 ? 21.019 4.964 -32.131 1.00 94.62 754 LEU A O 1
ATOM 5995 N N . VAL A 1 755 ? 22.782 6.348 -32.351 1.00 95.88 755 VAL A N 1
ATOM 5996 C CA . VAL A 1 755 ? 23.284 5.779 -33.602 1.00 95.88 755 VAL A CA 1
ATOM 5997 C C . VAL A 1 755 ? 24.292 4.680 -33.282 1.00 95.88 755 VAL A C 1
ATOM 5999 O O . VAL A 1 755 ? 25.268 4.929 -32.570 1.00 95.88 755 VAL A O 1
ATOM 6002 N N . PHE A 1 756 ? 24.070 3.474 -33.804 1.00 96.38 756 PHE A N 1
ATOM 6003 C CA . PHE A 1 756 ? 24.939 2.315 -33.577 1.00 96.38 756 PHE A CA 1
ATOM 6004 C C . PHE A 1 756 ? 25.231 1.550 -34.875 1.00 96.38 756 PHE A C 1
ATOM 6006 O O . PHE A 1 756 ? 24.496 1.649 -35.856 1.00 96.38 756 PHE A O 1
ATOM 6013 N N . PHE A 1 757 ? 26.318 0.773 -34.881 1.00 95.94 757 PHE A N 1
ATOM 6014 C CA . PHE A 1 757 ? 26.850 0.133 -36.089 1.00 95.94 757 PHE A CA 1
ATOM 6015 C C . PHE A 1 757 ? 26.814 -1.394 -35.951 1.00 95.94 757 PHE A C 1
ATOM 6017 O O . PHE A 1 757 ? 27.771 -1.975 -35.426 1.00 95.94 757 PHE A O 1
ATOM 6024 N N . PRO A 1 758 ? 25.749 -2.077 -36.409 1.00 95.31 758 PRO A N 1
ATOM 6025 C CA . PRO A 1 758 ? 25.661 -3.537 -36.409 1.00 95.31 758 PRO A CA 1
ATOM 6026 C C . PRO A 1 758 ? 26.537 -4.163 -37.508 1.00 95.31 758 PRO A C 1
ATOM 6028 O O . PRO A 1 758 ? 26.082 -4.993 -38.278 1.00 95.31 758 PRO A O 1
ATOM 6031 N N . GLN A 1 759 ? 27.808 -3.763 -37.580 1.00 94.06 759 GLN A N 1
ATOM 6032 C CA . GLN A 1 759 ? 28.782 -4.102 -38.621 1.00 94.06 759 GLN A CA 1
ATOM 6033 C C . GLN A 1 759 ? 30.031 -4.780 -38.012 1.00 94.06 759 GLN A C 1
ATOM 6035 O O . GLN A 1 759 ? 30.084 -5.039 -36.804 1.00 94.06 759 GLN A O 1
ATOM 6040 N N . ILE A 1 760 ? 31.032 -5.106 -38.838 1.00 95.44 760 ILE A N 1
ATOM 6041 C CA . ILE A 1 760 ? 32.281 -5.789 -38.439 1.00 95.44 760 ILE A CA 1
ATOM 6042 C C . ILE A 1 760 ? 33.497 -4.844 -38.522 1.00 95.44 760 ILE A C 1
ATOM 6044 O O . ILE A 1 760 ? 33.414 -3.790 -39.155 1.00 95.44 760 ILE A O 1
ATOM 6048 N N . PRO A 1 761 ? 34.655 -5.166 -37.909 1.00 94.94 761 PRO A N 1
ATOM 6049 C CA . PRO A 1 761 ? 35.870 -4.376 -38.098 1.00 94.94 761 PRO A CA 1
ATOM 6050 C C . PRO A 1 761 ? 36.266 -4.279 -39.578 1.00 94.94 761 PRO A C 1
ATOM 6052 O O . PRO A 1 761 ? 36.171 -5.262 -40.297 1.00 94.94 761 PRO A O 1
ATOM 6055 N N . GLY A 1 762 ? 36.723 -3.101 -40.015 1.00 91.50 762 GLY A N 1
ATOM 6056 C CA . GLY A 1 762 ? 37.027 -2.819 -41.429 1.00 91.50 762 GLY A CA 1
ATOM 6057 C C . GLY A 1 762 ? 35.889 -2.136 -42.200 1.00 91.50 762 GLY A C 1
ATOM 6058 O O . GLY A 1 762 ? 36.120 -1.612 -43.287 1.00 91.50 762 GLY A O 1
ATOM 6059 N N . CYS A 1 763 ? 34.696 -2.029 -41.606 1.00 92.31 763 CYS A N 1
ATOM 6060 C CA . CYS A 1 763 ? 33.518 -1.455 -42.261 1.00 92.31 763 CYS A CA 1
ATOM 6061 C C . CYS A 1 763 ? 33.563 0.065 -42.524 1.00 92.31 763 CYS A C 1
ATOM 6063 O O . CYS A 1 763 ? 32.840 0.556 -43.381 1.00 92.31 763 CYS A O 1
ATOM 6065 N N . GLY A 1 764 ? 34.416 0.819 -41.817 1.00 89.62 764 GLY A N 1
ATOM 6066 C CA . GLY A 1 764 ? 34.546 2.279 -41.981 1.00 89.62 764 GLY A CA 1
ATOM 6067 C C . GLY A 1 764 ? 33.813 3.136 -40.939 1.00 89.62 764 GLY A C 1
ATOM 6068 O O . GLY A 1 764 ? 33.849 4.357 -41.033 1.00 89.62 764 GLY A O 1
ATOM 6069 N N . LYS A 1 765 ? 33.215 2.537 -39.898 1.00 90.81 765 LYS A N 1
ATOM 6070 C CA . LYS A 1 765 ? 32.484 3.254 -38.828 1.00 90.81 765 LYS A CA 1
ATOM 6071 C C . LYS A 1 765 ? 33.226 4.471 -38.236 1.00 90.81 765 LYS A C 1
ATOM 6073 O O . LYS A 1 765 ? 32.643 5.540 -38.123 1.00 90.81 765 LYS A O 1
ATOM 6078 N N . SER A 1 766 ? 34.520 4.336 -37.928 1.00 88.69 766 SER A N 1
ATOM 6079 C CA . SER A 1 766 ? 35.300 5.405 -37.292 1.00 88.69 766 SER A CA 1
ATOM 6080 C C . SER A 1 766 ? 35.592 6.548 -38.263 1.00 88.69 766 SER A C 1
ATOM 6082 O O . SER A 1 766 ? 35.679 7.689 -37.830 1.00 88.69 766 SER A O 1
ATOM 6084 N N . CYS A 1 767 ? 35.669 6.264 -39.570 1.00 88.62 767 CYS A N 1
ATOM 6085 C CA . CYS A 1 767 ? 35.771 7.290 -40.610 1.00 88.62 767 CYS A CA 1
ATOM 6086 C C . CYS A 1 767 ? 34.467 8.095 -40.729 1.00 88.62 767 CYS A C 1
ATOM 6088 O O . CYS A 1 767 ? 34.501 9.296 -40.987 1.00 88.62 767 CYS A O 1
ATOM 6090 N N . LEU A 1 768 ? 33.312 7.452 -40.510 1.00 90.25 768 LEU A N 1
ATOM 6091 C CA . LEU A 1 768 ? 32.009 8.128 -40.512 1.00 90.25 768 LEU A CA 1
ATOM 6092 C C . LEU A 1 768 ? 31.830 9.037 -39.297 1.00 90.25 768 LEU A C 1
ATOM 6094 O O . LEU A 1 768 ? 31.208 10.087 -39.414 1.00 90.25 768 LEU A O 1
ATOM 6098 N N . THR A 1 769 ? 32.369 8.653 -38.137 1.00 90.31 769 THR A N 1
ATOM 6099 C CA . THR A 1 769 ? 32.214 9.413 -36.887 1.00 90.31 769 THR A CA 1
ATOM 6100 C C . THR A 1 769 ? 33.347 10.401 -36.603 1.00 90.31 769 THR A C 1
ATOM 6102 O O . THR A 1 769 ? 33.198 11.221 -35.703 1.00 90.31 769 THR A O 1
ATOM 6105 N N . SER A 1 770 ? 34.473 10.345 -37.326 1.00 85.31 770 SER A N 1
ATOM 6106 C CA . SER A 1 770 ? 35.652 11.185 -37.056 1.00 85.31 770 SER A CA 1
ATOM 6107 C C . SER A 1 770 ? 35.488 12.654 -37.449 1.00 85.31 770 SER A C 1
ATOM 6109 O O . SER A 1 770 ? 36.163 13.511 -36.882 1.00 85.31 770 SER A O 1
ATOM 6111 N N . ASP A 1 771 ? 34.609 12.967 -38.405 1.00 83.75 771 ASP A N 1
ATOM 6112 C CA . ASP A 1 771 ? 34.348 14.345 -38.843 1.00 83.75 771 ASP A CA 1
ATOM 6113 C C . ASP A 1 771 ? 33.278 15.016 -37.964 1.00 83.75 771 ASP A C 1
ATOM 6115 O O . ASP A 1 771 ? 32.188 15.392 -38.405 1.00 83.75 771 ASP A O 1
ATOM 6119 N N . GLU A 1 772 ? 33.582 15.131 -36.667 1.00 82.88 772 GLU A N 1
ATOM 6120 C CA . GLU A 1 772 ? 32.659 15.704 -35.682 1.00 82.88 772 GLU A CA 1
ATOM 6121 C C . GLU A 1 772 ? 32.214 17.118 -36.058 1.00 82.88 772 GLU A C 1
ATOM 6123 O O . GLU A 1 772 ? 31.066 17.482 -35.811 1.00 82.88 772 GLU A O 1
ATOM 6128 N N . HIS A 1 773 ? 33.102 17.914 -36.659 1.00 83.94 773 HIS A N 1
ATOM 6129 C CA . HIS A 1 773 ? 32.797 19.287 -37.044 1.00 83.94 773 HIS A CA 1
ATOM 6130 C C . HIS A 1 773 ? 31.726 19.334 -38.137 1.00 83.94 773 HIS A C 1
ATOM 6132 O O . HIS A 1 773 ? 30.766 20.090 -38.005 1.00 83.94 773 HIS A O 1
ATOM 6138 N N . ARG A 1 774 ? 31.836 18.512 -39.191 1.00 86.31 774 ARG A N 1
ATOM 6139 C CA . ARG A 1 774 ? 30.817 18.430 -40.251 1.00 86.31 774 ARG A CA 1
ATOM 6140 C C . ARG A 1 774 ? 29.478 17.933 -39.721 1.00 86.31 774 ARG A C 1
ATOM 6142 O O . ARG A 1 774 ? 28.440 18.483 -40.084 1.00 86.31 774 ARG A O 1
ATOM 6149 N N . ILE A 1 775 ? 29.495 16.930 -38.843 1.00 88.12 775 ILE A N 1
ATOM 6150 C CA . ILE A 1 775 ? 28.278 16.366 -38.244 1.00 88.12 775 ILE A CA 1
ATOM 6151 C C . ILE A 1 775 ? 27.591 17.407 -37.350 1.00 88.12 775 ILE A C 1
ATOM 6153 O O . ILE A 1 775 ? 26.392 17.646 -37.494 1.00 88.12 775 ILE A O 1
ATOM 6157 N N . ARG A 1 776 ? 28.349 18.070 -36.467 1.00 85.38 776 ARG A N 1
ATOM 6158 C CA . ARG A 1 776 ? 27.843 19.161 -35.625 1.00 85.38 776 ARG A CA 1
ATOM 6159 C C . ARG A 1 776 ? 27.323 20.307 -36.474 1.00 85.38 776 ARG A C 1
ATOM 6161 O O . ARG A 1 776 ? 26.191 20.713 -36.282 1.00 85.38 776 ARG A O 1
ATOM 6168 N N . ALA A 1 777 ? 28.071 20.760 -37.477 1.00 82.88 777 ALA A N 1
ATOM 6169 C CA . ALA A 1 777 ? 27.629 21.833 -38.362 1.00 82.88 777 ALA A CA 1
ATOM 6170 C C . ALA A 1 777 ? 26.333 21.489 -39.117 1.00 82.88 777 ALA A C 1
ATOM 6172 O O . ALA A 1 777 ? 25.519 22.380 -39.350 1.00 82.88 777 ALA A O 1
ATOM 6173 N N . ALA A 1 778 ? 26.116 20.221 -39.482 1.00 80.31 778 ALA A N 1
ATOM 6174 C CA . ALA A 1 778 ? 24.896 19.777 -40.155 1.00 80.31 778 ALA A CA 1
ATOM 6175 C C . ALA A 1 778 ? 23.673 19.716 -39.222 1.00 80.31 778 ALA A C 1
ATOM 6177 O O . ALA A 1 778 ? 22.555 19.970 -39.675 1.00 80.31 778 ALA A O 1
ATOM 6178 N N . ILE A 1 779 ? 23.882 19.387 -37.943 1.00 79.31 779 ILE A N 1
ATOM 6179 C CA . ILE A 1 779 ? 22.820 19.212 -36.941 1.00 79.31 779 ILE A CA 1
ATOM 6180 C C . ILE A 1 779 ? 22.543 20.532 -36.200 1.00 79.31 779 ILE A C 1
ATOM 6182 O O . ILE A 1 779 ? 21.398 20.973 -36.137 1.00 79.31 779 ILE A O 1
ATOM 6186 N N . GLU A 1 780 ? 23.582 21.210 -35.714 1.00 68.62 780 GLU A N 1
ATOM 6187 C CA . GLU A 1 780 ? 23.505 22.402 -34.859 1.00 68.62 780 GLU A CA 1
ATOM 6188 C C . GLU A 1 780 ? 23.098 23.679 -35.623 1.00 68.62 780 GLU A C 1
ATOM 6190 O O . GLU A 1 780 ? 22.373 24.501 -35.067 1.00 68.62 780 GLU A O 1
ATOM 6195 N N . ASN A 1 781 ? 23.469 23.838 -36.905 1.00 56.81 781 ASN A N 1
ATOM 6196 C CA . ASN A 1 781 ? 23.098 25.022 -37.711 1.00 56.81 781 ASN A CA 1
ATOM 6197 C C . ASN A 1 781 ? 21.712 24.924 -38.378 1.00 56.81 781 ASN A C 1
ATOM 6199 O O . ASN A 1 781 ? 21.316 25.828 -39.114 1.00 56.81 781 ASN A O 1
ATOM 6203 N N . SER A 1 782 ? 20.986 23.818 -38.188 1.00 51.47 782 SER A N 1
ATOM 6204 C CA . SER A 1 782 ? 19.700 23.570 -38.859 1.00 51.47 782 SER A CA 1
ATOM 6205 C C . SER A 1 782 ? 18.473 24.053 -38.071 1.00 51.47 782 SER A C 1
ATOM 6207 O O . SER A 1 782 ? 17.368 24.084 -38.609 1.00 51.47 782 SER A O 1
ATOM 6209 N N . SER A 1 783 ? 18.664 24.482 -36.822 1.00 51.25 783 SER A N 1
ATOM 6210 C CA . SER A 1 783 ? 17.611 24.909 -35.896 1.00 51.25 783 SER A CA 1
ATOM 6211 C C . SER A 1 783 ? 17.845 26.340 -35.397 1.00 51.25 783 SER A C 1
ATOM 6213 O O . SER A 1 783 ? 18.990 26.745 -35.211 1.00 51.25 783 SER A O 1
ATOM 6215 N N . VAL A 1 784 ? 16.771 27.090 -35.109 1.00 50.09 784 VAL A N 1
ATOM 6216 C CA . VAL A 1 784 ? 16.830 28.337 -34.310 1.00 50.09 784 VAL A CA 1
ATOM 6217 C C . VAL A 1 784 ? 17.671 28.065 -33.053 1.00 50.09 784 VAL A C 1
ATOM 6219 O O . VAL A 1 784 ? 17.514 26.997 -32.470 1.00 50.09 784 VAL A O 1
ATOM 6222 N N . ALA A 1 785 ? 18.560 28.980 -32.647 1.00 48.28 785 ALA A N 1
ATOM 6223 C CA . ALA A 1 785 ? 19.599 28.751 -31.625 1.00 48.28 785 ALA A CA 1
ATOM 6224 C C . ALA A 1 785 ? 19.106 28.160 -30.279 1.00 48.28 785 ALA A C 1
ATOM 6226 O O . ALA A 1 785 ? 19.897 27.588 -29.537 1.00 48.28 785 ALA A O 1
ATOM 6227 N N . GLU A 1 786 ? 17.807 28.246 -29.983 1.00 47.34 786 GLU A N 1
ATOM 6228 C CA . GLU A 1 786 ? 17.151 27.665 -28.802 1.00 47.34 786 GLU A CA 1
ATOM 6229 C C . GLU A 1 786 ? 16.741 26.178 -28.952 1.00 47.34 786 GLU A C 1
ATOM 6231 O O . GLU A 1 786 ? 16.291 25.575 -27.983 1.00 47.34 786 GLU A O 1
ATOM 6236 N N . LYS A 1 787 ? 16.894 25.561 -30.138 1.00 52.88 787 LYS A N 1
ATOM 6237 C CA . LYS A 1 787 ? 16.407 24.202 -30.481 1.00 52.88 787 LYS A CA 1
ATOM 6238 C C . LYS A 1 787 ? 17.493 23.215 -30.954 1.00 52.88 787 LYS A C 1
ATOM 6240 O O . LYS A 1 787 ? 17.146 22.152 -31.467 1.00 52.88 787 LYS A O 1
ATOM 6245 N N . SER A 1 788 ? 18.784 23.533 -30.818 1.00 62.72 788 SER A N 1
ATOM 6246 C CA . SER A 1 788 ? 19.855 22.668 -31.344 1.00 62.72 788 SER A CA 1
ATOM 6247 C C . SER A 1 788 ? 20.166 21.477 -30.429 1.00 62.72 788 SER A C 1
ATOM 6249 O O . SER A 1 788 ? 20.219 21.599 -29.204 1.00 62.72 788 SER A O 1
ATOM 6251 N N . ARG A 1 789 ? 20.362 20.290 -31.024 1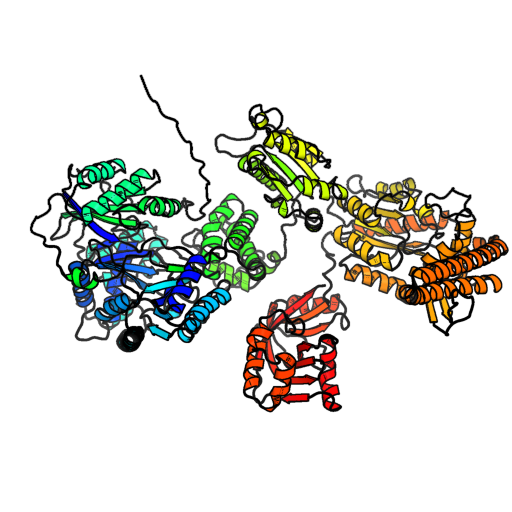.00 76.44 789 ARG A N 1
ATOM 6252 C CA . ARG A 1 789 ? 20.748 19.072 -30.295 1.00 76.44 789 ARG A CA 1
ATOM 6253 C C . ARG A 1 789 ? 22.254 19.002 -30.117 1.00 76.44 789 ARG A C 1
ATOM 6255 O O . ARG A 1 789 ? 23.004 19.177 -31.074 1.00 76.44 789 ARG A O 1
ATOM 6262 N N . LYS A 1 790 ? 22.692 18.601 -28.925 1.00 83.19 790 LYS A N 1
ATOM 6263 C CA . LYS A 1 790 ? 24.095 18.271 -28.680 1.00 83.19 790 LYS A CA 1
ATOM 6264 C C . LYS A 1 790 ? 24.469 16.966 -29.381 1.00 83.19 790 LYS A C 1
ATOM 6266 O O . LYS A 1 790 ? 23.827 15.936 -29.158 1.00 83.19 790 LYS A O 1
ATOM 6271 N N . VAL A 1 791 ? 25.536 16.994 -30.178 1.00 87.00 791 VAL A N 1
ATOM 6272 C CA . VAL A 1 791 ? 26.116 15.796 -30.801 1.00 87.00 791 VAL A CA 1
ATOM 6273 C C . VAL A 1 791 ? 27.298 15.304 -29.971 1.00 87.00 791 VAL A C 1
ATOM 6275 O O . VAL A 1 791 ? 28.210 16.068 -29.652 1.00 87.00 791 VAL A O 1
ATOM 6278 N N . LEU A 1 792 ? 27.288 14.020 -29.621 1.00 88.56 792 LEU A N 1
ATOM 6279 C CA . LEU A 1 792 ? 28.325 13.372 -28.822 1.00 88.56 792 LEU A CA 1
ATOM 6280 C C . LEU A 1 792 ? 28.835 12.124 -29.544 1.00 88.56 792 LEU A C 1
ATOM 6282 O O . LEU A 1 792 ? 28.052 11.238 -29.876 1.00 88.56 792 LEU A O 1
ATOM 6286 N N . VAL A 1 793 ? 30.148 12.019 -29.735 1.00 90.00 793 VAL A N 1
ATOM 6287 C CA . VAL A 1 793 ? 30.790 10.813 -30.276 1.00 90.00 793 VAL A CA 1
ATOM 6288 C C . VAL A 1 793 ? 31.497 10.076 -29.147 1.00 90.00 793 VAL A C 1
ATOM 6290 O O . VAL A 1 793 ? 32.269 10.667 -28.394 1.00 90.00 793 VAL A O 1
ATOM 6293 N N . ILE A 1 794 ? 31.214 8.780 -28.997 1.00 89.50 794 ILE A N 1
ATOM 6294 C CA . ILE A 1 794 ? 31.819 7.946 -27.951 1.00 89.50 794 ILE A CA 1
ATOM 6295 C C . ILE A 1 794 ? 32.622 6.831 -28.619 1.00 89.50 794 ILE A C 1
ATOM 6297 O O . ILE A 1 794 ? 32.066 5.818 -29.045 1.00 89.50 794 ILE A O 1
ATOM 6301 N N . ALA A 1 795 ? 33.942 7.003 -28.681 1.00 87.81 795 ALA A N 1
ATOM 6302 C CA . ALA A 1 795 ? 34.852 6.029 -29.277 1.00 87.81 795 ALA A CA 1
ATOM 6303 C C . ALA A 1 795 ? 35.047 4.798 -28.376 1.00 87.81 795 ALA A C 1
ATOM 6305 O O . ALA A 1 795 ? 35.556 4.887 -27.252 1.00 87.81 795 ALA A O 1
ATOM 6306 N N . GLY A 1 796 ? 34.671 3.620 -28.882 1.00 83.19 796 GLY A N 1
ATOM 6307 C CA . GLY A 1 796 ? 34.818 2.351 -28.168 1.00 83.19 796 GLY A CA 1
ATOM 6308 C C . GLY A 1 796 ? 36.261 1.989 -27.854 1.00 83.19 796 GLY A C 1
ATOM 6309 O O . GLY A 1 796 ? 36.526 1.461 -26.776 1.00 83.19 796 GLY A O 1
ATOM 6310 N N . ASP A 1 797 ? 37.178 2.344 -28.748 1.00 78.94 797 ASP A N 1
ATOM 6311 C CA . ASP A 1 797 ? 38.602 2.020 -28.639 1.00 78.94 797 ASP A CA 1
ATOM 6312 C C . ASP A 1 797 ? 39.347 2.900 -27.616 1.00 78.94 797 ASP A C 1
ATOM 6314 O O . ASP A 1 797 ? 40.418 2.529 -27.140 1.00 78.94 797 ASP A O 1
ATOM 6318 N N . GLN A 1 798 ? 38.768 4.043 -27.224 1.00 73.94 798 GLN A N 1
ATOM 6319 C CA . GLN A 1 798 ? 39.337 4.966 -26.228 1.00 73.94 798 GLN A CA 1
ATOM 6320 C C . GLN A 1 798 ? 38.739 4.778 -24.823 1.00 73.94 798 GLN A C 1
ATOM 6322 O O . GLN A 1 798 ? 39.179 5.407 -23.857 1.00 73.94 798 GLN A O 1
ATOM 6327 N N . THR A 1 799 ? 37.729 3.916 -24.687 1.00 77.38 799 THR A N 1
ATOM 6328 C CA . THR A 1 799 ? 37.011 3.716 -23.425 1.00 77.38 799 THR A CA 1
ATOM 6329 C C . THR A 1 799 ? 37.691 2.625 -22.593 1.00 77.38 799 THR A C 1
ATOM 6331 O O . THR A 1 799 ? 37.760 1.474 -23.013 1.00 77.38 799 THR A O 1
ATOM 6334 N N . LYS A 1 800 ? 38.186 2.977 -21.395 1.00 65.69 800 LYS A N 1
ATOM 6335 C CA . LYS A 1 800 ? 38.847 2.031 -20.468 1.00 65.69 800 LYS A CA 1
ATOM 6336 C C . LYS A 1 800 ? 37.868 1.179 -19.639 1.00 65.69 800 LYS A C 1
ATOM 6338 O O . LYS A 1 800 ? 38.253 0.108 -19.180 1.00 65.69 800 LYS A O 1
ATOM 6343 N N . ASP A 1 801 ? 36.627 1.641 -19.472 1.00 65.12 801 ASP A N 1
ATOM 6344 C CA . ASP A 1 801 ? 35.556 0.976 -18.711 1.00 65.12 801 ASP A CA 1
ATOM 6345 C C . ASP A 1 801 ? 34.585 0.189 -19.621 1.00 65.12 801 ASP A C 1
ATOM 6347 O O . ASP A 1 801 ? 34.746 0.124 -20.842 1.00 65.12 801 ASP A O 1
ATOM 6351 N N . LYS A 1 802 ? 33.526 -0.407 -19.049 1.00 78.00 802 LYS A N 1
ATOM 6352 C CA . LYS A 1 802 ? 32.453 -1.048 -19.833 1.00 78.00 802 LYS A CA 1
ATOM 6353 C C . LYS A 1 802 ? 31.759 -0.015 -20.740 1.00 78.00 802 LYS A C 1
ATOM 6355 O O . LYS A 1 802 ? 31.186 0.959 -20.259 1.00 78.00 802 LYS A O 1
ATOM 6360 N N . TYR A 1 803 ? 31.765 -0.266 -22.052 1.00 85.81 803 TYR A N 1
ATOM 6361 C CA . TYR A 1 803 ? 31.352 0.714 -23.065 1.00 85.81 803 TYR A CA 1
ATOM 6362 C C . TYR A 1 803 ? 29.868 1.118 -23.026 1.00 85.81 803 TYR A C 1
ATOM 6364 O O . TYR A 1 803 ? 29.567 2.299 -22.901 1.00 85.81 803 TYR A O 1
ATOM 6372 N N . TRP A 1 804 ? 28.930 0.168 -23.119 1.00 87.44 804 TRP A N 1
ATOM 6373 C CA . TRP A 1 804 ? 27.494 0.491 -23.163 1.00 87.44 804 TRP A CA 1
ATOM 6374 C C . TRP A 1 804 ? 26.981 1.194 -21.892 1.00 87.44 804 TRP A C 1
ATOM 6376 O O . TRP A 1 804 ? 26.241 2.166 -22.030 1.00 87.44 804 TRP A O 1
ATOM 6386 N N . PRO A 1 805 ? 27.445 0.840 -20.675 1.00 80.44 805 PRO A N 1
ATOM 6387 C CA . PRO A 1 805 ? 27.199 1.655 -19.483 1.00 80.44 805 PRO A CA 1
ATOM 6388 C C . PRO A 1 805 ? 27.701 3.101 -19.613 1.00 80.44 805 PRO A C 1
ATOM 6390 O O . PRO A 1 805 ? 26.992 4.035 -19.252 1.00 80.44 805 PRO A O 1
ATOM 6393 N N . LYS A 1 806 ? 28.885 3.332 -20.199 1.00 81.88 806 LYS A N 1
ATOM 6394 C CA . LYS A 1 806 ? 29.386 4.696 -20.454 1.00 81.88 806 LYS A CA 1
ATOM 6395 C C . LYS A 1 806 ? 28.487 5.479 -21.419 1.00 81.88 806 LYS A C 1
ATOM 6397 O O . LYS A 1 806 ? 28.272 6.675 -21.204 1.00 81.88 806 LYS A O 1
ATOM 6402 N N . VAL A 1 807 ? 27.955 4.821 -22.452 1.00 86.00 807 VAL A N 1
ATOM 6403 C CA . VAL A 1 807 ? 26.967 5.406 -23.377 1.00 86.00 807 VAL A CA 1
ATOM 6404 C C . VAL A 1 807 ? 25.685 5.771 -22.620 1.00 86.00 807 VAL A C 1
ATOM 6406 O O . VAL A 1 807 ? 25.237 6.913 -22.717 1.00 86.00 807 VAL A O 1
ATOM 6409 N N . ARG A 1 808 ? 25.154 4.853 -21.797 1.00 82.19 808 ARG A N 1
ATOM 6410 C CA . ARG A 1 808 ? 23.974 5.076 -20.940 1.00 82.19 808 ARG A CA 1
ATOM 6411 C C . ARG A 1 808 ? 24.153 6.293 -20.039 1.00 82.19 808 ARG A C 1
ATOM 6413 O O . ARG A 1 808 ? 23.338 7.206 -20.085 1.00 82.19 808 ARG A O 1
ATOM 6420 N N . HIS A 1 809 ? 25.246 6.359 -19.281 1.00 73.62 809 HIS A N 1
ATOM 6421 C CA . HIS A 1 809 ? 25.504 7.473 -18.362 1.00 73.62 809 HIS A CA 1
ATOM 6422 C C . HIS A 1 809 ? 25.661 8.811 -19.082 1.00 73.62 809 HIS A C 1
ATOM 6424 O O . HIS A 1 809 ? 25.151 9.822 -18.612 1.00 73.62 809 HIS A O 1
ATOM 6430 N N . THR A 1 810 ? 26.346 8.826 -20.228 1.00 77.44 810 THR A N 1
ATOM 6431 C CA . THR A 1 810 ? 26.487 10.044 -21.038 1.00 77.44 810 THR A CA 1
ATOM 6432 C C . THR A 1 810 ? 25.120 10.553 -21.504 1.00 77.44 810 THR A C 1
ATOM 6434 O O . THR A 1 810 ? 24.857 11.748 -21.404 1.00 77.44 810 THR A O 1
ATOM 6437 N N . ARG A 1 811 ? 24.232 9.651 -21.939 1.00 79.50 811 ARG A N 1
ATOM 6438 C CA . ARG A 1 811 ? 22.866 9.986 -22.367 1.00 79.50 811 ARG A CA 1
ATOM 6439 C C . ARG A 1 811 ? 21.955 10.415 -21.223 1.00 79.50 811 ARG A C 1
ATOM 6441 O O . ARG A 1 811 ? 21.162 11.323 -21.407 1.00 79.50 811 ARG A O 1
ATOM 6448 N N . LEU A 1 812 ? 22.073 9.819 -20.037 1.00 70.69 812 LEU A N 1
ATOM 6449 C CA . LEU A 1 812 ? 21.267 10.222 -18.875 1.00 70.69 812 LEU A CA 1
ATOM 6450 C C . LEU A 1 812 ? 21.542 11.669 -18.428 1.00 70.69 812 LEU A C 1
ATOM 6452 O O . LEU A 1 812 ? 20.693 12.272 -17.780 1.00 70.69 812 LEU A O 1
ATOM 6456 N N . ARG A 1 813 ? 22.693 12.251 -18.799 1.00 67.81 813 ARG A N 1
ATOM 6457 C CA . ARG A 1 813 ? 22.980 13.679 -18.577 1.00 67.81 813 ARG A CA 1
ATOM 6458 C C . ARG A 1 813 ? 22.286 14.608 -19.574 1.00 67.81 813 ARG A C 1
ATOM 6460 O O . ARG A 1 813 ? 22.064 15.767 -19.252 1.00 67.81 813 ARG A O 1
ATOM 6467 N N . ASP A 1 814 ? 22.007 14.122 -20.780 1.00 70.62 814 ASP A N 1
ATOM 6468 C CA . ASP A 1 814 ? 21.363 14.874 -21.857 1.00 70.62 814 ASP A CA 1
ATOM 6469 C C . ASP A 1 814 ? 20.540 13.901 -22.705 1.00 70.62 814 ASP A C 1
ATOM 6471 O O . ASP A 1 814 ? 20.999 13.355 -23.716 1.00 70.62 814 ASP A O 1
ATOM 6475 N N . THR A 1 815 ? 19.312 13.651 -22.254 1.00 73.12 815 THR A N 1
ATOM 6476 C CA . THR A 1 815 ? 18.408 12.672 -22.869 1.00 73.12 815 THR A CA 1
ATOM 6477 C C . THR A 1 815 ? 17.950 13.094 -24.263 1.00 73.12 815 THR A C 1
ATOM 6479 O O . THR A 1 815 ? 17.456 12.255 -25.006 1.00 73.12 815 THR A O 1
ATOM 6482 N N . SER A 1 816 ? 18.153 14.361 -24.646 1.00 77.25 816 SER A N 1
ATOM 6483 C CA . SER A 1 816 ? 17.861 14.904 -25.980 1.00 77.25 816 SER A CA 1
ATOM 6484 C C . SER A 1 816 ? 19.037 14.820 -26.963 1.00 77.25 816 SER A C 1
ATOM 6486 O O . SER A 1 816 ? 18.882 15.134 -28.147 1.00 77.25 816 SER A O 1
ATOM 6488 N N . SER A 1 817 ? 20.213 14.384 -26.507 1.00 84.19 817 SER A N 1
ATOM 6489 C CA . SER A 1 817 ? 21.422 14.333 -27.334 1.00 84.19 817 SER A CA 1
ATOM 6490 C C . SER A 1 817 ? 21.353 13.310 -28.476 1.00 84.19 817 SER A C 1
ATOM 6492 O O . SER A 1 817 ? 20.652 12.289 -28.421 1.00 84.19 817 SER A O 1
ATOM 6494 N N . VAL A 1 818 ? 22.135 13.587 -29.523 1.00 90.25 818 VAL A N 1
ATOM 6495 C CA . VAL A 1 818 ? 22.471 12.634 -30.586 1.00 90.25 818 VAL A CA 1
ATOM 6496 C C . VAL A 1 818 ? 23.800 11.991 -30.221 1.00 90.25 818 VAL A C 1
ATOM 6498 O O . VAL A 1 818 ? 24.835 12.659 -30.206 1.00 90.25 818 VAL A O 1
ATOM 6501 N N . VAL A 1 819 ? 23.783 10.696 -29.920 1.00 92.88 819 VAL A N 1
ATOM 6502 C CA . VAL A 1 819 ? 24.988 9.946 -29.559 1.00 92.88 819 VAL A CA 1
ATOM 6503 C C . VAL A 1 819 ? 25.387 9.020 -30.696 1.00 92.88 819 VAL A C 1
ATOM 6505 O O . VAL A 1 819 ? 24.620 8.133 -31.068 1.00 92.88 819 VAL A O 1
ATOM 6508 N N . LEU A 1 820 ? 26.60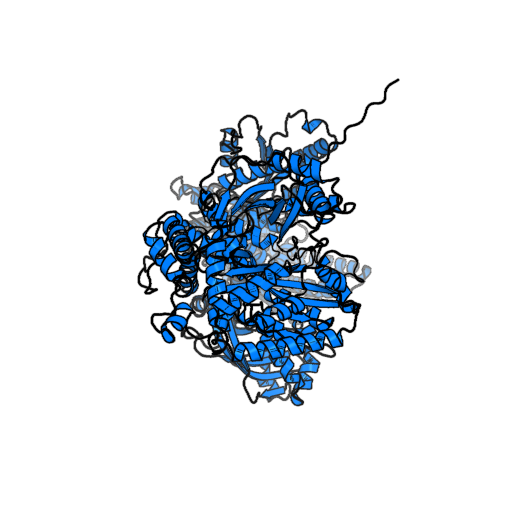3 9.202 -31.210 1.00 94.62 820 LEU A N 1
ATOM 6509 C CA . LEU A 1 820 ? 27.241 8.305 -32.168 1.00 94.62 820 LEU A CA 1
ATOM 6510 C C . LEU A 1 820 ? 28.121 7.308 -31.410 1.00 94.62 820 LEU A C 1
ATOM 6512 O O . LEU A 1 820 ? 29.182 7.662 -30.882 1.00 94.62 820 LEU A O 1
ATOM 6516 N N . ALA A 1 821 ? 27.668 6.059 -31.332 1.00 94.69 821 ALA A N 1
ATOM 6517 C CA . ALA A 1 821 ? 28.397 4.990 -30.669 1.00 94.69 821 ALA A CA 1
ATOM 6518 C C . ALA A 1 821 ? 29.392 4.341 -31.642 1.00 94.69 821 ALA A C 1
ATOM 6520 O O . ALA A 1 821 ? 29.061 3.346 -32.283 1.00 94.69 821 ALA A O 1
ATOM 6521 N N . ASP A 1 822 ? 30.611 4.883 -31.759 1.00 93.12 822 ASP A N 1
ATOM 6522 C CA . ASP A 1 822 ? 31.687 4.285 -32.569 1.00 93.12 822 ASP A CA 1
ATOM 6523 C C . ASP A 1 822 ? 32.199 2.977 -31.932 1.00 93.12 822 ASP A C 1
ATOM 6525 O O . ASP A 1 822 ? 33.232 2.918 -31.255 1.00 93.12 822 ASP A O 1
ATOM 6529 N N . LYS A 1 823 ? 31.420 1.909 -32.124 1.00 92.00 823 LYS A N 1
ATOM 6530 C CA . LYS A 1 823 ? 31.712 0.531 -31.733 1.00 92.00 823 LYS A CA 1
ATOM 6531 C C . LYS A 1 823 ? 30.891 -0.432 -32.590 1.00 92.00 823 LYS A C 1
ATOM 6533 O O . LYS A 1 823 ? 29.732 -0.169 -32.894 1.00 92.00 823 LYS A O 1
ATOM 6538 N N . ASN A 1 824 ? 31.482 -1.577 -32.932 1.00 92.38 824 ASN A N 1
ATOM 6539 C CA . ASN A 1 824 ? 30.748 -2.670 -33.571 1.00 92.38 824 ASN A CA 1
ATOM 6540 C C . ASN A 1 824 ? 29.693 -3.234 -32.605 1.00 92.38 824 ASN A C 1
ATOM 6542 O O . ASN A 1 824 ? 30.011 -3.525 -31.447 1.00 92.38 824 ASN A O 1
ATOM 6546 N N . ALA A 1 825 ? 28.472 -3.422 -33.097 1.00 94.00 825 ALA A N 1
ATOM 6547 C CA . ALA A 1 825 ? 27.308 -3.871 -32.339 1.00 94.00 825 ALA A CA 1
ATOM 6548 C C . ALA A 1 825 ? 26.769 -5.218 -32.870 1.00 94.00 825 ALA A C 1
ATOM 6550 O O . ALA A 1 825 ? 25.730 -5.247 -33.530 1.00 94.00 825 ALA A O 1
ATOM 6551 N N . PRO A 1 826 ? 27.458 -6.343 -32.600 1.00 93.62 826 PRO A N 1
ATOM 6552 C CA . PRO A 1 826 ? 27.011 -7.667 -33.029 1.00 93.62 826 PRO A CA 1
ATOM 6553 C C . PRO A 1 826 ? 25.719 -8.108 -32.336 1.00 93.62 826 PRO A C 1
ATOM 6555 O O . PRO A 1 826 ? 25.369 -7.566 -31.286 1.00 93.62 826 PRO A O 1
ATOM 6558 N N . THR A 1 827 ? 25.062 -9.143 -32.865 1.00 91.50 827 THR A N 1
ATOM 6559 C CA . THR A 1 827 ? 23.785 -9.702 -32.371 1.00 91.50 827 THR A CA 1
ATOM 6560 C C . THR A 1 827 ? 23.677 -9.804 -30.840 1.00 91.50 827 THR A C 1
ATOM 6562 O O . THR A 1 827 ? 22.676 -9.348 -30.284 1.00 91.50 827 THR A O 1
ATOM 6565 N N . PRO A 1 828 ? 24.696 -10.302 -30.098 1.00 90.44 828 PRO A N 1
ATOM 6566 C CA . PRO A 1 828 ? 24.619 -10.406 -28.635 1.00 90.44 828 PRO A CA 1
ATOM 6567 C C . PRO A 1 828 ? 24.517 -9.061 -27.900 1.00 90.44 828 PRO A C 1
ATOM 6569 O O . PRO A 1 828 ? 24.127 -9.023 -26.738 1.00 90.44 828 PRO A O 1
ATOM 6572 N N . SER A 1 829 ? 24.888 -7.955 -28.549 1.00 91.25 829 SER A N 1
ATOM 6573 C CA . SER A 1 829 ? 24.854 -6.617 -27.955 1.00 91.25 829 SER A CA 1
ATOM 6574 C C . SER A 1 829 ? 23.513 -5.903 -28.118 1.00 91.25 829 SER A C 1
ATOM 6576 O O . SER A 1 829 ? 23.236 -4.994 -27.343 1.00 91.25 829 SER A O 1
ATOM 6578 N N . TRP A 1 830 ? 22.661 -6.314 -29.064 1.00 92.38 830 TRP A N 1
ATOM 6579 C CA . TRP A 1 830 ? 21.412 -5.606 -29.382 1.00 92.38 830 TRP A CA 1
ATOM 6580 C C . TRP A 1 830 ? 20.470 -5.487 -28.186 1.00 92.38 830 TRP A C 1
ATOM 6582 O O . TRP A 1 830 ? 19.922 -4.416 -27.963 1.00 92.38 830 TRP A O 1
ATOM 6592 N N . GLY A 1 831 ? 20.359 -6.531 -27.359 1.00 85.19 831 GLY A N 1
ATOM 6593 C CA . GLY A 1 831 ? 19.558 -6.472 -26.132 1.00 85.19 831 GLY A CA 1
ATOM 6594 C C . GLY A 1 831 ? 20.066 -5.421 -25.139 1.00 85.19 831 GLY A C 1
ATOM 6595 O O . GLY A 1 831 ? 19.273 -4.666 -24.590 1.00 85.19 831 GLY A O 1
ATOM 6596 N N . THR A 1 832 ? 21.387 -5.315 -24.957 1.00 86.19 832 THR A N 1
ATOM 6597 C CA . THR A 1 832 ? 21.998 -4.293 -24.090 1.00 86.19 832 THR A CA 1
ATOM 6598 C C . THR A 1 832 ? 21.830 -2.888 -24.662 1.00 86.19 832 THR A C 1
ATOM 6600 O O . THR A 1 832 ? 21.618 -1.944 -23.912 1.00 86.19 832 THR A O 1
ATOM 6603 N N . ILE A 1 833 ? 21.920 -2.716 -25.983 1.00 92.19 833 ILE A N 1
ATOM 6604 C CA . ILE A 1 833 ? 21.691 -1.412 -26.623 1.00 92.19 833 ILE A CA 1
ATOM 6605 C C . ILE A 1 833 ? 20.210 -1.028 -26.509 1.00 92.19 833 ILE A C 1
ATOM 6607 O O . ILE A 1 833 ? 19.914 0.125 -26.210 1.00 92.19 833 ILE A O 1
ATOM 6611 N N . GLY A 1 834 ? 19.299 -1.993 -26.664 1.00 85.94 834 GLY A N 1
ATOM 6612 C CA . GLY A 1 834 ? 17.870 -1.831 -26.404 1.00 85.94 834 GLY A CA 1
ATOM 6613 C C . GLY A 1 834 ? 17.603 -1.344 -24.986 1.00 85.94 834 GLY A C 1
ATOM 6614 O O . GLY A 1 834 ? 16.946 -0.326 -24.819 1.00 85.94 834 GLY A O 1
ATOM 6615 N N . GLU A 1 835 ? 18.213 -1.970 -23.977 1.00 80.50 835 GLU A N 1
ATOM 6616 C CA . GLU A 1 835 ? 18.150 -1.487 -22.590 1.00 80.50 835 GLU A CA 1
ATOM 6617 C C . GLU A 1 835 ? 18.647 -0.035 -22.480 1.00 80.50 835 GLU A C 1
ATOM 6619 O O . GLU A 1 835 ? 17.971 0.807 -21.901 1.00 80.50 835 GLU A O 1
ATOM 6624 N N . VAL A 1 836 ? 19.792 0.314 -23.083 1.00 84.06 836 VAL A N 1
ATOM 6625 C CA . VAL A 1 836 ? 20.272 1.709 -23.078 1.00 84.06 836 VAL A CA 1
ATOM 6626 C C . VAL A 1 836 ? 19.243 2.660 -23.698 1.00 84.06 836 VAL A C 1
ATOM 6628 O O . VAL A 1 836 ? 19.028 3.746 -23.159 1.00 84.06 836 VAL A O 1
ATOM 6631 N N . CYS A 1 837 ? 18.621 2.285 -24.815 1.00 84.12 837 CYS A N 1
ATOM 6632 C CA . CYS A 1 837 ? 17.626 3.110 -25.491 1.00 84.12 837 CYS A CA 1
ATOM 6633 C C . CYS A 1 837 ? 16.343 3.271 -24.676 1.00 84.12 837 CYS A C 1
ATOM 6635 O O . CYS A 1 837 ? 15.878 4.399 -24.542 1.00 84.12 837 CYS A O 1
ATOM 6637 N N . GLU A 1 838 ? 15.815 2.198 -24.091 1.00 77.88 838 GLU A N 1
ATOM 6638 C CA . GLU A 1 838 ? 14.634 2.251 -23.223 1.00 77.88 838 GLU A CA 1
ATOM 6639 C C . GLU A 1 838 ? 14.892 3.156 -22.008 1.00 77.88 838 GLU A C 1
ATOM 6641 O O . GLU A 1 838 ? 14.205 4.166 -21.832 1.00 77.88 838 GLU A O 1
ATOM 6646 N N . PHE A 1 839 ? 15.985 2.916 -21.275 1.00 69.50 839 PHE A N 1
ATOM 6647 C CA . PHE A 1 839 ? 16.326 3.685 -20.074 1.00 69.50 839 PHE A CA 1
ATOM 6648 C C . PHE A 1 839 ? 16.588 5.168 -20.344 1.00 69.50 839 PHE A C 1
ATOM 6650 O O . PHE A 1 839 ? 16.442 6.005 -19.455 1.00 69.50 839 PHE A O 1
ATOM 6657 N N . THR A 1 840 ? 17.043 5.514 -21.548 1.00 73.62 840 THR A N 1
ATOM 6658 C CA . THR A 1 840 ? 17.404 6.895 -21.903 1.00 73.62 840 THR A CA 1
ATOM 6659 C C . THR A 1 840 ? 16.398 7.556 -22.838 1.00 73.62 840 THR A C 1
ATOM 6661 O O . THR A 1 840 ? 16.666 8.663 -23.310 1.00 73.62 840 THR A O 1
ATOM 6664 N N . GLN A 1 841 ? 15.267 6.890 -23.109 1.00 73.25 841 GLN A N 1
ATOM 6665 C CA . GLN A 1 841 ? 14.228 7.331 -24.046 1.00 73.25 841 GLN A CA 1
ATOM 6666 C C . GLN A 1 841 ? 14.805 7.712 -25.421 1.00 73.25 841 GLN A C 1
ATOM 6668 O O . GLN A 1 841 ? 14.476 8.743 -26.012 1.00 73.25 841 GLN A O 1
ATOM 6673 N N . ALA A 1 842 ? 15.738 6.891 -25.900 1.00 83.69 842 ALA A N 1
ATOM 6674 C CA . ALA A 1 842 ? 16.384 7.055 -27.188 1.00 83.69 842 ALA A CA 1
ATOM 6675 C C . ALA A 1 842 ? 15.617 6.334 -28.291 1.00 83.69 842 ALA A C 1
ATOM 6677 O O . ALA A 1 842 ? 15.221 5.182 -28.120 1.00 83.69 842 ALA A O 1
ATOM 6678 N N . VAL A 1 843 ? 15.567 6.945 -29.468 1.00 88.62 843 VAL A N 1
ATOM 6679 C CA . VAL A 1 843 ? 15.332 6.213 -30.709 1.00 88.62 843 VAL A CA 1
ATOM 6680 C C . VAL A 1 843 ? 16.628 5.503 -31.102 1.00 88.62 843 VAL A C 1
ATOM 6682 O O . VAL A 1 843 ? 17.674 6.139 -31.278 1.00 88.62 843 VAL A O 1
ATOM 6685 N N . ALA A 1 844 ? 16.566 4.178 -31.223 1.00 93.12 844 ALA A N 1
ATOM 6686 C CA . ALA A 1 844 ? 17.658 3.362 -31.735 1.00 93.12 844 ALA A CA 1
ATOM 6687 C C . ALA A 1 844 ? 17.747 3.503 -33.262 1.00 93.12 844 ALA A C 1
ATOM 6689 O O . ALA A 1 844 ? 16.783 3.210 -33.970 1.00 93.12 844 ALA A O 1
ATOM 6690 N N . VAL A 1 845 ? 18.901 3.934 -33.775 1.00 94.81 845 VAL A N 1
ATOM 6691 C CA . VAL A 1 845 ? 19.129 4.140 -35.212 1.00 94.81 845 VAL A CA 1
ATOM 6692 C C . VAL A 1 845 ? 20.326 3.297 -35.670 1.00 94.81 845 VAL A C 1
ATOM 6694 O O . VAL A 1 845 ? 21.473 3.675 -35.410 1.00 94.81 845 VAL A O 1
ATOM 6697 N N . PRO A 1 846 ? 20.103 2.153 -36.339 1.00 96.00 846 PRO A N 1
ATOM 6698 C CA . PRO A 1 846 ? 21.193 1.376 -36.917 1.00 96.00 846 PRO A CA 1
ATOM 6699 C C . PRO A 1 846 ? 21.745 2.043 -38.184 1.00 96.00 846 PRO A C 1
ATOM 6701 O O . PRO A 1 846 ? 21.005 2.635 -38.975 1.00 96.00 846 PRO A O 1
ATOM 6704 N N . VAL A 1 847 ? 23.051 1.893 -38.400 1.00 96.31 847 VAL A N 1
ATOM 6705 C CA . VAL A 1 847 ? 23.726 2.238 -39.658 1.00 96.31 847 VAL A CA 1
ATOM 6706 C C . VAL A 1 847 ? 24.030 0.955 -40.422 1.00 96.31 847 VAL A C 1
ATOM 6708 O O . VAL A 1 847 ? 24.847 0.151 -39.961 1.00 96.31 847 VAL A O 1
ATOM 6711 N N . LEU A 1 848 ? 23.391 0.758 -41.574 1.00 94.38 848 LEU A N 1
ATOM 6712 C CA . LEU A 1 848 ? 23.458 -0.479 -42.352 1.00 94.38 848 LEU A CA 1
ATOM 6713 C C . LEU A 1 848 ? 24.184 -0.269 -43.689 1.00 94.38 848 LEU A C 1
ATOM 6715 O O . LEU A 1 848 ? 23.868 0.682 -44.407 1.00 94.38 848 LEU A O 1
ATOM 6719 N N . PRO A 1 849 ? 25.126 -1.152 -44.060 1.00 91.75 849 PRO A N 1
ATOM 6720 C CA . PRO A 1 849 ? 25.662 -1.215 -45.411 1.00 91.75 849 PRO A CA 1
ATOM 6721 C C . PRO A 1 849 ? 24.703 -2.058 -46.264 1.00 91.75 849 PRO A C 1
ATOM 6723 O O . PRO A 1 849 ? 24.865 -3.270 -46.376 1.00 91.75 849 PRO A O 1
ATOM 6726 N N . GLN A 1 850 ? 23.630 -1.439 -46.765 1.00 83.62 850 GLN A N 1
ATOM 6727 C CA . GLN A 1 850 ? 22.489 -2.160 -47.353 1.00 83.62 850 GLN A CA 1
ATOM 6728 C C . GLN A 1 850 ? 22.887 -3.023 -48.561 1.00 83.62 850 GLN A C 1
ATOM 6730 O O . GLN A 1 850 ? 22.388 -4.129 -48.720 1.00 83.62 850 GLN A O 1
ATOM 6735 N N . ASP A 1 851 ? 23.820 -2.539 -49.373 1.00 87.38 851 ASP A N 1
ATOM 6736 C CA . ASP A 1 851 ? 24.395 -3.240 -50.525 1.00 87.38 851 ASP A CA 1
ATOM 6737 C C . ASP A 1 851 ? 25.345 -4.391 -50.144 1.00 87.38 851 ASP A C 1
ATOM 6739 O O . ASP A 1 851 ? 25.693 -5.209 -50.991 1.00 87.38 851 ASP A O 1
ATOM 6743 N N . ALA A 1 852 ? 25.751 -4.482 -48.875 1.00 90.06 852 ALA A N 1
ATOM 6744 C CA . ALA A 1 852 ? 26.546 -5.584 -48.341 1.00 90.06 852 ALA A CA 1
ATOM 6745 C C . ALA A 1 852 ? 25.720 -6.672 -47.638 1.00 90.06 852 ALA A C 1
ATOM 6747 O O . ALA A 1 852 ? 26.271 -7.735 -47.324 1.00 90.06 852 ALA A O 1
ATOM 6748 N N . LEU A 1 853 ? 24.431 -6.421 -47.374 1.00 91.81 853 LEU A N 1
ATOM 6749 C CA . LEU A 1 853 ? 23.511 -7.407 -46.811 1.00 91.81 853 LEU A CA 1
ATOM 6750 C C . LEU A 1 853 ? 23.090 -8.394 -47.903 1.00 91.81 853 LEU A C 1
ATOM 6752 O O . LEU A 1 853 ? 22.253 -8.099 -48.751 1.00 91.81 853 LEU A O 1
ATOM 6756 N N . GLN A 1 854 ? 23.690 -9.577 -47.870 1.00 92.06 854 GLN A N 1
ATOM 6757 C CA . GLN A 1 854 ? 23.401 -10.678 -48.777 1.00 92.06 854 GLN A CA 1
ATOM 6758 C C . GLN A 1 854 ? 23.643 -11.976 -48.019 1.00 92.06 854 GLN A C 1
ATOM 6760 O O . GLN A 1 854 ? 24.708 -12.156 -47.422 1.00 92.06 854 GLN A O 1
ATOM 6765 N N . THR A 1 855 ? 22.657 -12.871 -48.028 1.00 94.38 855 THR A N 1
ATOM 6766 C CA . THR A 1 855 ? 22.749 -14.136 -47.301 1.00 94.38 855 THR A CA 1
ATOM 6767 C C . THR A 1 855 ? 23.907 -14.974 -47.846 1.00 94.38 855 THR A C 1
ATOM 6769 O O . THR A 1 855 ? 23.916 -15.369 -49.009 1.00 94.38 855 THR A O 1
ATOM 6772 N N . THR A 1 856 ? 24.896 -15.242 -46.992 1.00 94.25 856 THR A N 1
ATOM 6773 C CA . THR A 1 856 ? 25.987 -16.180 -47.266 1.00 94.25 856 THR A CA 1
ATOM 6774 C C . THR A 1 856 ? 25.654 -17.512 -46.614 1.00 94.25 856 THR A C 1
ATOM 6776 O O . THR A 1 856 ? 25.566 -17.598 -45.387 1.00 94.25 856 THR A O 1
ATOM 6779 N N . GLU A 1 857 ? 25.511 -18.553 -47.427 1.00 94.19 857 GLU A N 1
ATOM 6780 C CA . GLU A 1 857 ? 25.265 -19.922 -46.980 1.00 94.19 857 GLU A CA 1
ATOM 6781 C C . GLU A 1 857 ? 26.544 -20.751 -47.063 1.00 94.19 857 GLU A C 1
ATOM 6783 O O . GLU A 1 857 ? 27.243 -20.749 -48.078 1.00 94.19 857 GLU A O 1
ATOM 6788 N N . ILE A 1 858 ? 26.862 -21.474 -45.990 1.00 92.50 858 ILE A N 1
ATOM 6789 C CA . ILE A 1 858 ? 28.031 -22.349 -45.944 1.00 92.50 858 ILE A CA 1
ATOM 6790 C C . ILE A 1 858 ? 27.606 -23.721 -45.454 1.00 92.50 858 ILE A C 1
ATOM 6792 O O . ILE A 1 858 ? 27.019 -23.866 -44.382 1.00 92.50 858 ILE A O 1
ATOM 6796 N N . VAL A 1 859 ? 27.953 -24.738 -46.240 1.00 89.88 859 VAL A N 1
ATOM 6797 C CA . VAL A 1 859 ? 27.758 -26.143 -45.889 1.00 89.88 859 VAL A CA 1
ATOM 6798 C C . VAL A 1 859 ? 29.086 -26.735 -45.436 1.00 89.88 859 VAL A C 1
ATOM 6800 O O . VAL A 1 859 ? 30.102 -26.631 -46.128 1.00 89.88 859 VAL A O 1
ATOM 6803 N N . GLY A 1 860 ? 29.066 -27.355 -44.261 1.00 86.88 860 GLY A N 1
ATOM 6804 C CA . GLY A 1 860 ? 30.194 -28.085 -43.698 1.00 86.88 860 GLY A CA 1
ATOM 6805 C C . GLY A 1 860 ? 30.854 -27.374 -42.521 1.00 86.88 860 GLY A C 1
ATOM 6806 O O . GLY A 1 860 ? 30.630 -26.193 -42.232 1.00 86.88 860 GLY A O 1
ATOM 6807 N N . VAL A 1 861 ? 31.685 -28.134 -41.820 1.00 88.06 861 VAL A N 1
ATOM 6808 C CA . VAL A 1 861 ? 32.402 -27.725 -40.609 1.00 88.06 861 VAL A CA 1
ATOM 6809 C C . VAL A 1 861 ? 33.831 -28.221 -40.726 1.00 88.06 861 VAL A C 1
ATOM 6811 O O . VAL A 1 861 ? 34.036 -29.321 -41.220 1.00 88.06 861 VAL A O 1
ATOM 6814 N N . ARG A 1 862 ? 34.814 -27.466 -40.236 1.00 86.88 862 ARG A N 1
ATOM 6815 C CA . ARG A 1 862 ? 36.203 -27.931 -40.175 1.00 86.88 862 ARG A CA 1
ATOM 6816 C C . ARG A 1 862 ? 36.663 -28.017 -38.730 1.00 86.88 862 ARG A C 1
ATOM 6818 O O . ARG A 1 862 ? 36.582 -27.026 -38.007 1.00 86.88 862 ARG A O 1
ATOM 6825 N N . SER A 1 863 ? 37.119 -29.191 -38.306 1.00 82.06 863 SER A N 1
ATOM 6826 C CA . SER A 1 863 ? 37.618 -29.389 -36.941 1.00 82.06 863 SER A CA 1
ATOM 6827 C C . SER A 1 863 ? 38.965 -28.694 -36.719 1.00 82.06 863 SER A C 1
ATOM 6829 O O . SER A 1 863 ? 39.678 -28.357 -37.669 1.00 82.06 863 SER A O 1
ATOM 6831 N N . LEU A 1 864 ? 39.361 -28.547 -35.451 1.00 80.06 864 LEU A N 1
ATOM 6832 C CA . LEU A 1 864 ? 40.691 -28.039 -35.090 1.00 80.06 864 LEU A CA 1
ATOM 6833 C C . LEU A 1 864 ? 41.849 -28.914 -35.610 1.00 80.06 864 LEU A C 1
ATOM 6835 O O . LEU A 1 864 ? 42.970 -28.428 -35.726 1.00 80.06 864 LEU A O 1
ATOM 6839 N N . HIS A 1 865 ? 41.582 -30.180 -35.945 1.00 76.00 865 HIS A N 1
ATOM 6840 C CA . HIS A 1 865 ? 42.564 -31.119 -36.495 1.00 76.00 865 HIS A CA 1
ATOM 6841 C C . HIS A 1 865 ? 42.681 -31.059 -38.023 1.00 76.00 865 HIS A C 1
ATOM 6843 O O . HIS A 1 865 ? 43.540 -31.721 -38.599 1.00 76.00 865 HIS A O 1
ATOM 6849 N N . GLY A 1 866 ? 41.862 -30.235 -38.679 1.00 68.38 866 GLY A N 1
ATOM 6850 C CA . GLY A 1 866 ? 41.894 -30.048 -40.125 1.00 68.38 866 GLY A CA 1
ATOM 6851 C C . GLY A 1 866 ? 40.985 -30.993 -40.908 1.00 68.38 866 GLY A C 1
ATOM 6852 O O . GLY A 1 866 ? 40.850 -30.770 -42.109 1.00 68.38 866 GLY A O 1
ATOM 6853 N N . ASP A 1 867 ? 40.338 -31.952 -40.238 1.00 76.69 867 ASP A N 1
ATOM 6854 C CA . ASP A 1 867 ? 39.353 -32.860 -40.832 1.00 76.69 867 ASP A CA 1
ATOM 6855 C C . ASP A 1 867 ? 38.027 -32.140 -41.112 1.00 76.69 867 ASP A C 1
ATOM 6857 O O . ASP A 1 867 ? 37.538 -31.368 -40.270 1.00 76.69 867 ASP A O 1
ATOM 6861 N N . ASP A 1 868 ? 37.431 -32.442 -42.266 1.00 75.56 868 ASP A N 1
ATOM 6862 C CA . ASP A 1 868 ? 36.080 -32.012 -42.619 1.00 75.56 868 ASP A CA 1
ATOM 6863 C C . ASP A 1 868 ? 35.051 -32.798 -41.788 1.00 75.56 868 ASP A C 1
ATOM 6865 O O . ASP A 1 868 ? 35.044 -34.028 -41.736 1.00 75.56 868 ASP A O 1
ATOM 6869 N N . GLY A 1 869 ? 34.211 -32.061 -41.065 1.00 66.75 869 GLY A N 1
ATOM 6870 C CA . GLY A 1 869 ? 33.135 -32.575 -40.225 1.00 66.75 869 GLY A CA 1
ATOM 6871 C C . GLY A 1 869 ? 31.816 -32.744 -40.983 1.00 66.75 869 GLY A C 1
ATOM 6872 O O . GLY A 1 869 ? 31.747 -32.599 -42.196 1.00 66.75 869 GLY A O 1
ATOM 6873 N N . ALA A 1 870 ? 30.742 -33.037 -40.243 1.00 71.44 870 ALA A N 1
ATOM 6874 C CA . ALA A 1 870 ? 29.410 -33.248 -40.814 1.00 71.44 870 ALA A CA 1
ATOM 6875 C C . ALA A 1 870 ? 28.902 -32.044 -41.632 1.00 71.44 870 ALA A C 1
ATOM 6877 O O . ALA A 1 870 ? 29.135 -30.891 -41.251 1.00 71.44 870 ALA A O 1
ATOM 6878 N N . ASP A 1 871 ? 28.125 -32.329 -42.683 1.00 78.94 871 ASP A N 1
ATOM 6879 C CA . ASP A 1 871 ? 27.418 -31.341 -43.503 1.00 78.94 871 ASP A CA 1
ATOM 6880 C C . ASP A 1 871 ? 26.372 -30.599 -42.666 1.00 78.94 871 ASP A C 1
ATOM 6882 O O . ASP A 1 871 ? 25.208 -30.988 -42.559 1.00 78.94 871 ASP A O 1
ATOM 6886 N N . LYS A 1 872 ? 26.810 -29.522 -42.016 1.00 84.88 872 LYS A N 1
ATOM 6887 C CA . LYS A 1 872 ? 25.944 -28.590 -41.300 1.00 84.88 872 LYS A CA 1
ATOM 6888 C C . LYS A 1 872 ? 25.872 -27.288 -42.072 1.00 84.88 872 LYS A C 1
ATOM 6890 O O . LYS A 1 872 ? 26.908 -26.710 -42.395 1.00 84.88 872 LYS A O 1
ATOM 6895 N N . LEU A 1 873 ? 24.653 -26.829 -42.324 1.00 89.25 873 LEU A N 1
ATOM 6896 C CA . LEU A 1 873 ? 24.393 -25.510 -42.880 1.00 89.25 873 LEU A CA 1
ATOM 6897 C C . LEU A 1 873 ? 24.536 -24.451 -41.782 1.00 89.25 873 LEU A C 1
ATOM 6899 O O . LEU A 1 873 ? 23.978 -24.593 -40.693 1.00 89.25 873 LEU A O 1
ATOM 6903 N N . HIS A 1 874 ? 25.260 -23.380 -42.080 1.00 90.38 874 HIS A N 1
ATOM 6904 C CA . HIS A 1 874 ? 25.259 -22.148 -41.301 1.00 90.38 874 HIS A CA 1
ATOM 6905 C C . HIS A 1 874 ? 25.177 -20.953 -42.246 1.00 90.38 874 HIS A C 1
ATOM 6907 O O . HIS A 1 874 ? 25.772 -20.957 -43.322 1.00 90.38 874 HIS A O 1
ATOM 6913 N N . VAL A 1 875 ? 24.396 -19.954 -41.840 1.00 93.94 875 VAL A N 1
ATOM 6914 C CA . VAL A 1 875 ? 24.069 -18.783 -42.663 1.00 93.94 875 VAL A CA 1
ATOM 6915 C C . VAL A 1 875 ? 24.482 -17.491 -41.969 1.00 93.94 875 VAL A C 1
ATOM 6917 O O . VAL A 1 875 ? 24.467 -17.417 -40.735 1.00 93.94 875 VAL A O 1
ATOM 6920 N N . TYR A 1 876 ? 24.845 -16.486 -42.762 1.00 95.75 876 TYR A N 1
ATOM 6921 C CA . TYR A 1 876 ? 25.250 -15.156 -42.306 1.00 95.75 876 TYR A CA 1
ATOM 6922 C C . TYR A 1 876 ? 24.580 -14.075 -43.162 1.00 95.75 876 TYR A C 1
ATOM 6924 O O . TYR A 1 876 ? 24.375 -14.300 -44.353 1.00 95.75 876 TYR A O 1
ATOM 6932 N N . PRO A 1 877 ? 24.307 -12.880 -42.615 1.00 95.81 877 PRO A N 1
ATOM 6933 C CA . PRO A 1 877 ? 23.517 -11.860 -43.306 1.00 95.81 877 PRO A CA 1
ATOM 6934 C C . PRO A 1 877 ? 24.339 -10.968 -44.249 1.00 95.81 877 PRO A C 1
ATOM 6936 O O . PRO A 1 877 ? 23.785 -10.087 -44.895 1.00 95.81 877 PRO A O 1
ATOM 6939 N N . TYR A 1 878 ? 25.658 -11.153 -44.301 1.00 95.69 878 TYR A N 1
ATOM 6940 C CA . TYR A 1 878 ? 26.588 -10.319 -45.063 1.00 95.69 878 TYR A CA 1
ATOM 6941 C C . TYR A 1 878 ? 27.244 -11.107 -46.193 1.00 95.69 878 TYR A C 1
ATOM 6943 O O . TYR A 1 878 ? 27.530 -12.285 -46.006 1.00 95.69 878 TYR A O 1
ATOM 6951 N N . SER A 1 879 ? 27.584 -10.472 -47.315 1.00 94.19 879 SER A N 1
ATOM 6952 C CA . SER A 1 879 ? 28.286 -11.153 -48.416 1.00 94.19 879 SER A CA 1
ATOM 6953 C C . SER A 1 879 ? 29.739 -11.530 -48.067 1.00 94.19 879 SER A C 1
ATOM 6955 O O . SER A 1 879 ? 30.385 -10.913 -47.210 1.00 94.19 879 SER A O 1
ATOM 6957 N N . LEU A 1 880 ? 30.305 -12.515 -48.777 1.00 94.31 880 LEU A N 1
ATOM 6958 C CA . LEU A 1 880 ? 31.743 -12.824 -48.695 1.00 94.31 880 LEU A CA 1
ATOM 6959 C C . LEU A 1 880 ? 32.616 -11.673 -49.216 1.00 94.31 880 LEU A C 1
ATOM 6961 O O . LEU A 1 880 ? 33.708 -11.447 -48.693 1.00 94.31 880 LEU A O 1
ATOM 6965 N N . ALA A 1 881 ? 32.131 -10.905 -50.198 1.00 94.62 881 ALA A N 1
ATOM 6966 C CA . ALA A 1 881 ? 32.836 -9.730 -50.709 1.00 94.62 881 ALA A CA 1
ATOM 6967 C C . ALA A 1 881 ? 32.990 -8.660 -49.622 1.00 94.62 881 ALA A C 1
ATOM 6969 O O . ALA A 1 881 ? 34.060 -8.071 -49.466 1.00 94.62 881 ALA A O 1
ATOM 6970 N N . TYR A 1 882 ? 31.958 -8.468 -48.795 1.00 95.88 882 TYR A N 1
ATOM 6971 C CA . TYR A 1 882 ? 32.001 -7.528 -47.678 1.00 95.88 882 TYR A CA 1
ATOM 6972 C C . TYR A 1 882 ? 33.045 -7.945 -46.640 1.00 95.88 882 TYR A C 1
ATOM 6974 O O . TYR A 1 882 ? 33.827 -7.115 -46.167 1.00 95.88 882 TYR A O 1
ATOM 6982 N N . LEU A 1 883 ? 33.115 -9.243 -46.333 1.00 96.81 883 LEU A N 1
ATOM 6983 C CA . LEU A 1 883 ? 34.134 -9.806 -45.451 1.00 96.81 883 LEU A CA 1
ATOM 6984 C C . LEU A 1 883 ? 35.554 -9.585 -46.001 1.00 96.81 883 LEU A C 1
ATOM 6986 O O . LEU A 1 883 ? 36.425 -9.125 -45.258 1.00 96.81 883 LEU A O 1
ATOM 6990 N N . ALA A 1 884 ? 35.771 -9.850 -47.293 1.00 96.56 884 ALA A N 1
ATOM 6991 C CA . ALA A 1 884 ? 37.061 -9.673 -47.959 1.00 96.56 884 ALA A CA 1
ATOM 6992 C C . ALA A 1 884 ? 37.533 -8.211 -47.924 1.00 96.56 884 ALA A C 1
ATOM 6994 O O . ALA A 1 884 ? 38.663 -7.933 -47.519 1.00 96.56 884 ALA A O 1
ATOM 6995 N N . VAL A 1 885 ? 36.654 -7.264 -48.272 1.00 96.06 885 VAL A N 1
ATOM 6996 C CA . VAL A 1 885 ? 36.955 -5.824 -48.217 1.00 96.06 885 VAL A CA 1
ATOM 6997 C C . VAL A 1 885 ? 37.283 -5.381 -46.796 1.00 96.06 885 VAL A C 1
ATOM 6999 O O . VAL A 1 885 ? 38.262 -4.664 -46.581 1.00 96.06 885 VAL A O 1
ATOM 7002 N N . CYS A 1 886 ? 36.499 -5.817 -45.807 1.00 96.56 886 CYS A N 1
ATOM 7003 C CA . CYS A 1 886 ? 36.748 -5.481 -44.408 1.00 96.56 886 CYS A CA 1
ATOM 7004 C C . CYS A 1 886 ? 38.120 -5.987 -43.931 1.00 96.56 886 CYS A C 1
ATOM 7006 O O . CYS A 1 886 ? 38.843 -5.243 -43.266 1.00 96.56 886 CYS A O 1
ATOM 7008 N N . MET A 1 887 ? 38.510 -7.211 -44.306 1.00 97.25 887 MET A N 1
ATOM 7009 C CA . MET A 1 887 ? 39.846 -7.748 -44.021 1.00 97.25 887 MET A CA 1
ATOM 7010 C C . MET A 1 887 ? 40.949 -6.955 -44.720 1.00 97.25 887 MET A C 1
ATOM 7012 O O . MET A 1 887 ? 41.902 -6.543 -44.058 1.00 97.25 887 MET A O 1
ATOM 7016 N N . ALA A 1 888 ? 40.809 -6.693 -46.024 1.00 96.31 888 ALA A N 1
ATOM 7017 C CA . ALA A 1 888 ? 41.788 -5.934 -46.798 1.00 96.31 888 ALA A CA 1
ATOM 7018 C C . ALA A 1 888 ? 42.023 -4.549 -46.178 1.00 96.31 888 ALA A C 1
ATOM 7020 O O . ALA A 1 888 ? 43.161 -4.184 -45.910 1.00 96.31 888 ALA A O 1
ATOM 7021 N N . ARG A 1 889 ? 40.951 -3.827 -45.819 1.00 94.94 889 ARG A N 1
ATOM 7022 C CA . ARG A 1 889 ? 41.027 -2.523 -45.136 1.00 94.94 889 ARG A CA 1
ATOM 7023 C C . ARG A 1 889 ? 41.663 -2.581 -43.745 1.00 94.94 889 ARG A C 1
ATOM 7025 O O . ARG A 1 889 ? 42.166 -1.565 -43.272 1.00 94.94 889 ARG A O 1
ATOM 7032 N N . VAL A 1 890 ? 41.601 -3.714 -43.042 1.00 94.56 890 VAL A N 1
ATOM 7033 C CA . VAL A 1 890 ? 42.304 -3.902 -41.759 1.00 94.56 890 VAL A CA 1
ATOM 7034 C C . VAL A 1 890 ? 43.798 -4.125 -41.995 1.00 94.56 890 VAL A C 1
ATOM 7036 O O . VAL A 1 890 ? 44.611 -3.504 -41.311 1.00 94.56 890 VAL A O 1
ATOM 7039 N N . LEU A 1 891 ? 44.154 -4.960 -42.975 1.00 94.12 891 LEU A N 1
ATOM 7040 C CA . LEU A 1 891 ? 45.543 -5.250 -43.345 1.00 94.12 891 LEU A CA 1
ATOM 7041 C C . LEU A 1 891 ? 46.246 -4.076 -44.041 1.00 94.12 891 LEU A C 1
ATOM 7043 O O . LEU A 1 891 ? 47.468 -4.005 -44.029 1.00 94.12 891 LEU A O 1
ATOM 7047 N N . ASP A 1 892 ? 45.503 -3.134 -44.610 1.00 91.75 892 ASP A N 1
ATOM 7048 C CA . ASP A 1 892 ? 46.085 -1.950 -45.248 1.00 91.75 892 ASP A CA 1
ATOM 7049 C C . ASP A 1 892 ? 46.543 -0.872 -44.261 1.00 91.75 892 ASP A C 1
ATOM 7051 O O . ASP A 1 892 ? 47.261 0.066 -44.611 1.00 91.75 892 ASP A O 1
ATOM 7055 N N . ARG A 1 893 ? 46.116 -0.985 -43.002 1.00 89.56 893 ARG A N 1
ATOM 7056 C CA . ARG A 1 893 ? 46.464 -0.021 -41.959 1.00 89.56 893 ARG A CA 1
ATOM 7057 C C . ARG A 1 893 ? 47.924 -0.203 -41.559 1.00 89.56 893 ARG A C 1
ATOM 7059 O O . ARG A 1 893 ? 48.318 -1.331 -41.263 1.00 89.56 893 ARG A O 1
ATOM 7066 N N . PRO A 1 894 ? 48.712 0.879 -41.433 1.00 87.62 894 PRO A N 1
ATOM 7067 C CA . PRO A 1 894 ? 50.063 0.783 -40.894 1.00 87.62 894 PRO A CA 1
ATOM 7068 C C . PRO A 1 894 ? 50.076 0.187 -39.470 1.00 87.62 894 PRO A C 1
ATOM 7070 O O . PRO A 1 894 ? 49.139 0.446 -38.703 1.00 87.62 894 PRO A O 1
ATOM 7073 N N . PRO A 1 895 ? 51.127 -0.552 -39.068 1.00 85.81 895 PRO A N 1
ATOM 7074 C CA . PRO A 1 895 ? 51.206 -1.144 -37.734 1.00 85.81 895 PRO A CA 1
ATOM 7075 C C . PRO A 1 895 ? 51.068 -0.096 -36.622 1.00 85.81 895 PRO A C 1
ATOM 7077 O O . PRO A 1 895 ? 51.771 0.916 -36.625 1.00 85.81 895 PRO A O 1
ATOM 7080 N N . GLY A 1 896 ? 50.174 -0.329 -35.658 1.00 79.00 896 GLY A N 1
ATOM 7081 C CA . GLY A 1 896 ? 49.951 0.565 -34.517 1.00 79.00 896 GLY A CA 1
ATOM 7082 C C . GLY A 1 896 ? 49.239 1.881 -34.848 1.00 79.00 896 GLY A C 1
ATOM 7083 O O . GLY A 1 896 ? 49.123 2.738 -33.972 1.00 79.00 896 GLY A O 1
ATOM 7084 N N . SER A 1 897 ? 48.760 2.060 -36.084 1.00 76.94 897 SER A N 1
ATOM 7085 C CA . SER A 1 897 ? 48.056 3.280 -36.509 1.00 76.94 897 SER A CA 1
ATOM 7086 C C . SER A 1 897 ? 46.608 3.354 -36.016 1.00 76.94 897 SER A C 1
ATOM 7088 O O . SER A 1 897 ? 46.052 4.445 -35.894 1.00 76.94 897 SER A O 1
ATOM 7090 N N . HIS A 1 898 ? 45.986 2.212 -35.708 1.00 77.12 898 HIS A N 1
ATOM 7091 C CA . HIS A 1 898 ? 44.592 2.147 -35.281 1.00 77.12 898 HIS A CA 1
ATOM 7092 C C . HIS A 1 898 ? 44.467 2.083 -33.754 1.00 77.12 898 HIS A C 1
ATOM 7094 O O . HIS A 1 898 ? 45.092 1.253 -33.095 1.00 77.12 898 HIS A O 1
ATOM 7100 N N . GLN A 1 899 ? 43.586 2.903 -33.175 1.00 71.12 899 GLN A N 1
ATOM 7101 C CA . GLN A 1 899 ? 43.421 3.015 -31.718 1.00 71.12 899 GLN A CA 1
ATOM 7102 C C . GLN A 1 899 ? 42.985 1.697 -31.053 1.00 71.12 899 GLN A C 1
ATOM 7104 O O . GLN A 1 899 ? 43.494 1.347 -29.990 1.00 71.12 899 GLN A O 1
ATOM 7109 N N . GLY A 1 900 ? 42.118 0.920 -31.711 1.00 71.44 900 GLY A N 1
ATOM 7110 C CA . GLY A 1 900 ? 41.710 -0.421 -31.270 1.00 71.44 900 GLY A CA 1
ATOM 7111 C C . GLY A 1 900 ? 42.761 -1.525 -31.459 1.00 71.44 900 GLY A C 1
ATOM 7112 O O . GLY A 1 900 ? 42.468 -2.681 -31.169 1.00 71.44 900 GLY A O 1
ATOM 7113 N N . LYS A 1 901 ? 43.966 -1.198 -31.956 1.00 80.50 901 LYS A N 1
ATOM 7114 C CA . LYS A 1 901 ? 45.090 -2.132 -32.181 1.00 80.50 901 LYS A CA 1
ATOM 7115 C C . LYS A 1 901 ? 44.767 -3.335 -33.082 1.00 80.50 901 LYS A C 1
ATOM 7117 O O . LYS A 1 901 ? 45.352 -4.405 -32.906 1.00 80.50 901 LYS A O 1
ATOM 7122 N N . LEU A 1 902 ? 43.818 -3.166 -34.006 1.00 88.88 902 LEU A N 1
ATOM 7123 C CA . LEU A 1 902 ? 43.505 -4.116 -35.073 1.00 88.88 902 LEU A CA 1
ATOM 7124 C C . LEU A 1 902 ? 43.939 -3.510 -36.415 1.00 88.88 902 LEU A C 1
ATOM 7126 O O . LEU A 1 902 ? 43.235 -2.674 -36.995 1.00 88.88 902 LEU A O 1
ATOM 7130 N N . ASP A 1 903 ? 45.129 -3.911 -36.842 1.00 90.62 903 ASP A N 1
ATOM 7131 C CA . ASP A 1 903 ? 45.851 -3.473 -38.034 1.00 90.62 903 ASP A CA 1
ATOM 7132 C C . ASP A 1 903 ? 46.732 -4.622 -38.565 1.00 90.62 903 ASP A C 1
ATOM 7134 O O . ASP A 1 903 ? 46.647 -5.755 -38.081 1.00 90.62 903 ASP A O 1
ATOM 7138 N N . CYS A 1 904 ? 47.575 -4.359 -39.566 1.00 89.75 904 CYS A N 1
ATOM 7139 C CA . CYS A 1 904 ? 48.432 -5.387 -40.164 1.00 89.75 904 CYS A CA 1
ATOM 7140 C C . CYS A 1 904 ? 49.493 -5.963 -39.212 1.00 89.75 904 CYS A C 1
ATOM 7142 O O . CYS A 1 904 ? 50.003 -7.055 -39.450 1.00 89.75 904 CYS A O 1
ATOM 7144 N N . GLY A 1 905 ? 49.813 -5.262 -38.119 1.00 86.12 905 GLY A N 1
ATOM 7145 C CA . GLY A 1 905 ? 50.715 -5.743 -37.075 1.00 86.12 905 GLY A CA 1
ATOM 7146 C C . GLY A 1 905 ? 50.033 -6.642 -36.038 1.00 86.12 905 GLY A C 1
ATOM 7147 O O . GLY A 1 905 ? 50.709 -7.205 -35.172 1.00 86.12 905 GLY A O 1
ATOM 7148 N N . THR A 1 906 ? 48.706 -6.787 -36.083 1.00 91.31 906 THR A N 1
ATOM 7149 C CA . THR A 1 906 ? 47.949 -7.572 -35.106 1.00 91.31 906 THR A CA 1
ATOM 7150 C C . THR A 1 906 ? 48.084 -9.065 -35.382 1.00 91.31 906 THR A C 1
ATOM 7152 O O . THR A 1 906 ? 47.716 -9.558 -36.448 1.00 91.31 906 THR A O 1
ATOM 7155 N N . LYS A 1 907 ? 48.541 -9.831 -34.382 1.00 91.31 907 LYS A N 1
ATOM 7156 C CA . LYS A 1 907 ? 48.507 -11.297 -34.461 1.00 91.31 907 LYS A CA 1
ATOM 7157 C C . LYS A 1 907 ? 47.059 -11.753 -34.679 1.00 91.31 907 LYS A C 1
ATOM 7159 O O . LYS A 1 907 ? 46.196 -11.407 -33.873 1.00 91.31 907 LYS A O 1
ATOM 7164 N N . ARG A 1 908 ? 46.821 -12.578 -35.705 1.00 94.44 908 ARG A N 1
ATOM 7165 C CA . ARG A 1 908 ? 45.496 -13.122 -36.048 1.00 94.44 908 ARG A CA 1
ATOM 7166 C C . ARG A 1 908 ? 44.478 -12.079 -36.523 1.00 94.44 908 ARG A C 1
ATOM 7168 O O . ARG A 1 908 ? 43.294 -12.185 -36.206 1.00 94.44 908 ARG A O 1
ATOM 7175 N N . ALA A 1 909 ? 44.927 -11.055 -37.250 1.00 94.12 909 ALA A N 1
ATOM 7176 C CA . ALA A 1 909 ? 44.068 -9.959 -37.699 1.00 94.12 909 ALA A CA 1
ATOM 7177 C C . ALA A 1 909 ? 42.846 -10.441 -38.507 1.00 94.12 909 ALA A C 1
ATOM 7179 O O . ALA A 1 909 ? 41.723 -10.028 -38.209 1.00 94.12 909 ALA A O 1
ATOM 7180 N N . CYS A 1 910 ? 43.028 -11.349 -39.474 1.00 96.44 910 CYS A N 1
ATOM 7181 C CA . CYS A 1 910 ? 41.928 -11.852 -40.306 1.00 96.44 910 CYS A CA 1
ATOM 7182 C C . CYS A 1 910 ? 40.985 -12.748 -39.496 1.00 96.44 910 CYS A C 1
ATOM 7184 O O . CYS A 1 910 ? 39.765 -12.635 -39.612 1.00 96.44 910 CYS A O 1
ATOM 7186 N N . ILE A 1 911 ? 41.532 -13.583 -38.608 1.00 96.50 911 ILE A N 1
ATOM 7187 C CA . ILE A 1 911 ? 40.730 -14.412 -37.694 1.00 96.50 911 ILE A CA 1
ATOM 7188 C C . ILE A 1 911 ? 39.862 -13.556 -36.765 1.00 96.50 911 ILE A C 1
ATOM 7190 O O . ILE A 1 911 ? 38.711 -13.907 -36.518 1.00 96.50 911 ILE A O 1
ATOM 7194 N N . ILE A 1 912 ? 40.363 -12.424 -36.261 1.00 94.94 912 ILE A N 1
ATOM 7195 C CA . ILE A 1 912 ? 39.557 -11.510 -35.436 1.00 94.94 912 ILE A CA 1
ATOM 7196 C C . ILE A 1 912 ? 38.378 -10.958 -36.251 1.00 94.94 912 ILE A C 1
ATOM 7198 O O . ILE A 1 912 ? 37.254 -10.928 -35.753 1.00 94.94 912 ILE A O 1
ATOM 7202 N N . VAL A 1 913 ? 38.588 -10.571 -37.514 1.00 96.56 913 VAL A N 1
ATOM 7203 C CA . VAL A 1 913 ? 37.490 -10.122 -38.392 1.00 96.56 913 VAL A CA 1
ATOM 7204 C C . VAL A 1 913 ? 36.473 -11.251 -38.627 1.00 96.56 913 VAL A C 1
ATOM 7206 O O . VAL A 1 913 ? 35.272 -11.014 -38.483 1.00 96.56 913 VAL A O 1
ATOM 7209 N N . LEU A 1 914 ? 36.928 -12.488 -38.874 1.00 96.50 914 LEU A N 1
ATOM 7210 C CA . LEU A 1 914 ? 36.058 -13.673 -38.985 1.00 96.50 914 LEU A CA 1
ATOM 7211 C C . LEU A 1 914 ? 35.246 -13.940 -37.720 1.00 96.50 914 LEU A C 1
ATOM 7213 O O . LEU A 1 914 ? 34.077 -14.314 -37.809 1.00 96.50 914 LEU A O 1
ATOM 7217 N N . GLN A 1 915 ? 35.842 -13.750 -36.543 1.00 94.81 915 GLN A N 1
ATOM 7218 C CA . GLN A 1 915 ? 35.143 -13.890 -35.268 1.00 94.81 915 GLN A CA 1
ATOM 7219 C C . GLN A 1 915 ? 33.991 -12.893 -35.164 1.00 94.81 915 GLN A C 1
ATOM 7221 O O . GLN A 1 915 ? 32.888 -13.291 -34.809 1.00 94.81 915 GLN A O 1
ATOM 7226 N N . PHE A 1 916 ? 34.213 -11.623 -35.518 1.00 95.12 916 PHE A N 1
ATOM 7227 C CA . PHE A 1 916 ? 33.149 -10.614 -35.524 1.00 95.12 916 PHE A CA 1
ATOM 7228 C C . PHE A 1 916 ? 32.049 -10.926 -36.541 1.00 95.12 916 PHE A C 1
ATOM 7230 O O . PHE A 1 916 ? 30.874 -10.784 -36.213 1.00 95.12 916 PHE A O 1
ATOM 7237 N N . TYR A 1 917 ? 32.415 -11.373 -37.743 1.00 96.25 917 TYR A N 1
ATOM 7238 C CA . TYR A 1 917 ? 31.458 -11.819 -38.757 1.00 96.25 917 TYR A CA 1
ATOM 7239 C C . TYR A 1 917 ? 30.634 -13.019 -38.258 1.00 96.25 917 TYR A C 1
ATOM 7241 O O . TYR A 1 917 ? 29.415 -13.057 -38.415 1.00 96.25 917 TYR A O 1
ATOM 7249 N N . SER A 1 918 ? 31.276 -13.941 -37.534 1.00 95.12 918 SER A N 1
ATOM 7250 C CA . SER A 1 918 ? 30.632 -15.127 -36.964 1.00 95.12 918 SER A CA 1
ATOM 7251 C C . SER A 1 918 ? 29.592 -14.828 -35.880 1.00 95.12 918 SER A C 1
ATOM 7253 O O . SER A 1 918 ? 28.718 -15.654 -35.635 1.00 95.12 918 SER A O 1
ATOM 7255 N N . LEU A 1 919 ? 29.618 -13.642 -35.259 1.00 95.00 919 LEU A N 1
ATOM 7256 C CA . LEU A 1 919 ? 28.609 -13.241 -34.266 1.00 95.00 919 LEU A CA 1
ATOM 7257 C C . LEU A 1 919 ? 27.216 -12.991 -34.872 1.00 95.00 919 LEU A C 1
ATOM 7259 O O . LEU A 1 919 ? 26.251 -12.813 -34.125 1.00 95.00 919 LEU A O 1
ATOM 7263 N N . TYR A 1 920 ? 27.110 -12.974 -36.202 1.00 94.62 920 TYR A N 1
ATOM 7264 C CA . TYR A 1 920 ? 25.853 -12.871 -36.945 1.00 94.62 920 TYR A CA 1
ATOM 7265 C C . TYR A 1 920 ? 25.395 -14.214 -37.536 1.00 94.62 920 TYR A C 1
ATOM 7267 O O . TYR A 1 920 ? 24.502 -14.234 -38.375 1.00 94.62 920 TYR A O 1
ATOM 7275 N N . ARG A 1 921 ? 25.999 -15.340 -37.130 1.00 92.62 921 ARG A N 1
ATOM 7276 C CA . ARG A 1 921 ? 25.589 -16.672 -37.597 1.00 92.62 921 ARG A CA 1
ATOM 7277 C C . ARG A 1 921 ? 24.122 -16.958 -37.259 1.00 92.62 921 ARG A C 1
ATOM 7279 O O . ARG A 1 921 ? 23.642 -16.557 -36.200 1.00 92.62 921 ARG A O 1
ATOM 7286 N N . ASN A 1 922 ? 23.466 -17.739 -38.116 1.00 92.00 922 ASN A N 1
ATOM 7287 C CA . ASN A 1 922 ? 22.047 -18.116 -38.048 1.00 92.00 922 ASN A CA 1
ATOM 7288 C C . ASN A 1 922 ? 21.094 -16.945 -38.308 1.00 92.00 922 ASN A C 1
ATOM 7290 O O . ASN A 1 922 ? 19.957 -16.959 -37.840 1.00 92.00 922 ASN A O 1
ATOM 7294 N N . LEU A 1 923 ? 21.563 -15.935 -39.038 1.00 92.00 923 LEU A N 1
ATOM 7295 C CA . LEU A 1 923 ? 20.759 -14.799 -39.450 1.00 92.00 923 LEU A CA 1
ATOM 7296 C C . LEU A 1 923 ? 20.932 -14.588 -40.951 1.00 92.00 923 LEU A C 1
ATOM 7298 O O . LEU A 1 923 ? 22.056 -14.527 -41.444 1.00 92.00 923 LEU A O 1
ATOM 7302 N N . THR A 1 924 ? 19.818 -14.508 -41.667 1.00 93.75 924 THR A N 1
ATOM 7303 C CA . THR A 1 924 ? 19.787 -14.178 -43.098 1.00 93.75 924 THR A CA 1
ATOM 7304 C C . THR A 1 924 ? 19.708 -12.663 -43.290 1.00 93.75 924 THR A C 1
ATOM 7306 O O . THR A 1 924 ? 19.373 -11.932 -42.352 1.00 93.75 924 THR A O 1
ATOM 7309 N N . ALA A 1 925 ? 20.028 -12.175 -44.488 1.00 91.50 925 ALA A N 1
ATOM 7310 C CA . ALA A 1 925 ? 19.907 -10.758 -44.826 1.00 91.50 925 ALA A CA 1
ATOM 7311 C C . ALA A 1 925 ? 18.448 -10.280 -44.717 1.00 91.50 925 ALA A C 1
ATOM 7313 O O . ALA A 1 925 ? 18.190 -9.198 -44.196 1.00 91.50 925 ALA A O 1
ATOM 7314 N N . GLU A 1 926 ? 17.497 -11.126 -45.117 1.00 90.38 926 GLU A N 1
ATOM 7315 C CA . GLU A 1 926 ? 16.059 -10.850 -45.096 1.00 90.38 926 GLU A CA 1
ATOM 7316 C C . GLU A 1 926 ? 15.518 -10.711 -43.665 1.00 90.38 926 GLU A C 1
ATOM 7318 O O . GLU A 1 926 ? 14.672 -9.865 -43.392 1.00 90.38 926 GLU A O 1
ATOM 7323 N N . GLN A 1 927 ? 16.039 -11.510 -42.729 1.00 88.81 927 GLN A N 1
ATOM 7324 C CA . GLN A 1 927 ? 15.636 -11.481 -41.318 1.00 88.81 927 GLN A CA 1
ATOM 7325 C C . GLN A 1 927 ? 16.358 -10.401 -40.501 1.00 88.81 927 GLN A C 1
ATOM 7327 O O . GLN A 1 927 ? 15.988 -10.153 -39.351 1.00 88.81 927 GLN A O 1
ATOM 7332 N N . PHE A 1 928 ? 17.414 -9.787 -41.042 1.00 90.94 928 PHE A N 1
ATOM 7333 C CA . PHE A 1 928 ? 18.368 -8.996 -40.265 1.00 90.94 928 PHE A CA 1
ATOM 7334 C C . PHE A 1 928 ? 17.714 -7.823 -39.524 1.00 90.94 928 PHE A C 1
ATOM 7336 O O . PHE A 1 928 ? 17.892 -7.672 -38.312 1.00 90.94 928 PHE A O 1
ATOM 7343 N N . GLU A 1 929 ? 16.937 -7.012 -40.243 1.00 89.25 929 GLU A N 1
ATOM 7344 C CA . GLU A 1 929 ? 16.265 -5.840 -39.678 1.00 89.25 929 GLU A CA 1
ATOM 7345 C C . GLU A 1 929 ? 15.131 -6.230 -38.726 1.00 89.25 929 GLU A C 1
ATOM 7347 O O . GLU A 1 929 ? 15.027 -5.655 -37.644 1.00 89.25 929 GLU A O 1
ATOM 7352 N N . GLU A 1 930 ? 14.320 -7.233 -39.077 1.00 84.88 930 GLU A N 1
ATOM 7353 C CA . GLU A 1 930 ? 13.175 -7.669 -38.268 1.00 84.88 930 GLU A CA 1
ATOM 7354 C C . GLU A 1 930 ? 13.618 -8.281 -36.933 1.00 84.88 930 GLU A C 1
ATOM 7356 O O . GLU A 1 930 ? 13.115 -7.906 -35.871 1.00 84.88 930 GLU A O 1
ATOM 7361 N N . VAL A 1 931 ? 14.617 -9.170 -36.955 1.00 86.81 931 VAL A N 1
ATOM 7362 C CA . VAL A 1 931 ? 15.169 -9.771 -35.733 1.00 86.81 931 VAL A CA 1
ATOM 7363 C C . VAL A 1 931 ? 15.823 -8.701 -34.863 1.00 86.81 931 VAL A C 1
ATOM 7365 O O . VAL A 1 931 ? 15.653 -8.720 -33.642 1.00 86.81 931 VAL A O 1
ATOM 7368 N N . MET A 1 932 ? 16.543 -7.746 -35.461 1.00 89.88 932 MET A N 1
ATOM 7369 C CA . MET A 1 932 ? 17.123 -6.629 -34.719 1.00 89.88 932 MET A CA 1
ATOM 7370 C C . MET A 1 932 ? 16.032 -5.775 -34.075 1.00 89.88 932 MET A C 1
ATOM 7372 O O . MET A 1 932 ? 16.059 -5.596 -32.860 1.00 89.88 932 MET A O 1
ATOM 7376 N N . LYS A 1 933 ? 15.044 -5.320 -34.849 1.00 86.12 933 LYS A N 1
ATOM 7377 C CA . LYS A 1 933 ? 13.898 -4.543 -34.367 1.00 86.12 933 LYS A CA 1
ATOM 7378 C C . LYS A 1 933 ? 13.202 -5.254 -33.204 1.00 86.12 933 LYS A C 1
ATOM 7380 O O . LYS A 1 933 ? 13.080 -4.676 -32.125 1.00 86.12 933 LYS A O 1
ATOM 7385 N N . SER A 1 934 ? 12.893 -6.542 -33.363 1.00 82.25 934 SER A N 1
ATOM 7386 C CA . SER A 1 934 ? 12.283 -7.366 -32.316 1.00 82.25 934 SER A CA 1
ATOM 7387 C C . SER A 1 934 ? 13.120 -7.393 -31.030 1.00 82.25 934 SER A C 1
ATOM 7389 O O . SER A 1 934 ? 12.578 -7.286 -29.932 1.00 82.25 934 SER A O 1
ATOM 7391 N N . LYS A 1 935 ? 14.456 -7.483 -31.104 1.00 83.31 935 LYS A N 1
ATOM 7392 C CA . LYS A 1 935 ? 15.316 -7.460 -29.900 1.00 83.31 935 LYS A CA 1
ATOM 7393 C C . LYS A 1 935 ? 15.250 -6.138 -29.133 1.00 83.31 935 LYS A C 1
ATOM 7395 O O . LYS A 1 935 ? 15.416 -6.167 -27.916 1.00 83.31 935 LYS A O 1
ATOM 7400 N N . PHE A 1 936 ? 15.027 -5.016 -29.812 1.00 85.06 936 PHE A N 1
ATOM 7401 C CA . PHE A 1 936 ? 14.863 -3.707 -29.176 1.00 85.06 936 PHE A CA 1
ATOM 7402 C C . PHE A 1 936 ? 13.442 -3.521 -28.630 1.00 85.06 936 PHE A C 1
ATOM 7404 O O . PHE A 1 936 ? 13.280 -3.094 -27.489 1.00 85.06 936 PHE A O 1
ATOM 7411 N N . GLU A 1 937 ? 12.420 -3.917 -29.387 1.00 78.44 937 GLU A N 1
ATOM 7412 C CA . GLU A 1 937 ? 11.014 -3.810 -28.971 1.00 78.44 937 GLU A CA 1
ATOM 7413 C C . GLU A 1 937 ? 10.686 -4.719 -27.779 1.00 78.44 937 GLU A C 1
ATOM 7415 O O . GLU A 1 937 ? 10.029 -4.279 -26.840 1.00 78.44 937 GLU A O 1
ATOM 7420 N N . ASN A 1 938 ? 11.252 -5.932 -27.730 1.00 71.44 938 ASN A N 1
ATOM 7421 C CA . ASN A 1 938 ? 11.184 -6.822 -26.559 1.00 71.44 938 ASN A CA 1
ATOM 7422 C C . ASN A 1 938 ? 11.815 -6.213 -25.291 1.00 71.44 938 ASN A C 1
ATOM 7424 O O . ASN A 1 938 ? 11.628 -6.729 -24.192 1.00 71.44 938 ASN A O 1
ATOM 7428 N N . ARG A 1 939 ? 12.630 -5.161 -25.435 1.00 70.94 939 ARG A N 1
ATOM 7429 C CA . ARG A 1 939 ? 13.209 -4.395 -24.324 1.00 70.94 939 ARG A CA 1
ATOM 7430 C C . ARG A 1 939 ? 12.444 -3.107 -24.035 1.00 70.94 939 ARG A C 1
ATOM 7432 O O . ARG A 1 939 ? 12.910 -2.337 -23.210 1.00 70.94 939 ARG A O 1
ATOM 7439 N N . GLY A 1 940 ? 11.323 -2.856 -24.712 1.00 64.88 940 GLY A N 1
ATOM 7440 C CA . GLY A 1 940 ? 10.568 -1.612 -24.593 1.00 64.88 940 GLY A CA 1
ATOM 7441 C C . GLY A 1 940 ? 11.275 -0.405 -25.214 1.00 64.88 940 GLY A C 1
ATOM 7442 O O . GLY A 1 940 ? 10.951 0.724 -24.869 1.00 64.88 940 GLY A O 1
ATOM 7443 N N . ALA A 1 941 ? 12.253 -0.604 -26.102 1.00 74.56 941 ALA A N 1
ATOM 7444 C CA . ALA A 1 941 ? 12.969 0.492 -26.746 1.00 74.56 941 ALA A CA 1
ATOM 7445 C C . ALA A 1 941 ? 12.306 0.911 -28.062 1.00 74.56 941 ALA A C 1
ATOM 7447 O O . ALA A 1 941 ? 11.938 0.067 -28.878 1.00 74.56 941 ALA A O 1
ATOM 7448 N N . THR A 1 942 ? 12.241 2.220 -28.319 1.00 79.69 942 THR A N 1
ATOM 7449 C CA . THR A 1 942 ? 11.807 2.745 -29.618 1.00 79.69 942 THR A CA 1
ATOM 7450 C C . THR A 1 942 ? 12.889 2.497 -30.667 1.00 79.69 942 THR A C 1
ATOM 7452 O O . THR A 1 942 ? 14.010 3.002 -30.561 1.00 79.69 942 THR A O 1
ATOM 7455 N N . PHE A 1 943 ? 12.553 1.735 -31.705 1.00 83.44 943 PHE A N 1
ATOM 7456 C CA . PHE A 1 943 ? 13.437 1.453 -32.832 1.00 83.44 943 PHE A CA 1
ATOM 7457 C C . PHE A 1 943 ? 13.027 2.282 -34.051 1.00 83.44 943 PHE A C 1
ATOM 7459 O O . PHE A 1 943 ? 11.842 2.400 -34.360 1.00 83.44 943 PHE A O 1
ATOM 7466 N N . SER A 1 944 ? 13.993 2.880 -34.749 1.00 81.62 944 SER A N 1
ATOM 7467 C CA . SER A 1 944 ? 13.705 3.658 -35.956 1.00 81.62 944 SER A CA 1
ATOM 7468 C C . SER A 1 944 ? 13.123 2.761 -37.048 1.00 81.62 944 SER A C 1
ATOM 7470 O O . SER A 1 944 ? 13.765 1.801 -37.463 1.00 81.62 944 SER A O 1
ATOM 7472 N N . ALA A 1 945 ? 11.948 3.119 -37.573 1.00 69.81 945 ALA A N 1
ATOM 7473 C CA . ALA A 1 945 ? 11.313 2.408 -38.686 1.00 69.81 945 ALA A CA 1
ATOM 7474 C C . ALA A 1 945 ? 12.141 2.442 -39.985 1.00 69.81 945 ALA A C 1
ATOM 7476 O O . ALA A 1 945 ? 11.904 1.647 -40.886 1.00 69.81 945 ALA A O 1
ATOM 7477 N N . LEU A 1 946 ? 13.097 3.371 -40.088 1.00 77.81 946 LEU A N 1
ATOM 7478 C CA . LEU A 1 946 ? 13.993 3.489 -41.232 1.00 77.81 946 LEU A CA 1
ATOM 7479 C C . LEU A 1 946 ? 15.454 3.560 -40.743 1.00 77.81 946 LEU A C 1
ATOM 7481 O O . LEU A 1 946 ? 15.790 4.537 -40.055 1.00 77.81 946 LEU A O 1
ATOM 7485 N N . PRO A 1 947 ? 16.332 2.608 -41.105 1.00 88.69 947 PRO A N 1
ATOM 7486 C CA . PRO A 1 947 ? 17.769 2.668 -40.813 1.00 88.69 947 PRO A CA 1
ATOM 7487 C C . PRO A 1 947 ? 18.469 3.836 -41.537 1.00 88.69 947 PRO A C 1
ATOM 7489 O O . PRO A 1 947 ? 17.869 4.533 -42.364 1.00 88.69 947 PRO A O 1
ATOM 7492 N N . ILE A 1 948 ? 19.739 4.086 -41.198 1.00 94.56 948 ILE A N 1
ATOM 7493 C CA . ILE A 1 948 ? 20.647 4.895 -42.026 1.00 94.56 948 ILE A CA 1
ATOM 7494 C C . ILE A 1 948 ? 21.384 3.939 -42.965 1.00 94.56 948 ILE A C 1
ATOM 7496 O O . ILE A 1 948 ? 22.248 3.186 -42.516 1.00 94.56 948 ILE A O 1
ATOM 7500 N N . ASN A 1 949 ? 21.070 3.993 -44.258 1.00 94.12 949 ASN A N 1
ATOM 7501 C CA . ASN A 1 949 ? 21.646 3.094 -45.257 1.00 94.12 949 ASN A CA 1
ATOM 7502 C C . ASN A 1 949 ? 22.820 3.761 -45.964 1.00 94.12 949 ASN A C 1
ATOM 7504 O O . ASN A 1 949 ? 22.656 4.762 -46.664 1.00 94.12 949 ASN A O 1
ATOM 7508 N N . ILE A 1 950 ? 24.014 3.219 -45.773 1.00 93.75 950 ILE A N 1
ATOM 7509 C CA . ILE A 1 950 ? 25.240 3.738 -46.374 1.00 93.75 950 ILE A CA 1
ATOM 7510 C C . ILE A 1 950 ? 25.682 2.839 -47.535 1.00 93.75 950 ILE A C 1
ATOM 7512 O O . ILE A 1 950 ? 25.580 1.620 -47.411 1.00 93.75 950 ILE A O 1
ATOM 7516 N N . PRO A 1 951 ? 26.175 3.406 -48.649 1.00 91.88 951 PRO A N 1
ATOM 7517 C CA . PRO A 1 951 ? 26.786 2.609 -49.702 1.00 91.88 951 PRO A CA 1
ATOM 7518 C C . PRO A 1 951 ? 28.147 2.097 -49.224 1.00 91.88 951 PRO A C 1
ATOM 7520 O O . PRO A 1 951 ? 28.957 2.867 -48.690 1.00 91.88 951 PRO A O 1
ATOM 7523 N N . PHE A 1 952 ? 28.394 0.807 -49.415 1.00 93.56 952 PHE A N 1
ATOM 7524 C CA . PHE A 1 952 ? 29.668 0.164 -49.119 1.00 93.56 952 PHE A CA 1
ATOM 7525 C C . PHE A 1 952 ? 30.434 -0.184 -50.398 1.00 93.56 952 PHE A C 1
ATOM 7527 O O . PHE A 1 952 ? 31.658 -0.008 -50.455 1.00 93.56 952 PHE A O 1
ATOM 7534 N N . PHE A 1 953 ? 29.714 -0.632 -51.423 1.00 93.50 953 PHE A N 1
ATOM 7535 C CA . PHE A 1 953 ? 30.244 -1.024 -52.717 1.00 93.50 953 PHE A CA 1
ATOM 7536 C C . PHE A 1 953 ? 29.989 0.046 -53.779 1.00 93.50 953 PHE A C 1
ATOM 7538 O O . PHE A 1 953 ? 29.032 0.819 -53.711 1.00 93.50 953 PHE A O 1
ATOM 7545 N N . ARG A 1 954 ? 30.847 0.090 -54.802 1.00 91.38 954 ARG A N 1
ATOM 7546 C CA . ARG A 1 954 ? 30.534 0.848 -56.019 1.00 91.38 954 ARG A CA 1
ATOM 7547 C C . ARG A 1 954 ? 29.381 0.178 -56.770 1.00 91.38 954 ARG A C 1
ATOM 7549 O O . ARG A 1 954 ? 29.203 -1.038 -56.708 1.00 91.38 954 ARG A O 1
ATOM 7556 N N . THR A 1 955 ? 28.622 0.959 -57.531 1.00 83.06 955 THR A N 1
ATOM 7557 C CA . THR A 1 955 ? 27.522 0.444 -58.357 1.00 83.06 955 THR A CA 1
ATOM 7558 C C . THR A 1 955 ? 27.999 -0.701 -59.263 1.00 83.06 955 THR A C 1
ATOM 7560 O O . THR A 1 955 ? 28.984 -0.540 -59.984 1.00 83.06 955 THR A O 1
ATOM 7563 N N . GLY A 1 956 ? 27.308 -1.845 -59.218 1.00 77.00 956 GLY A N 1
ATOM 7564 C CA . GLY A 1 956 ? 27.616 -3.043 -60.013 1.00 77.00 956 GLY A CA 1
ATOM 7565 C C . GLY A 1 956 ? 28.715 -3.957 -59.453 1.00 77.00 956 GLY A C 1
ATOM 7566 O O . GLY A 1 956 ? 28.937 -5.021 -60.010 1.00 77.00 956 GLY A O 1
ATOM 7567 N N . ALA A 1 957 ? 29.386 -3.602 -58.348 1.00 80.81 957 ALA A N 1
ATOM 7568 C CA . ALA A 1 957 ? 30.437 -4.454 -57.771 1.00 80.81 957 ALA A CA 1
ATOM 7569 C C . ALA A 1 957 ? 29.914 -5.736 -57.098 1.00 80.81 957 ALA A C 1
ATOM 7571 O O . ALA A 1 957 ? 30.685 -6.663 -56.889 1.00 80.81 957 ALA A O 1
ATOM 7572 N N . VAL A 1 958 ? 28.624 -5.804 -56.756 1.00 69.44 958 VAL A N 1
ATOM 7573 C CA . VAL A 1 958 ? 28.006 -7.009 -56.166 1.00 69.44 958 VAL A CA 1
ATOM 7574 C C . VAL A 1 958 ? 27.770 -8.100 -57.224 1.00 69.44 958 VAL A C 1
ATOM 7576 O O . VAL A 1 958 ? 27.672 -9.271 -56.876 1.00 69.44 958 VAL A O 1
ATOM 7579 N N . ASP A 1 959 ? 27.744 -7.725 -58.508 1.00 73.25 959 ASP A N 1
ATOM 7580 C CA . ASP A 1 959 ? 27.628 -8.647 -59.645 1.00 73.25 959 ASP A CA 1
ATOM 7581 C C . ASP A 1 959 ? 28.998 -9.201 -60.096 1.00 73.25 959 ASP A C 1
ATOM 7583 O O . ASP A 1 959 ? 29.073 -10.011 -61.021 1.00 73.25 959 ASP A O 1
ATOM 7587 N N . GLU A 1 960 ? 30.095 -8.746 -59.478 1.00 79.62 960 GLU A N 1
ATOM 7588 C CA . GLU A 1 960 ? 31.449 -9.228 -59.749 1.00 79.62 960 GLU A CA 1
ATOM 7589 C C . GLU A 1 960 ? 31.772 -10.412 -58.826 1.00 79.62 960 GLU A C 1
ATOM 7591 O O . GLU A 1 960 ? 31.891 -10.257 -57.608 1.00 79.62 960 GLU A O 1
ATOM 7596 N N . ASP A 1 961 ? 31.931 -11.603 -59.407 1.00 81.69 961 ASP A N 1
ATOM 7597 C CA . ASP A 1 961 ? 32.313 -12.796 -58.653 1.00 81.69 961 ASP A CA 1
ATOM 7598 C C . ASP A 1 961 ? 33.698 -12.627 -58.010 1.00 81.69 961 ASP A C 1
ATOM 7600 O O . ASP A 1 961 ? 34.659 -12.163 -58.635 1.00 81.69 961 ASP A O 1
ATOM 7604 N N . LEU A 1 962 ? 33.823 -13.062 -56.753 1.00 89.81 962 LEU A N 1
ATOM 7605 C CA . LEU A 1 962 ? 35.129 -13.146 -56.107 1.00 89.81 962 LEU A CA 1
ATOM 7606 C C . LEU A 1 962 ? 36.001 -14.202 -56.805 1.00 89.81 962 LEU A C 1
ATOM 7608 O O . LEU A 1 962 ? 35.488 -15.242 -57.224 1.00 89.81 962 LEU A O 1
ATOM 7612 N N . PRO A 1 963 ? 37.331 -14.001 -56.861 1.00 93.31 963 PRO A N 1
ATOM 7613 C CA . PRO A 1 963 ? 38.256 -15.051 -57.268 1.00 93.31 963 PRO A CA 1
ATOM 7614 C C . PRO A 1 963 ? 37.999 -16.355 -56.498 1.00 93.31 963 PRO A C 1
ATOM 7616 O O . PRO A 1 963 ? 37.826 -16.340 -55.277 1.00 93.31 963 PRO A O 1
ATOM 7619 N N . ILE A 1 964 ? 37.970 -17.483 -57.214 1.00 92.06 964 ILE A N 1
ATOM 7620 C CA . ILE A 1 964 ? 37.586 -18.794 -56.659 1.00 92.06 964 ILE A CA 1
ATOM 7621 C C . ILE A 1 964 ? 38.472 -19.171 -55.463 1.00 92.06 964 ILE A C 1
ATOM 7623 O O . ILE A 1 964 ? 37.973 -19.594 -54.425 1.00 92.06 964 ILE A O 1
ATOM 7627 N N . ASP A 1 965 ? 39.781 -18.949 -55.571 1.00 94.25 965 ASP A N 1
ATOM 7628 C CA . ASP A 1 965 ? 40.752 -19.219 -54.508 1.00 94.25 965 ASP A CA 1
ATOM 7629 C C . ASP A 1 965 ? 40.524 -18.346 -53.260 1.00 94.25 965 ASP A C 1
ATOM 7631 O O . ASP A 1 965 ? 40.677 -18.815 -52.130 1.00 94.25 965 ASP A O 1
ATOM 7635 N N . LEU A 1 966 ? 40.102 -17.090 -53.439 1.00 94.69 966 LEU A N 1
ATOM 7636 C CA . LEU A 1 966 ? 39.698 -16.212 -52.341 1.00 94.69 966 LEU A CA 1
ATOM 7637 C C . LEU A 1 966 ? 38.415 -16.711 -51.667 1.00 94.69 966 LEU A C 1
ATOM 7639 O O . LEU A 1 966 ? 38.355 -16.785 -50.437 1.00 94.69 966 LEU A O 1
ATOM 7643 N N . GLN A 1 967 ? 37.403 -17.068 -52.457 1.00 94.19 967 GLN A N 1
ATOM 7644 C CA . GLN A 1 967 ? 36.127 -17.572 -51.953 1.00 94.19 967 GLN A CA 1
ATOM 7645 C C . GLN A 1 967 ? 36.316 -18.859 -51.137 1.00 94.19 967 GLN A C 1
ATOM 7647 O O . GLN A 1 967 ? 35.802 -18.956 -50.020 1.00 94.19 967 GLN A O 1
ATOM 7652 N N . GLU A 1 968 ? 37.103 -19.809 -51.647 1.00 94.31 968 GLU A N 1
ATOM 7653 C CA . GLU A 1 968 ? 37.407 -21.073 -50.971 1.00 94.31 968 GLU A CA 1
ATOM 7654 C C . GLU A 1 968 ? 38.082 -20.850 -49.613 1.00 94.31 968 GLU A C 1
ATOM 7656 O O . GLU A 1 968 ? 37.651 -21.417 -48.608 1.00 94.31 968 GLU A O 1
ATOM 7661 N N . VAL A 1 969 ? 39.100 -19.983 -49.541 1.00 96.25 969 VAL A N 1
ATOM 7662 C CA . VAL A 1 969 ? 39.824 -19.716 -48.286 1.00 96.25 969 VAL A CA 1
ATOM 7663 C C . VAL A 1 969 ? 38.943 -18.986 -47.260 1.00 96.25 969 VAL A C 1
ATOM 7665 O O . VAL A 1 969 ? 39.028 -19.279 -46.064 1.00 96.25 969 VAL A O 1
ATOM 7668 N N . LEU A 1 970 ? 38.065 -18.074 -47.695 1.00 96.62 970 LEU A N 1
ATOM 7669 C CA . LEU A 1 970 ? 37.100 -17.409 -46.807 1.00 96.62 970 LEU A CA 1
ATOM 7670 C C . LEU A 1 970 ? 36.074 -18.401 -46.239 1.00 96.62 970 LEU A C 1
ATOM 7672 O O . LEU A 1 970 ? 35.815 -18.394 -45.031 1.00 96.62 970 LEU A O 1
ATOM 7676 N N . MET A 1 971 ? 35.527 -19.278 -47.087 1.00 94.81 971 MET A N 1
ATOM 7677 C CA . MET A 1 971 ? 34.608 -20.337 -46.661 1.00 94.81 971 MET A CA 1
ATOM 7678 C C . MET A 1 971 ? 35.287 -21.308 -45.692 1.00 94.81 971 MET A C 1
ATOM 7680 O O . MET A 1 971 ? 34.717 -21.629 -44.650 1.00 94.81 971 MET A O 1
ATOM 7684 N N . ASP A 1 972 ? 36.521 -21.720 -45.981 1.00 93.44 972 ASP A N 1
ATOM 7685 C CA . ASP A 1 972 ? 37.352 -22.540 -45.096 1.00 93.44 972 ASP A CA 1
ATOM 7686 C C . ASP A 1 972 ? 37.538 -21.898 -43.716 1.00 93.44 972 ASP A C 1
ATOM 7688 O O . ASP A 1 972 ? 37.434 -22.574 -42.688 1.00 93.44 972 ASP A O 1
ATOM 7692 N N . GLY A 1 973 ? 37.789 -20.587 -43.683 1.00 95.06 973 GLY A N 1
ATOM 7693 C CA . GLY A 1 973 ? 37.898 -19.817 -42.449 1.00 95.06 973 GLY A CA 1
ATOM 7694 C C . GLY A 1 973 ? 36.610 -19.853 -41.623 1.00 95.06 973 GLY A C 1
ATOM 7695 O O . GLY A 1 973 ? 36.657 -20.098 -40.417 1.00 95.06 973 GLY A O 1
ATOM 7696 N N . LEU A 1 974 ? 35.449 -19.673 -42.259 1.00 95.19 974 LEU A N 1
ATOM 7697 C CA . LEU A 1 974 ? 34.144 -19.722 -41.588 1.00 95.19 974 LEU A CA 1
ATOM 7698 C C . LEU A 1 974 ? 33.774 -21.141 -41.120 1.00 95.19 974 LEU A C 1
ATOM 7700 O O . LEU A 1 974 ? 33.263 -21.303 -40.008 1.00 95.19 974 LEU A O 1
ATOM 7704 N N . LYS A 1 975 ? 34.100 -22.180 -41.903 1.00 94.19 975 LYS A N 1
ATOM 7705 C CA . LYS A 1 975 ? 33.966 -23.592 -41.496 1.00 94.19 975 LYS A CA 1
ATOM 7706 C C . LYS A 1 975 ? 34.818 -23.909 -40.266 1.00 94.19 975 LYS A C 1
ATOM 7708 O O . LYS A 1 975 ? 34.335 -24.590 -39.358 1.00 94.19 975 LYS A O 1
ATOM 7713 N N . LEU A 1 976 ? 36.054 -23.401 -40.213 1.00 93.38 976 LEU A N 1
ATOM 7714 C CA . LEU A 1 976 ? 36.944 -23.551 -39.057 1.00 93.38 976 LEU A CA 1
ATOM 7715 C C . LEU A 1 976 ? 36.405 -22.809 -37.829 1.00 93.38 976 LEU A C 1
ATOM 7717 O O . LEU A 1 976 ? 36.451 -23.344 -36.724 1.00 93.38 976 LEU A O 1
ATOM 7721 N N . MET A 1 977 ? 35.866 -21.597 -38.002 1.00 92.56 977 MET A N 1
ATOM 7722 C CA . MET A 1 977 ? 35.264 -20.841 -36.899 1.00 92.56 977 MET A CA 1
ATOM 7723 C C . MET A 1 977 ? 34.078 -21.580 -36.278 1.00 92.56 977 MET A C 1
ATOM 7725 O O . MET A 1 977 ? 33.996 -21.679 -35.052 1.00 92.56 977 MET A O 1
ATOM 7729 N N . PHE A 1 978 ? 33.198 -22.149 -37.105 1.00 90.56 978 PHE A N 1
ATOM 7730 C CA . PHE A 1 978 ? 32.076 -22.939 -36.606 1.00 90.56 978 PHE A CA 1
ATOM 7731 C C . PHE A 1 978 ? 32.536 -24.234 -35.923 1.00 90.56 978 PHE A C 1
ATOM 7733 O O . PHE A 1 978 ? 32.035 -24.578 -34.851 1.00 90.56 978 PHE A O 1
ATOM 7740 N N . GLY A 1 979 ? 33.528 -24.927 -36.488 1.00 88.44 979 GLY A N 1
ATOM 7741 C CA . GLY A 1 979 ? 34.077 -26.141 -35.881 1.00 88.44 979 GLY A CA 1
ATOM 7742 C C . GLY A 1 979 ? 34.751 -25.886 -34.539 1.00 88.44 979 GLY A C 1
ATOM 7743 O O . GLY A 1 979 ? 34.473 -26.599 -33.577 1.00 88.44 979 GLY A O 1
ATOM 7744 N N . ASN A 1 980 ? 35.537 -24.811 -34.431 1.00 87.00 980 ASN A N 1
ATOM 7745 C CA . ASN A 1 980 ? 36.153 -24.399 -33.171 1.00 87.00 980 ASN A CA 1
ATOM 7746 C C . ASN A 1 980 ? 35.101 -24.146 -32.074 1.00 87.00 980 ASN A C 1
ATOM 7748 O O . ASN A 1 980 ? 35.275 -24.556 -30.928 1.00 87.00 980 ASN A O 1
ATOM 7752 N N . GLU A 1 981 ? 33.974 -23.511 -32.403 1.00 85.69 981 GLU A N 1
ATOM 7753 C CA . GLU A 1 981 ? 32.886 -23.304 -31.438 1.00 85.69 981 GLU A CA 1
ATOM 7754 C C . GLU A 1 981 ? 32.254 -24.616 -30.953 1.00 85.69 981 GLU A C 1
ATOM 7756 O O . GLU A 1 981 ? 32.042 -24.774 -29.750 1.00 85.69 981 GLU A O 1
ATOM 7761 N N . LEU A 1 982 ? 32.009 -25.572 -31.856 1.00 84.31 982 LEU A N 1
ATOM 7762 C CA . LEU A 1 982 ? 31.474 -26.891 -31.499 1.00 84.31 982 LEU A CA 1
ATOM 7763 C C . LEU A 1 982 ? 32.459 -27.703 -30.644 1.00 84.31 982 LEU A C 1
ATOM 7765 O O . LEU A 1 982 ? 32.057 -28.399 -29.711 1.00 84.31 982 LEU A O 1
ATOM 7769 N N . ASP A 1 983 ? 33.755 -27.609 -30.935 1.00 82.44 983 ASP A N 1
ATOM 7770 C CA . ASP A 1 983 ? 34.786 -28.324 -30.186 1.00 82.44 983 ASP A CA 1
ATOM 7771 C C . ASP A 1 983 ? 35.023 -27.707 -28.798 1.00 82.44 983 ASP A C 1
ATOM 7773 O O . ASP A 1 983 ? 35.285 -28.437 -27.841 1.00 82.44 983 ASP A O 1
ATOM 7777 N N . ARG A 1 984 ? 34.823 -26.392 -28.619 1.00 81.50 984 ARG A N 1
ATOM 7778 C CA . ARG A 1 984 ? 34.903 -25.730 -27.301 1.00 81.50 984 ARG A CA 1
ATOM 7779 C C . ARG A 1 984 ? 33.930 -26.296 -26.269 1.00 81.50 984 ARG A C 1
ATOM 7781 O O . ARG A 1 984 ? 34.265 -26.305 -25.084 1.00 81.50 984 ARG A O 1
ATOM 7788 N N . GLU A 1 985 ? 32.753 -26.774 -26.672 1.00 72.44 985 GLU A N 1
ATOM 7789 C CA . GLU A 1 985 ? 31.833 -27.451 -25.747 1.00 72.44 985 GLU A CA 1
ATOM 7790 C C . GLU A 1 985 ? 32.377 -28.804 -25.288 1.00 72.44 985 GLU A C 1
ATOM 7792 O O . GLU A 1 985 ? 32.366 -29.088 -24.090 1.00 72.44 985 GLU A O 1
ATOM 7797 N N . LYS A 1 986 ? 32.954 -29.585 -26.206 1.00 76.69 986 LYS A N 1
ATOM 7798 C CA . LYS A 1 986 ? 33.603 -30.870 -25.895 1.00 76.69 986 LYS A CA 1
ATOM 7799 C C . LYS A 1 986 ? 34.847 -30.684 -25.017 1.00 76.69 986 LYS A C 1
ATOM 7801 O O . LYS A 1 986 ? 35.118 -31.496 -24.136 1.00 76.69 986 LYS A O 1
ATOM 7806 N N . ILE A 1 987 ? 35.584 -29.588 -25.213 1.00 78.50 987 ILE A N 1
ATOM 7807 C CA . ILE A 1 987 ? 36.801 -29.263 -24.453 1.00 78.50 987 ILE A CA 1
ATOM 7808 C C . ILE A 1 987 ? 36.491 -28.916 -22.983 1.00 78.50 987 ILE A C 1
ATOM 7810 O O . ILE A 1 987 ? 37.326 -29.159 -22.108 1.00 78.50 987 ILE A O 1
ATOM 7814 N N . LYS A 1 988 ? 35.292 -28.400 -22.659 1.00 79.81 988 LYS A N 1
ATOM 7815 C CA . LYS A 1 988 ? 34.909 -28.082 -21.264 1.00 79.81 988 LYS A CA 1
ATOM 7816 C C . LYS A 1 988 ? 34.919 -29.312 -20.349 1.00 79.81 988 LYS A C 1
ATOM 7818 O O . LYS A 1 988 ? 35.229 -29.161 -19.168 1.00 79.81 988 LYS A O 1
ATOM 7823 N N . SER A 1 989 ? 34.625 -30.496 -20.890 1.00 77.00 989 SER A N 1
ATOM 7824 C CA . SER A 1 989 ? 34.596 -31.775 -20.165 1.00 77.00 989 SER A CA 1
ATOM 7825 C C . SER A 1 989 ? 35.946 -32.500 -20.058 1.00 77.00 989 SER A C 1
ATOM 7827 O O . SER A 1 989 ? 36.004 -33.550 -19.426 1.00 77.00 989 SER A O 1
ATOM 7829 N N . LEU A 1 990 ? 37.023 -31.970 -20.650 1.00 84.88 990 LEU A N 1
ATOM 7830 C CA . LEU A 1 990 ? 38.353 -32.598 -20.632 1.00 84.88 990 LEU A CA 1
ATOM 7831 C C . LEU A 1 990 ? 39.145 -32.294 -19.345 1.00 84.88 990 LEU A C 1
ATOM 7833 O O . LEU A 1 990 ? 38.831 -31.358 -18.603 1.00 84.88 990 LEU A O 1
ATOM 7837 N N . SER A 1 991 ? 40.214 -33.054 -19.093 1.00 86.69 991 SER A N 1
ATOM 7838 C CA . SER A 1 991 ? 41.176 -32.757 -18.023 1.00 86.69 991 SER A CA 1
ATOM 7839 C C . SER A 1 991 ? 42.003 -31.495 -18.319 1.00 86.69 991 SER A C 1
ATOM 7841 O O . SER A 1 991 ? 42.117 -31.048 -19.459 1.00 86.69 991 SER A O 1
ATOM 7843 N N . GLU A 1 992 ? 42.638 -30.904 -17.302 1.00 84.88 992 GLU A N 1
ATOM 7844 C CA . GLU A 1 992 ? 43.454 -29.686 -17.477 1.00 84.88 992 GLU A CA 1
ATOM 7845 C C . GLU A 1 992 ? 44.662 -29.879 -18.415 1.00 84.88 992 GLU A C 1
ATOM 7847 O O . GLU A 1 992 ? 45.057 -28.949 -19.122 1.00 84.88 992 GLU A O 1
ATOM 7852 N N . ALA A 1 993 ? 45.234 -31.087 -18.468 1.00 83.50 993 ALA A N 1
ATOM 7853 C CA . ALA A 1 993 ? 46.316 -31.409 -19.398 1.00 83.50 993 ALA A CA 1
ATOM 7854 C C . ALA A 1 993 ? 45.816 -31.449 -20.853 1.00 83.50 993 ALA A C 1
ATOM 7856 O O . ALA A 1 993 ? 46.434 -30.854 -21.735 1.00 83.50 993 ALA A O 1
ATOM 7857 N N . GLU A 1 994 ? 44.661 -32.073 -21.085 1.00 83.81 994 GLU A N 1
ATOM 7858 C CA . GLU A 1 994 ? 44.012 -32.158 -22.398 1.00 83.81 994 GLU A CA 1
ATOM 7859 C C . GLU A 1 994 ? 43.496 -30.793 -22.872 1.00 83.81 994 GLU A C 1
ATOM 7861 O O . GLU A 1 994 ? 43.648 -30.450 -24.040 1.00 83.81 994 GLU A O 1
ATOM 7866 N N . LYS A 1 995 ? 42.980 -29.947 -21.969 1.00 85.44 995 LYS A N 1
ATOM 7867 C CA . LYS A 1 995 ? 42.614 -28.555 -22.290 1.00 85.44 995 LYS A CA 1
ATOM 7868 C C . LYS A 1 995 ? 43.813 -27.739 -22.760 1.00 85.44 995 LYS A C 1
ATOM 7870 O O . LYS A 1 995 ? 43.684 -26.914 -23.665 1.00 85.44 995 LYS A O 1
ATOM 7875 N N . LYS A 1 996 ? 44.983 -27.940 -22.145 1.00 85.31 996 LYS A N 1
ATOM 7876 C CA . LYS A 1 996 ? 46.219 -27.254 -22.543 1.00 85.31 996 LYS A CA 1
ATOM 7877 C C . LYS A 1 996 ? 46.681 -27.699 -23.933 1.00 85.31 996 LYS A C 1
ATOM 7879 O O . LYS A 1 996 ? 47.118 -26.851 -24.709 1.00 85.31 996 LYS A O 1
ATOM 7884 N N . ASP A 1 997 ? 46.559 -28.989 -24.239 1.00 85.69 997 ASP A N 1
ATOM 7885 C CA . ASP A 1 997 ? 46.897 -29.550 -25.549 1.00 85.69 997 ASP A CA 1
ATOM 7886 C C . ASP A 1 997 ? 45.916 -29.090 -26.641 1.00 85.69 997 ASP A C 1
ATOM 7888 O O . ASP A 1 997 ? 46.338 -28.532 -27.653 1.00 85.69 997 ASP A O 1
ATOM 7892 N N . ALA A 1 998 ? 44.608 -29.158 -26.375 1.00 84.44 998 ALA A N 1
ATOM 7893 C CA . ALA A 1 998 ? 43.562 -28.643 -27.260 1.00 84.44 998 ALA A CA 1
ATOM 7894 C C . ALA A 1 998 ? 43.737 -27.144 -27.554 1.00 84.44 998 ALA A C 1
ATOM 7896 O O . ALA A 1 998 ? 43.618 -26.712 -28.697 1.00 84.44 998 ALA A O 1
ATOM 7897 N N . LYS A 1 999 ? 44.111 -26.341 -26.547 1.00 87.50 999 LYS A N 1
ATOM 7898 C CA . LYS A 1 999 ? 44.417 -24.914 -26.729 1.00 87.50 999 LYS A CA 1
ATOM 7899 C C . LYS A 1 999 ? 45.672 -24.683 -27.576 1.00 87.50 999 LYS A C 1
ATOM 7901 O O . LYS A 1 999 ? 45.766 -23.659 -28.253 1.00 87.50 999 LYS A O 1
ATOM 7906 N N . ARG A 1 1000 ? 46.663 -25.582 -27.540 1.00 90.00 1000 ARG A N 1
ATOM 7907 C CA . ARG A 1 1000 ? 47.823 -25.514 -28.446 1.00 90.00 1000 ARG A CA 1
ATOM 7908 C C . ARG A 1 1000 ? 47.381 -25.769 -29.888 1.00 90.00 1000 ARG A C 1
ATOM 7910 O O . ARG A 1 1000 ? 47.689 -24.945 -30.742 1.00 90.00 1000 ARG A O 1
ATOM 7917 N N . ILE A 1 1001 ? 46.610 -26.831 -30.118 1.00 88.25 1001 ILE A N 1
ATOM 7918 C CA . ILE A 1 1001 ? 46.084 -27.204 -31.442 1.00 88.25 1001 ILE A CA 1
ATOM 7919 C C . ILE A 1 1001 ? 45.191 -26.091 -32.007 1.00 88.25 1001 ILE A C 1
ATOM 7921 O O . ILE A 1 1001 ? 45.383 -25.670 -33.144 1.00 88.25 1001 ILE A O 1
ATOM 7925 N N . GLU A 1 1002 ? 44.290 -25.528 -31.192 1.00 89.94 1002 GLU A N 1
ATOM 7926 C CA . GLU A 1 1002 ? 43.480 -24.360 -31.567 1.00 89.94 1002 GLU A CA 1
ATOM 7927 C C . GLU A 1 1002 ? 44.372 -23.201 -32.026 1.00 89.94 1002 GLU A C 1
ATOM 7929 O O . GLU A 1 1002 ? 44.125 -22.576 -33.055 1.00 89.94 1002 GLU A O 1
ATOM 7934 N N . ASN A 1 1003 ? 45.441 -22.911 -31.282 1.00 91.00 1003 ASN A N 1
ATOM 7935 C CA . ASN A 1 1003 ? 46.347 -21.827 -31.634 1.00 91.00 1003 ASN A CA 1
ATOM 7936 C C . ASN A 1 1003 ? 47.086 -22.069 -32.957 1.00 91.00 1003 ASN A C 1
ATOM 7938 O O . ASN A 1 1003 ? 47.212 -21.128 -33.737 1.00 91.00 1003 ASN A O 1
ATOM 7942 N N . GLU A 1 1004 ? 47.557 -23.289 -33.206 1.00 92.06 1004 GLU A N 1
ATOM 7943 C CA . GLU A 1 1004 ? 48.250 -23.662 -34.444 1.00 92.06 1004 GLU A CA 1
ATOM 7944 C C . GLU A 1 1004 ? 47.312 -23.591 -35.657 1.00 92.06 1004 GLU A C 1
ATOM 7946 O O . GLU A 1 1004 ? 47.661 -22.963 -36.657 1.00 92.06 1004 GLU A O 1
ATOM 7951 N N . ALA A 1 1005 ? 46.096 -24.135 -35.541 1.00 91.06 1005 ALA A N 1
ATOM 7952 C CA . ALA A 1 1005 ? 45.088 -24.098 -36.599 1.00 91.06 1005 ALA A CA 1
ATOM 7953 C C . ALA A 1 1005 ? 44.664 -22.661 -36.949 1.00 91.06 1005 ALA A C 1
ATOM 7955 O O . ALA A 1 1005 ? 44.576 -22.303 -38.125 1.00 91.06 1005 ALA A O 1
ATOM 7956 N N . LEU A 1 1006 ? 44.452 -21.809 -35.937 1.00 94.00 1006 LEU A N 1
ATOM 7957 C CA . LEU A 1 1006 ? 44.121 -20.398 -36.152 1.00 94.00 1006 LEU A CA 1
ATOM 7958 C C . LEU A 1 1006 ? 45.303 -19.603 -36.733 1.00 94.00 1006 LEU A C 1
ATOM 7960 O O . LEU A 1 1006 ? 45.079 -18.729 -37.564 1.00 94.00 1006 LEU A O 1
ATOM 7964 N N . ASP A 1 1007 ? 46.547 -19.888 -36.325 1.00 94.94 1007 ASP A N 1
ATOM 7965 C CA . ASP A 1 1007 ? 47.747 -19.234 -36.876 1.00 94.94 1007 ASP A CA 1
ATOM 7966 C C . ASP A 1 1007 ? 48.017 -19.652 -38.338 1.00 94.94 1007 ASP A C 1
ATOM 7968 O O . ASP A 1 1007 ? 48.470 -18.834 -39.138 1.00 94.94 1007 ASP A O 1
ATOM 7972 N N . GLU A 1 1008 ? 47.741 -20.905 -38.710 1.00 94.62 1008 GLU A N 1
ATOM 7973 C CA . GLU A 1 1008 ? 47.798 -21.375 -40.103 1.00 94.62 1008 GLU A CA 1
ATOM 7974 C C . GLU A 1 1008 ? 46.704 -20.737 -40.963 1.00 94.62 1008 GLU A C 1
ATOM 7976 O O . GLU A 1 1008 ? 46.995 -20.186 -42.025 1.00 94.62 1008 GLU A O 1
ATOM 7981 N N . MET A 1 1009 ? 45.454 -20.753 -40.493 1.00 96.00 1009 MET A N 1
ATOM 7982 C CA . MET A 1 1009 ? 44.341 -20.159 -41.231 1.00 96.00 1009 MET A CA 1
ATOM 7983 C C . MET A 1 1009 ? 44.534 -18.651 -41.438 1.00 96.00 1009 MET A C 1
ATOM 7985 O O . MET A 1 1009 ? 44.296 -18.150 -42.535 1.00 96.00 1009 MET A O 1
ATOM 7989 N N . ASP A 1 1010 ? 45.027 -17.927 -40.428 1.00 96.62 1010 ASP A N 1
ATOM 7990 C CA . ASP A 1 1010 ? 45.325 -16.499 -40.570 1.00 96.62 1010 ASP A CA 1
ATOM 7991 C C . ASP A 1 1010 ? 46.401 -16.236 -41.633 1.00 96.62 1010 ASP A C 1
ATOM 7993 O O . ASP A 1 1010 ? 46.248 -15.316 -42.431 1.00 96.62 1010 ASP A O 1
ATOM 7997 N N . ARG A 1 1011 ? 47.453 -17.069 -41.707 1.00 96.00 1011 ARG A N 1
ATOM 7998 C CA . ARG A 1 1011 ? 48.480 -16.965 -42.761 1.00 96.00 1011 ARG A CA 1
ATOM 7999 C C . ARG A 1 1011 ? 47.895 -17.178 -44.156 1.00 96.00 1011 ARG A C 1
ATOM 8001 O O . ARG A 1 1011 ? 48.223 -16.414 -45.062 1.00 96.00 1011 ARG A O 1
ATOM 8008 N N . ARG A 1 1012 ? 47.017 -18.174 -44.327 1.00 96.69 1012 ARG A N 1
ATOM 8009 C CA . ARG A 1 1012 ? 46.317 -18.429 -45.600 1.00 96.69 1012 ARG A CA 1
ATOM 8010 C C . ARG A 1 1012 ? 45.435 -17.247 -46.005 1.00 96.69 1012 ARG A C 1
ATOM 8012 O O . ARG A 1 1012 ? 45.518 -16.797 -47.145 1.00 96.69 1012 ARG A O 1
ATOM 8019 N N . LEU A 1 1013 ? 44.652 -16.713 -45.066 1.00 97.31 1013 LEU A N 1
ATOM 8020 C CA . LEU A 1 1013 ? 43.798 -15.542 -45.285 1.00 97.31 1013 LEU A CA 1
ATOM 8021 C C . LEU A 1 1013 ? 44.622 -14.304 -45.660 1.00 97.31 1013 LEU A C 1
ATOM 8023 O O . LEU A 1 1013 ? 44.324 -13.651 -46.654 1.00 97.31 1013 LEU A O 1
ATOM 8027 N N . GLN A 1 1014 ? 45.695 -14.003 -44.926 1.00 96.06 1014 GLN A N 1
ATOM 8028 C CA . GLN A 1 1014 ? 46.562 -12.865 -45.245 1.00 96.06 1014 GLN A CA 1
ATOM 8029 C C . GLN A 1 1014 ? 47.201 -12.997 -46.631 1.00 96.06 1014 GLN A C 1
ATOM 8031 O O . GLN A 1 1014 ? 47.262 -12.011 -47.364 1.00 96.06 1014 GLN A O 1
ATOM 8036 N N . ALA A 1 1015 ? 47.657 -14.195 -47.008 1.00 95.75 1015 ALA A N 1
ATOM 8037 C CA . ALA A 1 1015 ? 48.267 -14.437 -48.311 1.00 95.75 1015 ALA A CA 1
ATOM 8038 C C . ALA A 1 1015 ? 47.272 -14.216 -49.461 1.00 95.75 1015 ALA A C 1
ATOM 8040 O O . ALA A 1 1015 ? 47.593 -13.494 -50.404 1.00 95.75 1015 ALA A O 1
ATOM 8041 N N . VAL A 1 1016 ? 46.059 -14.776 -49.365 1.00 96.44 1016 VAL A N 1
ATOM 8042 C CA . VAL A 1 1016 ? 45.048 -14.655 -50.429 1.00 96.44 1016 VAL A CA 1
ATOM 8043 C C . VAL A 1 1016 ? 44.455 -13.243 -50.517 1.00 96.44 1016 VAL A C 1
ATOM 8045 O O . VAL A 1 1016 ? 44.260 -12.727 -51.614 1.00 96.44 1016 VAL A O 1
ATOM 8048 N N . ILE A 1 1017 ? 44.249 -12.564 -49.381 1.00 96.38 1017 ILE A N 1
ATOM 8049 C CA . ILE A 1 1017 ? 43.790 -11.166 -49.361 1.00 96.38 1017 ILE A CA 1
ATOM 8050 C C . ILE A 1 1017 ? 44.859 -10.245 -49.956 1.00 96.38 1017 ILE A C 1
ATOM 8052 O O . ILE A 1 1017 ? 44.530 -9.319 -50.690 1.00 96.38 1017 ILE A O 1
ATOM 8056 N N . SER A 1 1018 ? 46.138 -10.510 -49.674 1.00 94.56 1018 SER A N 1
ATOM 8057 C CA . SER A 1 1018 ? 47.256 -9.736 -50.228 1.00 94.56 1018 SER A CA 1
ATOM 8058 C C . SER A 1 1018 ? 47.420 -9.966 -51.733 1.00 94.56 1018 SER A C 1
ATOM 8060 O O . SER A 1 1018 ? 47.712 -9.018 -52.457 1.00 94.56 1018 SER A O 1
ATOM 8062 N N . LEU A 1 1019 ? 47.201 -11.200 -52.208 1.00 95.44 1019 LEU A N 1
ATOM 8063 C CA . LEU A 1 1019 ? 47.237 -11.554 -53.632 1.00 95.44 1019 LEU A CA 1
ATOM 8064 C C . LEU A 1 1019 ? 46.186 -10.782 -54.440 1.00 95.44 1019 LEU A C 1
ATOM 8066 O O . LEU A 1 1019 ? 46.494 -10.262 -55.508 1.00 95.44 1019 LEU A O 1
ATOM 8070 N N . HIS A 1 1020 ? 44.967 -10.673 -53.907 1.00 95.62 1020 HIS A N 1
ATOM 8071 C CA . HIS A 1 1020 ? 43.826 -10.044 -54.586 1.00 95.62 1020 HIS A CA 1
ATOM 8072 C C . HIS A 1 1020 ? 43.540 -8.611 -54.119 1.00 95.62 1020 HIS A C 1
ATOM 8074 O O . HIS A 1 1020 ? 42.501 -8.045 -54.463 1.00 95.62 1020 HIS A O 1
ATOM 8080 N N . ARG A 1 1021 ? 44.454 -8.001 -53.355 1.00 94.50 1021 ARG A N 1
ATOM 8081 C CA . ARG A 1 1021 ? 44.250 -6.736 -52.627 1.00 94.50 1021 ARG A CA 1
ATOM 8082 C C . ARG A 1 1021 ? 43.604 -5.636 -53.469 1.00 94.50 1021 ARG A C 1
ATOM 8084 O O . ARG A 1 1021 ? 42.596 -5.071 -53.054 1.00 94.50 1021 ARG A O 1
ATOM 8091 N N . ASP A 1 1022 ? 44.177 -5.329 -54.630 1.00 93.19 1022 ASP A N 1
ATOM 8092 C CA . ASP A 1 1022 ? 43.720 -4.207 -55.458 1.00 93.19 1022 ASP A CA 1
ATOM 8093 C C . ASP A 1 1022 ? 42.320 -4.460 -56.028 1.00 93.19 1022 ASP A C 1
ATOM 8095 O O . ASP A 1 1022 ? 41.481 -3.561 -56.013 1.00 93.19 1022 ASP A O 1
ATOM 8099 N N . SER A 1 1023 ? 42.037 -5.699 -56.448 1.00 91.25 1023 SER A N 1
ATOM 8100 C CA . SER A 1 1023 ? 40.708 -6.096 -56.930 1.00 91.25 1023 SER A CA 1
ATOM 8101 C C . SER A 1 1023 ? 39.651 -6.042 -55.824 1.00 91.25 1023 SER A C 1
ATOM 8103 O O . SER A 1 1023 ? 38.564 -5.523 -56.053 1.00 91.25 1023 SER A O 1
ATOM 8105 N N . ILE A 1 1024 ? 39.995 -6.471 -54.602 1.00 93.81 1024 ILE A N 1
ATOM 8106 C CA . ILE A 1 1024 ? 39.109 -6.406 -53.434 1.00 93.81 1024 ILE A CA 1
ATOM 8107 C C . ILE A 1 1024 ? 38.813 -4.945 -53.077 1.00 93.81 1024 ILE A C 1
ATOM 8109 O O . ILE A 1 1024 ? 37.655 -4.560 -52.922 1.00 93.81 1024 ILE A O 1
ATOM 8113 N N . LEU A 1 1025 ? 39.844 -4.104 -52.942 1.00 92.75 1025 LEU A N 1
ATOM 8114 C CA . LEU A 1 1025 ? 39.662 -2.702 -52.559 1.00 92.75 1025 LEU A CA 1
ATOM 8115 C C . LEU A 1 1025 ? 38.900 -1.908 -53.630 1.00 92.75 1025 LEU A C 1
ATOM 8117 O O . LEU A 1 1025 ? 38.114 -1.036 -53.266 1.00 92.75 1025 LEU A O 1
ATOM 8121 N N . ALA A 1 1026 ? 39.045 -2.255 -54.913 1.00 91.94 1026 ALA A N 1
ATOM 8122 C CA . ALA A 1 1026 ? 38.297 -1.646 -56.013 1.00 91.94 1026 ALA A CA 1
ATOM 8123 C C . ALA A 1 1026 ? 36.781 -1.914 -55.972 1.00 91.94 1026 ALA A C 1
ATOM 8125 O O . ALA A 1 1026 ? 36.033 -1.216 -56.655 1.00 91.94 1026 ALA A O 1
ATOM 8126 N N . LEU A 1 1027 ? 36.302 -2.888 -55.186 1.00 92.06 1027 LEU A N 1
ATOM 8127 C CA . LEU A 1 1027 ? 34.864 -3.094 -54.956 1.00 92.06 1027 LEU A CA 1
ATOM 8128 C C . LEU A 1 1027 ? 34.258 -1.974 -54.096 1.00 92.06 1027 LEU A C 1
ATOM 8130 O O . LEU A 1 1027 ? 33.063 -1.702 -54.185 1.00 92.06 1027 LEU A O 1
ATOM 8134 N N . SER A 1 1028 ? 35.072 -1.329 -53.256 1.00 90.81 1028 SER A N 1
ATOM 8135 C CA . SER A 1 1028 ? 34.629 -0.281 -52.334 1.00 90.81 1028 SER A CA 1
ATOM 8136 C C . SER A 1 1028 ? 34.229 0.998 -53.059 1.00 90.81 1028 SER A C 1
ATOM 8138 O O . SER A 1 1028 ? 34.887 1.413 -54.010 1.00 90.81 1028 SER A O 1
ATOM 8140 N N . ILE A 1 1029 ? 33.207 1.680 -52.548 1.00 91.69 1029 ILE A N 1
ATOM 8141 C CA . ILE A 1 1029 ? 32.925 3.066 -52.935 1.00 91.69 1029 ILE A CA 1
ATOM 8142 C C . ILE A 1 1029 ? 33.932 4.046 -52.303 1.00 91.69 1029 ILE A C 1
ATOM 8144 O O . ILE A 1 1029 ? 34.599 3.723 -51.315 1.00 91.69 1029 ILE A O 1
ATOM 8148 N N . GLU A 1 1030 ? 34.031 5.256 -52.858 1.00 89.19 1030 GLU A N 1
ATOM 8149 C CA . GLU A 1 1030 ? 34.825 6.347 -52.288 1.00 89.19 1030 GLU A CA 1
ATOM 8150 C C . GLU A 1 1030 ? 34.294 6.796 -50.913 1.00 89.19 1030 GLU A C 1
ATOM 8152 O O . GLU A 1 1030 ? 33.094 7.000 -50.715 1.00 89.19 1030 GLU A O 1
ATOM 8157 N N . GLU A 1 1031 ? 35.213 7.004 -49.963 1.00 89.12 1031 GLU A N 1
ATOM 8158 C CA . GLU A 1 1031 ? 34.899 7.318 -48.560 1.00 89.12 1031 GLU A CA 1
ATOM 8159 C C . GLU A 1 1031 ? 34.033 8.581 -48.397 1.00 89.12 1031 GLU A C 1
ATOM 8161 O O . GLU A 1 1031 ? 33.117 8.605 -47.568 1.00 89.12 1031 GLU A O 1
ATOM 8166 N N . GLU A 1 1032 ? 34.291 9.628 -49.187 1.00 90.88 1032 GLU A N 1
ATOM 8167 C CA . GLU A 1 1032 ? 33.541 10.888 -49.097 1.00 90.88 1032 GLU A CA 1
ATOM 8168 C C . GLU A 1 1032 ? 32.070 10.729 -49.495 1.00 90.88 1032 GLU A C 1
ATOM 8170 O O . GLU A 1 1032 ? 31.198 11.302 -48.838 1.00 90.88 1032 GLU A O 1
ATOM 8175 N N . THR A 1 1033 ? 31.761 9.879 -50.480 1.00 90.19 1033 THR A N 1
ATOM 8176 C CA . THR A 1 1033 ? 30.374 9.588 -50.871 1.00 90.19 1033 THR A CA 1
ATOM 8177 C C . THR A 1 1033 ? 29.601 8.933 -49.724 1.00 90.19 1033 THR A C 1
ATOM 8179 O O . THR A 1 1033 ? 28.454 9.295 -49.441 1.00 90.19 1033 THR A O 1
ATOM 8182 N N . THR A 1 1034 ? 30.230 8.000 -49.005 1.00 91.25 1034 THR A N 1
ATOM 8183 C CA . THR A 1 1034 ? 29.618 7.349 -47.839 1.00 91.25 1034 THR A CA 1
ATOM 8184 C C . THR A 1 1034 ? 29.394 8.345 -46.694 1.00 91.25 1034 THR A C 1
ATOM 8186 O O . THR A 1 1034 ? 28.316 8.344 -46.092 1.00 91.25 1034 THR A O 1
ATOM 8189 N N . LYS A 1 1035 ? 30.359 9.238 -46.412 1.00 92.56 1035 LYS A N 1
ATOM 8190 C CA . LYS A 1 1035 ? 30.215 10.298 -45.391 1.00 92.56 1035 LYS A CA 1
ATOM 8191 C C . LYS A 1 1035 ? 29.084 11.270 -45.718 1.00 92.56 1035 LYS A C 1
ATOM 8193 O O . LYS A 1 1035 ? 28.291 11.598 -44.836 1.00 92.56 1035 LYS A O 1
ATOM 8198 N N . GLU A 1 1036 ? 28.975 11.706 -46.973 1.00 90.75 1036 GLU A N 1
ATOM 8199 C CA . GLU A 1 1036 ? 27.885 12.570 -47.445 1.00 90.75 1036 GLU A CA 1
ATOM 8200 C C . GLU A 1 1036 ? 26.518 11.937 -47.199 1.00 90.75 1036 GLU A C 1
ATOM 8202 O O . GLU A 1 1036 ? 25.623 12.559 -46.616 1.00 90.75 1036 GLU A O 1
ATOM 8207 N N . LYS A 1 1037 ? 26.375 10.666 -47.586 1.00 91.31 1037 LYS A N 1
ATOM 8208 C CA . LYS A 1 1037 ? 25.120 9.929 -47.454 1.00 91.31 1037 LYS A CA 1
ATOM 8209 C C . LYS A 1 1037 ? 24.751 9.660 -45.992 1.00 91.31 1037 LYS A C 1
ATOM 8211 O O . LYS A 1 1037 ? 23.569 9.745 -45.650 1.00 91.31 1037 LYS A O 1
ATOM 8216 N N . PHE A 1 1038 ? 25.743 9.393 -45.136 1.00 93.88 1038 PHE A N 1
ATOM 8217 C CA . PHE A 1 1038 ? 25.570 9.247 -43.689 1.00 93.88 1038 PHE A CA 1
ATOM 8218 C C . PHE A 1 1038 ? 25.069 10.545 -43.042 1.00 93.88 1038 PHE A C 1
ATOM 8220 O O . PHE A 1 1038 ? 24.042 10.529 -42.364 1.00 93.88 1038 PHE A O 1
ATOM 8227 N N . VAL A 1 1039 ? 25.740 11.678 -43.291 1.00 92.44 1039 VAL A N 1
ATOM 8228 C CA . VAL A 1 1039 ? 25.362 12.981 -42.712 1.00 92.44 1039 VAL A CA 1
ATOM 8229 C C . VAL A 1 1039 ? 23.975 13.425 -43.190 1.00 92.44 1039 VAL A C 1
ATOM 8231 O O . VAL A 1 1039 ? 23.176 13.893 -42.379 1.00 92.44 1039 VAL A O 1
ATOM 8234 N N . SER A 1 1040 ? 23.658 13.238 -44.478 1.00 91.00 1040 SER A N 1
ATOM 8235 C CA . SER A 1 1040 ? 22.339 13.576 -45.036 1.00 91.00 1040 SER A CA 1
ATOM 8236 C C . SER A 1 1040 ? 21.212 12.805 -44.349 1.00 91.00 1040 SER A C 1
ATOM 8238 O O . SER A 1 1040 ? 20.257 13.407 -43.867 1.00 91.00 1040 SER A O 1
ATOM 8240 N N . GLN A 1 1041 ? 21.335 11.479 -44.243 1.00 93.56 1041 GLN A N 1
ATOM 8241 C CA . GLN A 1 1041 ? 20.302 10.658 -43.608 1.00 93.56 1041 GLN A CA 1
ATOM 8242 C C . GLN A 1 1041 ? 20.230 10.872 -42.099 1.00 93.56 1041 GLN A C 1
ATOM 8244 O O . GLN A 1 1041 ? 19.136 10.882 -41.546 1.00 93.56 1041 GLN A O 1
ATOM 8249 N N . LEU A 1 1042 ? 21.361 11.090 -41.421 1.00 90.75 1042 LEU A N 1
ATOM 8250 C CA . LEU A 1 1042 ? 21.360 11.433 -40.000 1.00 90.75 1042 LEU A CA 1
ATOM 8251 C C . LEU A 1 1042 ? 20.557 12.717 -39.744 1.00 90.75 1042 LEU A C 1
ATOM 8253 O O . LEU A 1 1042 ? 19.769 12.762 -38.801 1.00 90.75 1042 LEU A O 1
ATOM 8257 N N . LYS A 1 1043 ? 20.696 13.727 -40.611 1.00 88.19 1043 LYS A N 1
ATOM 8258 C CA . LYS A 1 1043 ? 19.905 14.963 -40.548 1.00 88.19 1043 LYS A CA 1
ATOM 8259 C C . LYS A 1 1043 ? 18.405 14.695 -40.713 1.00 88.19 1043 LYS A C 1
ATOM 8261 O O . LYS A 1 1043 ? 17.612 15.241 -39.952 1.00 88.19 1043 LYS A O 1
ATOM 8266 N N . GLU A 1 1044 ? 18.018 13.833 -41.651 1.00 86.62 1044 GLU A N 1
ATOM 8267 C CA . GLU A 1 1044 ? 16.619 13.416 -41.833 1.00 86.62 1044 GLU A CA 1
ATOM 8268 C C . GLU A 1 1044 ? 16.070 12.700 -40.588 1.00 86.62 1044 GLU A C 1
ATOM 8270 O O . GLU A 1 1044 ? 14.954 12.989 -40.161 1.00 86.62 1044 GLU A O 1
ATOM 8275 N N . LYS A 1 1045 ? 16.859 11.818 -39.949 1.00 85.81 1045 LYS A N 1
ATOM 8276 C CA . LYS A 1 1045 ? 16.439 11.146 -38.703 1.00 85.81 1045 LYS A CA 1
ATOM 8277 C C . LYS A 1 1045 ? 16.268 12.123 -37.553 1.00 85.81 1045 LYS A C 1
ATOM 8279 O O . LYS A 1 1045 ? 15.314 11.994 -36.792 1.00 85.81 1045 LYS A O 1
ATOM 8284 N N . VAL A 1 1046 ? 17.177 13.089 -37.429 1.00 84.88 1046 VAL A N 1
ATOM 8285 C CA . VAL A 1 1046 ? 17.072 14.151 -36.423 1.00 84.88 1046 VAL A CA 1
ATOM 8286 C C . VAL A 1 1046 ? 15.794 14.958 -36.633 1.00 84.88 1046 VAL A C 1
ATOM 8288 O O . VAL A 1 1046 ? 15.037 15.116 -35.682 1.00 84.88 1046 VAL A O 1
ATOM 8291 N N . ALA A 1 1047 ? 15.512 15.389 -37.866 1.00 81.56 1047 ALA A N 1
ATOM 8292 C CA . ALA A 1 1047 ? 14.294 16.127 -38.191 1.00 81.56 1047 ALA A CA 1
ATOM 8293 C C . ALA A 1 1047 ? 13.022 15.314 -37.885 1.00 81.56 1047 ALA A C 1
ATOM 8295 O O . ALA A 1 1047 ? 12.123 15.815 -37.218 1.00 81.56 1047 ALA A O 1
ATOM 8296 N N . ALA A 1 1048 ? 12.984 14.033 -38.269 1.00 78.94 1048 ALA A N 1
ATOM 8297 C CA . ALA A 1 1048 ? 11.858 13.151 -37.959 1.00 78.94 1048 ALA A CA 1
ATOM 8298 C C . ALA A 1 1048 ? 11.651 12.975 -36.442 1.00 78.94 1048 ALA A C 1
ATOM 8300 O O . ALA A 1 1048 ? 10.522 13.011 -35.962 1.00 78.94 1048 ALA A O 1
ATOM 8301 N N . CYS A 1 1049 ? 12.733 12.837 -35.667 1.00 76.19 1049 CYS A N 1
ATOM 8302 C CA . CYS A 1 1049 ? 12.662 12.759 -34.204 1.00 76.19 1049 CYS A CA 1
ATOM 8303 C C . CYS A 1 1049 ? 12.287 14.099 -33.552 1.00 76.19 1049 CYS A C 1
ATOM 8305 O O . CYS A 1 1049 ? 11.818 14.108 -32.420 1.00 76.19 1049 CYS A O 1
ATOM 8307 N N . ASP A 1 1050 ? 12.513 15.228 -34.223 1.00 75.06 1050 ASP A N 1
ATOM 8308 C CA . ASP A 1 1050 ? 12.127 16.556 -33.741 1.00 75.06 1050 ASP A CA 1
ATOM 8309 C C . ASP A 1 1050 ? 10.638 16.858 -33.949 1.00 75.06 1050 ASP A C 1
ATOM 8311 O O . ASP A 1 1050 ? 10.073 17.665 -33.210 1.00 75.06 1050 ASP A O 1
ATOM 8315 N N . GLU A 1 1051 ? 10.016 16.216 -34.939 1.00 69.19 1051 GLU A N 1
ATOM 8316 C CA . GLU A 1 1051 ? 8.578 16.286 -35.228 1.00 69.19 1051 GLU A CA 1
ATOM 8317 C C . GLU A 1 1051 ? 7.753 15.286 -34.406 1.00 69.19 1051 GLU A C 1
ATOM 8319 O O . GLU A 1 1051 ? 6.536 15.445 -34.278 1.00 69.19 1051 GLU A O 1
ATOM 8324 N N . MET A 1 1052 ? 8.402 14.283 -33.804 1.00 64.88 1052 MET A N 1
ATOM 8325 C CA . MET A 1 1052 ? 7.767 13.412 -32.817 1.00 64.88 1052 MET A CA 1
ATOM 8326 C C . MET A 1 1052 ? 7.325 14.262 -31.623 1.00 64.88 1052 MET A C 1
ATOM 8328 O O . MET A 1 1052 ? 8.153 14.694 -30.819 1.00 64.88 1052 MET A O 1
ATOM 8332 N N . LYS A 1 1053 ? 6.012 14.490 -31.481 1.00 48.66 1053 LYS A N 1
ATOM 8333 C CA . LYS A 1 1053 ? 5.447 15.036 -30.245 1.00 48.66 1053 LYS A CA 1
ATOM 8334 C C . LYS A 1 1053 ? 5.865 14.105 -29.113 1.00 48.66 1053 LYS A C 1
ATOM 8336 O O . LYS A 1 1053 ? 5.441 12.950 -29.073 1.00 48.66 1053 LYS A O 1
ATOM 8341 N N . SER A 1 1054 ? 6.719 14.606 -28.221 1.00 48.31 1054 SER A N 1
ATOM 8342 C CA . SER A 1 1054 ? 6.987 13.993 -26.922 1.00 48.31 1054 SER A CA 1
ATOM 8343 C C . SER A 1 1054 ? 5.633 13.587 -26.334 1.00 48.31 1054 SER A C 1
ATOM 8345 O O . SER A 1 1054 ? 4.835 14.474 -26.046 1.00 48.31 1054 SER A O 1
ATOM 8347 N N . TYR A 1 1055 ? 5.384 12.270 -26.278 1.00 44.38 1055 TYR A N 1
ATOM 8348 C CA . TYR A 1 1055 ? 4.225 11.535 -25.737 1.00 44.38 1055 TYR A CA 1
ATOM 8349 C C . TYR A 1 1055 ? 3.321 10.699 -26.656 1.00 44.38 1055 TYR A C 1
ATOM 8351 O O . TYR A 1 1055 ? 2.665 9.821 -26.102 1.00 44.38 1055 TYR A O 1
ATOM 8359 N N . ASP A 1 1056 ? 3.355 10.797 -27.990 1.00 36.47 1056 ASP A N 1
ATOM 8360 C CA . ASP A 1 1056 ? 2.598 9.817 -28.816 1.00 36.47 1056 ASP A CA 1
ATOM 8361 C C . ASP A 1 1056 ? 3.306 8.456 -28.953 1.00 36.47 1056 ASP A C 1
ATOM 8363 O O . ASP A 1 1056 ? 2.745 7.490 -29.459 1.00 36.47 1056 ASP A O 1
ATOM 8367 N N . SER A 1 1057 ? 4.536 8.338 -28.449 1.00 41.03 1057 SER A N 1
ATOM 8368 C CA . SER A 1 1057 ? 5.270 7.075 -28.428 1.00 41.03 1057 SER A CA 1
ATOM 8369 C C . SER A 1 1057 ? 5.932 6.841 -27.069 1.00 41.03 1057 SER A C 1
ATOM 8371 O O . SER A 1 1057 ? 7.161 6.796 -26.962 1.00 41.03 1057 SER A O 1
ATOM 8373 N N . LYS A 1 1058 ? 5.145 6.642 -26.001 1.00 39.78 1058 LYS A N 1
ATOM 8374 C CA . LYS A 1 1058 ? 5.593 5.611 -25.050 1.00 39.78 1058 LYS A CA 1
ATOM 8375 C C . LYS A 1 1058 ? 5.620 4.325 -25.890 1.00 39.78 1058 LYS A C 1
ATOM 8377 O O . LYS A 1 1058 ? 4.574 4.010 -26.457 1.00 39.78 1058 LYS A O 1
ATOM 8382 N N . PRO A 1 1059 ? 6.763 3.630 -26.065 1.00 43.22 1059 PRO A N 1
ATOM 8383 C CA . PRO A 1 1059 ? 6.738 2.300 -26.653 1.00 43.22 1059 PRO A CA 1
ATOM 8384 C C . PRO A 1 1059 ? 5.763 1.519 -25.794 1.00 43.22 1059 PRO A C 1
ATOM 8386 O O . PRO A 1 1059 ? 5.937 1.375 -24.582 1.00 43.22 1059 PRO A O 1
ATOM 8389 N N . THR A 1 1060 ? 4.634 1.188 -26.394 1.00 49.97 1060 THR A N 1
ATOM 8390 C CA . THR A 1 1060 ? 3.549 0.591 -25.657 1.00 49.97 1060 THR A CA 1
ATOM 8391 C C . THR A 1 1060 ? 4.070 -0.740 -25.127 1.00 49.97 1060 THR A C 1
ATOM 8393 O O . THR A 1 1060 ? 4.524 -1.564 -25.924 1.00 49.97 1060 THR A O 1
ATOM 8396 N N . LYS A 1 1061 ? 4.103 -0.910 -23.798 1.00 57.81 1061 LYS A N 1
ATOM 8397 C CA . LYS A 1 1061 ? 4.771 -2.040 -23.138 1.00 57.81 1061 LYS A CA 1
ATOM 8398 C C . LYS A 1 1061 ? 4.355 -3.351 -23.782 1.00 57.81 1061 LYS A C 1
ATOM 8400 O O . LYS A 1 1061 ? 3.164 -3.641 -23.808 1.00 57.81 1061 LYS A O 1
ATOM 8405 N N . PHE A 1 1062 ? 5.313 -4.099 -24.317 1.00 62.50 1062 PHE A N 1
ATOM 8406 C CA . PHE A 1 1062 ? 5.037 -5.292 -25.107 1.00 62.50 1062 PHE A CA 1
ATOM 8407 C C . PHE A 1 1062 ? 4.072 -6.229 -24.364 1.00 62.50 1062 PHE A C 1
ATOM 8409 O O . PHE A 1 1062 ? 4.379 -6.739 -23.285 1.00 62.50 1062 PHE A O 1
ATOM 8416 N N . ILE A 1 1063 ? 2.880 -6.412 -24.930 1.00 75.25 1063 ILE A N 1
ATOM 8417 C CA . ILE A 1 1063 ? 1.858 -7.314 -24.412 1.00 75.25 1063 ILE A CA 1
ATOM 8418 C C . ILE A 1 1063 ? 2.254 -8.711 -24.863 1.00 75.25 1063 ILE A C 1
ATOM 8420 O O . ILE A 1 1063 ? 2.200 -9.030 -26.049 1.00 75.25 1063 ILE A O 1
ATOM 8424 N N . LYS A 1 1064 ? 2.637 -9.553 -23.910 1.00 79.38 1064 LYS A N 1
ATOM 8425 C CA . LYS A 1 1064 ? 2.903 -10.969 -24.137 1.00 79.38 1064 LYS A CA 1
ATOM 8426 C C . LYS A 1 1064 ? 1.613 -11.722 -24.466 1.00 79.38 1064 LYS A C 1
ATOM 8428 O O . LYS A 1 1064 ? 1.604 -12.550 -25.372 1.00 79.38 1064 LYS A O 1
ATOM 8433 N N . LEU A 1 1065 ? 0.537 -11.454 -23.728 1.00 88.31 1065 LEU A N 1
ATOM 8434 C CA . LEU A 1 1065 ? -0.783 -12.034 -23.981 1.00 88.31 1065 LEU A CA 1
ATOM 8435 C C . LEU A 1 1065 ? -1.909 -11.203 -23.358 1.00 88.31 1065 LEU A C 1
ATOM 8437 O O . LEU A 1 1065 ? -1.681 -10.462 -22.401 1.00 88.31 1065 LEU A O 1
ATOM 8441 N N . ALA A 1 1066 ? -3.117 -11.377 -23.885 1.00 90.75 1066 ALA A N 1
ATOM 8442 C CA . ALA A 1 1066 ? -4.369 -10.992 -23.247 1.00 90.75 1066 ALA A CA 1
ATOM 8443 C C . ALA A 1 1066 ? -5.000 -12.221 -22.576 1.00 90.75 1066 ALA A C 1
ATOM 8445 O O . ALA A 1 1066 ? -5.016 -13.309 -23.164 1.00 90.75 1066 ALA A O 1
ATOM 8446 N N . SER A 1 1067 ? -5.523 -12.063 -21.361 1.00 94.69 1067 SER A N 1
ATOM 8447 C CA . SER A 1 1067 ? -6.105 -13.155 -20.577 1.00 94.69 1067 SER A CA 1
ATOM 8448 C C . SER A 1 1067 ? -7.373 -12.761 -19.826 1.00 94.69 1067 SER A C 1
ATOM 8450 O O . SER A 1 1067 ? -7.669 -11.581 -19.656 1.00 94.69 1067 SER A O 1
ATOM 8452 N N . LEU A 1 1068 ? -8.096 -13.774 -19.344 1.00 95.75 1068 LEU A N 1
ATOM 8453 C CA . LEU A 1 1068 ? -9.011 -13.667 -18.209 1.00 95.75 1068 LEU A CA 1
ATOM 8454 C C . LEU A 1 1068 ? -8.334 -14.280 -16.984 1.00 95.75 1068 LEU A C 1
ATOM 8456 O O . LEU A 1 1068 ? -8.171 -15.499 -16.924 1.00 95.75 1068 LEU A O 1
ATOM 8460 N N . ASP A 1 1069 ? -7.921 -13.452 -16.032 1.00 93.81 1069 ASP A N 1
ATOM 8461 C CA . ASP A 1 1069 ? -7.294 -13.902 -14.790 1.00 93.81 1069 ASP A CA 1
ATOM 8462 C C . ASP A 1 1069 ? -8.374 -14.324 -13.785 1.00 93.81 1069 ASP A C 1
ATOM 8464 O O . ASP A 1 1069 ? -9.322 -13.577 -13.538 1.00 93.81 1069 ASP A O 1
ATOM 8468 N N . VAL A 1 1070 ? -8.224 -15.517 -13.208 1.00 92.56 1070 VAL A N 1
ATOM 8469 C CA . VAL A 1 1070 ? -9.215 -16.161 -12.329 1.00 92.56 1070 VAL A CA 1
ATOM 8470 C C . VAL A 1 1070 ? -8.647 -16.277 -10.913 1.00 92.56 1070 VAL A C 1
ATOM 8472 O O . VAL A 1 1070 ? -7.431 -16.406 -10.742 1.00 92.56 1070 VAL A O 1
ATOM 8475 N N . ASN A 1 1071 ? -9.499 -16.218 -9.883 1.00 87.88 1071 ASN A N 1
ATOM 8476 C CA . ASN A 1 1071 ? -9.033 -16.376 -8.507 1.00 87.88 1071 ASN A CA 1
ATOM 8477 C C . ASN A 1 1071 ? -8.499 -17.803 -8.288 1.00 87.88 1071 ASN A C 1
ATOM 8479 O O . ASN A 1 1071 ? -9.109 -18.800 -8.674 1.00 87.88 1071 ASN A O 1
ATOM 8483 N N . ARG A 1 1072 ? -7.330 -17.904 -7.655 1.00 86.69 1072 ARG A N 1
ATOM 8484 C CA . ARG A 1 1072 ? -6.693 -19.181 -7.327 1.00 86.69 1072 ARG A CA 1
ATOM 8485 C C . ARG A 1 1072 ? -7.499 -19.979 -6.300 1.00 86.69 1072 ARG A C 1
ATOM 8487 O O . ARG A 1 1072 ? -7.493 -21.204 -6.381 1.00 86.69 1072 ARG A O 1
ATOM 8494 N N . GLU A 1 1073 ? -8.195 -19.308 -5.383 1.00 87.81 1073 GLU A N 1
ATOM 8495 C CA . GLU A 1 1073 ? -9.071 -19.945 -4.386 1.00 87.81 1073 GLU A CA 1
ATOM 8496 C C . GLU A 1 1073 ? -10.253 -20.669 -5.043 1.00 87.81 1073 GLU A C 1
ATOM 8498 O O . GLU A 1 1073 ? -10.625 -21.764 -4.620 1.00 87.81 1073 GLU A O 1
ATOM 8503 N N . ASP A 1 1074 ? -10.776 -20.127 -6.145 1.00 91.69 1074 ASP A N 1
ATOM 8504 C CA . ASP A 1 1074 ? -11.842 -20.779 -6.904 1.00 91.69 1074 ASP A CA 1
ATOM 8505 C C . ASP A 1 1074 ? -11.342 -22.082 -7.548 1.00 91.69 1074 ASP A C 1
ATOM 8507 O O . ASP A 1 1074 ? -12.019 -23.109 -7.517 1.00 91.69 1074 ASP A O 1
ATOM 8511 N N . ILE A 1 1075 ? -10.114 -22.075 -8.085 1.00 93.62 1075 ILE A N 1
ATOM 8512 C CA . ILE A 1 1075 ? -9.479 -23.285 -8.631 1.00 93.62 1075 ILE A CA 1
ATOM 8513 C C . ILE A 1 1075 ? -9.219 -24.309 -7.522 1.00 93.62 1075 ILE A C 1
ATOM 8515 O O . ILE A 1 1075 ? -9.438 -25.500 -7.729 1.00 93.62 1075 ILE A O 1
ATOM 8519 N N . MET A 1 1076 ? -8.781 -23.859 -6.344 1.00 92.50 1076 MET A N 1
ATOM 8520 C CA . MET A 1 1076 ? -8.584 -24.728 -5.183 1.00 92.50 1076 MET A CA 1
ATOM 8521 C C . MET A 1 1076 ? -9.897 -25.410 -4.774 1.00 92.50 1076 MET A C 1
ATOM 8523 O O . MET A 1 1076 ? -9.921 -26.630 -4.633 1.00 92.50 1076 MET A O 1
ATOM 8527 N N . SER A 1 1077 ? -10.996 -24.654 -4.707 1.00 91.25 1077 SER A N 1
ATOM 8528 C CA . SER A 1 1077 ? -12.335 -25.165 -4.375 1.00 91.25 1077 SER A CA 1
ATOM 8529 C C . SER A 1 1077 ? -12.824 -26.223 -5.377 1.00 91.25 1077 SER A C 1
ATOM 8531 O O . SER A 1 1077 ? -13.430 -27.227 -4.999 1.00 91.25 1077 SER A O 1
ATOM 8533 N N . ILE A 1 1078 ? -12.512 -26.054 -6.671 1.00 94.00 1078 ILE A N 1
ATOM 8534 C CA . ILE A 1 1078 ? -12.787 -27.078 -7.692 1.00 94.00 1078 ILE A CA 1
ATOM 8535 C C . ILE A 1 1078 ? -12.017 -28.367 -7.374 1.00 94.00 1078 ILE A C 1
ATOM 8537 O O . ILE A 1 1078 ? -12.600 -29.449 -7.404 1.00 94.00 1078 ILE A O 1
ATOM 8541 N N . PHE A 1 1079 ? -10.732 -28.277 -7.027 1.00 93.88 1079 PHE A N 1
ATOM 8542 C CA . PHE A 1 1079 ? -9.922 -29.454 -6.694 1.00 93.88 1079 PHE A CA 1
ATOM 8543 C C . PHE A 1 1079 ? -10.353 -30.126 -5.384 1.00 93.88 1079 PHE A C 1
ATOM 8545 O O . PHE A 1 1079 ? -10.279 -31.349 -5.282 1.00 93.88 1079 PHE A O 1
ATOM 8552 N N . GLU A 1 1080 ? -10.852 -29.374 -4.404 1.00 92.19 1080 GLU A N 1
ATOM 8553 C CA . GLU A 1 1080 ? -11.443 -29.940 -3.185 1.00 92.19 1080 GLU A CA 1
ATOM 8554 C C . GLU A 1 1080 ? -12.656 -30.821 -3.500 1.00 92.19 1080 GLU A C 1
ATOM 8556 O O . GLU A 1 1080 ? -12.778 -31.919 -2.954 1.00 92.19 1080 GLU A O 1
ATOM 8561 N N . SER A 1 1081 ? -13.490 -30.423 -4.468 1.00 90.69 1081 SER A N 1
ATOM 8562 C CA . SER A 1 1081 ? -14.625 -31.248 -4.904 1.00 90.69 1081 SER A CA 1
ATOM 8563 C C . SER A 1 1081 ? -14.198 -32.610 -5.479 1.00 90.69 1081 SER A C 1
ATOM 8565 O O . SER A 1 1081 ? -14.914 -33.605 -5.320 1.00 90.69 1081 SER A O 1
ATOM 8567 N N . PHE A 1 1082 ? -12.993 -32.702 -6.062 1.00 92.56 1082 PHE A N 1
ATOM 8568 C CA . PHE A 1 1082 ? -12.482 -33.937 -6.668 1.00 92.56 1082 PHE A CA 1
ATOM 8569 C C . PHE A 1 1082 ? -12.211 -35.034 -5.636 1.00 92.56 1082 PHE A C 1
ATOM 8571 O O . PHE A 1 1082 ? -12.166 -36.207 -6.003 1.00 92.56 1082 PHE A O 1
ATOM 8578 N N . GLN A 1 1083 ? -12.063 -34.693 -4.349 1.00 86.38 1083 GLN A N 1
ATOM 8579 C CA . GLN A 1 1083 ? -11.838 -35.684 -3.290 1.00 86.38 1083 GLN A CA 1
ATOM 8580 C C . GLN A 1 1083 ? -12.974 -36.708 -3.210 1.00 86.38 1083 GLN A C 1
ATOM 8582 O O . GLN A 1 1083 ? -12.738 -37.870 -2.885 1.00 86.38 1083 GLN A O 1
ATOM 8587 N N . SER A 1 1084 ? -14.194 -36.281 -3.543 1.00 83.94 1084 SER A N 1
ATOM 8588 C CA . SER A 1 1084 ? -15.388 -37.127 -3.543 1.00 83.94 1084 SER A CA 1
ATOM 8589 C C . SER A 1 1084 ? -15.574 -37.954 -4.824 1.00 83.94 1084 SER A C 1
ATOM 8591 O O . SER A 1 1084 ? -16.405 -38.861 -4.850 1.00 83.94 1084 SER A O 1
ATOM 8593 N N . GLU A 1 1085 ? -14.769 -37.703 -5.863 1.00 85.88 1085 GLU A N 1
ATOM 8594 C CA . GLU A 1 1085 ? -14.914 -38.297 -7.193 1.00 85.88 1085 GLU A CA 1
ATOM 8595 C C . GLU A 1 1085 ? -13.846 -39.368 -7.452 1.00 85.88 1085 GLU A C 1
ATOM 8597 O O . GLU A 1 1085 ? -12.648 -39.089 -7.566 1.00 85.88 1085 GLU A O 1
ATOM 8602 N N . ALA A 1 1086 ? -14.272 -40.628 -7.589 1.00 85.88 1086 ALA A N 1
ATOM 8603 C CA . ALA A 1 1086 ? -13.358 -41.765 -7.756 1.00 85.88 1086 ALA A CA 1
ATOM 8604 C C . ALA A 1 1086 ? -12.512 -41.675 -9.042 1.00 85.88 1086 ALA A C 1
ATOM 8606 O O . ALA A 1 1086 ? -11.357 -42.097 -9.059 1.00 85.88 1086 ALA A O 1
ATOM 8607 N N . HIS A 1 1087 ? -13.068 -41.096 -10.108 1.00 87.19 1087 HIS A N 1
ATOM 8608 C CA . HIS A 1 1087 ? -12.396 -40.946 -11.402 1.00 87.19 1087 HIS A CA 1
ATOM 8609 C C . HIS A 1 1087 ? -11.306 -39.864 -11.406 1.00 87.19 1087 HIS A C 1
ATOM 8611 O O . HIS A 1 1087 ? -10.457 -39.867 -12.293 1.00 87.19 1087 HIS A O 1
ATOM 8617 N N . LEU A 1 1088 ? -11.304 -38.961 -10.419 1.00 91.81 1088 LEU A N 1
ATOM 8618 C CA . LEU A 1 1088 ? -10.384 -37.820 -10.346 1.00 91.81 1088 LEU A CA 1
ATOM 8619 C C . LEU A 1 1088 ? -9.253 -38.017 -9.329 1.00 91.81 1088 LEU A C 1
ATOM 8621 O O . LEU A 1 1088 ? -8.400 -37.144 -9.169 1.00 91.81 1088 LEU A O 1
ATOM 8625 N N . GLN A 1 1089 ? -9.185 -39.185 -8.686 1.00 89.62 1089 GLN A N 1
ATOM 8626 C CA . GLN A 1 1089 ? -8.125 -39.502 -7.723 1.00 89.62 1089 GLN A CA 1
ATOM 8627 C C . GLN A 1 1089 ? -6.731 -39.498 -8.361 1.00 89.62 1089 GLN A C 1
ATOM 8629 O O . GLN A 1 1089 ? -5.762 -39.100 -7.722 1.00 89.62 1089 GLN A O 1
ATOM 8634 N N . GLU A 1 1090 ? -6.621 -39.875 -9.638 1.00 88.56 1090 GLU A N 1
ATOM 8635 C CA . GLU A 1 1090 ? -5.361 -39.789 -10.386 1.00 88.56 1090 GLU A CA 1
ATOM 8636 C C . GLU A 1 1090 ? -4.891 -38.332 -10.550 1.00 88.56 1090 GLU A C 1
ATOM 8638 O O . GLU A 1 1090 ? -3.708 -38.032 -10.383 1.00 88.56 1090 GLU A O 1
ATOM 8643 N N . VAL A 1 1091 ? -5.819 -37.405 -10.810 1.00 92.25 1091 VAL A N 1
ATOM 8644 C CA . VAL A 1 1091 ? -5.524 -35.967 -10.914 1.00 92.25 1091 VAL A CA 1
ATOM 8645 C C . VAL A 1 1091 ? -5.005 -35.439 -9.580 1.00 92.25 1091 VAL A C 1
ATOM 8647 O O . VAL A 1 1091 ? -3.980 -34.757 -9.543 1.00 92.25 1091 VAL A O 1
ATOM 8650 N N . LEU A 1 1092 ? -5.671 -35.790 -8.477 1.00 91.19 1092 LEU A N 1
ATOM 8651 C CA . LEU A 1 1092 ? -5.240 -35.406 -7.133 1.00 91.19 1092 LEU A CA 1
ATOM 8652 C C . LEU A 1 1092 ? -3.865 -35.985 -6.785 1.00 91.19 1092 LEU A C 1
ATOM 8654 O O . LEU A 1 1092 ? -3.011 -35.257 -6.280 1.00 91.19 1092 LEU A O 1
ATOM 8658 N N . ALA A 1 1093 ? -3.605 -37.247 -7.124 1.00 87.31 1093 ALA A N 1
ATOM 8659 C CA . ALA A 1 1093 ? -2.300 -37.866 -6.912 1.00 87.31 1093 ALA A CA 1
ATOM 8660 C C . ALA A 1 1093 ? -1.179 -37.141 -7.683 1.00 87.31 1093 ALA A C 1
ATOM 8662 O O . ALA A 1 1093 ? -0.102 -36.916 -7.132 1.00 87.31 1093 ALA A O 1
ATOM 8663 N N . ASN A 1 1094 ? -1.437 -36.721 -8.926 1.00 84.38 1094 ASN A N 1
ATOM 8664 C CA . ASN A 1 1094 ? -0.454 -36.017 -9.757 1.00 84.38 1094 ASN A CA 1
ATOM 8665 C C . ASN A 1 1094 ? -0.193 -34.577 -9.287 1.00 84.38 1094 ASN A C 1
ATOM 8667 O O . ASN A 1 1094 ? 0.954 -34.123 -9.263 1.00 84.38 1094 ASN A O 1
ATOM 8671 N N . VAL A 1 1095 ? -1.249 -33.851 -8.919 1.00 87.06 1095 VAL A N 1
ATOM 8672 C CA . VAL A 1 1095 ? -1.162 -32.425 -8.568 1.00 87.06 1095 VAL A CA 1
ATOM 8673 C C . VAL A 1 1095 ? -0.747 -32.227 -7.113 1.00 87.06 1095 VAL A C 1
ATOM 8675 O O . VAL A 1 1095 ? 0.114 -31.396 -6.813 1.00 87.06 1095 VAL A O 1
ATOM 8678 N N . VAL A 1 1096 ? -1.342 -32.999 -6.207 1.00 86.75 1096 VAL A N 1
ATOM 8679 C CA . VAL A 1 1096 ? -1.256 -32.793 -4.758 1.00 86.75 1096 VAL A CA 1
ATOM 8680 C C . VAL A 1 1096 ? -0.270 -33.779 -4.122 1.00 86.75 1096 VAL A C 1
ATOM 8682 O O . VAL A 1 1096 ? 0.604 -33.371 -3.344 1.00 86.75 1096 VAL A O 1
ATOM 8685 N N . GLY A 1 1097 ? -0.330 -35.051 -4.528 1.00 85.50 1097 GLY A N 1
ATOM 8686 C CA . GLY A 1 1097 ? 0.434 -36.149 -3.927 1.00 85.50 1097 GLY A CA 1
ATOM 8687 C C . GLY A 1 1097 ? -0.092 -36.509 -2.534 1.00 85.50 1097 GLY A C 1
ATOM 8688 O O . GLY A 1 1097 ? -1.295 -36.464 -2.305 1.00 85.50 1097 GLY A O 1
ATOM 8689 N N . ASP A 1 1098 ? 0.807 -36.811 -1.592 1.00 82.81 1098 ASP A N 1
ATOM 8690 C CA . ASP A 1 1098 ? 0.462 -37.148 -0.194 1.00 82.81 1098 ASP A CA 1
ATOM 8691 C C . ASP A 1 1098 ? 0.167 -35.915 0.696 1.00 82.81 1098 ASP A C 1
ATOM 8693 O O . ASP A 1 1098 ? 0.073 -36.032 1.917 1.00 82.81 1098 ASP A O 1
ATOM 8697 N N . ARG A 1 1099 ? 0.098 -34.716 0.106 1.00 85.00 1099 ARG A N 1
ATOM 8698 C CA . ARG A 1 1099 ? -0.078 -33.435 0.816 1.00 85.00 1099 ARG A CA 1
ATOM 8699 C C . ARG A 1 1099 ? -1.547 -33.016 0.849 1.00 85.00 1099 ARG A C 1
ATOM 8701 O O . ARG A 1 1099 ? -2.366 -33.541 0.101 1.00 85.00 1099 ARG A O 1
ATOM 8708 N N . GLU A 1 1100 ? -1.882 -32.029 1.674 1.00 83.94 1100 GLU A N 1
ATOM 8709 C CA . GLU A 1 1100 ? -3.218 -31.424 1.645 1.00 83.94 1100 GLU A CA 1
ATOM 8710 C C . GLU A 1 1100 ? -3.364 -30.444 0.467 1.00 83.94 1100 GLU A C 1
ATOM 8712 O O . GLU A 1 1100 ? -2.415 -29.749 0.095 1.00 83.94 1100 GLU A O 1
ATOM 8717 N N . ILE A 1 1101 ? -4.568 -30.356 -0.119 1.00 86.06 1101 ILE A N 1
ATOM 8718 C CA . ILE A 1 1101 ? -4.854 -29.475 -1.270 1.00 86.06 1101 ILE A CA 1
ATOM 8719 C C . ILE A 1 1101 ? -4.510 -28.021 -0.929 1.00 86.06 1101 ILE A C 1
ATOM 8721 O O . ILE A 1 1101 ? -3.776 -27.370 -1.676 1.00 86.06 1101 ILE A O 1
ATOM 8725 N N . GLY A 1 1102 ? -4.953 -27.545 0.239 1.00 80.75 1102 GLY A N 1
ATOM 8726 C CA . GLY A 1 1102 ? -4.651 -26.200 0.724 1.00 80.75 1102 GLY A CA 1
ATOM 8727 C C . GLY A 1 1102 ? -3.150 -25.932 0.864 1.00 80.75 1102 GLY A C 1
ATOM 8728 O O . GLY A 1 1102 ? -2.692 -24.853 0.505 1.00 80.75 1102 GLY A O 1
ATOM 8729 N N . GLU A 1 1103 ? -2.344 -26.908 1.293 1.00 83.62 1103 GLU A N 1
ATOM 8730 C CA . GLU A 1 1103 ? -0.883 -26.751 1.386 1.00 83.62 1103 GLU A CA 1
ATOM 8731 C C . GLU A 1 1103 ? -0.249 -26.533 0.002 1.00 83.62 1103 GLU A C 1
ATOM 8733 O O . GLU A 1 1103 ? 0.635 -25.693 -0.169 1.00 83.62 1103 GLU A O 1
ATOM 8738 N N . VAL A 1 1104 ? -0.719 -27.260 -1.014 1.00 82.94 1104 VAL A N 1
ATOM 8739 C CA . VAL A 1 1104 ? -0.174 -27.195 -2.377 1.00 82.94 1104 VAL A CA 1
ATOM 8740 C C . VAL A 1 1104 ? -0.600 -25.915 -3.097 1.00 82.94 1104 VAL A C 1
ATOM 8742 O O . VAL A 1 1104 ? 0.225 -25.258 -3.740 1.00 82.94 1104 VAL A O 1
ATOM 8745 N N . PHE A 1 1105 ? -1.867 -25.521 -2.958 1.00 82.38 1105 PHE A N 1
ATOM 8746 C CA . PHE A 1 1105 ? -2.399 -24.302 -3.566 1.00 82.38 1105 PHE A CA 1
ATOM 8747 C C . PHE A 1 1105 ? -2.044 -23.026 -2.784 1.00 82.38 1105 PHE A C 1
ATOM 8749 O O . PHE A 1 1105 ? -1.990 -21.966 -3.396 1.00 82.38 1105 PHE A O 1
ATOM 8756 N N . ASN A 1 1106 ? -1.687 -23.094 -1.500 1.00 77.94 1106 ASN A N 1
ATOM 8757 C CA . ASN A 1 1106 ? -1.180 -21.932 -0.749 1.00 77.94 1106 ASN A CA 1
ATOM 8758 C C . ASN A 1 1106 ? 0.357 -21.899 -0.650 1.00 77.94 1106 ASN A C 1
ATOM 8760 O O . ASN A 1 1106 ? 0.944 -20.883 -0.276 1.00 77.94 1106 ASN A O 1
ATOM 8764 N N . GLY A 1 1107 ? 1.027 -22.993 -1.017 1.00 72.50 1107 GLY A N 1
ATOM 8765 C CA . GLY A 1 1107 ? 2.478 -23.141 -0.975 1.00 72.50 1107 GLY A CA 1
ATOM 8766 C C . GLY A 1 1107 ? 3.235 -22.540 -2.167 1.00 72.50 1107 GLY A C 1
ATOM 8767 O O . GLY A 1 1107 ? 2.679 -21.930 -3.083 1.00 72.50 1107 GLY A O 1
ATOM 8768 N N . SER A 1 1108 ? 4.558 -22.750 -2.161 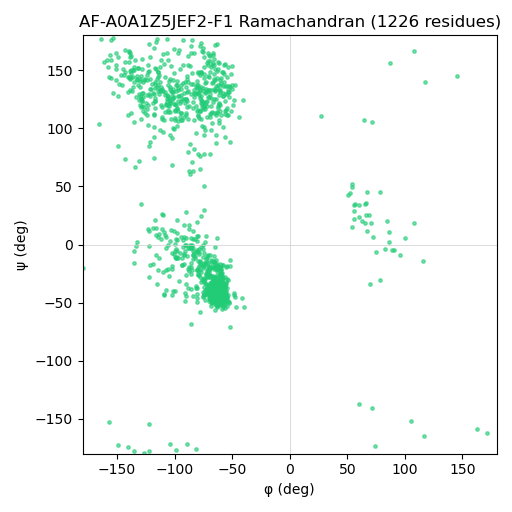1.00 71.62 1108 SER A N 1
ATOM 8769 C CA . SER A 1 1108 ? 5.508 -22.265 -3.182 1.00 71.62 1108 SER A CA 1
ATOM 8770 C C . SER A 1 1108 ? 5.879 -23.319 -4.240 1.00 71.62 1108 SER A C 1
ATOM 8772 O O . SER A 1 1108 ? 6.924 -23.213 -4.890 1.00 71.62 1108 SER A O 1
ATOM 8774 N N . ASP A 1 1109 ? 5.038 -24.345 -4.414 1.00 78.44 1109 ASP A N 1
ATOM 8775 C CA . ASP A 1 1109 ? 5.263 -25.405 -5.399 1.00 78.44 1109 ASP A CA 1
ATOM 8776 C C . ASP A 1 1109 ? 5.240 -24.822 -6.818 1.00 78.44 1109 ASP A C 1
ATOM 8778 O O . ASP A 1 1109 ? 4.217 -24.338 -7.302 1.00 78.44 1109 ASP A O 1
ATOM 8782 N N . ARG A 1 1110 ? 6.394 -24.859 -7.490 1.00 79.38 1110 ARG A N 1
ATOM 8783 C CA . ARG A 1 1110 ? 6.595 -24.238 -8.810 1.00 79.38 1110 ARG A CA 1
ATOM 8784 C C . ARG A 1 1110 ? 5.812 -24.921 -9.930 1.00 79.38 1110 ARG A C 1
ATOM 8786 O O . ARG A 1 1110 ? 5.731 -24.361 -11.019 1.00 79.38 1110 ARG A O 1
ATOM 8793 N N . ARG A 1 1111 ? 5.272 -26.113 -9.669 1.00 86.06 1111 ARG A N 1
ATOM 8794 C CA . ARG A 1 1111 ? 4.473 -26.892 -10.620 1.00 86.06 1111 ARG A CA 1
ATOM 8795 C C . ARG A 1 1111 ? 3.030 -26.404 -10.704 1.00 86.06 1111 ARG A C 1
ATOM 8797 O O . ARG A 1 1111 ? 2.379 -26.636 -11.716 1.00 86.06 1111 ARG A O 1
ATOM 8804 N N . ILE A 1 1112 ? 2.537 -25.708 -9.677 1.00 88.94 1112 ILE A N 1
ATOM 8805 C CA . ILE A 1 1112 ? 1.216 -25.074 -9.694 1.00 88.94 1112 ILE A CA 1
ATOM 8806 C C . ILE A 1 1112 ? 1.318 -23.718 -10.386 1.00 88.94 1112 ILE A C 1
ATOM 8808 O O . ILE A 1 1112 ? 2.190 -22.901 -10.079 1.00 88.94 1112 ILE A O 1
ATOM 8812 N N . VAL A 1 1113 ? 0.397 -23.453 -11.309 1.00 86.12 1113 VAL A N 1
ATOM 8813 C CA . VAL A 1 1113 ? 0.307 -22.156 -11.976 1.00 86.12 1113 VAL A CA 1
ATOM 8814 C C . VAL A 1 1113 ? -0.147 -21.108 -10.959 1.00 86.12 1113 VAL A C 1
ATOM 8816 O O . VAL A 1 1113 ? -1.266 -21.133 -10.459 1.00 86.12 1113 VAL A O 1
ATOM 8819 N N . THR A 1 1114 ? 0.745 -20.170 -10.644 1.00 81.25 1114 THR A N 1
ATOM 8820 C CA . THR A 1 1114 ? 0.534 -19.160 -9.592 1.00 81.25 1114 THR A CA 1
ATOM 8821 C C . THR A 1 1114 ? -0.530 -18.124 -9.941 1.00 81.25 1114 THR A C 1
ATOM 8823 O O . THR A 1 1114 ? -1.160 -17.572 -9.044 1.00 81.25 1114 THR A O 1
ATOM 8826 N N . LYS A 1 1115 ? -0.722 -17.860 -11.236 1.00 86.62 1115 LYS A N 1
ATOM 8827 C CA . LYS A 1 1115 ? -1.761 -16.981 -11.780 1.00 86.62 1115 LYS A CA 1
ATOM 8828 C C . LYS A 1 1115 ? -2.615 -17.777 -12.768 1.00 86.62 1115 LYS A C 1
ATOM 8830 O O . LYS A 1 1115 ? -2.281 -17.783 -13.957 1.00 86.62 1115 LYS A O 1
ATOM 8835 N N . PRO A 1 1116 ? -3.634 -18.515 -12.304 1.00 91.12 1116 PRO A N 1
ATOM 8836 C CA . PRO A 1 1116 ? -4.516 -19.251 -13.197 1.00 91.12 1116 PRO A CA 1
ATOM 8837 C C . PRO A 1 1116 ? -5.299 -18.269 -14.070 1.00 91.12 1116 PRO A C 1
ATOM 8839 O O . PRO A 1 1116 ? -5.826 -17.265 -13.594 1.00 91.12 1116 PRO A O 1
ATOM 8842 N N . HIS A 1 1117 ? -5.320 -18.532 -15.370 1.00 95.44 1117 HIS A N 1
ATOM 8843 C CA . HIS A 1 1117 ? -5.928 -17.640 -16.346 1.00 95.44 1117 HIS A CA 1
ATOM 8844 C C . HIS A 1 1117 ? -6.356 -18.401 -17.599 1.00 95.44 1117 HIS A C 1
ATOM 8846 O O . HIS A 1 1117 ? -5.816 -19.467 -17.904 1.00 95.44 1117 HIS A O 1
ATOM 8852 N N . VAL A 1 1118 ? -7.290 -17.816 -18.344 1.00 96.06 1118 VAL A N 1
ATOM 8853 C CA . VAL A 1 1118 ? -7.649 -18.220 -19.707 1.00 96.06 1118 VAL A CA 1
ATOM 8854 C C . VAL A 1 1118 ? -6.895 -17.324 -20.678 1.00 96.06 1118 VAL A C 1
ATOM 8856 O O . VAL A 1 1118 ? -7.032 -16.105 -20.608 1.00 96.06 1118 VAL A O 1
ATOM 8859 N N . THR A 1 1119 ? -6.108 -17.879 -21.597 1.00 94.00 1119 THR A N 1
ATOM 8860 C CA . THR A 1 1119 ? -5.481 -17.076 -22.660 1.00 94.00 1119 THR A CA 1
ATOM 8861 C C . THR A 1 1119 ? -6.517 -16.723 -23.731 1.00 94.00 1119 THR A C 1
ATOM 8863 O O . THR A 1 1119 ? -7.140 -17.610 -24.317 1.00 94.00 1119 THR A O 1
ATOM 8866 N N . LEU A 1 1120 ? -6.699 -15.429 -24.003 1.00 93.25 1120 LEU A N 1
ATOM 8867 C CA . LEU A 1 1120 ? -7.566 -14.931 -25.076 1.00 93.25 1120 LEU A CA 1
ATOM 8868 C C . LEU A 1 1120 ? -6.787 -14.770 -26.387 1.00 93.25 1120 LEU A C 1
ATOM 8870 O O . LEU A 1 1120 ? -7.260 -15.195 -27.436 1.00 93.25 1120 LEU A O 1
ATOM 8874 N N . ALA A 1 1121 ? -5.583 -14.197 -26.330 1.00 90.69 1121 ALA A N 1
ATOM 8875 C CA . ALA A 1 1121 ? -4.683 -14.062 -27.477 1.00 90.69 1121 ALA A CA 1
ATOM 8876 C C . ALA A 1 1121 ? -3.228 -13.941 -27.009 1.00 90.69 1121 ALA A C 1
ATOM 8878 O O . ALA A 1 1121 ? -2.965 -13.290 -25.996 1.00 90.69 1121 ALA A O 1
ATOM 8879 N N . HIS A 1 1122 ? -2.280 -14.523 -27.743 1.00 86.81 1122 HIS A N 1
ATOM 8880 C CA . HIS A 1 1122 ? -0.846 -14.390 -27.481 1.00 86.81 1122 HIS A CA 1
ATOM 8881 C C . HIS A 1 1122 ? -0.173 -13.523 -28.559 1.00 86.81 1122 HIS A C 1
ATOM 8883 O O . HIS A 1 1122 ? -0.659 -13.421 -29.684 1.00 86.81 1122 HIS A O 1
ATOM 8889 N N . PHE A 1 1123 ? 0.966 -12.895 -28.245 1.00 79.56 1123 PHE A N 1
ATOM 8890 C CA . PHE A 1 1123 ? 1.684 -12.020 -29.191 1.00 79.56 1123 PHE A CA 1
ATOM 8891 C C . PHE A 1 1123 ? 2.141 -12.726 -30.478 1.00 79.56 1123 PHE A C 1
ATOM 8893 O O . PHE A 1 1123 ? 2.457 -12.069 -31.463 1.00 79.56 1123 PHE A O 1
ATOM 8900 N N . SER A 1 1124 ? 2.232 -14.059 -30.465 1.00 77.56 1124 SER A N 1
ATOM 8901 C CA . SER A 1 1124 ? 2.522 -14.854 -31.664 1.00 77.56 1124 SER A CA 1
ATOM 8902 C C . SER A 1 1124 ? 1.373 -14.855 -32.666 1.00 77.56 1124 SER A C 1
ATOM 8904 O O . SER A 1 1124 ? 1.599 -15.147 -33.836 1.00 77.56 1124 SER A O 1
ATOM 8906 N N . ASP A 1 1125 ? 0.159 -14.555 -32.206 1.00 73.81 1125 ASP A N 1
ATOM 8907 C CA . ASP A 1 1125 ? -1.074 -14.736 -32.970 1.00 73.81 1125 ASP A CA 1
ATOM 8908 C C . ASP A 1 1125 ? -1.582 -13.410 -33.547 1.00 73.81 1125 ASP A C 1
ATOM 8910 O O . ASP A 1 1125 ? -2.378 -13.402 -34.484 1.00 73.81 1125 ASP A O 1
ATOM 8914 N N . MET A 1 1126 ? -1.158 -12.285 -32.963 1.00 76.88 1126 MET A N 1
ATOM 8915 C CA . MET A 1 1126 ? -1.619 -10.937 -33.290 1.00 76.88 1126 MET A CA 1
ATOM 8916 C C . MET A 1 1126 ? -0.485 -9.928 -33.115 1.00 76.88 1126 MET A C 1
ATOM 8918 O O . MET A 1 1126 ? 0.334 -10.039 -32.200 1.00 76.88 1126 MET A O 1
ATOM 8922 N N . THR A 1 1127 ? -0.465 -8.898 -33.960 1.00 76.06 1127 THR A N 1
ATOM 8923 C CA . THR A 1 1127 ? 0.464 -7.775 -33.785 1.00 76.06 1127 THR A CA 1
ATOM 8924 C C . THR A 1 1127 ? 0.147 -6.992 -32.502 1.00 76.06 1127 THR A C 1
ATOM 8926 O O . THR A 1 1127 ? -0.965 -7.051 -31.972 1.00 76.06 1127 THR A O 1
ATOM 8929 N N . GLN A 1 1128 ? 1.114 -6.224 -31.987 1.00 77.56 1128 GLN A N 1
ATOM 8930 C CA . GLN A 1 1128 ? 0.907 -5.405 -30.781 1.00 77.56 1128 GLN A CA 1
ATOM 8931 C C . GLN A 1 1128 ? -0.235 -4.390 -30.946 1.00 77.56 1128 GLN A C 1
ATOM 8933 O O . GLN A 1 1128 ? -1.030 -4.214 -30.024 1.00 77.56 1128 GLN A O 1
ATOM 8938 N N . ASP A 1 1129 ? -0.358 -3.774 -32.123 1.00 69.25 1129 ASP A N 1
ATOM 8939 C CA . ASP A 1 1129 ? -1.431 -2.817 -32.416 1.00 69.25 1129 ASP A CA 1
ATOM 8940 C C . ASP A 1 1129 ? -2.809 -3.490 -32.415 1.00 69.25 1129 ASP A C 1
ATOM 8942 O O . ASP A 1 1129 ? -3.774 -2.951 -31.868 1.00 69.25 1129 ASP A O 1
ATOM 8946 N N . GLU A 1 1130 ? -2.909 -4.692 -32.987 1.00 77.00 1130 GLU A N 1
ATOM 8947 C CA . GLU A 1 1130 ? -4.153 -5.460 -32.989 1.00 77.00 1130 GLU A CA 1
ATOM 8948 C C . GLU A 1 1130 ? -4.545 -5.908 -31.580 1.00 77.00 1130 GLU A C 1
ATOM 8950 O O . GLU A 1 1130 ? -5.718 -5.789 -31.224 1.00 77.00 1130 GLU A O 1
ATOM 8955 N N . LEU A 1 1131 ? -3.590 -6.374 -30.764 1.00 79.38 1131 LEU A N 1
ATOM 8956 C CA . LEU A 1 1131 ? -3.840 -6.737 -29.363 1.00 79.38 1131 LEU A CA 1
ATOM 8957 C C . LEU A 1 1131 ? -4.430 -5.557 -28.586 1.00 79.38 1131 LEU A C 1
ATOM 8959 O O . LEU A 1 1131 ? -5.467 -5.696 -27.940 1.00 79.38 1131 LEU A O 1
ATOM 8963 N N . ARG A 1 1132 ? -3.825 -4.376 -28.707 1.00 76.56 1132 ARG A N 1
ATOM 8964 C CA . ARG A 1 1132 ? -4.276 -3.166 -28.005 1.00 76.56 1132 ARG A CA 1
ATOM 8965 C C . ARG A 1 1132 ? -5.651 -2.717 -28.424 1.00 76.56 1132 ARG A C 1
ATOM 8967 O O . ARG A 1 1132 ? -6.541 -2.556 -27.593 1.00 76.56 1132 ARG A O 1
ATOM 8974 N N . LYS A 1 1133 ? -5.850 -2.580 -29.734 1.00 80.81 1133 LYS A N 1
ATOM 8975 C CA . LYS A 1 1133 ? -7.138 -2.169 -30.292 1.00 80.81 1133 LYS A CA 1
ATOM 8976 C C . LYS A 1 1133 ? -8.264 -3.107 -29.851 1.00 80.81 1133 LYS A C 1
ATOM 8978 O O . LYS A 1 1133 ? -9.387 -2.657 -29.636 1.00 80.81 1133 LYS A O 1
ATOM 8983 N N . THR A 1 1134 ? -7.949 -4.391 -29.702 1.00 81.75 1134 THR A N 1
ATOM 8984 C CA . THR A 1 1134 ? -8.910 -5.432 -29.338 1.00 81.75 1134 THR A CA 1
ATOM 8985 C C . THR A 1 1134 ? -9.193 -5.488 -27.835 1.00 81.75 1134 THR A C 1
ATOM 8987 O O . THR A 1 1134 ? -10.341 -5.708 -27.468 1.00 81.75 1134 THR A O 1
ATOM 8990 N N . PHE A 1 1135 ? -8.202 -5.270 -26.962 1.00 85.62 1135 PHE A N 1
ATOM 8991 C CA . PHE A 1 1135 ? -8.337 -5.584 -25.531 1.00 85.62 1135 PHE A CA 1
ATOM 8992 C C . PHE A 1 1135 ? -8.133 -4.408 -24.559 1.00 85.62 1135 PHE A C 1
ATOM 8994 O O . PHE A 1 1135 ? -8.601 -4.508 -23.427 1.00 85.62 1135 PHE A O 1
ATOM 9001 N N . ASP A 1 1136 ? -7.519 -3.283 -24.954 1.00 79.44 1136 ASP A N 1
ATOM 9002 C CA . ASP A 1 1136 ? -7.224 -2.169 -24.024 1.00 79.44 1136 ASP A CA 1
ATOM 9003 C C . ASP A 1 1136 ? -8.498 -1.614 -23.363 1.00 79.44 1136 ASP A C 1
ATOM 9005 O O . ASP A 1 1136 ? -8.545 -1.382 -22.158 1.00 79.44 1136 ASP A O 1
ATOM 9009 N N . HIS A 1 1137 ? -9.572 -1.459 -24.140 1.00 79.81 1137 HIS A N 1
ATOM 9010 C CA . HIS A 1 1137 ? -10.859 -0.946 -23.657 1.00 79.81 1137 HIS A CA 1
ATOM 9011 C C . HIS A 1 1137 ? -11.629 -1.933 -22.755 1.00 79.81 1137 HIS A C 1
ATOM 9013 O O . HIS A 1 1137 ? -12.615 -1.551 -22.119 1.00 79.81 1137 HIS A O 1
ATOM 9019 N N . LEU A 1 1138 ? -11.189 -3.194 -22.702 1.00 78.62 1138 LEU A N 1
ATOM 9020 C CA . LEU A 1 1138 ? -11.783 -4.262 -21.896 1.00 78.62 1138 LEU A CA 1
ATOM 9021 C C . LEU A 1 1138 ? -11.008 -4.516 -20.602 1.00 78.62 1138 LEU A C 1
ATOM 9023 O O . LEU A 1 1138 ? -11.493 -5.261 -19.756 1.00 78.62 1138 LEU A O 1
ATOM 9027 N N . PHE A 1 1139 ? -9.836 -3.904 -20.423 1.00 84.25 1139 PHE A N 1
ATOM 9028 C CA . PHE A 1 1139 ? -8.976 -4.126 -19.265 1.00 84.25 1139 PHE A CA 1
ATOM 9029 C C . PHE A 1 1139 ? -9.714 -3.910 -17.930 1.00 84.25 1139 PHE A C 1
ATOM 9031 O O . PHE A 1 1139 ? -10.440 -2.931 -17.747 1.00 84.25 1139 PHE A O 1
ATOM 9038 N N . GLY A 1 1140 ? -9.546 -4.851 -16.997 1.00 70.00 1140 GLY A N 1
ATOM 9039 C CA . GLY A 1 1140 ? -10.173 -4.844 -15.672 1.00 70.00 1140 GLY A CA 1
ATOM 9040 C C . GLY A 1 1140 ? -11.664 -5.201 -15.654 1.00 70.00 1140 GLY A C 1
ATOM 9041 O O . GLY A 1 1140 ? -12.237 -5.355 -14.575 1.00 70.00 1140 GLY A O 1
ATOM 9042 N N . ARG A 1 1141 ? -12.315 -5.359 -16.815 1.00 80.94 1141 ARG A N 1
ATOM 9043 C CA . ARG A 1 1141 ? -13.720 -5.785 -16.881 1.00 80.94 1141 ARG A CA 1
ATOM 9044 C C . ARG A 1 1141 ? -13.849 -7.251 -16.475 1.00 80.94 1141 ARG A C 1
ATOM 9046 O O . ARG A 1 1141 ? -12.979 -8.068 -16.773 1.00 80.94 1141 ARG A O 1
ATOM 9053 N N . LYS A 1 1142 ? -14.954 -7.576 -15.806 1.00 86.81 1142 LYS A N 1
ATOM 9054 C CA . LYS A 1 1142 ? -15.269 -8.935 -15.363 1.00 86.81 1142 LYS A CA 1
ATOM 9055 C C . LYS A 1 1142 ? -16.051 -9.696 -16.425 1.00 86.81 1142 LYS A C 1
ATOM 9057 O O . LYS A 1 1142 ? -16.874 -9.112 -17.131 1.00 86.81 1142 LYS A O 1
ATOM 9062 N N . VAL A 1 1143 ? -15.792 -10.993 -16.522 1.00 91.81 1143 VAL A N 1
ATOM 9063 C CA . VAL A 1 1143 ? -16.424 -11.919 -17.462 1.00 91.81 1143 VAL A CA 1
ATOM 9064 C C . VAL A 1 1143 ? -16.749 -13.205 -16.718 1.00 91.81 1143 VAL A C 1
ATOM 9066 O O . VAL A 1 1143 ? -15.897 -13.764 -16.027 1.00 91.81 1143 VAL A O 1
ATOM 9069 N N . THR A 1 1144 ? -17.974 -13.684 -16.878 1.00 94.19 1144 THR A N 1
ATOM 9070 C CA . THR A 1 1144 ? -18.387 -14.978 -16.342 1.00 94.19 1144 THR A CA 1
ATOM 9071 C C . THR A 1 1144 ? -17.888 -16.101 -17.252 1.00 94.19 1144 THR A C 1
ATOM 9073 O O . THR A 1 1144 ? -17.939 -16.008 -18.480 1.00 94.19 1144 THR A O 1
ATOM 9076 N N . LEU A 1 1145 ? -17.372 -17.170 -16.654 1.00 95.56 1145 LEU A N 1
ATOM 9077 C CA . LEU A 1 1145 ? -16.943 -18.365 -17.374 1.00 95.56 1145 LEU A CA 1
ATOM 9078 C C . LEU A 1 1145 ? -17.374 -19.626 -16.630 1.00 95.56 1145 LEU A C 1
ATOM 9080 O O . LEU A 1 1145 ? -17.500 -19.638 -15.409 1.00 95.56 1145 LEU A O 1
ATOM 9084 N N . SER A 1 1146 ? -17.617 -20.696 -17.377 1.00 96.38 1146 SER A N 1
ATOM 9085 C CA . SER A 1 1146 ? -18.044 -21.984 -16.837 1.00 96.38 1146 SER A CA 1
ATOM 9086 C C . SER A 1 1146 ? -17.004 -23.056 -17.126 1.00 96.38 1146 SER A C 1
ATOM 9088 O O . SER A 1 1146 ? -16.645 -23.297 -18.277 1.00 96.38 1146 SER A O 1
ATOM 9090 N N . VAL A 1 1147 ? -16.511 -23.705 -16.076 1.00 97.25 1147 VAL A N 1
ATOM 9091 C CA . VAL A 1 1147 ? -15.603 -24.847 -16.176 1.00 97.25 1147 VAL A CA 1
ATOM 9092 C C . VAL A 1 1147 ? -16.427 -26.099 -16.436 1.00 97.25 1147 VAL A C 1
ATOM 9094 O O . VAL A 1 1147 ? -17.271 -26.463 -15.620 1.00 97.25 1147 VAL A O 1
ATOM 9097 N N . VAL A 1 1148 ? -16.188 -26.755 -17.570 1.00 97.38 1148 VAL A N 1
ATOM 9098 C CA . VAL A 1 1148 ? -17.038 -27.853 -18.064 1.00 97.38 1148 VAL A CA 1
ATOM 9099 C C . VAL A 1 1148 ? -16.373 -29.223 -18.006 1.00 97.38 1148 VAL A C 1
ATOM 9101 O O . VAL A 1 1148 ? -17.076 -30.225 -17.926 1.00 97.38 1148 VAL A O 1
ATOM 9104 N N . ALA A 1 1149 ? -15.042 -29.283 -18.010 1.00 96.94 1149 ALA A N 1
ATOM 9105 C CA . ALA A 1 1149 ? -14.304 -30.538 -17.930 1.00 96.94 1149 ALA A CA 1
ATOM 9106 C C . ALA A 1 1149 ? -12.890 -30.327 -17.373 1.00 96.94 1149 ALA A C 1
ATOM 9108 O O . ALA A 1 1149 ? -12.363 -29.212 -17.385 1.00 96.94 1149 ALA A O 1
ATOM 9109 N N . VAL A 1 1150 ? -12.254 -31.410 -16.931 1.00 97.19 1150 VAL A N 1
ATOM 9110 C CA . VAL A 1 1150 ? -10.825 -31.464 -16.591 1.00 97.19 1150 VAL A CA 1
ATOM 9111 C C . VAL A 1 1150 ? -10.098 -32.436 -17.515 1.00 97.19 1150 VAL A C 1
ATOM 9113 O O . VAL A 1 1150 ? -10.597 -33.519 -17.817 1.00 97.19 1150 VAL A O 1
ATOM 9116 N N . TYR A 1 1151 ? -8.909 -32.031 -17.956 1.00 97.44 1151 TYR A N 1
ATOM 9117 C CA . TYR A 1 1151 ? -7.994 -32.808 -18.783 1.00 97.44 1151 TYR A CA 1
ATOM 9118 C C . TYR A 1 1151 ? -6.680 -32.985 -18.037 1.00 97.44 1151 TYR A C 1
ATOM 9120 O O . TYR A 1 1151 ? -6.166 -32.032 -17.443 1.00 97.44 1151 TYR A O 1
ATOM 9128 N N . TRP A 1 1152 ? -6.107 -34.183 -18.099 1.00 95.81 1152 TRP A N 1
ATOM 9129 C CA . TRP A 1 1152 ? -4.804 -34.447 -17.503 1.00 95.81 1152 TRP A CA 1
ATOM 9130 C C . TRP A 1 1152 ? -3.979 -35.439 -18.309 1.00 95.81 1152 TRP A C 1
ATOM 9132 O O . TRP A 1 1152 ? -4.496 -36.332 -18.976 1.00 95.81 1152 TRP A O 1
ATOM 9142 N N . SER A 1 1153 ? -2.668 -35.277 -18.206 1.00 92.94 1153 SER A N 1
ATOM 9143 C CA . SER A 1 1153 ? -1.655 -36.224 -18.655 1.00 92.94 1153 SER A CA 1
ATOM 9144 C C . SER A 1 1153 ? -0.583 -36.362 -17.569 1.00 92.94 1153 SER A C 1
ATOM 9146 O O . SER A 1 1153 ? -0.650 -35.715 -16.522 1.00 92.94 1153 SER A O 1
ATOM 9148 N N . SER A 1 1154 ? 0.458 -37.151 -17.833 1.00 87.38 1154 SER A N 1
ATOM 9149 C CA . SER A 1 1154 ? 1.644 -37.185 -16.963 1.00 87.38 1154 SER A CA 1
ATOM 9150 C C . SER A 1 1154 ? 2.434 -35.863 -16.945 1.00 87.38 1154 SER A C 1
ATOM 9152 O O . SER A 1 1154 ? 3.270 -35.658 -16.065 1.00 87.38 1154 SER A O 1
ATOM 9154 N N . GLU A 1 1155 ? 2.183 -34.948 -17.891 1.00 89.31 1155 GLU A N 1
ATOM 9155 C CA . GLU A 1 1155 ? 2.933 -33.698 -18.026 1.00 89.31 1155 GLU A CA 1
ATOM 9156 C C . GLU A 1 1155 ? 2.188 -32.445 -17.542 1.00 89.31 1155 GLU A C 1
ATOM 9158 O O . GLU A 1 1155 ? 2.848 -31.464 -17.182 1.00 89.31 1155 GLU A O 1
ATOM 9163 N N . ASN A 1 1156 ? 0.852 -32.427 -17.571 1.00 92.94 1156 ASN A N 1
ATOM 9164 C CA . ASN A 1 1156 ? 0.048 -31.235 -17.279 1.00 92.94 1156 ASN A CA 1
ATOM 9165 C C . ASN A 1 1156 ? -1.417 -31.551 -16.930 1.00 92.94 1156 ASN A C 1
ATOM 9167 O O . ASN A 1 1156 ? -1.956 -32.588 -17.312 1.00 92.94 1156 ASN A O 1
ATOM 9171 N N . VAL A 1 1157 ? -2.055 -30.613 -16.218 1.00 95.62 1157 VAL A N 1
ATOM 9172 C CA . VAL A 1 1157 ? -3.490 -30.615 -15.892 1.00 95.62 1157 VAL A CA 1
ATOM 9173 C C . VAL A 1 1157 ? -4.104 -29.272 -16.279 1.00 95.62 1157 VAL A C 1
ATOM 9175 O O . VAL A 1 1157 ? -3.583 -28.215 -15.902 1.00 95.62 1157 VAL A O 1
ATOM 9178 N N . ALA A 1 1158 ? -5.223 -29.311 -17.002 1.00 97.25 1158 ALA A N 1
ATOM 9179 C CA . ALA A 1 1158 ? -5.959 -28.130 -17.441 1.00 97.25 1158 ALA A CA 1
ATOM 9180 C C . ALA A 1 1158 ? -7.479 -28.304 -17.308 1.00 97.25 1158 ALA A C 1
ATOM 9182 O O . ALA A 1 1158 ? -8.013 -29.400 -17.449 1.00 97.25 1158 ALA A O 1
ATOM 9183 N N . LEU A 1 1159 ? -8.174 -27.198 -17.063 1.00 97.62 1159 LEU A N 1
ATOM 9184 C CA . LEU A 1 1159 ? -9.629 -27.120 -16.982 1.00 97.62 1159 LEU A CA 1
ATOM 9185 C C . LEU A 1 1159 ? -10.176 -26.528 -18.283 1.00 97.62 1159 LEU A C 1
ATOM 9187 O O . LEU A 1 1159 ? -9.772 -25.431 -18.664 1.00 97.62 1159 LEU A O 1
ATOM 9191 N N . GLU A 1 1160 ? -11.082 -27.229 -18.958 1.00 97.75 1160 GLU A N 1
ATOM 9192 C CA . GLU A 1 1160 ? -11.794 -26.706 -20.130 1.00 97.75 1160 GLU A CA 1
ATOM 9193 C C . GLU A 1 1160 ? -12.862 -25.716 -19.679 1.00 97.75 1160 GLU A C 1
ATOM 9195 O O . GLU A 1 1160 ? -13.647 -26.007 -18.769 1.00 97.75 1160 GLU A O 1
ATOM 9200 N N . VAL A 1 1161 ? -12.908 -24.552 -20.329 1.00 96.94 1161 VAL A N 1
ATOM 9201 C CA . VAL A 1 1161 ? -13.822 -23.475 -19.948 1.00 96.94 1161 VAL A CA 1
ATOM 9202 C C . VAL A 1 1161 ? -14.599 -22.934 -21.137 1.00 96.94 1161 VAL A C 1
ATOM 9204 O O . VAL A 1 1161 ? -14.067 -22.761 -22.233 1.00 96.94 1161 VAL A O 1
ATOM 9207 N N . LYS A 1 1162 ? -15.867 -22.604 -20.896 1.00 95.62 1162 LYS A N 1
ATOM 9208 C CA . LYS A 1 1162 ? -16.689 -21.797 -21.796 1.00 95.62 1162 LYS A CA 1
ATOM 9209 C C . LYS A 1 1162 ? -16.751 -20.379 -21.257 1.00 95.62 1162 LYS A C 1
ATOM 9211 O O . LYS A 1 1162 ? -17.101 -20.174 -20.098 1.00 95.62 1162 LYS A O 1
ATOM 9216 N N . VAL A 1 1163 ? -16.402 -19.423 -22.103 1.00 95.38 1163 VAL A N 1
ATOM 9217 C CA . VAL A 1 1163 ? -16.334 -18.002 -21.761 1.00 95.38 1163 VAL A CA 1
ATOM 9218 C C . VAL A 1 1163 ? -17.544 -17.295 -22.357 1.00 95.38 1163 VAL A C 1
ATOM 9220 O O . VAL A 1 1163 ? -17.851 -17.507 -23.533 1.00 95.38 1163 VAL A O 1
ATOM 9223 N N . ASP A 1 1164 ? -18.214 -16.457 -21.568 1.00 93.44 1164 ASP A N 1
ATOM 9224 C CA . ASP A 1 1164 ? -19.321 -15.647 -22.072 1.00 93.44 1164 ASP A CA 1
ATOM 9225 C C . ASP A 1 1164 ? -18.832 -14.615 -23.096 1.00 93.44 1164 ASP A C 1
ATOM 9227 O O . ASP A 1 1164 ? -17.769 -14.008 -22.960 1.00 93.44 1164 ASP A O 1
ATOM 9231 N N . SER A 1 1165 ? -19.640 -14.375 -24.131 1.00 91.50 1165 SER A N 1
ATOM 9232 C CA . SER A 1 1165 ? -19.319 -13.426 -25.207 1.00 91.50 1165 SER A CA 1
ATOM 9233 C C . SER A 1 1165 ? -19.469 -11.956 -24.801 1.00 91.50 1165 SER A C 1
ATOM 9235 O O . SER A 1 1165 ? -19.261 -11.068 -25.625 1.00 91.50 1165 SER A O 1
ATOM 9237 N N . THR A 1 1166 ? -19.871 -11.680 -23.559 1.00 90.31 1166 THR A N 1
ATOM 9238 C CA . THR A 1 1166 ? -20.077 -10.330 -23.025 1.00 90.31 1166 THR A CA 1
ATOM 9239 C C . THR A 1 1166 ? -19.539 -10.218 -21.604 1.00 90.31 1166 THR A C 1
ATOM 9241 O O . THR A 1 1166 ? -19.684 -11.141 -20.806 1.00 90.31 1166 THR A O 1
ATOM 9244 N N . THR A 1 1167 ? -18.966 -9.066 -21.264 1.00 85.75 1167 THR A N 1
ATOM 9245 C CA . THR A 1 1167 ? -18.588 -8.717 -19.890 1.00 85.75 1167 THR A CA 1
ATOM 9246 C C . THR A 1 1167 ? -19.826 -8.560 -18.999 1.00 85.75 1167 THR A C 1
ATOM 9248 O O . THR A 1 1167 ? -20.937 -8.336 -19.486 1.00 85.75 1167 THR A O 1
ATOM 9251 N N . THR A 1 1168 ? -19.647 -8.585 -17.676 1.00 74.06 1168 THR A N 1
ATOM 9252 C CA . THR A 1 1168 ? -20.743 -8.396 -16.702 1.00 74.06 1168 THR A CA 1
ATOM 9253 C C . THR A 1 1168 ? -21.403 -7.013 -16.782 1.00 74.06 1168 THR A C 1
ATOM 9255 O O . THR A 1 1168 ? -22.521 -6.833 -16.305 1.00 74.06 1168 THR A O 1
ATOM 9258 N N . CYS A 1 1169 ? -20.750 -6.037 -17.423 1.00 64.69 1169 CYS A N 1
ATOM 9259 C CA . CYS A 1 1169 ? -21.302 -4.713 -17.714 1.00 64.69 1169 CYS A CA 1
ATOM 9260 C C . CYS A 1 1169 ? -21.863 -4.564 -19.144 1.00 64.69 1169 CYS A C 1
ATOM 9262 O O . CYS A 1 1169 ? -22.194 -3.450 -19.549 1.00 64.69 1169 CYS A O 1
ATOM 9264 N N . GLY A 1 1170 ? -21.987 -5.661 -19.901 1.00 77.25 1170 GLY A N 1
ATOM 9265 C CA . GLY A 1 1170 ? -22.671 -5.699 -21.198 1.00 77.25 1170 GLY A CA 1
ATOM 9266 C C . GLY A 1 1170 ? -21.829 -5.292 -22.412 1.00 77.25 1170 GLY A C 1
ATOM 9267 O O . GLY A 1 1170 ? -22.397 -4.931 -23.439 1.00 77.25 1170 GLY A O 1
ATOM 9268 N N . ILE A 1 1171 ? -20.496 -5.328 -22.319 1.00 76.69 1171 ILE A N 1
ATOM 9269 C CA . ILE A 1 1171 ? -19.587 -5.034 -23.442 1.00 76.69 1171 ILE A CA 1
ATOM 9270 C C . ILE A 1 1171 ? -19.209 -6.349 -24.137 1.00 76.69 1171 ILE A C 1
ATOM 9272 O O . ILE A 1 1171 ? -18.931 -7.331 -23.457 1.00 76.69 1171 ILE A O 1
ATOM 9276 N N . GLU A 1 1172 ? -19.181 -6.389 -25.471 1.00 90.31 1172 GLU A N 1
ATOM 9277 C CA . GLU A 1 1172 ? -18.767 -7.586 -26.221 1.00 90.31 1172 GLU A CA 1
ATOM 9278 C C . GLU A 1 1172 ? -17.302 -7.964 -25.948 1.00 90.31 1172 GLU A C 1
ATOM 9280 O O . GLU A 1 1172 ? -16.409 -7.115 -25.964 1.00 90.31 1172 GLU A O 1
ATOM 9285 N N . LEU A 1 1173 ? -17.057 -9.257 -25.723 1.00 90.38 1173 LEU A N 1
ATOM 9286 C CA . LEU A 1 1173 ? -15.733 -9.839 -25.538 1.00 90.38 1173 LEU A CA 1
ATOM 9287 C C . LEU A 1 1173 ? -15.331 -10.630 -26.796 1.00 90.38 1173 LEU A C 1
ATOM 9289 O O . LEU A 1 1173 ? -16.054 -11.545 -27.202 1.00 90.38 1173 LEU A O 1
ATOM 9293 N N . PRO A 1 1174 ? -14.166 -10.343 -27.400 1.00 90.38 1174 PRO A N 1
ATOM 9294 C CA . PRO A 1 1174 ? -13.623 -11.150 -28.486 1.00 90.38 1174 PRO A CA 1
ATOM 9295 C C . PRO A 1 1174 ? -13.374 -12.606 -28.050 1.00 90.38 1174 PRO A C 1
ATOM 9297 O O . PRO A 1 1174 ? -12.864 -12.830 -26.949 1.00 90.38 1174 PRO A O 1
ATOM 9300 N N . PRO A 1 1175 ? -13.680 -13.607 -28.897 1.00 88.62 1175 PRO A N 1
ATOM 9301 C CA . PRO A 1 1175 ? -13.458 -15.010 -28.557 1.00 88.62 1175 PRO A CA 1
ATOM 9302 C C . PRO A 1 1175 ? -11.963 -15.325 -28.416 1.00 88.62 1175 PRO A C 1
ATOM 9304 O O . PRO A 1 1175 ? -11.118 -14.682 -29.045 1.00 88.62 1175 PRO A O 1
ATOM 9307 N N . SER A 1 1176 ? -11.641 -16.356 -27.627 1.00 91.12 1176 SER A N 1
ATOM 9308 C CA . SER A 1 1176 ? -10.267 -16.858 -27.533 1.00 91.12 1176 SER A CA 1
ATOM 9309 C C . SER A 1 1176 ? -9.766 -17.339 -28.898 1.00 91.12 1176 SER A C 1
ATOM 9311 O O . SER A 1 1176 ? -10.505 -17.940 -29.680 1.00 91.12 1176 SER A O 1
ATOM 9313 N N . ARG A 1 1177 ? -8.487 -17.079 -29.182 1.00 88.44 117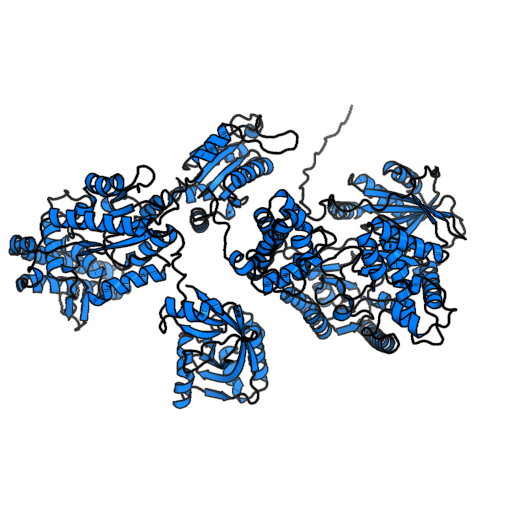7 ARG A N 1
ATOM 9314 C CA . ARG A 1 1177 ? -7.779 -17.594 -30.361 1.00 88.44 1177 ARG A CA 1
ATOM 9315 C C . ARG A 1 1177 ? -7.342 -19.048 -30.205 1.00 88.44 1177 ARG A C 1
ATOM 9317 O O . ARG A 1 1177 ? -7.020 -19.680 -31.208 1.00 88.44 1177 ARG A O 1
ATOM 9324 N N . ASN A 1 1178 ? -7.354 -19.585 -28.987 1.00 85.44 1178 ASN A N 1
ATOM 9325 C CA . ASN A 1 1178 ? -7.047 -20.989 -28.760 1.00 85.44 1178 ASN A CA 1
ATOM 9326 C C . ASN A 1 1178 ? -8.259 -21.850 -29.137 1.00 85.44 1178 ASN A C 1
ATOM 9328 O O . ASN A 1 1178 ? -9.342 -21.666 -28.583 1.00 85.44 1178 ASN A O 1
ATOM 9332 N N . GLU A 1 1179 ? -8.059 -22.842 -30.012 1.00 85.38 1179 GLU A N 1
ATOM 9333 C CA . GLU A 1 1179 ? -9.089 -23.852 -30.321 1.00 85.38 1179 GLU A CA 1
ATOM 9334 C C . GLU A 1 1179 ? -9.564 -24.571 -29.048 1.00 85.38 1179 GLU A C 1
ATOM 9336 O O . GLU A 1 1179 ? -10.751 -24.834 -28.878 1.00 85.38 1179 GLU A O 1
ATOM 9341 N N . PHE A 1 1180 ? -8.635 -24.828 -28.123 1.00 93.75 1180 PHE A N 1
ATOM 9342 C CA . PHE A 1 1180 ? -8.917 -25.338 -26.788 1.00 93.75 1180 PHE A CA 1
ATOM 9343 C C . PHE A 1 1180 ? -8.869 -24.193 -25.774 1.00 93.75 1180 PHE A C 1
ATOM 9345 O O . PHE A 1 1180 ? -7.793 -23.782 -25.333 1.00 93.75 1180 PHE A O 1
ATOM 9352 N N . THR A 1 1181 ? -10.031 -23.660 -25.400 1.00 95.38 1181 THR A N 1
ATOM 9353 C CA . THR A 1 1181 ? -10.127 -22.614 -24.371 1.00 95.38 1181 THR A CA 1
ATOM 9354 C C . THR A 1 1181 ? -10.054 -23.255 -22.983 1.00 95.38 1181 THR A C 1
ATOM 9356 O O . THR A 1 1181 ? -10.922 -24.039 -22.602 1.00 95.38 1181 THR A O 1
ATOM 9359 N N . HIS A 1 1182 ? -8.995 -22.954 -22.230 1.00 96.81 1182 HIS A N 1
ATOM 9360 C CA . HIS A 1 1182 ? -8.690 -23.669 -20.992 1.00 96.81 1182 HIS A CA 1
ATOM 9361 C C . HIS A 1 1182 ? -7.941 -22.811 -19.964 1.00 96.81 1182 HIS A C 1
ATOM 9363 O O . HIS A 1 1182 ? -7.358 -21.779 -20.302 1.00 96.81 1182 HIS A O 1
ATOM 9369 N N . ILE A 1 1183 ? -7.917 -23.289 -18.718 1.00 97.50 1183 ILE A N 1
ATOM 9370 C CA . ILE A 1 1183 ? -7.067 -22.806 -17.623 1.00 97.50 1183 ILE A CA 1
ATOM 9371 C C . ILE A 1 1183 ? -6.040 -23.895 -17.315 1.00 97.50 1183 ILE A C 1
ATOM 9373 O O . ILE A 1 1183 ? -6.411 -24.995 -16.914 1.00 97.50 1183 ILE A O 1
ATOM 9377 N N . THR A 1 1184 ? -4.745 -23.615 -17.473 1.00 95.88 1184 THR A N 1
ATOM 9378 C CA . THR A 1 1184 ? -3.701 -24.551 -17.013 1.00 95.88 1184 THR A CA 1
ATOM 9379 C C . THR A 1 1184 ? -3.518 -24.414 -15.503 1.00 95.88 1184 THR A C 1
ATOM 9381 O O . THR A 1 1184 ? -3.315 -23.304 -15.014 1.00 95.88 1184 THR A O 1
ATOM 9384 N N . VAL A 1 1185 ? -3.555 -25.532 -14.773 1.00 94.06 1185 VAL A N 1
ATOM 9385 C CA . VAL A 1 1185 ? -3.485 -25.545 -13.300 1.00 94.06 1185 VAL A CA 1
ATOM 9386 C C . VAL A 1 1185 ? -2.156 -26.098 -12.796 1.00 94.06 1185 VAL A C 1
ATOM 9388 O O . VAL A 1 1185 ? -1.550 -25.518 -11.895 1.00 94.06 1185 VAL A O 1
ATOM 9391 N N . TRP A 1 1186 ? -1.671 -27.187 -13.394 1.00 94.06 1186 TRP A N 1
ATOM 9392 C CA . TRP A 1 1186 ? -0.444 -27.862 -12.968 1.00 94.06 1186 TRP A CA 1
ATOM 9393 C C . TRP A 1 1186 ? 0.407 -28.292 -14.160 1.00 94.06 1186 TRP A C 1
ATOM 9395 O O . TRP A 1 1186 ? -0.121 -28.687 -15.201 1.00 94.06 1186 TRP A O 1
ATOM 9405 N N . VAL A 1 1187 ? 1.729 -28.220 -13.999 1.00 91.56 1187 VAL A N 1
ATOM 9406 C CA . VAL A 1 1187 ? 2.725 -28.575 -15.014 1.00 91.56 1187 VAL A CA 1
ATOM 9407 C C . VAL A 1 1187 ? 3.900 -29.298 -14.353 1.00 91.56 1187 VAL A C 1
ATOM 9409 O O . VAL A 1 1187 ? 4.467 -28.817 -13.375 1.00 91.56 1187 VAL A O 1
ATOM 9412 N N . HIS A 1 1188 ? 4.316 -30.432 -14.913 1.00 88.31 1188 HIS A N 1
ATOM 9413 C CA . HIS A 1 1188 ? 5.487 -31.175 -14.447 1.00 88.31 1188 HIS A CA 1
ATOM 9414 C C . HIS A 1 1188 ? 6.800 -30.376 -14.649 1.00 88.31 1188 HIS A C 1
ATOM 9416 O O . HIS A 1 1188 ? 6.927 -29.638 -15.624 1.00 88.31 1188 HIS A O 1
ATOM 9422 N N . ASP A 1 1189 ? 7.830 -30.576 -13.809 1.00 76.19 1189 ASP A N 1
ATOM 9423 C CA . ASP A 1 1189 ? 9.084 -29.775 -13.765 1.00 76.19 1189 ASP A CA 1
ATOM 9424 C C . ASP A 1 1189 ? 9.867 -29.666 -15.093 1.00 76.19 1189 ASP A C 1
ATOM 9426 O O . ASP A 1 1189 ? 10.723 -28.795 -15.258 1.00 76.19 1189 ASP A O 1
ATOM 9430 N N . LYS A 1 1190 ? 9.611 -30.573 -16.040 1.00 75.12 1190 LYS A N 1
ATOM 9431 C CA . LYS A 1 1190 ? 10.248 -30.614 -17.372 1.00 75.12 1190 LYS A CA 1
ATOM 9432 C C . LYS A 1 1190 ? 9.303 -30.217 -18.513 1.00 75.12 1190 LYS A C 1
ATOM 9434 O O . LYS A 1 1190 ? 9.655 -30.392 -19.678 1.00 75.12 1190 LYS A O 1
ATOM 9439 N N . SER A 1 1191 ? 8.108 -29.736 -18.190 1.00 83.19 1191 SER A N 1
ATOM 9440 C CA . SER A 1 1191 ? 7.052 -29.400 -19.143 1.00 83.19 1191 SER A CA 1
ATOM 9441 C C . SER A 1 1191 ? 6.738 -27.897 -19.127 1.00 83.19 1191 SER A C 1
ATOM 9443 O O . SER A 1 1191 ? 7.339 -27.125 -18.381 1.00 83.19 1191 SER A O 1
ATOM 9445 N N . SER A 1 1192 ? 5.837 -27.453 -20.003 1.00 80.81 1192 SER A N 1
ATOM 9446 C CA . SER A 1 1192 ? 5.400 -26.058 -20.094 1.00 80.81 1192 SER A CA 1
ATOM 9447 C C . SER A 1 1192 ? 3.884 -25.964 -20.247 1.00 80.81 1192 SER A C 1
ATOM 9449 O O . SER A 1 1192 ? 3.253 -26.836 -20.844 1.00 80.81 1192 SER A O 1
ATOM 9451 N N . ALA A 1 1193 ? 3.297 -24.871 -19.752 1.00 83.81 1193 ALA A N 1
ATOM 9452 C CA . ALA A 1 1193 ? 1.852 -24.638 -19.828 1.00 83.81 1193 ALA A CA 1
ATOM 9453 C C . ALA A 1 1193 ? 1.319 -24.598 -21.274 1.00 83.81 1193 ALA A C 1
ATOM 9455 O O . ALA A 1 1193 ? 0.179 -24.961 -21.526 1.00 83.81 1193 ALA A O 1
ATOM 9456 N N . VAL A 1 1194 ? 2.158 -24.228 -22.250 1.00 82.44 1194 VAL A N 1
ATOM 9457 C CA . VAL A 1 1194 ? 1.778 -24.190 -23.675 1.00 82.44 1194 VAL A CA 1
ATOM 9458 C C . VAL A 1 1194 ? 1.369 -25.571 -24.195 1.00 82.44 1194 VAL A C 1
ATOM 9460 O O . VAL A 1 1194 ? 0.529 -25.657 -25.092 1.00 82.44 1194 VAL A O 1
ATOM 9463 N N . LYS A 1 1195 ? 1.915 -26.655 -23.624 1.00 86.31 1195 LYS A N 1
ATOM 9464 C CA . LYS A 1 1195 ? 1.550 -28.022 -24.013 1.00 86.31 1195 LYS A CA 1
ATOM 9465 C C . LYS A 1 1195 ? 0.102 -28.384 -23.674 1.00 86.31 1195 LYS A C 1
ATOM 9467 O O . LYS A 1 1195 ? -0.429 -29.295 -24.300 1.00 86.31 1195 LYS A O 1
ATOM 9472 N N . SER A 1 1196 ? -0.562 -27.663 -22.767 1.00 91.88 1196 SER A N 1
ATOM 9473 C CA . SER A 1 1196 ? -1.981 -27.883 -22.455 1.00 91.88 1196 SER A CA 1
ATOM 9474 C C . SER A 1 1196 ? -2.886 -27.723 -23.684 1.00 91.88 1196 SER A C 1
ATOM 9476 O O . SER A 1 1196 ? -3.900 -28.403 -23.780 1.00 91.88 1196 SER A O 1
ATOM 9478 N N . ASN A 1 1197 ? -2.482 -26.926 -24.684 1.00 90.44 1197 ASN A N 1
ATOM 9479 C CA . ASN A 1 1197 ? -3.197 -26.801 -25.962 1.00 90.44 1197 ASN A CA 1
ATOM 9480 C C . ASN A 1 1197 ? -3.327 -28.126 -26.736 1.00 90.44 1197 ASN A C 1
ATOM 9482 O O . ASN A 1 1197 ? -4.179 -28.244 -27.611 1.00 90.44 1197 ASN A O 1
ATOM 9486 N N . GLN A 1 1198 ? -2.468 -29.111 -26.459 1.00 92.06 1198 GLN A N 1
ATOM 9487 C CA . GLN A 1 1198 ? -2.468 -30.404 -27.147 1.00 92.06 1198 GLN A CA 1
ATOM 9488 C C . GLN A 1 1198 ? -3.322 -31.456 -26.431 1.00 92.06 1198 GLN A C 1
ATOM 9490 O O . GLN A 1 1198 ? -3.566 -32.509 -27.011 1.00 92.06 1198 GLN A O 1
ATOM 9495 N N . LEU A 1 1199 ? -3.804 -31.179 -25.211 1.00 94.00 1199 LEU A N 1
ATOM 9496 C CA . LEU A 1 1199 ? -4.539 -32.147 -24.391 1.00 94.00 1199 LEU A CA 1
ATOM 9497 C C . LEU A 1 1199 ? -5.740 -32.780 -25.110 1.00 94.00 1199 LEU A C 1
ATOM 9499 O O . LEU A 1 1199 ? -5.839 -34.002 -25.055 1.00 94.00 1199 LEU A O 1
ATOM 9503 N N . PRO A 1 1200 ? -6.594 -32.045 -25.853 1.00 95.25 1200 PRO A N 1
ATOM 9504 C CA . PRO A 1 1200 ? -7.685 -32.678 -26.597 1.00 95.25 1200 PRO A CA 1
ATOM 9505 C C . PRO A 1 1200 ? -7.206 -33.718 -27.619 1.00 95.25 1200 PRO A C 1
ATOM 9507 O O . PRO A 1 1200 ? -7.739 -34.821 -27.667 1.00 95.25 1200 PRO A O 1
ATOM 9510 N N . LYS A 1 1201 ? -6.138 -33.416 -28.372 1.00 91.44 1201 LYS A N 1
ATOM 9511 C CA . LYS A 1 1201 ? -5.540 -34.358 -29.337 1.00 91.44 1201 LYS A CA 1
ATOM 9512 C C . LYS A 1 1201 ? -4.883 -35.551 -28.644 1.00 91.44 1201 LYS A C 1
ATOM 9514 O O . LYS A 1 1201 ? -4.910 -36.658 -29.165 1.00 91.44 1201 LYS A O 1
ATOM 9519 N N . LEU A 1 1202 ? -4.288 -35.337 -27.471 1.00 93.38 1202 LEU A N 1
ATOM 9520 C CA . LEU A 1 1202 ? -3.718 -36.425 -26.674 1.00 93.38 1202 LEU A CA 1
ATOM 9521 C C . LEU A 1 1202 ? -4.811 -37.349 -26.126 1.00 93.38 1202 LEU A C 1
ATOM 9523 O O . LEU A 1 1202 ? -4.604 -38.555 -26.091 1.00 93.38 1202 LEU A O 1
ATOM 9527 N N . VAL A 1 1203 ? -5.982 -36.816 -25.764 1.00 94.38 1203 VAL A N 1
ATOM 9528 C CA . VAL A 1 1203 ? -7.146 -37.635 -25.385 1.00 94.38 1203 VAL A CA 1
ATOM 9529 C C . VAL A 1 1203 ? -7.635 -38.469 -26.571 1.00 94.38 1203 VAL A C 1
ATOM 9531 O O . VAL A 1 1203 ? -7.895 -39.656 -26.404 1.00 94.38 1203 VAL A O 1
ATOM 9534 N N . GLU A 1 1204 ? -7.701 -37.891 -27.776 1.00 92.56 1204 GLU A N 1
ATOM 9535 C CA . GLU A 1 1204 ? -8.043 -38.634 -29.003 1.00 92.56 1204 GLU A CA 1
ATOM 9536 C C . GLU A 1 1204 ? -7.061 -39.780 -29.301 1.00 92.56 1204 GLU A C 1
ATOM 9538 O O . GLU A 1 1204 ? -7.464 -40.810 -29.839 1.00 92.56 1204 GLU A O 1
ATOM 9543 N N . ASN A 1 1205 ? -5.791 -39.616 -28.921 1.00 92.44 1205 ASN A N 1
ATOM 9544 C CA . ASN A 1 1205 ? -4.735 -40.615 -29.092 1.00 92.44 1205 ASN A CA 1
ATOM 9545 C C . ASN A 1 1205 ? -4.590 -41.581 -27.899 1.00 92.44 1205 ASN A C 1
ATOM 9547 O O . ASN A 1 1205 ? -3.654 -42.377 -27.893 1.00 92.44 1205 ASN A O 1
ATOM 9551 N N . GLU A 1 1206 ? -5.474 -41.516 -26.896 1.00 91.56 1206 GLU A N 1
ATOM 9552 C CA . GLU A 1 1206 ? -5.395 -42.302 -25.649 1.00 91.56 1206 GLU A CA 1
ATOM 9553 C C . GLU A 1 1206 ? -4.111 -42.048 -24.817 1.00 91.56 1206 GLU A C 1
ATOM 9555 O O . GLU A 1 1206 ? -3.699 -42.872 -24.002 1.00 91.56 1206 GLU A O 1
ATOM 9560 N N . GLU A 1 1207 ? -3.475 -40.886 -24.996 1.00 90.50 1207 GLU A N 1
ATOM 9561 C CA . GLU A 1 1207 ? -2.261 -40.446 -24.284 1.00 90.50 1207 GLU A CA 1
ATOM 9562 C C . GLU A 1 1207 ? -2.558 -39.477 -23.119 1.00 90.50 1207 GLU A C 1
ATOM 9564 O O . GLU A 1 1207 ? -1.681 -39.176 -22.304 1.00 90.50 1207 GLU A O 1
ATOM 9569 N N . ALA A 1 1208 ? -3.792 -38.980 -23.033 1.00 95.12 1208 ALA A N 1
ATOM 9570 C CA . ALA A 1 1208 ? -4.305 -38.149 -21.948 1.00 95.12 1208 ALA A CA 1
ATOM 9571 C C . ALA A 1 1208 ? -5.744 -38.555 -21.603 1.00 95.12 1208 ALA A C 1
ATOM 9573 O O . ALA A 1 1208 ? -6.415 -39.246 -22.369 1.00 95.12 1208 ALA A O 1
ATOM 9574 N N . SER A 1 1209 ? -6.231 -38.083 -20.461 1.00 95.56 1209 SER A N 1
ATOM 9575 C CA . SER A 1 1209 ? -7.567 -38.384 -19.953 1.00 95.56 1209 SER A CA 1
ATOM 9576 C C . SER A 1 1209 ? -8.422 -37.123 -19.860 1.00 95.56 1209 SER A C 1
ATOM 9578 O O . SER A 1 1209 ? -7.910 -36.018 -19.661 1.00 95.56 1209 SER A O 1
ATOM 9580 N N . LYS A 1 1210 ? -9.740 -37.304 -19.990 1.00 96.06 1210 LYS A N 1
ATOM 9581 C CA . LYS A 1 1210 ? -10.761 -36.260 -19.856 1.00 96.06 1210 LYS A CA 1
ATOM 9582 C C . LYS A 1 1210 ? -11.863 -36.723 -18.908 1.00 96.06 1210 LYS A C 1
ATOM 9584 O O . LYS A 1 1210 ? -12.311 -37.865 -18.991 1.00 96.06 1210 LYS A O 1
ATOM 9589 N N . PHE A 1 1211 ? -12.351 -35.810 -18.075 1.00 95.94 1211 PHE A N 1
ATOM 9590 C CA . PHE A 1 1211 ? -13.565 -35.993 -17.288 1.00 95.94 1211 PHE A CA 1
ATOM 9591 C C . PHE A 1 1211 ? -14.489 -34.782 -17.450 1.00 95.94 1211 PHE A C 1
ATOM 9593 O O . PHE A 1 1211 ? -14.101 -33.656 -17.136 1.00 95.94 1211 PHE A O 1
ATOM 9600 N N . ASP A 1 1212 ? -15.700 -35.015 -17.959 1.00 95.44 1212 ASP A N 1
ATOM 9601 C CA . ASP A 1 1212 ? -16.744 -33.998 -18.106 1.00 95.44 1212 ASP A CA 1
ATOM 9602 C C . ASP A 1 1212 ? -17.514 -33.821 -16.790 1.00 95.44 1212 ASP A C 1
ATOM 9604 O O . ASP A 1 1212 ? -17.995 -34.792 -16.201 1.00 95.44 1212 ASP A O 1
ATOM 9608 N N . PHE A 1 1213 ? -17.673 -32.577 -16.338 1.00 92.44 1213 PHE A N 1
ATOM 9609 C CA . PHE A 1 1213 ? -18.434 -32.279 -15.128 1.00 92.44 1213 PHE A CA 1
ATOM 9610 C C . PHE A 1 1213 ? -19.935 -32.313 -15.413 1.00 92.44 1213 PHE A C 1
ATOM 9612 O O . PHE A 1 1213 ? -20.420 -31.673 -16.346 1.00 92.44 1213 PHE A O 1
ATOM 9619 N N . HIS A 1 1214 ? -20.698 -33.016 -14.569 1.00 85.88 1214 HIS A N 1
ATOM 9620 C CA . HIS A 1 1214 ? -22.158 -33.042 -14.694 1.00 85.88 1214 HIS A CA 1
ATOM 9621 C C . HIS A 1 1214 ? -22.755 -31.637 -14.509 1.00 85.88 1214 HIS A C 1
ATOM 9623 O O . HIS A 1 1214 ? -23.680 -31.250 -15.230 1.00 85.88 1214 HIS A O 1
ATOM 9629 N N . GLN A 1 1215 ? -22.236 -30.871 -13.549 1.00 89.25 1215 GLN A N 1
ATOM 9630 C CA . GLN A 1 1215 ? -22.613 -29.484 -13.323 1.00 89.25 1215 GLN A CA 1
ATOM 9631 C C . GLN A 1 1215 ? -21.376 -28.598 -13.514 1.00 89.25 1215 GLN A C 1
ATOM 9633 O O . GLN A 1 1215 ? -20.382 -28.817 -12.822 1.00 89.25 1215 GLN A O 1
ATOM 9638 N N . PRO A 1 1216 ? -21.404 -27.623 -14.441 1.00 92.88 1216 PRO A N 1
ATOM 9639 C CA . PRO A 1 1216 ? -20.275 -26.724 -14.636 1.00 92.88 1216 PRO A CA 1
ATOM 9640 C C . PRO A 1 1216 ? -19.999 -25.875 -13.392 1.00 92.88 1216 PRO A C 1
ATOM 9642 O O . PRO A 1 1216 ? -20.940 -25.397 -12.752 1.00 92.88 1216 PRO A O 1
ATOM 9645 N N . PHE A 1 1217 ? -18.724 -25.621 -13.096 1.00 94.00 1217 PHE A N 1
ATOM 9646 C CA . PHE A 1 1217 ? -18.343 -24.660 -12.057 1.00 94.00 1217 PHE A CA 1
ATOM 9647 C C . PHE A 1 1217 ? -18.369 -23.251 -12.638 1.00 94.00 1217 PHE A C 1
ATOM 9649 O O . PHE A 1 1217 ? -17.754 -22.998 -13.674 1.00 94.00 1217 PHE A O 1
ATOM 9656 N N . LEU A 1 1218 ? -19.085 -22.334 -11.990 1.00 94.69 1218 LEU A N 1
ATOM 9657 C CA . LEU A 1 1218 ? -19.185 -20.949 -12.437 1.00 94.69 1218 LEU A CA 1
ATOM 9658 C C . LEU A 1 1218 ? -18.087 -20.115 -11.783 1.00 94.69 1218 LEU A C 1
ATOM 9660 O O . LEU A 1 1218 ? -18.032 -20.034 -10.560 1.00 94.69 1218 LEU A O 1
ATOM 9664 N N . LEU A 1 1219 ? -17.245 -19.494 -12.601 1.00 94.81 1219 LEU A N 1
ATOM 9665 C CA . LEU A 1 1219 ? -16.146 -18.636 -12.175 1.00 94.81 1219 LEU A CA 1
ATOM 9666 C C . LEU A 1 1219 ? -16.307 -17.229 -12.757 1.00 94.81 1219 LEU A C 1
ATOM 9668 O O . LEU A 1 1219 ? -16.995 -17.020 -13.761 1.00 94.81 1219 LEU A O 1
ATOM 9672 N N . GLU A 1 1220 ? -15.612 -16.265 -12.157 1.00 92.31 1220 GLU A N 1
ATOM 9673 C CA . GLU A 1 1220 ? -15.467 -14.918 -12.703 1.00 92.31 1220 GLU A CA 1
ATOM 9674 C C . GLU A 1 1220 ? -13.994 -14.631 -13.015 1.00 92.31 1220 GLU A C 1
ATOM 9676 O O . GLU A 1 1220 ? -13.120 -14.758 -12.157 1.00 92.31 1220 GLU A O 1
ATOM 9681 N N . GLY A 1 1221 ? -13.716 -14.229 -14.255 1.00 90.38 1221 GLY A N 1
ATOM 9682 C CA . GLY A 1 1221 ? -12.395 -13.799 -14.702 1.00 90.38 1221 GLY A CA 1
ATOM 9683 C C . GLY A 1 1221 ? -12.335 -12.292 -14.940 1.00 90.38 1221 GLY A C 1
ATOM 9684 O O . GLY A 1 1221 ? -13.295 -11.695 -15.425 1.00 90.38 1221 GLY A O 1
ATOM 9685 N N . SER A 1 1222 ? -11.200 -11.666 -14.635 1.00 89.31 1222 SER A N 1
ATOM 9686 C CA . SER A 1 1222 ? -10.922 -10.265 -14.981 1.00 89.31 1222 SER A CA 1
ATOM 9687 C C . SER A 1 1222 ? -10.067 -10.192 -16.244 1.00 89.31 1222 SER A C 1
ATOM 9689 O O . SER A 1 1222 ? -9.043 -10.868 -16.321 1.00 89.31 1222 SER A O 1
ATOM 9691 N N . VAL A 1 1223 ? -10.433 -9.352 -17.214 1.00 88.00 1223 VAL A N 1
ATOM 9692 C CA . VAL A 1 1223 ? -9.605 -9.126 -18.409 1.00 88.00 1223 VAL A CA 1
ATOM 9693 C C . VAL A 1 1223 ? -8.288 -8.453 -18.016 1.00 88.00 1223 VAL A C 1
ATOM 9695 O O . VAL A 1 1223 ? -8.288 -7.368 -17.430 1.00 88.00 1223 VAL A O 1
ATOM 9698 N N . SER A 1 1224 ? -7.173 -9.068 -18.402 1.00 84.81 1224 SER A N 1
ATOM 9699 C CA . SER A 1 1224 ? -5.812 -8.626 -18.099 1.00 84.81 1224 SER A CA 1
ATOM 9700 C C . SER A 1 1224 ? -4.933 -8.612 -19.349 1.00 84.81 1224 SER A C 1
ATOM 9702 O O . SER A 1 1224 ? -5.107 -9.406 -20.274 1.00 84.81 1224 SER A O 1
ATOM 9704 N N . LEU A 1 1225 ? -3.931 -7.731 -19.349 1.00 84.38 1225 LEU A N 1
ATOM 9705 C CA . LEU A 1 1225 ? -2.865 -7.677 -20.349 1.00 84.38 1225 LEU A CA 1
ATOM 9706 C C . LEU A 1 1225 ? -1.532 -7.958 -19.659 1.00 84.38 1225 LEU A C 1
ATOM 9708 O O . LEU A 1 1225 ? -1.121 -7.233 -18.755 1.00 84.38 1225 LEU A O 1
ATOM 9712 N N . TRP A 1 1226 ? -0.869 -9.040 -20.058 1.00 80.00 1226 TRP A N 1
ATOM 9713 C CA . TRP A 1 1226 ? 0.390 -9.466 -19.458 1.00 80.00 1226 TRP A CA 1
ATOM 9714 C C . TRP A 1 1226 ? 1.541 -8.781 -20.184 1.00 80.00 1226 TRP A C 1
ATOM 9716 O O . TRP A 1 1226 ? 1.852 -9.117 -21.324 1.00 80.00 1226 TRP A O 1
ATOM 9726 N N . GLU A 1 1227 ? 2.168 -7.821 -19.519 1.00 77.31 1227 GLU A N 1
ATOM 9727 C CA . GLU A 1 1227 ? 3.319 -7.073 -20.029 1.00 77.31 1227 GLU A CA 1
ATOM 9728 C C . GLU A 1 1227 ? 4.632 -7.839 -19.756 1.00 77.31 1227 GLU A C 1
ATOM 9730 O O . GLU A 1 1227 ? 4.727 -8.574 -18.767 1.00 77.31 1227 GLU A O 1
ATOM 9735 N N . SER A 1 1228 ? 5.630 -7.707 -20.640 1.00 49.75 1228 SER A N 1
ATOM 9736 C CA . SER A 1 1228 ? 6.962 -8.333 -20.499 1.00 49.75 1228 SER A CA 1
ATOM 9737 C C . SER A 1 1228 ? 7.912 -7.597 -19.564 1.00 49.75 1228 SER A C 1
ATOM 9739 O O . SER A 1 1228 ? 7.974 -6.352 -19.695 1.00 49.75 1228 SER A O 1
#

Mean predicted aligned error: 19.9 Å

Organism: Fistulifera solaris (NCBI:txid1519565)

Nearest PDB structures (foldseek):
  7zms-assembly1_A  TM=3.144E-01  e=1.273E+00  Homo sapiens
  7zmp-assembly1_A  TM=2.872E-01  e=7.010E-01  Homo sapiens
  4glw-assembly1_A  TM=3.455E-01  e=3.275E+00  Streptococcus pneumoniae P1031
  3dkp-assembly1_A  TM=3.137E-01  e=5.949E+00  Homo sapiens
  4ovx-assembly1_A  TM=1.602E-01  e=6.038E-01  Planctopirus limnophila DSM 3776

Sequence (1228 aa):
MAKRSRAKKNKSKDDHDASAAEDPFVPSPSTFPEIAIDVPKKFSRMRLEAIFYPKFENEQKENQRIREQMKECVLNQQGYLEASIKHSGSLILWSGGERFYSKNSTNNVFTDCAEILLRQHFVRAYWNDDNNDGERMFRECSEYVQQNRYTLAFEVVTSFLGDHGDRPNRDFLILTAVAVKSASPYFMPTLELVELAQRFRLPHNDAWVFSTPAAVESLFSIYDNSRETGLASTINPALSEAADVHVSSMYPHEIFQGDIMEGIVIRYVASPGDLAATLDRVKDLSKKSINILESIVPSTLAACPDLVKQKSDENTQRSVIRADLRKIYTASQLCDERAFDLEVKNLLEKSQKERQTVKAKQFTSSDITQIVETLQQSSDSETKRIAGTISLLASLKDRVQYALFREQTSDTNRWLCIVHVLFDRTFPKYRERNKDSLSMELFRGFCIELMEHANEDENIDDAAILHSSTQKHEEPLMLKMKLLPYMIRTFCCRNGLATIKSGGPSAFSFYCQNLLSKWGISRQGIEAWQPFLDAWGVYAGAVLAGSSVIPDGREDFLGDGPPKVVLNSRNFLDHVFYFTKLYDAGFYSELSHRPDESGSFRGLFIVVGPDAVSASAVADFLANQWCSAKRLDDVSELDKAFMERSLMRGGGHVLSVGLLDNYGGSGKVRELVKEYKDVIMMVLFDVVGNSDIMKEPKTKGLLNSWQKIDCGKVFTLSGKSLFREDGSLEADENIETMVNECTFRNSYERPGILVFFPQIPGCGKSCLTSDEHRIRAAIENSSVAEKSRKVLVIAGDQTKDKYWPKVRHTRLRDTSSVVLADKNAPTPSWGTIGEVCEFTQAVAVPVLPQDALQTTEIVGVRSLHGDDGADKLHVYPYSLAYLAVCMARVLDRPPGSHQGKLDCGTKRACIIVLQFYSLYRNLTAEQFEEVMKSKFENRGATFSALPINIPFFRTGAVDEDLPIDLQEVLMDGLKLMFGNELDREKIKSLSEAEKKDAKRIENEALDEMDRRLQAVISLHRDSILALSIEEETTKEKFVSQLKEKVAACDEMKSYDSKPTKFIKLASLDVNREDIMSIFESFQSEAHLQEVLANVVGDREIGEVFNGSDRRIVTKPHVTLAHFSDMTQDELRKTFDHLFGRKVTLSVVAVYWSSENVALEVKVDSTTTCGIELPPSRNEFTHITVWVHDKSSAVKSNQLPKLVENEEASKFDFHQPFLLEGSVSLWES

Secondary structure (DSSP, 8-state):
-----PPP---------TT----TTS--S-----B-----S---EEEEEEEPPB--EEP-TT--HHHHHHHHHHHTTSEEEEEEEE--SEEEEE-STT-EE-SS-BSSHHHHHHHHHHHHHHHHHTTT-TT--HHHHHHHHHHHHHHTTEEEEEEEE-SSS--BSB--SS-EEEEEEEEE-SSS-EE--HHHHHHHHHHHT--BPPEEEE-SHHHHHHHHHHHHHHTTT--HHHHHHHHHHHSSEEE--SS-HHHHT-S---EEEEEEEE--S-HHHHHHHHHHHHHHHHHHHHHS--TTSPPHHHHHHHH--TT---TTTT--HHHHHHHHTTT-HHHHHHHHHHHHHTTT---EEEEBTT--HHHHHHHHHHHTT-S-HHHHHHHHHHHHHHHHT--EEEEEEEEE-SS-EEEEEEEEE--TTHHHHHHHHHTTSSPPPPBSEEEEEEESS--TT----GGGGGG-SS-------EEEEE-HHHHIIIIIIITTHHHHHHHHHHHHHHHHHHHHHHTT--HHHHHHHHHHHHHHHHHHHHHHTT--SSTT--TTTTSSPSPSS--STTTHHHHHHHHHHHHHTTTTTTTTT---TT-S--SEEEEEESSHHHHHHHHHHHHHHTTSPEEE--GGG-SHHHHHHHTSTT--EEEEEETTTT---HHHHHHHHHHHGGGEEEEEES-SS-TTGGGSHHHHHHHHHHHT---SEEEEE-GGGTB-TTS-B---HHHHHHHHHHS----TTS-EEEEEE---TTS-HHHHHS-HHHHHHHHHTTS-TTSPPPEEEEEGGG--S-HHHHHHHHHHH-TT-EEEEEEE--GGGHHHHHHHHHHTTEEEEEEEEGGGEEEEEEE--B-TTS-B----EEEEEE-HHHHHHHHHHHHTSPTT-STTS-STTSTTHHHHHHHHHHTTTT--HHHHHHHHHHHHHTTTPPBPSS-EEE--BPTTGGGSPPPHHHHHHHHHHHHHHHHHHHHHHHHHTS-HHHHHHHHHHHHHHHHHHHHHHHHHHHHTHHHHHTTBPPHHHHHHHHHHHHHHHHHHHHHS-TTTT-----EEEEEEEE-HHHHHHHHHHGGG-GGGHHHHHHHTTTS-HHHHHHS--TTB-SS-EEEEEETTTS-HHHHHHHHGGGTT-EEEEEEEEEEE-SSEEEEEEEE-SB-TTS-B-PPPS-SS-EEEEEE-TT--GGGGGGHHHHHHTTSSEEEEEEEEEEEEEEEEEEE-

Radius of gyration: 40.46 Å; Cα contacts (8 Å, |Δi|>4): 2072; chains: 1; bounding box: 106×76×119 Å

Foldseek 3Di:
DDDDDDDDDDDDDDDPDPPDDPPPPDPDFDPFVADADDDDPAFFFKFFQAFDDFDDDADAPVPCPLLVVLLVCLQVLQFWKKKFFDDFAFKWKDQFDLDIDGQFGHLFPVSLVVVLQQLLQLCQLCVLPPVDHSNNLSRVLRVVSNVQRKMWMKGFQALFRFQQLAHWPATHIETDWMWGRDLAIDIDDLLVVLVSCLVSVNFYTKMFIGRHSQLSVQLVVLQVVFQLPAWLVRSVVSRCVSGPAIAHTLARCCLTGRTATFFMKMWTDGDNDDVVVVSVSRVVSNVSSVVSCVSGDHSNDDRSLVSDVVPDDPPPDQLSRNDDLVVLSVVCVVPDPVSSRVVSSVSCVVRVRFKDKHWHPPDDLVSVLVRLVVQCPPPDSNSVQVSVLSNLLVVVVADKDWIWMWMDGPVDTWIKIKIAHSDPVSQVVSVVVCPPDSHHRDGRMTMMTGHRDDDPPPPPPCVVVVPPPDDDDDPISMYTRGHNSSCCSQVLQAVCLVQCVPPALVSSLVSVVVVCVSSVPDPVSCLVCSLVSSLSRLQSNCLVVVHDSQPPPPQPDPVDGQDPDRCHNRCRVSVVVVSVVCVVVPSSVVVSPDPPQQFQFAFEEEQEEQAQVVQQQVLVVLCVLRVHADEAAALVPDDPVLRLQRLHGSNPYYYGHHLVVPDDRLVSLLVVCVQQQQRYEYEYEQPPPDPPLVPDPRSVVVVVSNVPRNHNYYHYYYDPQFADPVGHGDDDPRNVVVSVVRGRDDPQQFAAAEEAEQDFALQCLCVLCVPVVLLQCLQCVPDDNVNGAAEEEDAPLPDPDDQLSVVLSVLSSPRHHHYRDNDHQFPVNLLSVLLSQLSSVYAYAYEDQLLFFAKDKAFWAAALVRDIDHGDIKIFRGDLLSLLSSLLSQAVDDQPNDSNRQHVPDQLNSLSRLVSRCSRIPDHNVCVVVSSCCSNLLSQGNYDPDHLHFHWFDPPLSVDDDDPLLVVLSSVSNSHVVNVVVVVVVLVPDDPVVVVVSVVSNSVSSNVSSVSNVVVSVVCSVVSNNRGDDSVRRSVSNSVVVSVVSVVRSPPRSPPDSSPFDFQFKWFWFDLVLVLVVVVVCVPPPVCVVVCCLQPNPHDSCCSSVDPPPFFDVTWIWTQGGCVGDPRVRRCVQAVVQAQFKWKKWFWKWKDASFFIKTQIDTDQATPVGHGHRGGPQPGTIITTGGDPPHDSVCVSCRVVCVVVVRMDMDTDPGIRMTMTGIDTDGD

pLDDT: mean 81.36, std 15.58, range [23.0, 97.75]

InterPro domains:
  IPR038837 tRNA ligase 1 [PTHR35460] (41-1224)